Protein AF-0000000082889874 (afdb_homodimer)

pLDDT: mean 86.4, std 15.89, range [19.91, 98.88]

Secondary structure (DSSP, 8-state):
-------------------------------HHHHHHHHHHHHHT--HHHHHHHHHHHHHHHHHHHHHHHHHHTT--HHHHHHHHHHHHHHHHHHHHHHHHHS-GGGG--HHHHHHHHHHTTSEEETTGGGT--TT-EEE-HHHHHHHHHHHHHHIIIIIIHHT-EEEB--SEEEHHHHHHTTHHHHSEEEEEEBTTT--EEEHHHHHHHHHHHHHH-TT--HHHHHHHHHHHHHGGG--HHHHHHHHHHHT---TTT---BPPPEEEE-SPEEEESTTS-EEEEE-S-SHHHHHHTHHHHHHHTTT-SSEEEEEEEEEE---SS-BTTTTB-SEEEEEEEEEEEBTTB---TTHHHHTT-EEEEE-HHHHHHTPPPEEEEHHHHHHTTSSS-HHHHHHHHHHHHHHHHHT--GGGEEEEEPPTTTS-TT-S-EEEEEEEETTEEEEEEEEEE-TTHHHHHHHHHHT----EEEEEEEEEEEEEEEEEE-HHHHHHHHGGGHHHHHHHHHT--HHHHHHHHHHHHTT-EEEEPTTS-EEEE-TTTEEEEEEEEEEEEEEE--EEEEEEEEHHHHHHHHHHHHEEE-TT-TT-EEE---TTT-S-SEEEEESS--GGGHHHHHHHHHHHHHTT--EEE---SS-HHHHHHHHHHTT-SEEEEE-GGGGSTT-EEEEEETTT--EEEEEHHHHHHHHHHHHHTSS-HHHHHHHS-EE-----/-------------------------------HHHHHHHHHHHHHT--HHHHHHHHHHHHHHHHHHHHHHHHHHTT--HHHHHHHHHHHHHHHHHHHHHHHHHS-GGGG--HHHHHHHHHHTTSEEETTGGGT--TT-EEE-HHHHHHHHHHHHHHIIIIIIHHT-EEEB--SEEEHHHHHHTTHHHHSEEEEEEBTTT--EEEHHHHHHHHHHHHHH-TT--HHHHHHHHHHHHHGGG--HHHHHHHHHHHT---TTT---B---EEEE-SPEEEESTTS-EEEEE-S-SHHHHHHTHHHHHHHTTT-SSEEEEEEEEEE---SS-BTTTTB-SEEEEEEEEEEEBTTB---TTHHHHTT-EEEEE-HHHHHHTPPPEEEEHHHHHHTTSSS-HHHHHHHHHHHHHHHHHT--GGGEEEEEPPTTTS-TT-S-EEEEEEEETTEEEEEEEEEE-TTHHHHHHHHHHT----EEEEEEEEEEEEEEEEEE-HHHHHHHHGGGHHHHHHHHHT--HHHHHHHHHHHHTT-EEEEPTTS-EEEE-TTTEEEEEEEEEEEEEEE--EEEEEEEEHHHHHHHHHHHHEEE-TT-TT-EEE---TTT-S-SEEEEESS--GGGHHHHHHHHHHHHHTT--EEE---SS-HHHHHHHHHHTT-SEEEEE-GGGGSTT-EEEEEETTT--EEEEEHHHHHHHHHHHHHTSS-HHHHHHHS-EE-----

InterPro domains:
  IPR000738 WHEP-TRS domain [PF00458] (59-104)
  IPR000738 WHEP-TRS domain [PS51185] (53-109)
  IPR000738 WHEP-TRS domain [SM00991] (57-112)
  IPR002314 Aminoacyl-tRNA synthetase, class II (G/ P/ S/T) [PF00587] (284-351)
  IPR002315 Glycyl-tRNA synthetase [TIGR00389] (110-694)
  IPR004154 Anticodon-binding [PF03129] (606-696)
  IPR006195 Aminoacyl-tRNA synthetase, class II [PS50862] (113-603)
  IPR009068 uS15/NS1, RNA-binding domain superfamily [SSF47060] (58-98)
  IPR027031 Glycyl-tRNA synthetase/DNA polymerase subunit gamma-2 [PTHR10745] (82-717)
  IPR033731 Glycyl-tRNA synthetase-like core domain [cd00774] (114-460)
  IPR036621 Anticodon-binding domain superfamily [G3DSA:3.40.50.800] (603-718)
  IPR045864 Class II Aminoacyl-tRNA synthetase/Biotinyl protein ligase (BPL) and lipoyl protein ligase (LPL) [G3DSA:3.30.930.10] (113-476)
  IPR045864 Class II Aminoacyl-tRNA synthetase/Biotinyl protein ligase (BPL) and lipoyl protein ligase (LPL) [SSF55681] (111-608)

Organism: Panagrellus redivivus (NCBI:txid6233)

Structure (mmCIF, N/CA/C/O backbone):
data_AF-0000000082889874-model_v1
#
loop_
_entity.id
_entity.type
_entity.pdbx_description
1 polymer 'Glycine--tRNA ligase'
#
loop_
_atom_site.group_PDB
_atom_site.id
_atom_site.type_symbol
_atom_site.label_atom_id
_atom_site.label_alt_id
_atom_site.label_comp_id
_atom_site.label_asym_id
_atom_site.label_entity_id
_atom_site.label_seq_id
_atom_site.pdbx_PDB_ins_code
_atom_site.Cartn_x
_atom_site.Cartn_y
_atom_site.Cartn_z
_atom_site.occupancy
_atom_site.B_iso_or_equiv
_atom_site.auth_seq_id
_atom_site.auth_comp_id
_atom_site.auth_asym_id
_atom_site.auth_atom_id
_atom_site.pdbx_PDB_model_num
ATOM 1 N N . MET A 1 1 ? -5.898 -35.625 -95.938 1 19.91 1 MET A N 1
ATOM 2 C CA . MET A 1 1 ? -5.574 -36.875 -95.25 1 19.91 1 MET A CA 1
ATOM 3 C C . MET A 1 1 ? -4.219 -36.781 -94.562 1 19.91 1 MET A C 1
ATOM 5 O O . MET A 1 1 ? -4.051 -37.312 -93.5 1 19.91 1 MET A O 1
ATOM 9 N N . LEU A 1 2 ? -3.244 -36.344 -95.25 1 20.59 2 LEU A N 1
ATOM 10 C CA . LEU A 1 2 ? -1.866 -36.812 -95.375 1 20.59 2 LEU A CA 1
ATOM 11 C C . LEU A 1 2 ? -1.005 -36.25 -94.25 1 20.59 2 LEU A C 1
ATOM 13 O O . LEU A 1 2 ? 0.1 -35.75 -94.5 1 20.59 2 LEU A O 1
ATOM 17 N N . LEU A 1 3 ? -1.673 -35.562 -93.188 1 26.41 3 LEU A N 1
ATOM 18 C CA . LEU A 1 3 ? -1.154 -34.531 -92.25 1 26.41 3 LEU A CA 1
ATOM 19 C C . LEU A 1 3 ? -0.134 -35.125 -91.312 1 26.41 3 LEU A C 1
ATOM 21 O O . LEU A 1 3 ? -0.478 -35.969 -90.5 1 26.41 3 LEU A O 1
ATOM 25 N N . GLY A 1 4 ? 1.083 -35.375 -91.75 1 23.86 4 GLY A N 1
ATOM 26 C CA . GLY A 1 4 ? 2.199 -36.219 -91.375 1 23.86 4 GLY A CA 1
ATOM 27 C C . GLY A 1 4 ? 2.768 -35.844 -90 1 23.86 4 GLY A C 1
ATOM 28 O O . GLY A 1 4 ? 2.936 -34.688 -89.688 1 23.86 4 GLY A O 1
ATOM 29 N N . LEU A 1 5 ? 2.855 -36.812 -88.938 1 23.39 5 LEU A N 1
ATOM 30 C CA . LEU A 1 5 ? 2.73 -37.188 -87.5 1 23.39 5 LEU A CA 1
ATOM 31 C C . LEU A 1 5 ? 4.07 -37.031 -86.812 1 23.39 5 LEU A C 1
ATOM 33 O O . LEU A 1 5 ? 4.91 -37.938 -86.875 1 23.39 5 LEU A O 1
ATOM 37 N N . PHE A 1 6 ? 4.84 -35.938 -87 1 25.22 6 PHE A N 1
ATOM 38 C CA . PHE A 1 6 ? 6.266 -36 -86.688 1 25.22 6 PHE A CA 1
ATOM 39 C C . PHE A 1 6 ? 6.488 -36.125 -85.188 1 25.22 6 PHE A C 1
ATOM 41 O O . PHE A 1 6 ? 6.008 -35.312 -84.375 1 25.22 6 PHE A O 1
ATOM 48 N N . CYS A 1 7 ? 6.699 -37.344 -84.5 1 22.55 7 CYS A N 1
ATOM 49 C CA . CYS A 1 7 ? 6.625 -37.906 -83.125 1 22.55 7 CYS A CA 1
ATOM 50 C C . CYS A 1 7 ? 7.828 -37.5 -82.312 1 22.55 7 CYS A C 1
ATOM 52 O O . CYS A 1 7 ? 8.906 -38.062 -82.438 1 22.55 7 CYS A O 1
ATOM 54 N N . THR A 1 8 ? 8.281 -36.25 -82.188 1 24.48 8 THR A N 1
ATOM 55 C CA . THR A 1 8 ? 9.609 -35.938 -81.688 1 24.48 8 THR A CA 1
ATOM 56 C C . THR A 1 8 ? 9.75 -36.375 -80.25 1 24.48 8 THR A C 1
ATOM 58 O O . THR A 1 8 ? 8.781 -36.375 -79.5 1 24.48 8 THR A O 1
ATOM 61 N N . SER A 1 9 ? 10.789 -37.188 -79.812 1 23.8 9 SER A N 1
ATOM 62 C CA . SER A 1 9 ? 11.211 -38.062 -78.688 1 23.8 9 SER A CA 1
ATOM 63 C C . SER A 1 9 ? 11.5 -37.219 -77.438 1 23.8 9 SER A C 1
ATOM 65 O O . SER A 1 9 ? 12.32 -36.312 -77.5 1 23.8 9 SER A O 1
ATOM 67 N N . SER A 1 10 ? 10.523 -36.812 -76.562 1 22.91 10 SER A N 1
ATOM 68 C CA . SER A 1 10 ? 10.461 -35.938 -75.375 1 22.91 10 SER A CA 1
ATOM 69 C C . SER A 1 10 ? 11.289 -36.5 -74.25 1 22.91 10 SER A C 1
ATOM 71 O O . SER A 1 10 ? 10.969 -37.531 -73.688 1 22.91 10 SER A O 1
ATOM 73 N N . ARG A 1 11 ? 12.688 -36.375 -74.188 1 25.22 11 ARG A N 1
ATOM 74 C CA . ARG A 1 11 ? 13.648 -36.969 -73.25 1 25.22 11 ARG A CA 1
ATOM 75 C C . ARG A 1 11 ? 13.312 -36.594 -71.812 1 25.22 11 ARG A C 1
ATOM 77 O O . ARG A 1 11 ? 12.875 -35.469 -71.562 1 25.22 11 ARG A O 1
ATOM 84 N N . SER A 1 12 ? 13.164 -37.594 -70.812 1 23.14 12 SER A N 1
ATOM 85 C CA . SER A 1 12 ? 12.703 -37.812 -69.438 1 23.14 12 SER A CA 1
ATOM 86 C C . SER A 1 12 ? 13.586 -37.062 -68.438 1 23.14 12 SER A C 1
ATOM 88 O O . SER A 1 12 ? 14.797 -37.281 -68.438 1 23.14 12 SER A O 1
ATOM 90 N N . LEU A 1 13 ? 13.5 -35.75 -68.312 1 23.47 13 LEU A N 1
ATOM 91 C CA . LEU A 1 13 ? 14.289 -34.938 -67.375 1 23.47 13 LEU A CA 1
ATOM 92 C C . LEU A 1 13 ? 14.234 -35.562 -65.938 1 23.47 13 LEU A C 1
ATOM 94 O O . LEU A 1 13 ? 13.156 -35.875 -65.438 1 23.47 13 LEU A O 1
ATOM 98 N N . HIS A 1 14 ? 15.352 -36.188 -65.375 1 23.66 14 HIS A N 1
ATOM 99 C CA . HIS A 1 14 ? 15.648 -36.875 -64.125 1 23.66 14 HIS A CA 1
ATOM 100 C C . HIS A 1 14 ? 15.32 -36 -62.938 1 23.66 14 HIS A C 1
ATOM 102 O O . HIS A 1 14 ? 15.648 -34.812 -62.906 1 23.66 14 HIS A O 1
ATOM 108 N N . SER A 1 15 ? 14.234 -36.312 -62.156 1 23.62 15 SER A N 1
ATOM 109 C CA . SER A 1 15 ? 13.664 -35.781 -60.938 1 23.62 15 SER A CA 1
ATOM 110 C C . SER A 1 15 ? 14.711 -35.75 -59.812 1 23.62 15 SER A C 1
ATOM 112 O O . SER A 1 15 ? 15.289 -36.75 -59.469 1 23.62 15 SER A O 1
ATOM 114 N N . ALA A 1 16 ? 15.68 -34.812 -59.781 1 26.58 16 ALA A N 1
ATOM 115 C CA . ALA A 1 16 ? 16.656 -34.625 -58.688 1 26.58 16 ALA A CA 1
ATOM 116 C C . ALA A 1 16 ? 15.961 -34.594 -57.344 1 26.58 16 ALA A C 1
ATOM 118 O O . ALA A 1 16 ? 15.023 -33.844 -57.125 1 26.58 16 ALA A O 1
ATOM 119 N N . PHE A 1 17 ? 15.961 -35.812 -56.656 1 24.95 17 PHE A N 1
ATOM 120 C CA . PHE A 1 17 ? 15.523 -36.062 -55.281 1 24.95 17 PHE A CA 1
ATOM 121 C C . PHE A 1 17 ? 16.125 -35.031 -54.344 1 24.95 17 PHE A C 1
ATOM 123 O O . PHE A 1 17 ? 17.344 -34.875 -54.281 1 24.95 17 PHE A O 1
ATOM 130 N N . VAL A 1 18 ? 15.539 -33.875 -54.25 1 23.98 18 VAL A N 1
ATOM 131 C CA . VAL A 1 18 ? 15.852 -32.906 -53.188 1 23.98 18 VAL A CA 1
ATOM 132 C C . VAL A 1 18 ? 15.977 -33.625 -51.844 1 23.98 18 VAL A C 1
ATOM 134 O O . VAL A 1 18 ? 15.023 -34.281 -51.375 1 23.98 18 VAL A O 1
ATOM 137 N N . ARG A 1 19 ? 17.203 -34.062 -51.438 1 25.53 19 ARG A N 1
ATOM 138 C CA . ARG A 1 19 ? 17.547 -34.562 -50.125 1 25.53 19 ARG A CA 1
ATOM 139 C C . ARG A 1 19 ? 17.047 -33.656 -49.031 1 25.53 19 ARG A C 1
ATOM 141 O O . ARG A 1 19 ? 17.469 -32.5 -48.938 1 25.53 19 ARG A O 1
ATOM 148 N N . SER A 1 20 ? 15.773 -33.719 -48.844 1 25.09 20 SER A N 1
ATOM 149 C CA . SER A 1 20 ? 15.242 -33.094 -47.625 1 25.09 20 SER A CA 1
ATOM 150 C C . SER A 1 20 ? 16.094 -33.406 -46.406 1 25.09 20 SER A C 1
ATOM 152 O O . SER A 1 20 ? 16.281 -34.594 -46.062 1 25.09 20 SER A O 1
ATOM 154 N N . PHE A 1 21 ? 17.234 -32.75 -46.281 1 28.38 21 PHE A N 1
ATOM 155 C CA . PHE A 1 21 ? 18.047 -32.844 -45.062 1 28.38 21 PHE A CA 1
ATOM 156 C C . PHE A 1 21 ? 17.156 -32.75 -43.812 1 28.38 21 PHE A C 1
ATOM 158 O O . PHE A 1 21 ? 16.625 -31.688 -43.5 1 28.38 21 PHE A O 1
ATOM 165 N N . ALA A 1 22 ? 16.406 -33.75 -43.531 1 30.7 22 ALA A N 1
ATOM 166 C CA . ALA A 1 22 ? 15.828 -34 -42.219 1 30.7 22 ALA A CA 1
ATOM 167 C C . ALA A 1 22 ? 16.891 -33.906 -41.125 1 30.7 22 ALA A C 1
ATOM 169 O O . ALA A 1 22 ? 17.766 -34.781 -41.031 1 30.7 22 ALA A O 1
ATOM 170 N N . THR A 1 23 ? 17.438 -32.719 -41 1 31.2 23 THR A N 1
ATOM 171 C CA . THR A 1 23 ? 18.266 -32.5 -39.812 1 31.2 23 THR A CA 1
ATOM 172 C C . THR A 1 23 ? 17.641 -33.156 -38.594 1 31.2 23 THR A C 1
ATOM 174 O O . THR A 1 23 ? 16.5 -32.844 -38.219 1 31.2 23 THR A O 1
ATOM 177 N N . ASN A 1 24 ? 17.891 -34.406 -38.469 1 28.45 24 ASN A N 1
ATOM 178 C CA . ASN A 1 24 ? 17.625 -35.156 -37.25 1 28.45 24 ASN A CA 1
ATOM 179 C C . ASN A 1 24 ? 18.062 -34.375 -36 1 28.45 24 ASN A C 1
ATOM 181 O O . ASN A 1 24 ? 19.25 -34.25 -35.719 1 28.45 24 ASN A O 1
ATOM 185 N N . VAL A 1 25 ? 17.625 -33.219 -35.906 1 30.36 25 VAL A N 1
ATOM 186 C CA . VAL A 1 25 ? 17.828 -32.625 -34.594 1 30.36 25 VAL A CA 1
ATOM 187 C C . VAL A 1 25 ? 17.656 -33.656 -33.5 1 30.36 25 VAL A C 1
ATOM 189 O O . VAL A 1 25 ? 16.594 -34.281 -33.375 1 30.36 25 VAL A O 1
ATOM 192 N N . LYS A 1 26 ? 18.75 -34.219 -33.25 1 36.62 26 LYS A N 1
ATOM 193 C CA . LYS A 1 26 ? 18.734 -35.062 -32.062 1 36.62 26 LYS A CA 1
ATOM 194 C C . LYS A 1 26 ? 17.875 -34.469 -30.969 1 36.62 26 LYS A C 1
ATOM 196 O O . LYS A 1 26 ? 18.062 -33.281 -30.594 1 36.62 26 LYS A O 1
ATOM 201 N N . PRO A 1 27 ? 16.688 -34.938 -30.875 1 35.03 27 PRO A N 1
ATOM 202 C CA . PRO A 1 27 ? 15.945 -34.375 -29.734 1 35.03 27 PRO A CA 1
ATOM 203 C C . PRO A 1 27 ? 16.828 -34.219 -28.5 1 35.03 27 PRO A C 1
ATOM 205 O O . PRO A 1 27 ? 17.719 -35 -28.25 1 35.03 27 PRO A O 1
ATOM 208 N N . ALA A 1 28 ? 17.062 -33.031 -28.094 1 39.84 28 ALA A N 1
ATOM 209 C CA . ALA A 1 28 ? 17.781 -32.75 -26.859 1 39.84 28 ALA A CA 1
ATOM 210 C C . ALA A 1 28 ? 17.453 -33.781 -25.781 1 39.84 28 ALA A C 1
ATOM 212 O O . ALA A 1 28 ? 16.281 -34.062 -25.516 1 39.84 28 ALA A O 1
ATOM 213 N N . LYS A 1 29 ? 18.266 -34.75 -25.656 1 43.34 29 LYS A N 1
ATOM 214 C CA . LYS A 1 29 ? 18.172 -35.719 -24.578 1 43.34 29 LYS A CA 1
ATOM 215 C C . LYS A 1 29 ? 17.859 -35.031 -23.25 1 43.34 29 LYS A C 1
ATOM 217 O O . LYS A 1 29 ? 18.719 -34.375 -22.688 1 43.34 29 LYS A O 1
ATOM 222 N N . PHE A 1 30 ? 16.656 -34.562 -23.094 1 50.59 30 PHE A N 1
ATOM 223 C CA . PHE A 1 30 ? 16.312 -34 -21.797 1 50.59 30 PHE A CA 1
ATOM 224 C C . PHE A 1 30 ? 16.688 -34.969 -20.688 1 50.59 30 PHE A C 1
ATOM 226 O O . PHE A 1 30 ? 16.656 -36.188 -20.875 1 50.59 30 PHE A O 1
ATOM 233 N N . SER A 1 31 ? 17.484 -34.5 -19.734 1 53.44 31 SER A N 1
ATOM 234 C CA . SER A 1 31 ? 17.812 -35.312 -18.578 1 53.44 31 SER A CA 1
ATOM 235 C C . SER A 1 31 ? 16.594 -36.062 -18.047 1 53.44 31 SER A C 1
ATOM 237 O O . SER A 1 31 ? 15.453 -35.688 -18.328 1 53.44 31 SER A O 1
ATOM 239 N N . LYS A 1 32 ? 16.844 -37.25 -17.516 1 55.38 32 LYS A N 1
ATOM 240 C CA . LYS A 1 32 ? 15.789 -38.094 -16.938 1 55.38 32 LYS A CA 1
ATOM 241 C C . LYS A 1 32 ? 14.852 -37.25 -16.062 1 55.38 32 LYS A C 1
ATOM 243 O O . LYS A 1 32 ? 13.633 -37.438 -16.078 1 55.38 32 LYS A O 1
ATOM 248 N N . ARG A 1 33 ? 15.375 -36.25 -15.57 1 54.97 33 ARG A N 1
ATOM 249 C CA . ARG A 1 33 ? 14.617 -35.406 -14.656 1 54.97 33 ARG A CA 1
ATOM 250 C C . ARG A 1 33 ? 13.648 -34.5 -15.414 1 54.97 33 ARG A C 1
ATOM 252 O O . ARG A 1 33 ? 12.516 -34.312 -14.984 1 54.97 33 ARG A O 1
ATOM 259 N N . VAL A 1 34 ? 14.188 -34.062 -16.422 1 57.44 34 VAL A N 1
ATOM 260 C CA . VAL A 1 34 ? 13.367 -33.156 -17.25 1 57.44 34 VAL A CA 1
ATOM 261 C C . VAL A 1 34 ? 12.219 -33.969 -17.875 1 57.44 34 VAL A C 1
ATOM 263 O O . VAL A 1 34 ? 11.086 -33.469 -17.969 1 57.44 34 VAL A O 1
ATOM 266 N N . ARG A 1 35 ? 12.43 -35.188 -18.125 1 57.38 35 ARG A N 1
ATOM 267 C CA . ARG A 1 35 ? 11.422 -36.031 -18.75 1 57.38 35 ARG A CA 1
ATOM 268 C C . ARG A 1 35 ? 10.305 -36.375 -17.766 1 57.38 35 ARG A C 1
ATOM 270 O O . ARG A 1 35 ? 9.125 -36.375 -18.125 1 57.38 35 ARG A O 1
ATOM 277 N N . HIS A 1 36 ? 10.805 -36.625 -16.625 1 60.56 36 HIS A N 1
ATOM 278 C CA . HIS A 1 36 ? 9.82 -36.938 -15.594 1 60.56 36 HIS A CA 1
ATOM 279 C C . HIS A 1 36 ? 8.953 -35.719 -15.266 1 60.56 36 HIS A C 1
ATOM 281 O O . HIS A 1 36 ? 7.742 -35.844 -15.094 1 60.56 36 HIS A O 1
ATOM 287 N N . ARG A 1 37 ? 9.586 -34.625 -15.242 1 60.09 37 ARG A N 1
ATOM 288 C CA . ARG A 1 37 ? 8.844 -33.375 -14.977 1 60.09 37 ARG A CA 1
ATOM 289 C C . ARG A 1 37 ? 7.844 -33.094 -16.094 1 60.09 37 ARG A C 1
ATOM 291 O O . ARG A 1 37 ? 6.723 -32.656 -15.828 1 60.09 37 ARG A O 1
ATOM 298 N N . ALA A 1 38 ? 8.297 -33.312 -17.203 1 59.69 38 ALA A N 1
ATOM 299 C CA . ALA A 1 38 ? 7.434 -33.094 -18.359 1 59.69 38 ALA A CA 1
ATOM 300 C C . ALA A 1 38 ? 6.223 -34.031 -18.312 1 59.69 38 ALA A C 1
ATOM 302 O O . ALA A 1 38 ? 5.102 -33.594 -18.609 1 59.69 38 ALA A O 1
ATOM 303 N N . SER A 1 39 ? 6.562 -35.219 -17.984 1 58.59 39 SER A N 1
ATOM 304 C CA . SER A 1 39 ? 5.477 -36.219 -17.891 1 58.59 39 SER A CA 1
ATOM 305 C C . SER A 1 39 ? 4.473 -35.812 -16.812 1 58.59 39 SER A C 1
ATOM 307 O O . SER A 1 39 ? 3.26 -35.875 -17.031 1 58.59 39 SER A O 1
ATOM 309 N N . ASP A 1 40 ? 5.023 -35.344 -15.734 1 57.97 40 ASP A N 1
ATOM 310 C CA . ASP A 1 40 ? 4.172 -34.906 -14.625 1 57.97 40 ASP A CA 1
ATOM 311 C C . ASP A 1 40 ? 3.344 -33.688 -15.016 1 57.97 40 ASP A C 1
ATOM 313 O O . ASP A 1 40 ? 2.176 -33.594 -14.633 1 57.97 40 ASP A O 1
ATOM 317 N N . PHE A 1 41 ? 3.936 -32.938 -15.68 1 59.5 41 PHE A N 1
ATOM 318 C CA . PHE A 1 41 ? 3.277 -31.734 -16.141 1 59.5 41 PHE A CA 1
ATOM 319 C C . PHE A 1 41 ? 2.129 -32.062 -17.078 1 59.5 41 PHE A C 1
ATOM 321 O O . PHE A 1 41 ? 1.039 -31.5 -16.953 1 59.5 41 PHE A O 1
ATOM 328 N N . VAL A 1 42 ? 2.404 -32.969 -17.953 1 58.34 42 VAL A N 1
ATOM 329 C CA . VAL A 1 42 ? 1.389 -33.344 -18.922 1 58.34 42 VAL A CA 1
ATOM 330 C C . VAL A 1 42 ? 0.215 -34.031 -18.219 1 58.34 42 VAL A C 1
ATOM 332 O O . VAL A 1 42 ? -0.944 -33.781 -18.578 1 58.34 42 VAL A O 1
ATOM 335 N N . LYS A 1 43 ? 0.587 -34.781 -17.297 1 59.41 43 LYS A N 1
ATOM 336 C CA . LYS A 1 43 ? -0.464 -35.469 -16.531 1 59.41 43 LYS A CA 1
ATOM 337 C C . LYS A 1 43 ? -1.327 -34.469 -15.781 1 59.41 43 LYS A C 1
ATOM 339 O O . LYS A 1 43 ? -2.551 -34.594 -15.734 1 59.41 43 LYS A O 1
ATOM 344 N N . ALA A 1 44 ? -0.572 -33.5 -15.328 1 57 44 ALA A N 1
ATOM 345 C CA . ALA A 1 44 ? -1.269 -32.5 -14.5 1 57 44 ALA A CA 1
ATOM 346 C C . ALA A 1 44 ? -2.129 -31.594 -15.359 1 57 44 ALA A C 1
ATOM 348 O O . ALA A 1 44 ? -3.188 -31.125 -14.922 1 57 44 ALA A O 1
ATOM 349 N N . MET A 1 45 ? -1.644 -31.391 -16.531 1 56.69 45 MET A N 1
ATOM 350 C CA . MET A 1 45 ? -2.301 -30.406 -17.391 1 56.69 45 MET A CA 1
ATOM 351 C C . MET A 1 45 ? -3.193 -31.094 -18.422 1 56.69 45 MET A C 1
ATOM 353 O O . MET A 1 45 ? -3.604 -30.484 -19.406 1 56.69 45 MET A O 1
ATOM 357 N N . ALA A 1 46 ? -3.301 -32.375 -18.359 1 56.47 46 ALA A N 1
ATOM 358 C CA . ALA A 1 46 ? -3.916 -33.125 -19.438 1 56.47 46 ALA A CA 1
ATOM 359 C C . ALA A 1 46 ? -5.375 -32.719 -19.641 1 56.47 46 ALA A C 1
ATOM 361 O O . ALA A 1 46 ? -6.16 -32.75 -18.688 1 56.47 46 ALA A O 1
ATOM 362 N N . THR A 1 47 ? -5.496 -32 -20.766 1 59.59 47 THR A N 1
ATOM 363 C CA . THR A 1 47 ? -6.855 -31.734 -21.234 1 59.59 47 THR A CA 1
ATOM 364 C C . THR A 1 47 ? -7.527 -33.031 -21.688 1 59.59 47 THR A C 1
ATOM 366 O O . THR A 1 47 ? -6.871 -34.062 -21.812 1 59.59 47 THR A O 1
ATOM 369 N N . SER A 1 48 ? -8.844 -33.031 -21.766 1 60.94 48 SER A N 1
ATOM 370 C CA . SER A 1 48 ? -9.594 -34.188 -22.25 1 60.94 48 SER A CA 1
ATOM 371 C C . SER A 1 48 ? -9 -34.719 -23.562 1 60.94 48 SER A C 1
ATOM 373 O O . SER A 1 48 ? -8.953 -35.906 -23.781 1 60.94 48 SER A O 1
ATOM 375 N N . GLU A 1 49 ? -8.422 -33.781 -24.266 1 64.06 49 GLU A N 1
ATOM 376 C CA . GLU A 1 49 ? -7.863 -34.156 -25.562 1 64.06 49 GLU A CA 1
ATOM 377 C C . GLU A 1 49 ? -6.539 -34.906 -25.391 1 64.06 49 GLU A C 1
ATOM 379 O O . GLU A 1 49 ? -6.285 -35.875 -26.078 1 64.06 49 GLU A O 1
ATOM 384 N N . ILE A 1 50 ? -5.77 -34.344 -24.5 1 68 50 ILE A N 1
ATOM 385 C CA . ILE A 1 50 ? -4.465 -34.969 -24.266 1 68 50 ILE A CA 1
ATOM 386 C C . ILE A 1 50 ? -4.645 -36.344 -23.609 1 68 50 ILE A C 1
ATOM 388 O O . ILE A 1 50 ? -3.977 -37.312 -23.984 1 68 50 ILE A O 1
ATOM 392 N N . GLU A 1 51 ? -5.637 -36.438 -22.797 1 69.88 51 GLU A N 1
ATOM 393 C CA . GLU A 1 51 ? -5.895 -37.688 -22.125 1 69.88 51 GLU A CA 1
ATOM 394 C C . GLU A 1 51 ? -6.41 -38.75 -23.109 1 69.88 51 GLU A C 1
ATOM 396 O O . GLU A 1 51 ? -6.078 -39.938 -23 1 69.88 51 GLU A O 1
ATOM 401 N N . ALA A 1 52 ? -7.188 -38.188 -24.031 1 72.62 52 ALA A N 1
ATOM 402 C CA . ALA A 1 52 ? -7.723 -39.094 -25.031 1 72.62 52 ALA A CA 1
ATOM 403 C C . ALA A 1 52 ? -6.602 -39.719 -25.859 1 72.62 52 ALA A C 1
ATOM 405 O O . ALA A 1 52 ? -6.703 -40.875 -26.266 1 72.62 52 ALA A O 1
ATOM 406 N N . LYS A 1 53 ? -5.504 -38.969 -25.953 1 74.75 53 LYS A N 1
ATOM 407 C CA . LYS A 1 53 ? -4.379 -39.438 -26.75 1 74.75 53 LYS A CA 1
ATOM 408 C C . LYS A 1 53 ? -3.443 -40.312 -25.891 1 74.75 53 LYS A C 1
ATOM 410 O O . LYS A 1 53 ? -2.863 -41.281 -26.391 1 74.75 53 LYS A O 1
ATOM 415 N N . LEU A 1 54 ? -3.428 -40 -24.688 1 77.88 54 LEU A N 1
ATOM 416 C CA . LEU A 1 54 ? -2.434 -40.656 -23.844 1 77.88 54 LEU A CA 1
ATOM 417 C C . LEU A 1 54 ? -3.01 -41.906 -23.188 1 77.88 54 LEU A C 1
ATOM 419 O O . LEU A 1 54 ? -2.279 -42.875 -22.906 1 77.88 54 LEU A O 1
ATOM 423 N N . GLU A 1 55 ? -4.348 -41.969 -23.047 1 77.81 55 GLU A N 1
ATOM 424 C CA . GLU A 1 55 ? -4.996 -43.062 -22.344 1 77.81 55 GLU A CA 1
ATOM 425 C C . GLU A 1 55 ? -4.77 -44.375 -23.062 1 77.81 55 GLU A C 1
ATOM 427 O O . GLU A 1 55 ? -4.402 -45.375 -22.438 1 77.81 55 GLU A O 1
ATOM 432 N N . PRO A 1 56 ? -4.973 -44.406 -24.391 1 80.25 56 PRO A N 1
ATOM 433 C CA . PRO A 1 56 ? -4.73 -45.656 -25.078 1 80.25 56 PRO A CA 1
ATOM 434 C C . PRO A 1 56 ? -3.279 -46.125 -24.969 1 80.25 56 PRO A C 1
ATOM 436 O O . PRO A 1 56 ? -3.016 -47.312 -24.844 1 80.25 56 PRO A O 1
ATOM 439 N N . LEU A 1 57 ? -2.426 -45.062 -24.938 1 81.38 57 LEU A N 1
ATOM 440 C CA . LEU A 1 57 ? -1.012 -45.406 -24.859 1 81.38 57 LEU A CA 1
ATOM 441 C C . LEU A 1 57 ? -0.657 -45.906 -23.469 1 81.38 57 LEU A C 1
ATOM 443 O O . LEU A 1 57 ? 0.115 -46.844 -23.312 1 81.38 57 LEU A O 1
ATOM 447 N N . ARG A 1 58 ? -1.277 -45.344 -22.547 1 80.19 58 ARG A N 1
ATOM 448 C CA . ARG A 1 58 ? -1.065 -45.812 -21.172 1 80.19 58 ARG A CA 1
ATOM 449 C C . ARG A 1 58 ? -1.646 -47.188 -20.953 1 80.19 58 ARG A C 1
ATOM 451 O O . ARG A 1 58 ? -1.044 -48.031 -20.266 1 80.19 58 ARG A O 1
ATOM 458 N N . LEU A 1 59 ? -2.75 -47.438 -21.562 1 80.81 59 LEU A N 1
ATOM 459 C CA . LEU A 1 59 ? -3.373 -48.781 -21.5 1 80.81 59 LEU A CA 1
ATOM 460 C C . LEU A 1 59 ? -2.502 -49.812 -22.188 1 80.81 59 LEU A C 1
ATOM 462 O O . LEU A 1 59 ? -2.385 -50.938 -21.703 1 80.81 59 LEU A O 1
ATOM 466 N N . ASP A 1 60 ? -1.934 -49.406 -23.266 1 83.31 60 ASP A N 1
ATOM 467 C CA . ASP A 1 60 ? -1.045 -50.312 -23.984 1 83.31 60 ASP A CA 1
ATOM 468 C C . ASP A 1 60 ? 0.159 -50.719 -23.125 1 83.31 60 ASP A C 1
ATOM 470 O O . ASP A 1 60 ? 0.55 -51.875 -23.078 1 83.31 60 ASP A O 1
ATOM 474 N N . VAL A 1 61 ? 0.68 -49.688 -22.516 1 83.19 61 VAL A N 1
ATOM 475 C CA . VAL A 1 61 ? 1.841 -49.938 -21.672 1 83.19 61 VAL A CA 1
ATOM 476 C C . VAL A 1 61 ? 1.442 -50.812 -20.484 1 83.19 61 VAL A C 1
ATOM 478 O O . VAL A 1 61 ? 2.168 -51.75 -20.125 1 83.19 61 VAL A O 1
ATOM 481 N N . LYS A 1 62 ? 0.275 -50.594 -19.938 1 83 62 LYS A N 1
ATOM 482 C CA . LYS A 1 62 ? -0.22 -51.406 -18.828 1 83 62 LYS A CA 1
ATOM 483 C C . LYS A 1 62 ? -0.445 -52.844 -19.266 1 83 62 LYS A C 1
ATOM 485 O O . LYS A 1 62 ? -0.054 -53.781 -18.547 1 83 62 LYS A O 1
ATOM 490 N N . THR A 1 63 ? -1.046 -53.062 -20.375 1 85.94 63 THR A N 1
ATOM 491 C CA . THR A 1 63 ? -1.321 -54.406 -20.891 1 85.94 63 THR A CA 1
ATOM 492 C C . THR A 1 63 ? -0.023 -55.156 -21.156 1 85.94 63 THR A C 1
ATOM 494 O O . THR A 1 63 ? 0.094 -56.344 -20.828 1 85.94 63 THR A O 1
ATOM 497 N N . ALA A 1 64 ? 0.887 -54.375 -21.734 1 83.56 64 ALA A N 1
ATOM 498 C CA . ALA A 1 64 ? 2.182 -55 -22.016 1 83.56 64 ALA A CA 1
ATOM 499 C C . ALA A 1 64 ? 2.924 -55.312 -20.719 1 83.56 64 ALA A C 1
ATOM 501 O O . ALA A 1 64 ? 3.582 -56.344 -20.609 1 83.56 64 ALA A O 1
ATOM 502 N N . GLY A 1 65 ? 2.797 -54.438 -19.781 1 84.31 65 GLY A N 1
ATOM 503 C CA . GLY A 1 65 ? 3.381 -54.688 -18.469 1 84.31 65 GLY A CA 1
ATOM 504 C C . GLY A 1 65 ? 2.779 -55.875 -17.75 1 84.31 65 GLY A C 1
ATOM 505 O O . GLY A 1 65 ? 3.502 -56.688 -17.156 1 84.31 65 GLY A O 1
ATOM 506 N N . ASP A 1 66 ? 1.508 -56 -17.859 1 84.19 66 ASP A N 1
ATOM 507 C CA . ASP A 1 66 ? 0.803 -57.156 -17.297 1 84.19 66 ASP A CA 1
ATOM 508 C C . ASP A 1 66 ? 1.229 -58.438 -17.969 1 84.19 66 ASP A C 1
ATOM 510 O O . ASP A 1 66 ? 1.372 -59.469 -17.312 1 84.19 66 ASP A O 1
ATOM 514 N N . LYS A 1 67 ? 1.434 -58.344 -19.234 1 87.12 67 LYS A N 1
ATOM 515 C CA . LYS A 1 67 ? 1.896 -59.531 -19.984 1 87.12 67 LYS A CA 1
ATOM 516 C C . LYS A 1 67 ? 3.287 -59.938 -19.531 1 87.12 67 LYS A C 1
ATOM 518 O O . LYS A 1 67 ? 3.551 -61.156 -19.375 1 87.12 67 LYS A O 1
ATOM 523 N N . VAL A 1 68 ? 4.117 -59 -19.297 1 85.94 68 VAL A N 1
ATOM 524 C CA . VAL A 1 68 ? 5.465 -59.281 -18.828 1 85.94 68 VAL A CA 1
ATOM 525 C C . VAL A 1 68 ? 5.402 -59.906 -17.453 1 85.94 68 VAL A C 1
ATOM 527 O O . VAL A 1 68 ? 6.086 -60.906 -17.172 1 85.94 68 VAL A O 1
ATOM 530 N N . ARG A 1 69 ? 4.535 -59.438 -16.594 1 84.06 69 ARG A N 1
ATOM 531 C CA . ARG A 1 69 ? 4.363 -59.969 -15.25 1 84.06 69 ARG A CA 1
ATOM 532 C C . ARG A 1 69 ? 3.797 -61.375 -15.281 1 84.06 69 ARG A C 1
ATOM 534 O O . ARG A 1 69 ? 4.227 -62.25 -14.523 1 84.06 69 ARG A O 1
ATOM 541 N N . GLU A 1 70 ? 2.887 -61.594 -16.156 1 86.56 70 GLU A N 1
ATOM 542 C CA . GLU A 1 70 ? 2.289 -62.938 -16.328 1 86.56 70 GLU A CA 1
ATOM 543 C C . GLU A 1 70 ? 3.318 -63.938 -16.828 1 86.56 70 GLU A C 1
ATOM 545 O O . GLU A 1 70 ? 3.369 -65.062 -16.344 1 86.56 70 GLU A O 1
ATOM 550 N N . LEU A 1 71 ? 4.168 -63.469 -17.703 1 87.75 71 LEU A N 1
ATOM 551 C CA . LEU A 1 71 ? 5.184 -64.375 -18.266 1 87.75 71 LEU A CA 1
ATOM 552 C C . LEU A 1 71 ? 6.246 -64.688 -17.219 1 87.75 71 LEU A C 1
ATOM 554 O O . LEU A 1 71 ? 6.73 -65.812 -17.156 1 87.75 71 LEU A O 1
ATOM 558 N N . LYS A 1 72 ? 6.508 -63.781 -16.375 1 84 72 LYS A N 1
ATOM 559 C CA . LYS A 1 72 ? 7.453 -64 -15.289 1 84 72 LYS A CA 1
ATOM 560 C C . LYS A 1 72 ? 6.871 -64.938 -14.242 1 84 72 LYS A C 1
ATOM 562 O O . LYS A 1 72 ? 7.566 -65.812 -13.75 1 84 72 LYS A O 1
ATOM 567 N N . ALA A 1 73 ? 5.59 -64.875 -14.016 1 83.31 73 ALA A N 1
ATOM 568 C CA . ALA A 1 73 ? 4.898 -65.688 -13.008 1 83.31 73 ALA A CA 1
ATOM 569 C C . ALA A 1 73 ? 4.719 -67.125 -13.484 1 83.31 73 ALA A C 1
ATOM 571 O O . ALA A 1 73 ? 4.73 -68.062 -12.68 1 83.31 73 ALA A O 1
ATOM 572 N N . THR A 1 74 ? 4.617 -67.312 -14.805 1 86.81 74 THR A N 1
ATOM 573 C CA . THR A 1 74 ? 4.359 -68.625 -15.352 1 86.81 74 THR A CA 1
ATOM 574 C C . THR A 1 74 ? 5.664 -69.312 -15.789 1 86.81 74 THR A C 1
ATOM 576 O O . THR A 1 74 ? 5.652 -70.438 -16.312 1 86.81 74 THR A O 1
ATOM 579 N N . GLY A 1 75 ? 6.805 -68.625 -15.547 1 82.94 75 GLY A N 1
ATOM 580 C CA . GLY A 1 75 ? 8.102 -69.188 -15.898 1 82.94 75 GLY A CA 1
ATOM 581 C C . GLY A 1 75 ? 8.281 -69.375 -17.391 1 82.94 75 GLY A C 1
ATOM 582 O O . GLY A 1 75 ? 8.828 -70.375 -17.812 1 82.94 75 GLY A O 1
ATOM 583 N N . ALA A 1 76 ? 7.777 -68.562 -18.172 1 84.12 76 ALA A N 1
ATOM 584 C CA . ALA A 1 76 ? 7.848 -68.625 -19.625 1 84.12 76 ALA A CA 1
ATOM 585 C C . ALA A 1 76 ? 9.297 -68.562 -20.109 1 84.12 76 ALA A C 1
ATOM 587 O O . ALA A 1 76 ? 10.18 -68.125 -19.391 1 84.12 76 ALA A O 1
ATOM 588 N N . PRO A 1 77 ? 9.5 -69.125 -21.25 1 88.75 77 PRO A N 1
ATOM 589 C CA . PRO A 1 77 ? 10.859 -69.125 -21.797 1 88.75 77 PRO A CA 1
ATOM 590 C C . PRO A 1 77 ? 11.453 -67.75 -21.922 1 88.75 77 PRO A C 1
ATOM 592 O O . PRO A 1 77 ? 10.727 -66.75 -22.156 1 88.75 77 PRO A O 1
ATOM 595 N N . LYS A 1 78 ? 12.711 -67.562 -21.766 1 86.06 78 LYS A N 1
ATOM 596 C CA . LYS A 1 78 ? 13.469 -66.312 -21.75 1 86.06 78 LYS A CA 1
ATOM 597 C C . LYS A 1 78 ? 13.25 -65.5 -23.031 1 86.06 78 LYS A C 1
ATOM 599 O O . LYS A 1 78 ? 13.141 -64.312 -22.984 1 86.06 78 LYS A O 1
ATOM 604 N N . ASN A 1 79 ? 13.125 -66.312 -24.094 1 84.31 79 ASN A N 1
ATOM 605 C CA . ASN A 1 79 ? 12.945 -65.625 -25.375 1 84.31 79 ASN A CA 1
ATOM 606 C C . ASN A 1 79 ? 11.617 -64.875 -25.453 1 84.31 79 ASN A C 1
ATOM 608 O O . ASN A 1 79 ? 11.547 -63.781 -26 1 84.31 79 ASN A O 1
ATOM 612 N N . ASP A 1 80 ? 10.586 -65.5 -24.906 1 84.12 80 ASP A N 1
ATOM 613 C CA . ASP A 1 80 ? 9.266 -64.875 -24.891 1 84.12 80 ASP A CA 1
ATOM 614 C C . ASP A 1 80 ? 9.234 -63.656 -23.938 1 84.12 80 ASP A C 1
ATOM 616 O O . ASP A 1 80 ? 8.625 -62.625 -24.234 1 84.12 80 ASP A O 1
ATOM 620 N N . LEU A 1 81 ? 9.922 -63.781 -22.906 1 87 81 LEU A N 1
ATOM 621 C CA . LEU A 1 81 ? 10.023 -62.688 -21.922 1 87 81 LEU A CA 1
ATOM 622 C C . LEU A 1 81 ? 10.805 -61.5 -22.5 1 87 81 LEU A C 1
ATOM 624 O O . LEU A 1 81 ? 10.406 -60.344 -22.328 1 87 81 LEU A O 1
ATOM 628 N N . ASP A 1 82 ? 11.828 -61.844 -23.125 1 84.44 82 ASP A N 1
ATOM 629 C CA . ASP A 1 82 ? 12.648 -60.812 -23.734 1 84.44 82 ASP A CA 1
ATOM 630 C C . ASP A 1 82 ? 11.859 -60.031 -24.797 1 84.44 82 ASP A C 1
ATOM 632 O O . ASP A 1 82 ? 11.977 -58.812 -24.906 1 84.44 82 ASP A O 1
ATOM 636 N N . ARG A 1 83 ? 11.094 -60.719 -25.531 1 84.56 83 ARG A N 1
ATOM 637 C CA . ARG A 1 83 ? 10.266 -60.094 -26.547 1 84.56 83 ARG A CA 1
ATOM 638 C C . ARG A 1 83 ? 9.211 -59.188 -25.922 1 84.56 83 ARG A C 1
ATOM 640 O O . ARG A 1 83 ? 8.977 -58.062 -26.391 1 84.56 83 ARG A O 1
ATOM 647 N N . ALA A 1 84 ? 8.609 -59.688 -24.922 1 85.75 84 ALA A N 1
ATOM 648 C CA . ALA A 1 84 ? 7.586 -58.906 -24.234 1 85.75 84 ALA A CA 1
ATOM 649 C C . ALA A 1 84 ? 8.188 -57.656 -23.578 1 85.75 84 ALA A C 1
ATOM 651 O O . ALA A 1 84 ? 7.582 -56.594 -23.578 1 85.75 84 ALA A O 1
ATOM 652 N N . VAL A 1 85 ? 9.352 -57.812 -23.078 1 87.88 85 VAL A N 1
ATOM 653 C CA . VAL A 1 85 ? 10.055 -56.688 -22.469 1 87.88 85 VAL A CA 1
ATOM 654 C C . VAL A 1 85 ? 10.43 -55.688 -23.547 1 87.88 85 VAL A C 1
ATOM 656 O O . VAL A 1 85 ? 10.328 -54.469 -23.328 1 87.88 85 VAL A O 1
ATOM 659 N N . PHE A 1 86 ? 10.867 -56.219 -24.625 1 83.69 86 PHE A N 1
ATOM 660 C CA . PHE A 1 86 ? 11.195 -55.344 -25.734 1 83.69 86 PHE A CA 1
ATOM 661 C C . PHE A 1 86 ? 9.969 -54.562 -26.188 1 83.69 86 PHE A C 1
ATOM 663 O O . PHE A 1 86 ? 10.055 -53.344 -26.438 1 83.69 86 PHE A O 1
ATOM 670 N N . GLU A 1 87 ? 8.875 -55.219 -26.312 1 84.25 87 GLU A N 1
ATOM 671 C CA . GLU A 1 87 ? 7.625 -54.562 -26.688 1 84.25 87 GLU A CA 1
ATOM 672 C C . GLU A 1 87 ? 7.203 -53.562 -25.641 1 84.25 87 GLU A C 1
ATOM 674 O O . GLU A 1 87 ? 6.734 -52.469 -25.969 1 84.25 87 GLU A O 1
ATOM 679 N N . LEU A 1 88 ? 7.32 -53.844 -24.422 1 86.69 88 LEU A N 1
ATOM 680 C CA . LEU A 1 88 ? 7.008 -52.938 -23.344 1 86.69 88 LEU A CA 1
ATOM 681 C C . LEU A 1 88 ? 7.887 -51.688 -23.406 1 86.69 88 LEU A C 1
ATOM 683 O O . LEU A 1 88 ? 7.395 -50.562 -23.25 1 86.69 88 LEU A O 1
ATOM 687 N N . LYS A 1 89 ? 9.148 -51.938 -23.672 1 82.5 89 LYS A N 1
ATOM 688 C CA . LYS A 1 89 ? 10.078 -50.812 -23.781 1 82.5 89 LYS A CA 1
ATOM 689 C C . LYS A 1 89 ? 9.719 -49.938 -24.969 1 82.5 89 LYS A C 1
ATOM 691 O O . LYS A 1 89 ? 9.812 -48.688 -24.875 1 82.5 89 LYS A O 1
ATOM 696 N N . ALA A 1 90 ? 9.344 -50.531 -25.969 1 82 90 ALA A N 1
ATOM 697 C CA . ALA A 1 90 ? 8.945 -49.781 -27.156 1 82 90 ALA A CA 1
ATOM 698 C C . ALA A 1 90 ? 7.68 -48.969 -26.891 1 82 90 ALA A C 1
ATOM 700 O O . ALA A 1 90 ? 7.582 -47.812 -27.328 1 82 90 ALA A O 1
ATOM 701 N N . LEU A 1 91 ? 6.75 -49.531 -26.234 1 83.12 91 LEU A N 1
ATOM 702 C CA . LEU A 1 91 ? 5.508 -48.812 -25.922 1 83.12 91 LEU A CA 1
ATOM 703 C C . LEU A 1 91 ? 5.754 -47.719 -24.906 1 83.12 91 LEU A C 1
ATOM 705 O O . LEU A 1 91 ? 5.145 -46.656 -24.984 1 83.12 91 LEU A O 1
ATOM 709 N N . LYS A 1 92 ? 6.609 -47.938 -23.969 1 80.75 92 LYS A N 1
ATOM 710 C CA . LYS A 1 92 ? 6.984 -46.906 -23.016 1 80.75 92 LYS A CA 1
ATOM 711 C C . LYS A 1 92 ? 7.656 -45.75 -23.734 1 80.75 92 LYS A C 1
ATOM 713 O O . LYS A 1 92 ? 7.395 -44.562 -23.406 1 80.75 92 LYS A O 1
ATOM 718 N N . LYS A 1 93 ? 8.492 -46.094 -24.578 1 79.88 93 LYS A N 1
ATOM 719 C CA . LYS A 1 93 ? 9.156 -45.062 -25.359 1 79.88 93 LYS A CA 1
ATOM 720 C C . LYS A 1 93 ? 8.141 -44.281 -26.203 1 79.88 93 LYS A C 1
ATOM 722 O O . LYS A 1 93 ? 8.234 -43.062 -26.297 1 79.88 93 LYS A O 1
ATOM 727 N N . LYS A 1 94 ? 7.262 -45 -26.766 1 79.69 94 LYS A N 1
ATOM 728 C CA . LYS A 1 94 ? 6.211 -44.344 -27.531 1 79.69 94 LYS A CA 1
ATOM 729 C C . LYS A 1 94 ? 5.387 -43.406 -26.656 1 79.69 94 LYS A C 1
ATOM 731 O O . LYS A 1 94 ? 5.035 -42.281 -27.062 1 79.69 94 LYS A O 1
ATOM 736 N N . LEU A 1 95 ? 5.066 -43.875 -25.531 1 79.25 95 LEU A N 1
ATOM 737 C CA . LEU A 1 95 ? 4.34 -43.062 -24.578 1 79.25 95 LEU A CA 1
ATOM 738 C C . LEU A 1 95 ? 5.164 -41.844 -24.172 1 79.25 95 LEU A C 1
ATOM 740 O O . LEU A 1 95 ? 4.652 -40.719 -24.156 1 79.25 95 LEU A O 1
ATOM 744 N N . GLU A 1 96 ? 6.379 -42.094 -23.875 1 74.75 96 GLU A N 1
ATOM 745 C CA . GLU A 1 96 ? 7.277 -41 -23.5 1 74.75 96 GLU A CA 1
ATOM 746 C C . GLU A 1 96 ? 7.43 -40 -24.625 1 74.75 96 GLU A C 1
ATOM 748 O O . GLU A 1 96 ? 7.418 -38.812 -24.406 1 74.75 96 GLU A O 1
ATOM 753 N N . ASP A 1 97 ? 7.602 -40.531 -25.75 1 73.19 97 ASP A N 1
ATOM 754 C CA . ASP A 1 97 ? 7.738 -39.688 -26.922 1 73.19 97 ASP A CA 1
ATOM 755 C C . ASP A 1 97 ? 6.465 -38.875 -27.172 1 73.19 97 ASP A C 1
ATOM 757 O O . ASP A 1 97 ? 6.527 -37.688 -27.516 1 73.19 97 ASP A O 1
ATOM 761 N N . THR A 1 98 ? 5.418 -39.531 -26.984 1 73.44 98 THR A N 1
ATOM 762 C CA . THR A 1 98 ? 4.145 -38.844 -27.172 1 73.44 98 THR A CA 1
ATOM 763 C C . THR A 1 98 ? 3.934 -37.812 -26.078 1 73.44 98 THR A C 1
ATOM 765 O O . THR A 1 98 ? 3.428 -36.719 -26.344 1 73.44 98 THR A O 1
ATOM 768 N N . GLU A 1 99 ? 4.277 -38.219 -24.922 1 70.44 99 GLU A N 1
ATOM 769 C CA . GLU A 1 99 ? 4.207 -37.25 -23.828 1 70.44 99 GLU A CA 1
ATOM 770 C C . GLU A 1 99 ? 5.102 -36.062 -24.078 1 70.44 99 GLU A C 1
ATOM 772 O O . GLU A 1 99 ? 4.695 -34.906 -23.828 1 70.44 99 GLU A O 1
ATOM 777 N N . LEU A 1 100 ? 6.227 -36.375 -24.516 1 64.31 100 LEU A N 1
ATOM 778 C CA . LEU A 1 100 ? 7.172 -35.312 -24.828 1 64.31 100 LEU A CA 1
ATOM 779 C C . LEU A 1 100 ? 6.656 -34.438 -25.969 1 64.31 100 LEU A C 1
ATOM 781 O O . LEU A 1 100 ? 6.809 -33.219 -25.938 1 64.31 100 LEU A O 1
ATOM 785 N N . ALA A 1 101 ? 6.156 -35.156 -26.922 1 64.5 101 ALA A N 1
ATOM 786 C CA . ALA A 1 101 ? 5.613 -34.438 -28.078 1 64.5 101 ALA A CA 1
ATOM 787 C C . ALA A 1 101 ? 4.438 -33.562 -27.656 1 64.5 101 ALA A C 1
ATOM 789 O O . ALA A 1 101 ? 4.211 -32.5 -28.25 1 64.5 101 ALA A O 1
ATOM 790 N N . LEU A 1 102 ? 3.83 -34.031 -26.703 1 61.22 102 LEU A N 1
ATOM 791 C CA . LEU A 1 102 ? 2.658 -33.281 -26.25 1 61.22 102 LEU A CA 1
ATOM 792 C C . LEU A 1 102 ? 3.025 -32.312 -25.125 1 61.22 102 LEU A C 1
ATOM 794 O O . LEU A 1 102 ? 2.189 -31.531 -24.688 1 61.22 102 LEU A O 1
ATOM 798 N N . THR A 1 103 ? 4.23 -32.5 -24.703 1 57.75 103 THR A N 1
ATOM 799 C CA . THR A 1 103 ? 4.695 -31.625 -23.641 1 57.75 103 THR A CA 1
ATOM 800 C C . THR A 1 103 ? 4.871 -30.203 -24.156 1 57.75 103 THR A C 1
ATOM 802 O O . THR A 1 103 ? 5.613 -29.969 -25.109 1 57.75 103 THR A O 1
ATOM 805 N N . PRO A 1 104 ? 4.031 -29.391 -23.719 1 57.44 104 PRO A N 1
ATOM 806 C CA . PRO A 1 104 ? 4.211 -28 -24.125 1 57.44 104 PRO A CA 1
ATOM 807 C C . PRO A 1 104 ? 5.602 -27.469 -23.781 1 57.44 104 PRO A C 1
ATOM 809 O O . PRO A 1 104 ? 6.281 -28 -22.906 1 57.44 104 PRO A O 1
ATOM 812 N N . LYS A 1 105 ? 6.168 -26.703 -24.719 1 55.72 105 LYS A N 1
ATOM 813 C CA . LYS A 1 105 ? 7.461 -26.047 -24.578 1 55.72 105 LYS A CA 1
ATOM 814 C C . LYS A 1 105 ? 7.711 -25.641 -23.125 1 55.72 105 LYS A C 1
ATOM 816 O O . LYS A 1 105 ? 8.859 -25.609 -22.672 1 55.72 105 LYS A O 1
ATOM 821 N N . ASP A 1 106 ? 6.633 -25.469 -22.422 1 56.62 106 ASP A N 1
ATOM 822 C CA . ASP A 1 106 ? 6.715 -25 -21.047 1 56.62 106 ASP A CA 1
ATOM 823 C C . ASP A 1 106 ? 7.227 -26.109 -20.125 1 56.62 106 ASP A C 1
ATOM 825 O O . ASP A 1 106 ? 7.586 -25.844 -18.969 1 56.62 106 ASP A O 1
ATOM 829 N N . ALA A 1 107 ? 7.227 -27.328 -20.625 1 56.19 107 ALA A N 1
ATOM 830 C CA . ALA A 1 107 ? 7.676 -28.453 -19.812 1 56.19 107 ALA A CA 1
ATOM 831 C C . ALA A 1 107 ? 9.18 -28.391 -19.547 1 56.19 107 ALA A C 1
ATOM 833 O O . ALA A 1 107 ? 9.688 -29.016 -18.609 1 56.19 107 ALA A O 1
ATOM 834 N N . PHE A 1 108 ? 9.805 -27.484 -20.391 1 65.5 108 PHE A N 1
ATOM 835 C CA . PHE A 1 108 ? 11.25 -27.359 -20.219 1 65.5 108 PHE A CA 1
ATOM 836 C C . PHE A 1 108 ? 11.586 -26.156 -19.359 1 65.5 108 PHE A C 1
ATOM 838 O O . PHE A 1 108 ? 12.703 -25.641 -19.422 1 65.5 108 PHE A O 1
ATOM 845 N N . PHE A 1 109 ? 10.719 -25.812 -18.547 1 83.62 109 PHE A N 1
ATOM 846 C CA . PHE A 1 109 ? 10.898 -24.672 -17.656 1 83.62 109 PHE A CA 1
ATOM 847 C C . PHE A 1 109 ? 11.984 -24.969 -16.625 1 83.62 109 PHE A C 1
ATOM 849 O O . PHE A 1 109 ? 11.961 -26.031 -15.977 1 83.62 109 PHE A O 1
ATOM 856 N N . GLU A 1 110 ? 13.008 -24.188 -16.594 1 85.38 110 GLU A N 1
ATOM 857 C CA . GLU A 1 110 ? 14.078 -24.297 -15.609 1 85.38 110 GLU A CA 1
ATOM 858 C C . GLU A 1 110 ? 13.891 -23.281 -14.477 1 85.38 110 GLU A C 1
ATOM 860 O O . GLU A 1 110 ? 14.32 -22.141 -14.586 1 85.38 110 GLU A O 1
ATOM 865 N N . ARG A 1 111 ? 13.438 -23.766 -13.367 1 90.69 111 ARG A N 1
ATOM 866 C CA . ARG A 1 111 ? 13.109 -22.906 -12.242 1 90.69 111 ARG A CA 1
ATOM 867 C C . ARG A 1 111 ? 14.359 -22.234 -11.68 1 90.69 111 ARG A C 1
ATOM 869 O O . ARG A 1 111 ? 14.328 -21.062 -11.297 1 90.69 111 ARG A O 1
ATOM 876 N N . ALA A 1 112 ? 15.422 -22.953 -11.625 1 90.56 112 ALA A N 1
ATOM 877 C CA . ALA A 1 112 ? 16.672 -22.438 -11.07 1 90.56 112 ALA A CA 1
ATOM 878 C C . ALA A 1 112 ? 17.156 -21.219 -11.852 1 90.56 112 ALA A C 1
ATOM 880 O O . ALA A 1 112 ? 17.656 -20.266 -11.266 1 90.56 112 ALA A O 1
ATOM 881 N N . LYS A 1 113 ? 17.031 -21.328 -13.148 1 93.12 113 LYS A N 1
ATOM 882 C CA . LYS A 1 113 ? 17.438 -20.203 -13.992 1 93.12 113 LYS A CA 1
ATOM 883 C C . LYS A 1 113 ? 16.547 -18.984 -13.758 1 93.12 113 LYS A C 1
ATOM 885 O O . LYS A 1 113 ? 17.031 -17.844 -13.75 1 93.12 113 LYS A O 1
ATOM 890 N N . MET A 1 114 ? 15.312 -19.203 -13.633 1 95.81 114 MET A N 1
ATOM 891 C CA . MET A 1 114 ? 14.398 -18.094 -13.367 1 95.81 114 MET A CA 1
ATOM 892 C C . MET A 1 114 ? 14.719 -17.438 -12.031 1 95.81 114 MET A C 1
ATOM 894 O O . MET A 1 114 ? 14.773 -16.203 -11.938 1 95.81 114 MET A O 1
ATOM 898 N N . GLU A 1 115 ? 14.914 -18.266 -11.031 1 94.38 115 GLU A N 1
ATOM 899 C CA . GLU A 1 115 ? 15.195 -17.75 -9.695 1 94.38 115 GLU A CA 1
ATOM 900 C C . GLU A 1 115 ? 16.484 -16.938 -9.68 1 94.38 115 GLU A C 1
ATOM 902 O O . GLU A 1 115 ? 16.594 -15.93 -8.977 1 94.38 115 GLU A O 1
ATOM 907 N N . ASP A 1 116 ? 17.406 -17.422 -10.383 1 94.12 116 ASP A N 1
ATOM 908 C CA . ASP A 1 116 ? 18.656 -16.688 -10.508 1 94.12 116 ASP A CA 1
ATOM 909 C C . ASP A 1 116 ? 18.422 -15.32 -11.141 1 94.12 116 ASP A C 1
ATOM 911 O O . ASP A 1 116 ? 18.969 -14.312 -10.68 1 94.12 116 ASP A O 1
ATOM 915 N N . LEU A 1 117 ? 17.672 -15.352 -12.211 1 96.31 117 LEU A N 1
ATOM 916 C CA . LEU A 1 117 ? 17.375 -14.094 -12.891 1 96.31 117 LEU A CA 1
ATOM 917 C C . LEU A 1 117 ? 16.641 -13.141 -11.953 1 96.31 117 LEU A C 1
ATOM 919 O O . LEU A 1 117 ? 16.938 -11.938 -11.93 1 96.31 117 LEU A O 1
ATOM 923 N N . LEU A 1 118 ? 15.719 -13.656 -11.195 1 97.06 118 LEU A N 1
ATOM 924 C CA . LEU A 1 118 ? 14.953 -12.844 -10.258 1 97.06 118 LEU A CA 1
ATOM 925 C C . LEU A 1 118 ? 15.867 -12.172 -9.234 1 97.06 118 LEU A C 1
ATOM 927 O O . LEU A 1 118 ? 15.672 -11 -8.898 1 97.06 118 LEU A O 1
ATOM 931 N N . LYS A 1 119 ? 16.797 -12.852 -8.773 1 94.62 119 LYS A N 1
ATOM 932 C CA . LYS A 1 119 ? 17.734 -12.336 -7.777 1 94.62 119 LYS A CA 1
ATOM 933 C C . LYS A 1 119 ? 18.688 -11.312 -8.391 1 94.62 119 LYS A C 1
ATOM 935 O O . LYS A 1 119 ? 18.891 -10.234 -7.836 1 94.62 119 LYS A O 1
ATOM 940 N N . ARG A 1 120 ? 19.203 -11.625 -9.539 1 94.5 120 ARG A N 1
ATOM 941 C CA . ARG A 1 120 ? 20.188 -10.773 -10.195 1 94.5 120 ARG A CA 1
ATOM 942 C C . ARG A 1 120 ? 19.578 -9.43 -10.586 1 94.5 120 ARG A C 1
ATOM 944 O O . ARG A 1 120 ? 20.25 -8.391 -10.516 1 94.5 120 ARG A O 1
ATOM 951 N N . ARG A 1 121 ? 18.328 -9.516 -10.984 1 96.44 121 ARG A N 1
ATOM 952 C CA . ARG A 1 121 ? 17.672 -8.297 -11.43 1 96.44 121 ARG A CA 1
ATOM 953 C C . ARG A 1 121 ? 16.781 -7.715 -10.336 1 96.44 121 ARG A C 1
ATOM 955 O O . ARG A 1 121 ? 16 -6.797 -10.578 1 96.44 121 ARG A O 1
ATOM 962 N N . PHE A 1 122 ? 16.953 -8.18 -9.156 1 96.5 122 PHE A N 1
ATOM 963 C CA . PHE A 1 122 ? 16.375 -7.711 -7.902 1 96.5 122 PHE A CA 1
ATOM 964 C C . PHE A 1 122 ? 14.867 -7.508 -8.047 1 96.5 122 PHE A C 1
ATOM 966 O O . PHE A 1 122 ? 14.352 -6.426 -7.766 1 96.5 122 PHE A O 1
ATOM 973 N N . PHE A 1 123 ? 14.148 -8.555 -8.5 1 98 123 PHE A N 1
ATOM 974 C CA . PHE A 1 123 ? 12.695 -8.578 -8.391 1 98 123 PHE A CA 1
ATOM 975 C C . PHE A 1 123 ? 12.266 -8.734 -6.938 1 98 123 PHE A C 1
ATOM 977 O O . PHE A 1 123 ? 11.594 -7.863 -6.387 1 98 123 PHE A O 1
ATOM 984 N N . TYR A 1 124 ? 12.664 -9.742 -6.34 1 97.44 124 TYR A N 1
ATOM 985 C CA . TYR A 1 124 ? 12.531 -9.93 -4.898 1 97.44 124 TYR A CA 1
ATOM 986 C C . TYR A 1 124 ? 13.617 -10.859 -4.363 1 97.44 124 TYR A C 1
ATOM 988 O O . TYR A 1 124 ? 14.203 -11.633 -5.121 1 97.44 124 TYR A O 1
ATOM 996 N N . ASP A 1 125 ? 13.891 -10.719 -3.135 1 95.38 125 ASP A N 1
ATOM 997 C CA . ASP A 1 125 ? 14.852 -11.57 -2.439 1 95.38 125 ASP A CA 1
ATOM 998 C C . ASP A 1 125 ? 14.516 -11.672 -0.951 1 95.38 125 ASP A C 1
ATOM 1000 O O . ASP A 1 125 ? 13.641 -10.961 -0.458 1 95.38 125 ASP A O 1
ATOM 1004 N N . GLN A 1 126 ? 15.18 -12.609 -0.334 1 95.31 126 GLN A N 1
ATOM 1005 C CA . GLN A 1 126 ? 14.922 -12.852 1.083 1 95.31 126 GLN A CA 1
ATOM 1006 C C . GLN A 1 126 ? 15.227 -11.609 1.913 1 95.31 126 GLN A C 1
ATOM 1008 O O . GLN A 1 126 ? 16.25 -10.945 1.696 1 95.31 126 GLN A O 1
ATOM 1013 N N . SER A 1 127 ? 14.344 -11.273 2.811 1 96.88 127 SER A N 1
ATOM 1014 C CA . SER A 1 127 ? 14.531 -10.117 3.678 1 96.88 127 SER A CA 1
ATOM 1015 C C . SER A 1 127 ? 15.68 -10.344 4.656 1 96.88 127 SER A C 1
ATOM 1017 O O . SER A 1 127 ? 15.906 -11.469 5.109 1 96.88 127 SER A O 1
ATOM 1019 N N . PHE A 1 128 ? 16.406 -9.25 4.965 1 96.81 128 PHE A N 1
ATOM 1020 C CA . PHE A 1 128 ? 17.469 -9.219 5.961 1 96.81 128 PHE A CA 1
ATOM 1021 C C . PHE A 1 128 ? 18.594 -10.188 5.586 1 96.81 128 PHE A C 1
ATOM 1023 O O . PHE A 1 128 ? 19.156 -10.852 6.457 1 96.81 128 PHE A O 1
ATOM 1030 N N . ALA A 1 129 ? 18.875 -10.289 4.383 1 94.06 129 ALA A N 1
ATOM 1031 C CA . ALA A 1 129 ? 19.859 -11.219 3.834 1 94.06 129 ALA A CA 1
ATOM 1032 C C . ALA A 1 129 ? 21.219 -11.031 4.5 1 94.06 129 ALA A C 1
ATOM 1034 O O . ALA A 1 129 ? 21.906 -12.016 4.82 1 94.06 129 ALA A O 1
ATOM 1035 N N . ILE A 1 130 ? 21.641 -9.805 4.742 1 94.62 130 ILE A N 1
ATOM 1036 C CA . ILE A 1 130 ? 22.969 -9.562 5.293 1 94.62 130 ILE A CA 1
ATOM 1037 C C . ILE A 1 130 ? 23 -9.992 6.758 1 94.62 130 ILE A C 1
ATOM 1039 O O . ILE A 1 130 ? 24.078 -10.117 7.348 1 94.62 130 ILE A O 1
ATOM 1043 N N . TYR A 1 131 ? 21.938 -10.164 7.398 1 95.44 131 TYR A N 1
ATOM 1044 C CA . TYR A 1 131 ? 21.828 -10.664 8.766 1 95.44 131 TYR A CA 1
ATOM 1045 C C . TYR A 1 131 ? 21.562 -12.172 8.773 1 95.44 131 TYR A C 1
ATOM 1047 O O . TYR A 1 131 ? 21.172 -12.727 9.805 1 95.44 131 TYR A O 1
ATOM 1055 N N . GLY A 1 132 ? 21.672 -12.82 7.621 1 92.5 132 GLY A N 1
ATOM 1056 C CA . GLY A 1 132 ? 21.438 -14.25 7.508 1 92.5 132 GLY A CA 1
ATOM 1057 C C . GLY A 1 132 ? 20.094 -14.586 6.891 1 92.5 132 GLY A C 1
ATOM 1058 O O . GLY A 1 132 ? 19.828 -15.742 6.555 1 92.5 132 GLY A O 1
ATOM 1059 N N . GLY A 1 133 ? 19.266 -13.664 6.789 1 92.62 133 GLY A N 1
ATOM 1060 C CA . GLY A 1 133 ? 17.969 -13.859 6.141 1 92.62 133 GLY A CA 1
ATOM 1061 C C . GLY A 1 133 ? 16.922 -14.438 7.062 1 92.62 133 GLY A C 1
ATOM 1062 O O . GLY A 1 133 ? 17.25 -15.109 8.047 1 92.62 133 GLY A O 1
ATOM 1063 N N . VAL A 1 134 ? 15.703 -14.148 6.793 1 92.62 134 VAL A N 1
ATOM 1064 C CA . VAL A 1 134 ? 14.57 -14.727 7.504 1 92.62 134 VAL A CA 1
ATOM 1065 C C . VAL A 1 134 ? 13.656 -15.445 6.512 1 92.62 134 VAL A C 1
ATOM 1067 O O . VAL A 1 134 ? 13.07 -14.812 5.629 1 92.62 134 VAL A O 1
ATOM 1070 N N . THR A 1 135 ? 13.469 -16.719 6.73 1 90.31 135 THR A N 1
ATOM 1071 C CA . THR A 1 135 ? 12.641 -17.516 5.832 1 90.31 135 THR A CA 1
ATOM 1072 C C . THR A 1 135 ? 11.18 -17.062 5.891 1 90.31 135 THR A C 1
ATOM 1074 O O . THR A 1 135 ? 10.656 -16.797 6.973 1 90.31 135 THR A O 1
ATOM 1077 N N . GLY A 1 136 ? 10.594 -16.922 4.75 1 94 136 GLY A N 1
ATOM 1078 C CA . GLY A 1 136 ? 9.188 -16.547 4.668 1 94 136 GLY A CA 1
ATOM 1079 C C . GLY A 1 136 ? 8.961 -15.055 4.543 1 94 136 GLY A C 1
ATOM 1080 O O . GLY A 1 136 ? 7.828 -14.602 4.398 1 94 136 GLY A O 1
ATOM 1081 N N . LEU A 1 137 ? 10 -14.297 4.664 1 96.62 137 LEU A N 1
ATOM 1082 C CA . LEU A 1 137 ? 9.93 -12.859 4.445 1 96.62 137 LEU A CA 1
ATOM 1083 C C . LEU A 1 137 ? 10.742 -12.453 3.223 1 96.62 137 LEU A C 1
ATOM 1085 O O . LEU A 1 137 ? 11.859 -12.93 3.025 1 96.62 137 LEU A O 1
ATOM 1089 N N . TYR A 1 138 ? 10.164 -11.578 2.43 1 97.5 138 TYR A N 1
ATOM 1090 C CA . TYR A 1 138 ? 10.828 -11.195 1.189 1 97.5 138 TYR A CA 1
ATOM 1091 C C . TYR A 1 138 ? 10.773 -9.688 0.988 1 97.5 138 TYR A C 1
ATOM 1093 O O . TYR A 1 138 ? 9.781 -9.039 1.321 1 97.5 138 TYR A O 1
ATOM 1101 N N . ASP A 1 139 ? 11.852 -9.133 0.472 1 97.81 139 ASP A N 1
ATOM 1102 C CA . ASP A 1 139 ? 11.914 -7.75 0.005 1 97.81 139 ASP A CA 1
ATOM 1103 C C . ASP A 1 139 ? 11.742 -7.672 -1.511 1 97.81 139 ASP A C 1
ATOM 1105 O O . ASP A 1 139 ? 12.344 -8.461 -2.248 1 97.81 139 ASP A O 1
ATOM 1109 N N . PHE A 1 140 ? 10.945 -6.777 -1.921 1 98.38 140 PHE A N 1
ATOM 1110 C CA . PHE A 1 140 ? 10.789 -6.52 -3.348 1 98.38 140 PHE A CA 1
ATOM 1111 C C . PHE A 1 140 ? 11.711 -5.387 -3.793 1 98.38 140 PHE A C 1
ATOM 1113 O O . PHE A 1 140 ? 11.727 -4.316 -3.18 1 98.38 140 PHE A O 1
ATOM 1120 N N . GLY A 1 141 ? 12.516 -5.676 -4.801 1 98.06 141 GLY A N 1
ATOM 1121 C CA . GLY A 1 141 ? 13.344 -4.641 -5.402 1 98.06 141 GLY A CA 1
ATOM 1122 C C . GLY A 1 141 ? 12.578 -3.754 -6.367 1 98.06 141 GLY A C 1
ATOM 1123 O O . GLY A 1 141 ? 11.352 -3.826 -6.449 1 98.06 141 GLY A O 1
ATOM 1124 N N . PRO A 1 142 ? 13.312 -2.896 -7.062 1 97.19 142 PRO A N 1
ATOM 1125 C CA . PRO A 1 142 ? 12.656 -1.951 -7.969 1 97.19 142 PRO A CA 1
ATOM 1126 C C . PRO A 1 142 ? 11.742 -2.641 -8.984 1 97.19 142 PRO A C 1
ATOM 1128 O O . PRO A 1 142 ? 10.633 -2.176 -9.242 1 97.19 142 PRO A O 1
ATOM 1131 N N . MET A 1 143 ? 12.18 -3.754 -9.484 1 97.69 143 MET A N 1
ATOM 1132 C CA . MET A 1 143 ? 11.398 -4.453 -10.5 1 97.69 143 MET A CA 1
ATOM 1133 C C . MET A 1 143 ? 10.172 -5.117 -9.875 1 97.69 143 MET A C 1
ATOM 1135 O O . MET A 1 143 ? 9.07 -5.008 -10.406 1 97.69 143 MET A O 1
ATOM 1139 N N . GLY A 1 144 ? 10.453 -5.816 -8.805 1 97.75 144 GLY A N 1
ATOM 1140 C CA . GLY A 1 144 ? 9.352 -6.473 -8.133 1 97.75 144 GLY A CA 1
ATOM 1141 C C . GLY A 1 144 ? 8.32 -5.496 -7.59 1 97.75 144 GLY A C 1
ATOM 1142 O O . GLY A 1 144 ? 7.117 -5.746 -7.672 1 97.75 144 GLY A O 1
ATOM 1143 N N . CYS A 1 145 ? 8.797 -4.445 -7.035 1 96.81 145 CYS A N 1
ATOM 1144 C CA . CYS A 1 145 ? 7.914 -3.422 -6.48 1 96.81 145 CYS A CA 1
ATOM 1145 C C . CYS A 1 145 ? 7.039 -2.809 -7.566 1 96.81 145 CYS A C 1
ATOM 1147 O O . CYS A 1 145 ? 5.832 -2.641 -7.379 1 96.81 145 CYS A O 1
ATOM 1149 N N . ALA A 1 146 ? 7.641 -2.461 -8.641 1 97 146 ALA A N 1
ATOM 1150 C CA . ALA A 1 146 ? 6.91 -1.852 -9.75 1 97 146 ALA A CA 1
ATOM 1151 C C . ALA A 1 146 ? 5.898 -2.83 -10.344 1 97 146 ALA A C 1
ATOM 1153 O O . ALA A 1 146 ? 4.77 -2.449 -10.664 1 97 146 ALA A O 1
ATOM 1154 N N . LEU A 1 147 ? 6.312 -4.055 -10.555 1 98.06 147 LEU A N 1
ATOM 1155 C CA . LEU A 1 147 ? 5.402 -5.074 -11.07 1 98.06 147 LEU A CA 1
ATOM 1156 C C . LEU A 1 147 ? 4.191 -5.234 -10.156 1 98.06 147 LEU A C 1
ATOM 1158 O O . LEU A 1 147 ? 3.051 -5.246 -10.625 1 98.06 147 LEU A O 1
ATOM 1162 N N . LYS A 1 148 ? 4.441 -5.387 -8.914 1 97.88 148 LYS A N 1
ATOM 1163 C CA . LYS A 1 148 ? 3.379 -5.527 -7.922 1 97.88 148 LYS A CA 1
ATOM 1164 C C . LYS A 1 148 ? 2.449 -4.316 -7.938 1 97.88 148 LYS A C 1
ATOM 1166 O O . LYS A 1 148 ? 1.226 -4.469 -7.941 1 97.88 148 LYS A O 1
ATOM 1171 N N . ALA A 1 149 ? 3.037 -3.152 -7.93 1 96.19 149 ALA A N 1
ATOM 1172 C CA . ALA A 1 149 ? 2.25 -1.92 -7.934 1 96.19 149 ALA A CA 1
ATOM 1173 C C . ALA A 1 149 ? 1.371 -1.838 -9.18 1 96.19 149 ALA A C 1
ATOM 1175 O O . ALA A 1 149 ? 0.211 -1.427 -9.102 1 96.19 149 ALA A O 1
ATOM 1176 N N . ASN A 1 150 ? 1.922 -2.176 -10.312 1 96.88 150 ASN A N 1
ATOM 1177 C CA . ASN A 1 150 ? 1.162 -2.148 -11.555 1 96.88 150 ASN A CA 1
ATOM 1178 C C . ASN A 1 150 ? 0.029 -3.17 -11.547 1 96.88 150 ASN A C 1
ATOM 1180 O O . ASN A 1 150 ? -1.064 -2.896 -12.047 1 96.88 150 ASN A O 1
ATOM 1184 N N . MET A 1 151 ? 0.298 -4.348 -11.016 1 98 151 MET A N 1
ATOM 1185 C CA . MET A 1 151 ? -0.734 -5.375 -10.922 1 98 151 MET A CA 1
ATOM 1186 C C . MET A 1 151 ? -1.886 -4.906 -10.039 1 98 151 MET A C 1
ATOM 1188 O O . MET A 1 151 ? -3.055 -5.102 -10.375 1 98 151 MET A O 1
ATOM 1192 N N . ILE A 1 152 ? -1.589 -4.293 -8.961 1 97.62 152 ILE A N 1
ATOM 1193 C CA . ILE A 1 152 ? -2.604 -3.791 -8.039 1 97.62 152 ILE A CA 1
ATOM 1194 C C . ILE A 1 152 ? -3.393 -2.666 -8.703 1 97.62 152 ILE A C 1
ATOM 1196 O O . ILE A 1 152 ? -4.609 -2.561 -8.523 1 97.62 152 ILE A O 1
ATOM 1200 N N . ASP A 1 153 ? -2.703 -1.837 -9.453 1 94.88 153 ASP A N 1
ATOM 1201 C CA . ASP A 1 153 ? -3.383 -0.769 -10.18 1 94.88 153 ASP A CA 1
ATOM 1202 C C . ASP A 1 153 ? -4.398 -1.337 -11.172 1 94.88 153 ASP A C 1
ATOM 1204 O O . ASP A 1 153 ? -5.512 -0.824 -11.289 1 94.88 153 ASP A O 1
ATOM 1208 N N . VAL A 1 154 ? -4.02 -2.371 -11.875 1 96.62 154 VAL A N 1
ATOM 1209 C CA . VAL A 1 154 ? -4.93 -3.037 -12.805 1 96.62 154 VAL A CA 1
ATOM 1210 C C . VAL A 1 154 ? -6.117 -3.613 -12.031 1 96.62 154 VAL A C 1
ATOM 1212 O O . VAL A 1 154 ? -7.262 -3.514 -12.477 1 96.62 154 VAL A O 1
ATOM 1215 N N . TRP A 1 155 ? -5.824 -4.215 -10.906 1 98.25 155 TRP A N 1
ATOM 1216 C CA . TRP A 1 155 ? -6.875 -4.793 -10.078 1 98.25 155 TRP A CA 1
ATOM 1217 C C . TRP A 1 155 ? -7.871 -3.723 -9.641 1 98.25 155 TRP A C 1
ATOM 1219 O O . TRP A 1 155 ? -9.086 -3.936 -9.695 1 98.25 155 TRP A O 1
ATOM 1229 N N . ARG A 1 156 ? -7.414 -2.588 -9.203 1 95.31 156 ARG A N 1
ATOM 1230 C CA . ARG A 1 156 ? -8.258 -1.483 -8.75 1 95.31 156 ARG A CA 1
ATOM 1231 C C . ARG A 1 156 ? -9.164 -0.997 -9.867 1 95.31 156 ARG A C 1
ATOM 1233 O O . ARG A 1 156 ? -10.352 -0.75 -9.648 1 95.31 156 ARG A O 1
ATOM 1240 N N . LYS A 1 157 ? -8.633 -0.825 -11 1 92.75 157 LYS A N 1
ATOM 1241 C CA . LYS A 1 157 ? -9.422 -0.357 -12.141 1 92.75 157 LYS A CA 1
ATOM 1242 C C . LYS A 1 157 ? -10.43 -1.411 -12.578 1 92.75 157 LYS A C 1
ATOM 1244 O O . LYS A 1 157 ? -11.578 -1.086 -12.883 1 92.75 157 LYS A O 1
ATOM 1249 N N . HIS A 1 158 ? -9.961 -2.654 -12.539 1 95.69 158 HIS A N 1
ATOM 1250 C CA . HIS A 1 158 ? -10.773 -3.775 -13 1 95.69 158 HIS A CA 1
ATOM 1251 C C . HIS A 1 158 ? -11.969 -4.012 -12.078 1 95.69 158 HIS A C 1
ATOM 1253 O O . HIS A 1 158 ? -13.062 -4.336 -12.539 1 95.69 158 HIS A O 1
ATOM 1259 N N . PHE A 1 159 ? -11.781 -3.842 -10.805 1 96.81 159 PHE A N 1
ATOM 1260 C CA . PHE A 1 159 ? -12.844 -4.176 -9.859 1 96.81 159 PHE A CA 1
ATOM 1261 C C . PHE A 1 159 ? -13.414 -2.918 -9.219 1 96.81 159 PHE A C 1
ATOM 1263 O O . PHE A 1 159 ? -14.602 -2.617 -9.383 1 96.81 159 PHE A O 1
ATOM 1270 N N . ILE A 1 160 ? -12.648 -2.133 -8.586 1 94.69 160 ILE A N 1
ATOM 1271 C CA . ILE A 1 160 ? -13.133 -1.016 -7.781 1 94.69 160 ILE A CA 1
ATOM 1272 C C . ILE A 1 160 ? -13.727 0.055 -8.688 1 94.69 160 ILE A C 1
ATOM 1274 O O . ILE A 1 160 ? -14.875 0.469 -8.5 1 94.69 160 ILE A O 1
ATOM 1278 N N . LEU A 1 161 ? -12.984 0.493 -9.648 1 90.06 161 LEU A N 1
ATOM 1279 C CA . LEU A 1 161 ? -13.453 1.562 -10.523 1 90.06 161 LEU A CA 1
ATOM 1280 C C . LEU A 1 161 ? -14.625 1.085 -11.391 1 90.06 161 LEU A C 1
ATOM 1282 O O . LEU A 1 161 ? -15.656 1.752 -11.461 1 90.06 161 LEU A O 1
ATOM 1286 N N . GLU A 1 162 ? -14.438 -0.072 -11.992 1 88.88 162 GLU A N 1
ATOM 1287 C CA . GLU A 1 162 ? -15.43 -0.585 -12.93 1 88.88 162 GLU A CA 1
ATOM 1288 C C . GLU A 1 162 ? -16.75 -0.896 -12.219 1 88.88 162 GLU A C 1
ATOM 1290 O O . GLU A 1 162 ? -17.828 -0.705 -12.781 1 88.88 162 GLU A O 1
ATOM 1295 N N . GLU A 1 163 ? -16.625 -1.341 -10.977 1 90 163 GLU A N 1
ATOM 1296 C CA . GLU A 1 163 ? -17.812 -1.796 -10.273 1 90 163 GLU A CA 1
ATOM 1297 C C . GLU A 1 163 ? -18.297 -0.756 -9.258 1 90 163 GLU A C 1
ATOM 1299 O O . GLU A 1 163 ? -19.344 -0.919 -8.641 1 90 163 GLU A O 1
ATOM 1304 N N . GLY A 1 164 ? -17.594 0.302 -9.125 1 89.38 164 GLY A N 1
ATOM 1305 C CA . GLY A 1 164 ? -17.953 1.312 -8.148 1 89.38 164 GLY A CA 1
ATOM 1306 C C . GLY A 1 164 ? -17.906 0.8 -6.719 1 89.38 164 GLY A C 1
ATOM 1307 O O . GLY A 1 164 ? -18.844 1.01 -5.949 1 89.38 164 GLY A O 1
ATOM 1308 N N . MET A 1 165 ? -16.891 0.01 -6.41 1 95.69 165 MET A N 1
ATOM 1309 C CA . MET A 1 165 ? -16.781 -0.576 -5.078 1 95.69 165 MET A CA 1
ATOM 1310 C C . MET A 1 165 ? -16.312 0.464 -4.062 1 95.69 165 MET A C 1
ATOM 1312 O O . MET A 1 165 ? -15.719 1.478 -4.434 1 95.69 165 MET A O 1
ATOM 1316 N N . LEU A 1 166 ? -16.625 0.2 -2.824 1 97.31 166 LEU A N 1
ATOM 1317 C CA . LEU A 1 166 ? -16.188 1.048 -1.721 1 97.31 166 LEU A CA 1
ATOM 1318 C C . LEU A 1 166 ? -14.883 0.53 -1.123 1 97.31 166 LEU A C 1
ATOM 1320 O O . LEU A 1 166 ? -14.883 -0.454 -0.379 1 97.31 166 LEU A O 1
ATOM 1324 N N . GLU A 1 167 ? -13.828 1.187 -1.402 1 97.75 167 GLU A N 1
ATOM 1325 C CA . GLU A 1 167 ? -12.516 0.766 -0.912 1 97.75 167 GLU A CA 1
ATOM 1326 C C . GLU A 1 167 ? -12.258 1.294 0.496 1 97.75 167 GLU A C 1
ATOM 1328 O O . GLU A 1 167 ? -12.516 2.467 0.781 1 97.75 167 GLU A O 1
ATOM 1333 N N . VAL A 1 168 ? -11.75 0.415 1.373 1 98.19 168 VAL A N 1
ATOM 1334 C CA . VAL A 1 168 ? -11.398 0.808 2.732 1 98.19 168 VAL A CA 1
ATOM 1335 C C . VAL A 1 168 ? -9.969 0.354 3.047 1 98.19 168 VAL A C 1
ATOM 1337 O O . VAL A 1 168 ? -9.43 -0.526 2.373 1 98.19 168 VAL A O 1
ATOM 1340 N N . GLU A 1 169 ? -9.336 0.979 3.939 1 97.88 169 GLU A N 1
ATOM 1341 C CA . GLU A 1 169 ? -8.062 0.588 4.527 1 97.88 169 GLU A CA 1
ATOM 1342 C C . GLU A 1 169 ? -8.133 0.559 6.051 1 97.88 169 GLU A C 1
ATOM 1344 O O . GLU A 1 169 ? -8.297 1.602 6.688 1 97.88 169 GLU A O 1
ATOM 1349 N N . CYS A 1 170 ? -7.996 -0.606 6.559 1 98.06 170 CYS A N 1
ATOM 1350 C CA . CYS A 1 170 ? -8.164 -0.793 7.996 1 98.06 170 CYS A CA 1
ATOM 1351 C C . CYS A 1 170 ? -6.844 -1.178 8.648 1 98.06 170 CYS A C 1
ATOM 1353 O O . CYS A 1 170 ? -5.898 -1.58 7.969 1 98.06 170 CYS A O 1
ATOM 1355 N N . SER A 1 171 ? -6.781 -1.081 9.93 1 97.31 171 SER A N 1
ATOM 1356 C CA . SER A 1 171 ? -5.574 -1.331 10.719 1 97.31 171 SER A CA 1
ATOM 1357 C C . SER A 1 171 ? -5.145 -2.791 10.625 1 97.31 171 SER A C 1
ATOM 1359 O O . SER A 1 171 ? -5.988 -3.691 10.609 1 97.31 171 SER A O 1
ATOM 1361 N N . ALA A 1 172 ? -3.816 -2.971 10.547 1 97.56 172 ALA A N 1
ATOM 1362 C CA . ALA A 1 172 ? -3.256 -4.316 10.586 1 97.56 172 ALA A CA 1
ATOM 1363 C C . ALA A 1 172 ? -3.23 -4.855 12.016 1 97.56 172 ALA A C 1
ATOM 1365 O O . ALA A 1 172 ? -3.416 -6.055 12.234 1 97.56 172 ALA A O 1
ATOM 1366 N N . LEU A 1 173 ? -2.912 -3.994 12.945 1 97.12 173 LEU A N 1
ATOM 1367 C CA . LEU A 1 173 ? -3 -4.348 14.359 1 97.12 173 LEU A CA 1
ATOM 1368 C C . LEU A 1 173 ? -4.453 -4.547 14.781 1 97.12 173 LEU A C 1
ATOM 1370 O O . LEU A 1 173 ? -5.258 -3.613 14.711 1 97.12 173 LEU A O 1
ATOM 1374 N N . THR A 1 174 ? -4.809 -5.719 15.25 1 97.25 174 THR A N 1
ATOM 1375 C CA . THR A 1 174 ? -6.195 -6.07 15.547 1 97.25 174 THR A CA 1
ATOM 1376 C C . THR A 1 174 ? -6.332 -6.598 16.969 1 97.25 174 THR A C 1
ATOM 1378 O O . THR A 1 174 ? -5.648 -7.551 17.359 1 97.25 174 THR A O 1
ATOM 1381 N N . PRO A 1 175 ? -7.164 -6.027 17.719 1 96.12 175 PRO A N 1
ATOM 1382 C CA . PRO A 1 175 ? -7.363 -6.5 19.094 1 96.12 175 PRO A CA 1
ATOM 1383 C C . PRO A 1 175 ? -7.832 -7.953 19.156 1 96.12 175 PRO A C 1
ATOM 1385 O O . PRO A 1 175 ? -8.57 -8.406 18.266 1 96.12 175 PRO A O 1
ATOM 1388 N N . GLU A 1 176 ? -7.543 -8.594 20.219 1 95.12 176 GLU A N 1
ATOM 1389 C CA . GLU A 1 176 ? -7.836 -10.016 20.406 1 95.12 176 GLU A CA 1
ATOM 1390 C C . GLU A 1 176 ? -9.336 -10.273 20.359 1 95.12 176 GLU A C 1
ATOM 1392 O O . GLU A 1 176 ? -9.781 -11.289 19.812 1 95.12 176 GLU A O 1
ATOM 1397 N N . ASN A 1 177 ? -10.117 -9.398 20.922 1 94.56 177 ASN A N 1
ATOM 1398 C CA . ASN A 1 177 ? -11.562 -9.617 21 1 94.56 177 ASN A CA 1
ATOM 1399 C C . ASN A 1 177 ? -12.195 -9.688 19.609 1 94.56 177 ASN A C 1
ATOM 1401 O O . ASN A 1 177 ? -13.148 -10.445 19.406 1 94.56 177 ASN A O 1
ATOM 1405 N N . VAL A 1 178 ? -11.695 -8.969 18.703 1 95.44 178 VAL A N 1
ATOM 1406 C CA . VAL A 1 178 ? -12.195 -8.992 17.344 1 95.44 178 VAL A CA 1
ATOM 1407 C C . VAL A 1 178 ? -11.945 -10.359 16.719 1 95.44 178 VAL A C 1
ATOM 1409 O O . VAL A 1 178 ? -12.844 -10.945 16.109 1 95.44 178 VAL A O 1
ATOM 1412 N N . LEU A 1 179 ? -10.773 -10.883 16.906 1 94.62 179 LEU A N 1
ATOM 1413 C CA . LEU A 1 179 ? -10.375 -12.141 16.281 1 94.62 179 LEU A CA 1
ATOM 1414 C C . LEU A 1 179 ? -10.953 -13.336 17.031 1 94.62 179 LEU A C 1
ATOM 1416 O O . LEU A 1 179 ? -11.102 -14.422 16.469 1 94.62 179 LEU A O 1
ATOM 1420 N N . LYS A 1 180 ? -11.242 -13.148 18.297 1 93.25 180 LYS A N 1
ATOM 1421 C CA . LYS A 1 180 ? -12 -14.156 19.031 1 93.25 180 LYS A CA 1
ATOM 1422 C C . LYS A 1 180 ? -13.422 -14.281 18.5 1 93.25 180 LYS A C 1
ATOM 1424 O O . LYS A 1 180 ? -13.922 -15.391 18.328 1 93.25 180 LYS A O 1
ATOM 1429 N N . ALA A 1 181 ? -14.016 -13.125 18.281 1 93.25 181 ALA A N 1
ATOM 1430 C CA . ALA A 1 181 ? -15.383 -13.109 17.766 1 93.25 181 ALA A CA 1
ATOM 1431 C C . ALA A 1 181 ? -15.461 -13.789 16.391 1 93.25 181 ALA A C 1
ATOM 1433 O O . ALA A 1 181 ? -16.422 -14.508 16.109 1 93.25 181 ALA A O 1
ATOM 1434 N N . SER A 1 182 ? -14.484 -13.562 15.547 1 90.88 182 SER A N 1
ATOM 1435 C CA . SER A 1 182 ? -14.477 -14.141 14.203 1 90.88 182 SER A CA 1
ATOM 1436 C C . SER A 1 182 ? -14.016 -15.594 14.227 1 90.88 182 SER A C 1
ATOM 1438 O O . SER A 1 182 ? -14.07 -16.281 13.203 1 90.88 182 SER A O 1
ATOM 1440 N N . GLY A 1 183 ? -13.461 -16.078 15.344 1 88.19 183 GLY A N 1
ATOM 1441 C CA . GLY A 1 183 ? -13.07 -17.469 15.5 1 88.19 183 GLY A CA 1
ATOM 1442 C C . GLY A 1 183 ? -11.625 -17.734 15.141 1 88.19 183 GLY A C 1
ATOM 1443 O O . GLY A 1 183 ? -11.156 -18.875 15.203 1 88.19 183 GLY A O 1
ATOM 1444 N N . HIS A 1 184 ? -10.898 -16.672 14.898 1 88.56 184 HIS A N 1
ATOM 1445 C CA . HIS A 1 184 ? -9.523 -16.844 14.453 1 88.56 184 HIS A CA 1
ATOM 1446 C C . HIS A 1 184 ? -8.625 -17.344 15.578 1 88.56 184 HIS A C 1
ATOM 1448 O O . HIS A 1 184 ? -7.746 -18.172 15.359 1 88.56 184 HIS A O 1
ATOM 1454 N N . VAL A 1 185 ? -8.812 -16.891 16.734 1 86.31 185 VAL A N 1
ATOM 1455 C CA . VAL A 1 185 ? -7.965 -17.25 17.875 1 86.31 185 VAL A CA 1
ATOM 1456 C C . VAL A 1 185 ? -8.055 -18.75 18.109 1 86.31 185 VAL A C 1
ATOM 1458 O O . VAL A 1 185 ? -7.047 -19.406 18.406 1 86.31 185 VAL A O 1
ATOM 1461 N N . GLU A 1 186 ? -9.188 -19.266 17.828 1 79.69 186 GLU A N 1
ATOM 1462 C CA . GLU A 1 186 ? -9.414 -20.672 18.125 1 79.69 186 GLU A CA 1
ATOM 1463 C C . GLU A 1 186 ? -9.102 -21.547 16.906 1 79.69 186 GLU A C 1
ATOM 1465 O O . GLU A 1 186 ? -8.633 -22.688 17.062 1 79.69 186 GLU A O 1
ATOM 1470 N N . ARG A 1 187 ? -9.281 -20.969 15.781 1 78.12 187 ARG A N 1
ATOM 1471 C CA . ARG A 1 187 ? -9.273 -21.859 14.617 1 78.12 187 ARG A CA 1
ATOM 1472 C C . ARG A 1 187 ? -8.008 -21.656 13.781 1 78.12 187 ARG A C 1
ATOM 1474 O O . ARG A 1 187 ? -7.668 -22.5 12.953 1 78.12 187 ARG A O 1
ATOM 1481 N N . PHE A 1 188 ? -7.422 -20.609 13.891 1 82.69 188 PHE A N 1
ATOM 1482 C CA . PHE A 1 188 ? -6.234 -20.344 13.086 1 82.69 188 PHE A CA 1
ATOM 1483 C C . PHE A 1 188 ? -5.012 -21.031 13.688 1 82.69 188 PHE A C 1
ATOM 1485 O O . PHE A 1 188 ? -4.039 -20.375 14.062 1 82.69 188 PHE A O 1
ATOM 1492 N N . ILE A 1 189 ? -5.16 -22.359 13.773 1 82.25 189 ILE A N 1
ATOM 1493 C CA . ILE A 1 189 ? -4.113 -23.172 14.375 1 82.25 189 ILE A CA 1
ATOM 1494 C C . ILE A 1 189 ? -3.682 -24.266 13.398 1 82.25 189 ILE A C 1
ATOM 1496 O O . ILE A 1 189 ? -4.465 -24.688 12.547 1 82.25 189 ILE A O 1
ATOM 1500 N N . ASP A 1 190 ? -2.451 -24.531 13.414 1 84 190 ASP A N 1
ATOM 1501 C CA . ASP A 1 190 ? -1.911 -25.703 12.727 1 84 190 ASP A CA 1
ATOM 1502 C C . ASP A 1 190 ? -1.192 -26.625 13.703 1 84 190 ASP A C 1
ATOM 1504 O O . ASP A 1 190 ? -0.784 -26.203 14.781 1 84 190 ASP A O 1
ATOM 1508 N N . TRP A 1 191 ? -1.182 -27.859 13.281 1 88.19 191 TRP A N 1
ATOM 1509 C CA . TRP A 1 191 ? -0.471 -28.828 14.102 1 88.19 191 TRP A CA 1
ATOM 1510 C C . TRP A 1 191 ? 1.009 -28.875 13.734 1 88.19 191 TRP A C 1
ATOM 1512 O O . TRP A 1 191 ? 1.359 -29 12.562 1 88.19 191 TRP A O 1
ATOM 1522 N N . MET A 1 192 ? 1.783 -28.703 14.75 1 90.62 192 MET A N 1
ATOM 1523 C CA . MET A 1 192 ? 3.229 -28.641 14.547 1 90.62 192 MET A CA 1
ATOM 1524 C C . MET A 1 192 ? 3.928 -29.797 15.25 1 90.62 192 MET A C 1
ATOM 1526 O O . MET A 1 192 ? 3.512 -30.203 16.328 1 90.62 192 MET A O 1
ATOM 1530 N N . VAL A 1 193 ? 4.875 -30.375 14.578 1 92.5 193 VAL A N 1
ATOM 1531 C CA . VAL A 1 193 ? 5.75 -31.359 15.195 1 92.5 193 VAL A CA 1
ATOM 1532 C C . VAL A 1 193 ? 7.172 -30.812 15.289 1 92.5 193 VAL A C 1
ATOM 1534 O O . VAL A 1 193 ? 7.551 -29.922 14.539 1 92.5 193 VAL A O 1
ATOM 1537 N N . LYS A 1 194 ? 7.883 -31.219 16.234 1 90.94 194 LYS A N 1
ATOM 1538 C CA . LYS A 1 194 ? 9.258 -30.766 16.438 1 90.94 194 LYS A CA 1
ATOM 1539 C C . LYS A 1 194 ? 10.234 -31.938 16.344 1 90.94 194 LYS A C 1
ATOM 1541 O O . LYS A 1 194 ? 9.945 -33.031 16.812 1 90.94 194 LYS A O 1
ATOM 1546 N N . ASP A 1 195 ? 11.32 -31.641 15.602 1 90.94 195 ASP A N 1
ATOM 1547 C CA . ASP A 1 195 ? 12.422 -32.594 15.664 1 90.94 195 ASP A CA 1
ATOM 1548 C C . ASP A 1 195 ? 12.906 -32.781 17.109 1 90.94 195 ASP A C 1
ATOM 1550 O O . ASP A 1 195 ? 13.344 -31.812 17.75 1 90.94 195 ASP A O 1
ATOM 1554 N N . VAL A 1 196 ? 12.922 -33.875 17.578 1 90.5 196 VAL A N 1
ATOM 1555 C CA . VAL A 1 196 ? 13.156 -34.125 18.984 1 90.5 196 VAL A CA 1
ATOM 1556 C C . VAL A 1 196 ? 14.609 -33.812 19.328 1 90.5 196 VAL A C 1
ATOM 1558 O O . VAL A 1 196 ? 14.938 -33.562 20.5 1 90.5 196 VAL A O 1
ATOM 1561 N N . LYS A 1 197 ? 15.484 -33.75 18.375 1 89.06 197 LYS A N 1
ATOM 1562 C CA . LYS A 1 197 ? 16.906 -33.531 18.641 1 89.06 197 LYS A CA 1
ATOM 1563 C C . LYS A 1 197 ? 17.281 -32.062 18.359 1 89.06 197 LYS A C 1
ATOM 1565 O O . LYS A 1 197 ? 17.938 -31.438 19.188 1 89.06 197 LYS A O 1
ATOM 1570 N N . THR A 1 198 ? 16.891 -31.562 17.219 1 85.75 198 THR A N 1
ATOM 1571 C CA . THR A 1 198 ? 17.328 -30.234 16.797 1 85.75 198 THR A CA 1
ATOM 1572 C C . THR A 1 198 ? 16.328 -29.172 17.234 1 85.75 198 THR A C 1
ATOM 1574 O O . THR A 1 198 ? 16.672 -27.984 17.312 1 85.75 198 THR A O 1
ATOM 1577 N N . GLY A 1 199 ? 15.125 -29.578 17.406 1 83.44 199 GLY A N 1
ATOM 1578 C CA . GLY A 1 199 ? 14.109 -28.609 17.781 1 83.44 199 GLY A CA 1
ATOM 1579 C C . GLY A 1 199 ? 13.461 -27.922 16.594 1 83.44 199 GLY A C 1
ATOM 1580 O O . GLY A 1 199 ? 12.555 -27.109 16.75 1 83.44 199 GLY A O 1
ATOM 1581 N N . ASP A 1 200 ? 13.867 -28.297 15.391 1 83.88 200 ASP A N 1
ATOM 1582 C CA . ASP A 1 200 ? 13.258 -27.734 14.195 1 83.88 200 ASP A CA 1
ATOM 1583 C C . ASP A 1 200 ? 11.773 -28.094 14.109 1 83.88 200 ASP A C 1
ATOM 1585 O O . ASP A 1 200 ? 11.383 -29.203 14.453 1 83.88 200 ASP A O 1
ATOM 1589 N N . CYS A 1 201 ? 11.031 -27.156 13.703 1 86.5 201 CYS A N 1
ATOM 1590 C CA . CYS A 1 201 ? 9.586 -27.344 13.688 1 86.5 201 CYS A CA 1
ATOM 1591 C C . CYS A 1 201 ? 9.078 -27.578 12.273 1 86.5 201 CYS A C 1
ATOM 1593 O O . CYS A 1 201 ? 9.602 -27 11.32 1 86.5 201 CYS A O 1
ATOM 1595 N N . PHE A 1 202 ? 8.094 -28.469 12.141 1 88.19 202 PHE A N 1
ATOM 1596 C CA . PHE A 1 202 ? 7.449 -28.766 10.875 1 88.19 202 PHE A CA 1
ATOM 1597 C C . PHE A 1 202 ? 5.934 -28.812 11.023 1 88.19 202 PHE A C 1
ATOM 1599 O O . PHE A 1 202 ? 5.422 -29.141 12.094 1 88.19 202 PHE A O 1
ATOM 1606 N N . ARG A 1 203 ? 5.301 -28.406 9.969 1 88.62 203 ARG A N 1
ATOM 1607 C CA . ARG A 1 203 ? 3.857 -28.625 9.945 1 88.62 203 ARG A CA 1
ATOM 1608 C C . ARG A 1 203 ? 3.527 -30.109 9.789 1 88.62 203 ARG A C 1
ATOM 1610 O O . ARG A 1 203 ? 4.008 -30.75 8.859 1 88.62 203 ARG A O 1
ATOM 1617 N N . ALA A 1 204 ? 2.711 -30.562 10.594 1 90.06 204 ALA A N 1
ATOM 1618 C CA . ALA A 1 204 ? 2.434 -32 10.641 1 90.06 204 ALA A CA 1
ATOM 1619 C C . ALA A 1 204 ? 1.771 -32.469 9.344 1 90.06 204 ALA A C 1
ATOM 1621 O O . ALA A 1 204 ? 2.105 -33.531 8.82 1 90.06 204 ALA A O 1
ATOM 1622 N N . ASP A 1 205 ? 0.843 -31.688 8.883 1 87.12 205 ASP A N 1
ATOM 1623 C CA . ASP A 1 205 ? 0.129 -32.094 7.676 1 87.12 205 ASP A CA 1
ATOM 1624 C C . ASP A 1 205 ? 1.057 -32.094 6.465 1 87.12 205 ASP A C 1
ATOM 1626 O O . ASP A 1 205 ? 0.988 -32.969 5.621 1 87.12 205 ASP A O 1
ATOM 1630 N N . HIS A 1 206 ? 1.881 -31.172 6.438 1 86.12 206 HIS A N 1
ATOM 1631 C CA . HIS A 1 206 ? 2.84 -31.109 5.34 1 86.12 206 HIS A CA 1
ATOM 1632 C C . HIS A 1 206 ? 3.854 -32.25 5.438 1 86.12 206 HIS A C 1
ATOM 1634 O O . HIS A 1 206 ? 4.285 -32.781 4.418 1 86.12 206 HIS A O 1
ATOM 1640 N N . LEU A 1 207 ? 4.246 -32.531 6.625 1 89.75 207 LEU A N 1
ATOM 1641 C CA . LEU A 1 207 ? 5.156 -33.625 6.844 1 89.75 207 LEU A CA 1
ATOM 1642 C C . LEU A 1 207 ? 4.551 -34.938 6.34 1 89.75 207 LEU A C 1
ATOM 1644 O O . LEU A 1 207 ? 5.203 -35.688 5.617 1 89.75 207 LEU A O 1
ATOM 1648 N N . ILE A 1 208 ? 3.34 -35.094 6.648 1 91.12 208 ILE A N 1
ATOM 1649 C CA . ILE A 1 208 ? 2.631 -36.312 6.246 1 91.12 208 ILE A CA 1
ATOM 1650 C C . ILE A 1 208 ? 2.469 -36.344 4.727 1 91.12 208 ILE A C 1
ATOM 1652 O O . ILE A 1 208 ? 2.746 -37.344 4.082 1 91.12 208 ILE A O 1
ATOM 1656 N N . LYS A 1 209 ? 2.057 -35.188 4.215 1 88.06 209 LYS A N 1
ATOM 1657 C CA . LYS A 1 209 ? 1.812 -35.094 2.781 1 88.06 209 LYS A CA 1
ATOM 1658 C C . LYS A 1 209 ? 3.084 -35.344 1.985 1 88.06 209 LYS A C 1
ATOM 1660 O O . LYS A 1 209 ? 3.07 -36.156 1.041 1 88.06 209 LYS A O 1
ATOM 1665 N N . ASN A 1 210 ? 4.164 -34.812 2.377 1 85.69 210 ASN A N 1
ATOM 1666 C CA . ASN A 1 210 ? 5.434 -34.969 1.672 1 85.69 210 ASN A CA 1
ATOM 1667 C C . ASN A 1 210 ? 5.941 -36.406 1.727 1 85.69 210 ASN A C 1
ATOM 1669 O O . ASN A 1 210 ? 6.395 -36.938 0.717 1 85.69 210 ASN A O 1
ATOM 1673 N N . HIS A 1 211 ? 5.836 -37 2.832 1 88.69 211 HIS A N 1
ATOM 1674 C CA . HIS A 1 211 ? 6.289 -38.375 2.986 1 88.69 211 HIS A CA 1
ATOM 1675 C C . HIS A 1 211 ? 5.371 -39.344 2.244 1 88.69 211 HIS A C 1
ATOM 1677 O O . HIS A 1 211 ? 5.844 -40.312 1.619 1 88.69 211 HIS A O 1
ATOM 1683 N N . ALA A 1 212 ? 4.117 -39.031 2.365 1 88.94 212 ALA A N 1
ATOM 1684 C CA . ALA A 1 212 ? 3.156 -39.875 1.665 1 88.94 212 ALA A CA 1
ATOM 1685 C C . ALA A 1 212 ? 3.354 -39.812 0.154 1 88.94 212 ALA A C 1
ATOM 1687 O O . ALA A 1 212 ? 3.328 -40.812 -0.535 1 88.94 212 ALA A O 1
ATOM 1688 N N . GLU A 1 213 ? 3.537 -38.594 -0.318 1 85.38 213 GLU A N 1
ATOM 1689 C CA . GLU A 1 213 ? 3.758 -38.438 -1.749 1 85.38 213 GLU A CA 1
ATOM 1690 C C . GLU A 1 213 ? 5.059 -39.094 -2.195 1 85.38 213 GLU A C 1
ATOM 1692 O O . GLU A 1 213 ? 5.129 -39.656 -3.289 1 85.38 213 GLU A O 1
ATOM 1697 N N . ALA A 1 214 ? 6.078 -39.031 -1.396 1 82.31 214 ALA A N 1
ATOM 1698 C CA . ALA A 1 214 ? 7.355 -39.688 -1.698 1 82.31 214 ALA A CA 1
ATOM 1699 C C . ALA A 1 214 ? 7.191 -41.188 -1.788 1 82.31 214 ALA A C 1
ATOM 1701 O O . ALA A 1 214 ? 7.781 -41.844 -2.662 1 82.31 214 ALA A O 1
ATOM 1702 N N . LEU A 1 215 ? 6.383 -41.656 -0.96 1 86.19 215 LEU A N 1
ATOM 1703 C CA . LEU A 1 215 ? 6.125 -43.094 -0.958 1 86.19 215 LEU A CA 1
ATOM 1704 C C . LEU A 1 215 ? 5.293 -43.5 -2.17 1 86.19 215 LEU A C 1
ATOM 1706 O O . LEU A 1 215 ? 5.473 -44.594 -2.711 1 86.19 215 LEU A O 1
ATOM 1710 N N . LEU A 1 216 ? 4.43 -42.625 -2.561 1 84.81 216 LEU A N 1
ATOM 1711 C CA . LEU A 1 216 ? 3.576 -42.906 -3.713 1 84.81 216 LEU A CA 1
ATOM 1712 C C . LEU A 1 216 ? 4.391 -42.906 -5 1 84.81 216 LEU A C 1
ATOM 1714 O O . LEU A 1 216 ? 4.035 -43.625 -5.957 1 84.81 216 LEU A O 1
ATOM 1718 N N . LYS A 1 217 ? 5.473 -42.156 -5.008 1 77.94 217 LYS A N 1
ATOM 1719 C CA . LYS A 1 217 ? 6.336 -42.062 -6.184 1 77.94 217 LYS A CA 1
ATOM 1720 C C . LYS A 1 217 ? 7.336 -43.219 -6.215 1 77.94 217 LYS A C 1
ATOM 1722 O O . LYS A 1 217 ? 7.898 -43.531 -7.27 1 77.94 217 LYS A O 1
ATOM 1727 N N . ASP A 1 218 ? 7.488 -43.781 -4.996 1 79.44 218 ASP A N 1
ATOM 1728 C CA . ASP A 1 218 ? 8.406 -44.938 -4.902 1 79.44 218 ASP A CA 1
ATOM 1729 C C . ASP A 1 218 ? 7.836 -46.156 -5.594 1 79.44 218 ASP A C 1
ATOM 1731 O O . ASP A 1 218 ? 6.695 -46.562 -5.336 1 79.44 218 ASP A O 1
ATOM 1735 N N . LYS A 1 219 ? 8.523 -46.781 -6.598 1 76.38 219 LYS A N 1
ATOM 1736 C CA . LYS A 1 219 ? 8.102 -47.906 -7.438 1 76.38 219 LYS A CA 1
ATOM 1737 C C . LYS A 1 219 ? 7.906 -49.188 -6.609 1 76.38 219 LYS A C 1
ATOM 1739 O O . LYS A 1 219 ? 7.164 -50.062 -7.008 1 76.38 219 LYS A O 1
ATOM 1744 N N . THR A 1 220 ? 8.562 -49.188 -5.406 1 81.69 220 THR A N 1
ATOM 1745 C CA . THR A 1 220 ? 8.523 -50.406 -4.594 1 81.69 220 THR A CA 1
ATOM 1746 C C . THR A 1 220 ? 7.281 -50.406 -3.701 1 81.69 220 THR A C 1
ATOM 1748 O O . THR A 1 220 ? 7.008 -51.406 -3.021 1 81.69 220 THR A O 1
ATOM 1751 N N . THR A 1 221 ? 6.461 -49.312 -3.758 1 85.69 221 THR A N 1
ATOM 1752 C CA . THR A 1 221 ? 5.289 -49.219 -2.896 1 85.69 221 THR A CA 1
ATOM 1753 C C . THR A 1 221 ? 4.16 -50.094 -3.4 1 85.69 221 THR A C 1
ATOM 1755 O O . THR A 1 221 ? 3.83 -50.094 -4.586 1 85.69 221 THR A O 1
ATOM 1758 N N . THR A 1 222 ? 3.643 -51.031 -2.549 1 87.62 222 THR A N 1
ATOM 1759 C CA . THR A 1 222 ? 2.58 -51.969 -2.906 1 87.62 222 THR A CA 1
ATOM 1760 C C . THR A 1 222 ? 1.294 -51.219 -3.242 1 87.62 222 THR A C 1
ATOM 1762 O O . THR A 1 222 ? 1.064 -50.094 -2.746 1 87.62 222 THR A O 1
ATOM 1765 N N . PRO A 1 223 ? 0.498 -51.781 -4.074 1 86.12 223 PRO A N 1
ATOM 1766 C CA . PRO A 1 223 ? -0.772 -51.156 -4.434 1 86.12 223 PRO A CA 1
ATOM 1767 C C . PRO A 1 223 ? -1.664 -50.906 -3.221 1 86.12 223 PRO A C 1
ATOM 1769 O O . PRO A 1 223 ? -2.371 -49.875 -3.172 1 86.12 223 PRO A O 1
ATOM 1772 N N . ALA A 1 224 ? -1.648 -51.812 -2.318 1 86.44 224 ALA A N 1
ATOM 1773 C CA . ALA A 1 224 ? -2.451 -51.656 -1.113 1 86.44 224 ALA A CA 1
ATOM 1774 C C . ALA A 1 224 ? -1.984 -50.438 -0.32 1 86.44 224 ALA A C 1
ATOM 1776 O O . ALA A 1 224 ? -2.803 -49.656 0.183 1 86.44 224 ALA A O 1
ATOM 1777 N N . LEU A 1 225 ? -0.698 -50.281 -0.176 1 89.69 225 LEU A N 1
ATOM 1778 C CA . LEU A 1 225 ? -0.137 -49.125 0.537 1 89.69 225 LEU A CA 1
ATOM 1779 C C . LEU A 1 225 ? -0.412 -47.844 -0.215 1 89.69 225 LEU A C 1
ATOM 1781 O O . LEU A 1 225 ? -0.666 -46.812 0.401 1 89.69 225 LEU A O 1
ATOM 1785 N N . LYS A 1 226 ? -0.37 -47.875 -1.495 1 87.69 226 LYS A N 1
ATOM 1786 C CA . LYS A 1 226 ? -0.652 -46.688 -2.311 1 87.69 226 LYS A CA 1
ATOM 1787 C C . LYS A 1 226 ? -2.082 -46.188 -2.098 1 87.69 226 LYS A C 1
ATOM 1789 O O . LYS A 1 226 ? -2.32 -45 -1.962 1 87.69 226 LYS A O 1
ATOM 1794 N N . ALA A 1 227 ? -2.939 -47.156 -2.08 1 85.31 227 ALA A N 1
ATOM 1795 C CA . ALA A 1 227 ? -4.344 -46.812 -1.86 1 85.31 227 ALA A CA 1
ATOM 1796 C C . ALA A 1 227 ? -4.547 -46.188 -0.481 1 85.31 227 ALA A C 1
ATOM 1798 O O . ALA A 1 227 ? -5.324 -45.25 -0.328 1 85.31 227 ALA A O 1
ATOM 1799 N N . GLU A 1 228 ? -3.945 -46.781 0.451 1 88.31 228 GLU A N 1
ATOM 1800 C CA . GLU A 1 228 ? -4.047 -46.25 1.813 1 88.31 228 GLU A CA 1
ATOM 1801 C C . GLU A 1 228 ? -3.482 -44.844 1.913 1 88.31 228 GLU A C 1
ATOM 1803 O O . GLU A 1 228 ? -4.07 -44 2.566 1 88.31 228 GLU A O 1
ATOM 1808 N N . LEU A 1 229 ? -2.359 -44.625 1.379 1 89.81 229 LEU A N 1
ATOM 1809 C CA . LEU A 1 229 ? -1.718 -43.312 1.411 1 89.81 229 LEU A CA 1
ATOM 1810 C C . LEU A 1 229 ? -2.551 -42.281 0.659 1 89.81 229 LEU A C 1
ATOM 1812 O O . LEU A 1 229 ? -2.639 -41.125 1.077 1 89.81 229 LEU A O 1
ATOM 1816 N N . GLU A 1 230 ? -3.078 -42.719 -0.429 1 82.81 230 GLU A N 1
ATOM 1817 C CA . GLU A 1 230 ? -3.963 -41.812 -1.172 1 82.81 230 GLU A CA 1
ATOM 1818 C C . GLU A 1 230 ? -5.168 -41.406 -0.331 1 82.81 230 GLU A C 1
ATOM 1820 O O . GLU A 1 230 ? -5.605 -40.25 -0.377 1 82.81 230 GLU A O 1
ATOM 1825 N N . ASP A 1 231 ? -5.672 -42.375 0.357 1 80.69 231 ASP A N 1
ATOM 1826 C CA . ASP A 1 231 ? -6.793 -42.094 1.253 1 80.69 231 ASP A CA 1
ATOM 1827 C C . ASP A 1 231 ? -6.398 -41.125 2.346 1 80.69 231 ASP A C 1
ATOM 1829 O O . ASP A 1 231 ? -7.191 -40.25 2.73 1 80.69 231 ASP A O 1
ATOM 1833 N N . ILE A 1 232 ? -5.289 -41.25 2.898 1 85.06 232 ILE A N 1
ATOM 1834 C CA . ILE A 1 232 ? -4.777 -40.344 3.928 1 85.06 232 ILE A CA 1
ATOM 1835 C C . ILE A 1 232 ? -4.656 -38.938 3.363 1 85.06 232 ILE A C 1
ATOM 1837 O O . ILE A 1 232 ? -5.047 -37.969 4.016 1 85.06 232 ILE A O 1
ATOM 1841 N N . LEU A 1 233 ? -4.148 -38.812 2.176 1 82.56 233 LEU A N 1
ATOM 1842 C CA . LEU A 1 233 ? -3.941 -37.5 1.549 1 82.56 233 LEU A CA 1
ATOM 1843 C C . LEU A 1 233 ? -5.273 -36.781 1.318 1 82.56 233 LEU A C 1
ATOM 1845 O O . LEU A 1 233 ? -5.363 -35.562 1.454 1 82.56 233 LEU A O 1
ATOM 1849 N N . ILE A 1 234 ? -6.246 -37.594 1.077 1 70.44 234 ILE A N 1
ATOM 1850 C CA . ILE A 1 234 ? -7.574 -37.031 0.834 1 70.44 234 ILE A CA 1
ATOM 1851 C C . ILE A 1 234 ? -8.172 -36.531 2.146 1 70.44 234 ILE A C 1
ATOM 1853 O O . ILE A 1 234 ? -8.828 -35.5 2.174 1 70.44 234 ILE A O 1
ATOM 1857 N N . LYS A 1 235 ? -7.887 -37.25 3.178 1 74.69 235 LYS A N 1
ATOM 1858 C CA . LYS A 1 235 ? -8.516 -36.938 4.461 1 74.69 235 LYS A CA 1
ATOM 1859 C C . LYS A 1 235 ? -7.621 -36.031 5.316 1 74.69 235 LYS A C 1
ATOM 1861 O O . LYS A 1 235 ? -8.023 -35.594 6.395 1 74.69 235 LYS A O 1
ATOM 1866 N N . LEU A 1 236 ? -6.543 -35.75 4.887 1 81.38 236 LEU A N 1
ATOM 1867 C CA . LEU A 1 236 ? -5.5 -35.094 5.68 1 81.38 236 LEU A CA 1
ATOM 1868 C C . LEU A 1 236 ? -5.969 -33.75 6.207 1 81.38 236 LEU A C 1
ATOM 1870 O O . LEU A 1 236 ? -5.691 -33.406 7.359 1 81.38 236 LEU A O 1
ATOM 1874 N N . ASP A 1 237 ? -6.703 -33.062 5.477 1 73.25 237 ASP A N 1
ATOM 1875 C CA . ASP A 1 237 ? -7.141 -31.703 5.852 1 73.25 237 ASP A CA 1
ATOM 1876 C C . ASP A 1 237 ? -8.102 -31.766 7.035 1 73.25 237 ASP A C 1
ATOM 1878 O O . ASP A 1 237 ? -8.242 -30.781 7.77 1 73.25 237 ASP A O 1
ATOM 1882 N N . GLY A 1 238 ? -8.703 -32.875 7.262 1 71.06 238 GLY A N 1
ATOM 1883 C CA . GLY A 1 238 ? -9.664 -33.031 8.344 1 71.06 238 GLY A CA 1
ATOM 1884 C C . GLY A 1 238 ? -9.086 -33.75 9.562 1 71.06 238 GLY A C 1
ATOM 1885 O O . GLY A 1 238 ? -9.773 -33.906 10.57 1 71.06 238 GLY A O 1
ATOM 1886 N N . TYR A 1 239 ? -7.84 -34.062 9.555 1 81.69 239 TYR A N 1
ATOM 1887 C CA . TYR A 1 239 ? -7.203 -34.781 10.648 1 81.69 239 TYR A CA 1
ATOM 1888 C C . TYR A 1 239 ? -6.969 -33.875 11.852 1 81.69 239 TYR A C 1
ATOM 1890 O O . TYR A 1 239 ? -6.637 -32.719 11.695 1 81.69 239 TYR A O 1
ATOM 1898 N N . ASP A 1 240 ? -7.25 -34.438 13.047 1 84.44 240 ASP A N 1
ATOM 1899 C CA . ASP A 1 240 ? -6.875 -33.75 14.281 1 84.44 240 ASP A CA 1
ATOM 1900 C C . ASP A 1 240 ? -5.496 -34.188 14.766 1 84.44 240 ASP A C 1
ATOM 1902 O O . ASP A 1 240 ? -4.797 -34.906 14.062 1 84.44 240 ASP A O 1
ATOM 1906 N N . ASN A 1 241 ? -5.082 -33.688 15.922 1 89.69 241 ASN A N 1
ATOM 1907 C CA . ASN A 1 241 ? -3.75 -33.969 16.438 1 89.69 241 ASN A CA 1
ATOM 1908 C C . ASN A 1 241 ? -3.537 -35.469 16.656 1 89.69 241 ASN A C 1
ATOM 1910 O O . ASN A 1 241 ? -2.484 -36 16.297 1 89.69 241 ASN A O 1
ATOM 1914 N N . ASN A 1 242 ? -4.539 -36.094 17.109 1 91.5 242 ASN A N 1
ATOM 1915 C CA . ASN A 1 242 ? -4.43 -37.531 17.359 1 91.5 242 ASN A CA 1
ATOM 1916 C C . ASN A 1 242 ? -4.332 -38.344 16.062 1 91.5 242 ASN A C 1
ATOM 1918 O O . ASN A 1 242 ? -3.566 -39.312 15.977 1 91.5 242 ASN A O 1
ATOM 1922 N N . ASP A 1 243 ? -5.176 -37.906 15.109 1 91.88 243 ASP A N 1
ATOM 1923 C CA . ASP A 1 243 ? -5.141 -38.594 13.812 1 91.88 243 ASP A CA 1
ATOM 1924 C C . ASP A 1 243 ? -3.764 -38.438 13.164 1 91.88 243 ASP A C 1
ATOM 1926 O O . ASP A 1 243 ? -3.221 -39.438 12.648 1 91.88 243 ASP A O 1
ATOM 1930 N N . MET A 1 244 ? -3.232 -37.344 13.258 1 93.19 244 MET A N 1
ATOM 1931 C CA . MET A 1 244 ? -1.941 -37.062 12.625 1 93.19 244 MET A CA 1
ATOM 1932 C C . MET A 1 244 ? -0.825 -37.812 13.344 1 93.19 244 MET A C 1
ATOM 1934 O O . MET A 1 244 ? 0.076 -38.375 12.703 1 93.19 244 MET A O 1
ATOM 1938 N N . ASP A 1 245 ? -0.939 -37.844 14.641 1 93.75 245 ASP A N 1
ATOM 1939 C CA . ASP A 1 245 ? 0.056 -38.562 15.43 1 93.75 245 ASP A CA 1
ATOM 1940 C C . ASP A 1 245 ? 0.045 -40.062 15.094 1 93.75 245 ASP A C 1
ATOM 1942 O O . ASP A 1 245 ? 1.103 -40.688 14.992 1 93.75 245 ASP A O 1
ATOM 1946 N N . ALA A 1 246 ? -1.111 -40.562 14.906 1 93.81 246 ALA A N 1
ATOM 1947 C CA . ALA A 1 246 ? -1.268 -41.969 14.578 1 93.81 246 ALA A CA 1
ATOM 1948 C C . ALA A 1 246 ? -0.633 -42.312 13.227 1 93.81 246 ALA A C 1
ATOM 1950 O O . ALA A 1 246 ? 0.022 -43.344 13.07 1 93.81 246 ALA A O 1
ATOM 1951 N N . VAL A 1 247 ? -0.908 -41.438 12.289 1 94.38 247 VAL A N 1
ATOM 1952 C CA . VAL A 1 247 ? -0.36 -41.656 10.953 1 94.38 247 VAL A CA 1
ATOM 1953 C C . VAL A 1 247 ? 1.164 -41.562 11 1 94.38 247 VAL A C 1
ATOM 1955 O O . VAL A 1 247 ? 1.856 -42.406 10.414 1 94.38 247 VAL A O 1
ATOM 1958 N N . ILE A 1 248 ? 1.699 -40.625 11.703 1 94.62 248 ILE A N 1
ATOM 1959 C CA . ILE A 1 248 ? 3.139 -40.406 11.789 1 94.62 248 ILE A CA 1
ATOM 1960 C C . ILE A 1 248 ? 3.807 -41.594 12.461 1 94.62 248 ILE A C 1
ATOM 1962 O O . ILE A 1 248 ? 4.848 -42.062 12 1 94.62 248 ILE A O 1
ATOM 1966 N N . LYS A 1 249 ? 3.191 -42.125 13.445 1 93.38 249 LYS A N 1
ATOM 1967 C CA . LYS A 1 249 ? 3.736 -43.281 14.18 1 93.38 249 LYS A CA 1
ATOM 1968 C C . LYS A 1 249 ? 3.609 -44.562 13.375 1 93.38 249 LYS A C 1
ATOM 1970 O O . LYS A 1 249 ? 4.531 -45.375 13.352 1 93.38 249 LYS A O 1
ATOM 1975 N N . LYS A 1 250 ? 2.506 -44.656 12.719 1 93.62 250 LYS A N 1
ATOM 1976 C CA . LYS A 1 250 ? 2.242 -45.875 11.945 1 93.62 250 LYS A CA 1
ATOM 1977 C C . LYS A 1 250 ? 3.262 -46.031 10.82 1 93.62 250 LYS A C 1
ATOM 1979 O O . LYS A 1 250 ? 3.766 -47.125 10.594 1 93.62 250 LYS A O 1
ATOM 1984 N N . TYR A 1 251 ? 3.557 -44.969 10.148 1 93.12 251 TYR A N 1
ATOM 1985 C CA . TYR A 1 251 ? 4.414 -45.094 8.977 1 93.12 251 TYR A CA 1
ATOM 1986 C C . TYR A 1 251 ? 5.836 -44.625 9.297 1 93.12 251 TYR A C 1
ATOM 1988 O O . TYR A 1 251 ? 6.727 -44.719 8.445 1 93.12 251 TYR A O 1
ATOM 1996 N N . GLY A 1 252 ? 6.02 -44.188 10.492 1 91.69 252 GLY A N 1
ATOM 1997 C CA . GLY A 1 252 ? 7.348 -43.781 10.938 1 91.69 252 GLY A CA 1
ATOM 1998 C C . GLY A 1 252 ? 7.895 -42.594 10.203 1 91.69 252 GLY A C 1
ATOM 1999 O O . GLY A 1 252 ? 9.055 -42.562 9.789 1 91.69 252 GLY A O 1
ATOM 2000 N N . PHE A 1 253 ? 7.094 -41.656 9.977 1 92.81 253 PHE A N 1
ATOM 2001 C CA . PHE A 1 253 ? 7.543 -40.438 9.305 1 92.81 253 PHE A CA 1
ATOM 2002 C C . PHE A 1 253 ? 8.5 -39.625 10.188 1 92.81 253 PHE A C 1
ATOM 2004 O O . PHE A 1 253 ? 8.242 -39.438 11.383 1 92.81 253 PHE A O 1
ATOM 2011 N N . LYS A 1 254 ? 9.594 -39.25 9.586 1 91.88 254 LYS A N 1
ATOM 2012 C CA . LYS A 1 254 ? 10.656 -38.562 10.328 1 91.88 254 LYS A CA 1
ATOM 2013 C C . LYS A 1 254 ? 10.906 -37.156 9.766 1 91.88 254 LYS A C 1
ATOM 2015 O O . LYS A 1 254 ? 10.281 -36.75 8.789 1 91.88 254 LYS A O 1
ATOM 2020 N N . SER A 1 255 ? 11.75 -36.438 10.508 1 90.56 255 SER A N 1
ATOM 2021 C CA . SER A 1 255 ? 12.133 -35.125 10.062 1 90.56 255 SER A CA 1
ATOM 2022 C C . SER A 1 255 ? 12.703 -35.156 8.641 1 90.56 255 SER A C 1
ATOM 2024 O O . SER A 1 255 ? 13.578 -35.969 8.344 1 90.56 255 SER A O 1
ATOM 2026 N N . PRO A 1 256 ? 12.258 -34.312 7.797 1 85.31 256 PRO A N 1
ATOM 2027 C CA . PRO A 1 256 ? 12.719 -34.312 6.406 1 85.31 256 PRO A CA 1
ATOM 2028 C C . PRO A 1 256 ? 14.164 -33.844 6.266 1 85.31 256 PRO A C 1
ATOM 2030 O O . PRO A 1 256 ? 14.82 -34.156 5.266 1 85.31 256 PRO A O 1
ATOM 2033 N N . ILE A 1 257 ? 14.648 -33.188 7.285 1 80.88 257 ILE A N 1
ATOM 2034 C CA . ILE A 1 257 ? 15.977 -32.594 7.203 1 80.88 257 ILE A CA 1
ATOM 2035 C C . ILE A 1 257 ? 17 -33.531 7.887 1 80.88 257 ILE A C 1
ATOM 2037 O O . ILE A 1 257 ? 18.016 -33.875 7.293 1 80.88 257 ILE A O 1
ATOM 2041 N N . THR A 1 258 ? 16.75 -34.031 9.109 1 86.69 258 THR A N 1
ATOM 2042 C CA . THR A 1 258 ? 17.719 -34.75 9.922 1 86.69 258 THR A CA 1
ATOM 2043 C C . THR A 1 258 ? 17.375 -36.25 9.992 1 86.69 258 THR A C 1
ATOM 2045 O O . THR A 1 258 ? 18.203 -37.062 10.406 1 86.69 258 THR A O 1
ATOM 2048 N N . LYS A 1 259 ? 16.141 -36.594 9.586 1 89.5 259 LYS A N 1
ATOM 2049 C CA . LYS A 1 259 ? 15.633 -37.938 9.656 1 89.5 259 LYS A CA 1
ATOM 2050 C C . LYS A 1 259 ? 15.5 -38.406 11.102 1 89.5 259 LYS A C 1
ATOM 2052 O O . LYS A 1 259 ? 15.453 -39.625 11.375 1 89.5 259 LYS A O 1
ATOM 2057 N N . ASN A 1 260 ? 15.492 -37.469 11.961 1 92.25 260 ASN A N 1
ATOM 2058 C CA . ASN A 1 260 ? 15.211 -37.781 13.367 1 92.25 260 ASN A CA 1
ATOM 2059 C C . ASN A 1 260 ? 13.719 -37.969 13.609 1 92.25 260 ASN A C 1
ATOM 2061 O O . ASN A 1 260 ? 12.898 -37.656 12.742 1 92.25 260 ASN A O 1
ATOM 2065 N N . ASP A 1 261 ? 13.445 -38.531 14.773 1 93.56 261 ASP A N 1
ATOM 2066 C CA . ASP A 1 261 ? 12.047 -38.656 15.172 1 93.56 261 ASP A CA 1
ATOM 2067 C C . ASP A 1 261 ? 11.43 -37.281 15.422 1 93.56 261 ASP A C 1
ATOM 2069 O O . ASP A 1 261 ? 12.148 -36.312 15.703 1 93.56 261 ASP A O 1
ATOM 2073 N N . VAL A 1 262 ? 10.086 -37.219 15.297 1 94.56 262 VAL A N 1
ATOM 2074 C CA . VAL A 1 262 ? 9.383 -35.969 15.516 1 94.56 262 VAL A CA 1
ATOM 2075 C C . VAL A 1 262 ? 8.461 -36.094 16.719 1 94.56 262 VAL A C 1
ATOM 2077 O O . VAL A 1 262 ? 8.047 -37.188 17.078 1 94.56 262 VAL A O 1
ATOM 2080 N N . SER A 1 263 ? 8.25 -35.062 17.422 1 93.31 263 SER A N 1
ATOM 2081 C CA . SER A 1 263 ? 7.367 -35 18.578 1 93.31 263 SER A CA 1
ATOM 2082 C C . SER A 1 263 ? 5.914 -35.219 18.172 1 93.31 263 SER A C 1
ATOM 2084 O O . SER A 1 263 ? 5.602 -35.312 16.984 1 93.31 263 SER A O 1
ATOM 2086 N N . GLU A 1 264 ? 5.031 -35.312 19.219 1 92.81 264 GLU A N 1
ATOM 2087 C CA . GLU A 1 264 ? 3.592 -35.312 18.969 1 92.81 264 GLU A CA 1
ATOM 2088 C C . GLU A 1 264 ? 3.129 -33.938 18.438 1 92.81 264 GLU A C 1
ATOM 2090 O O . GLU A 1 264 ? 3.697 -32.906 18.797 1 92.81 264 GLU A O 1
ATOM 2095 N N . PRO A 1 265 ? 2.133 -34.031 17.562 1 93 265 PRO A N 1
ATOM 2096 C CA . PRO A 1 265 ? 1.635 -32.75 17.047 1 93 265 PRO A CA 1
ATOM 2097 C C . PRO A 1 265 ? 1.027 -31.875 18.125 1 93 265 PRO A C 1
ATOM 2099 O O . PRO A 1 265 ? 0.224 -32.344 18.938 1 93 265 PRO A O 1
ATOM 2102 N N . VAL A 1 266 ? 1.48 -30.625 18.219 1 89.19 266 VAL A N 1
ATOM 2103 C CA . VAL A 1 266 ? 0.952 -29.641 19.141 1 89.19 266 VAL A CA 1
ATOM 2104 C C . VAL A 1 266 ? 0.341 -28.469 18.375 1 89.19 266 VAL A C 1
ATOM 2106 O O . VAL A 1 266 ? 0.766 -28.172 17.25 1 89.19 266 VAL A O 1
ATOM 2109 N N . SER A 1 267 ? -0.604 -27.922 19.062 1 87.5 267 SER A N 1
ATOM 2110 C CA . SER A 1 267 ? -1.279 -26.812 18.391 1 87.5 267 SER A CA 1
ATOM 2111 C C . SER A 1 267 ? -0.43 -25.547 18.438 1 87.5 267 SER A C 1
ATOM 2113 O O . SER A 1 267 ? 0.214 -25.266 19.453 1 87.5 267 SER A O 1
ATOM 2115 N N . PHE A 1 268 ? -0.382 -24.891 17.328 1 86.38 268 PHE A N 1
ATOM 2116 C CA . PHE A 1 268 ? 0.316 -23.609 17.203 1 86.38 268 PHE A CA 1
ATOM 2117 C C . PHE A 1 268 ? -0.563 -22.578 16.516 1 86.38 268 PHE A C 1
ATOM 2119 O O . PHE A 1 268 ? -1.076 -22.828 15.414 1 86.38 268 PHE A O 1
ATOM 2126 N N . ASN A 1 269 ? -0.679 -21.453 17.203 1 87.44 269 ASN A N 1
ATOM 2127 C CA . ASN A 1 269 ? -1.464 -20.375 16.609 1 87.44 269 ASN A CA 1
ATOM 2128 C C . ASN A 1 269 ? -0.672 -19.625 15.539 1 87.44 269 ASN A C 1
ATOM 2130 O O . ASN A 1 269 ? 0.435 -19.156 15.797 1 87.44 269 ASN A O 1
ATOM 2134 N N . LEU A 1 270 ? -1.238 -19.453 14.406 1 91.25 270 LEU A N 1
ATOM 2135 C CA . LEU A 1 270 ? -0.522 -18.953 13.242 1 91.25 270 LEU A CA 1
ATOM 2136 C C . LEU A 1 270 ? -0.595 -17.422 13.18 1 91.25 270 LEU A C 1
ATOM 2138 O O . LEU A 1 270 ? -0.105 -16.812 12.227 1 91.25 270 LEU A O 1
ATOM 2142 N N . MET A 1 271 ? -1.178 -16.797 14.141 1 94.12 271 MET A N 1
ATOM 2143 C CA . MET A 1 271 ? -1.211 -15.328 14.125 1 94.12 271 MET A CA 1
ATOM 2144 C C . MET A 1 271 ? -0.044 -14.75 14.922 1 94.12 271 MET A C 1
ATOM 2146 O O . MET A 1 271 ? 0.363 -15.32 15.938 1 94.12 271 MET A O 1
ATOM 2150 N N . PHE A 1 272 ? 0.506 -13.633 14.539 1 95.31 272 PHE A N 1
ATOM 2151 C CA . PHE A 1 272 ? 1.594 -12.953 15.234 1 95.31 272 PHE A CA 1
ATOM 2152 C C . PHE A 1 272 ? 1.066 -12.172 16.422 1 95.31 272 PHE A C 1
ATOM 2154 O O . PHE A 1 272 ? 0.29 -11.227 16.266 1 95.31 272 PHE A O 1
ATOM 2161 N N . PRO A 1 273 ? 1.499 -12.484 17.562 1 92.88 273 PRO A N 1
ATOM 2162 C CA . PRO A 1 273 ? 1.009 -11.773 18.734 1 92.88 273 PRO A CA 1
ATOM 2163 C C . PRO A 1 273 ? 1.712 -10.43 18.953 1 92.88 273 PRO A C 1
ATOM 2165 O O . PRO A 1 273 ? 2.871 -10.266 18.562 1 92.88 273 PRO A O 1
ATOM 2168 N N . SER A 1 274 ? 1.035 -9.5 19.516 1 94.06 274 SER A N 1
ATOM 2169 C CA . SER A 1 274 ? 1.565 -8.211 19.938 1 94.06 274 SER A CA 1
ATOM 2170 C C . SER A 1 274 ? 0.735 -7.621 21.078 1 94.06 274 SER A C 1
ATOM 2172 O O . SER A 1 274 ? -0.11 -8.305 21.656 1 94.06 274 SER A O 1
ATOM 2174 N N . GLN A 1 275 ? 1.124 -6.371 21.5 1 91.88 275 GLN A N 1
ATOM 2175 C CA . GLN A 1 275 ? 0.43 -5.676 22.578 1 91.88 275 GLN A CA 1
ATOM 2176 C C . GLN A 1 275 ? 0.309 -4.184 22.281 1 91.88 275 GLN A C 1
ATOM 2178 O O . GLN A 1 275 ? 1.287 -3.541 21.891 1 91.88 275 GLN A O 1
ATOM 2183 N N . ILE A 1 276 ? -0.912 -3.734 22.531 1 91.5 276 ILE A N 1
ATOM 2184 C CA . ILE A 1 276 ? -1.153 -2.322 22.25 1 91.5 276 ILE A CA 1
ATOM 2185 C C . ILE A 1 276 ? -1.085 -1.524 23.547 1 91.5 276 ILE A C 1
ATOM 2187 O O . ILE A 1 276 ? -1.78 -1.841 24.516 1 91.5 276 ILE A O 1
ATOM 2191 N N . GLY A 1 277 ? -0.263 -0.524 23.562 1 85.75 277 GLY A N 1
ATOM 2192 C CA . GLY A 1 277 ? -0.192 0.377 24.703 1 85.75 277 GLY A CA 1
ATOM 2193 C C . GLY A 1 277 ? 0.763 -0.098 25.781 1 85.75 277 GLY A C 1
ATOM 2194 O O . GLY A 1 277 ? 1.239 -1.234 25.75 1 85.75 277 GLY A O 1
ATOM 2195 N N . PRO A 1 278 ? 1.013 0.704 26.75 1 81.12 278 PRO A N 1
ATOM 2196 C CA . PRO A 1 278 ? 2.035 0.437 27.75 1 81.12 278 PRO A CA 1
ATOM 2197 C C . PRO A 1 278 ? 1.526 -0.458 28.891 1 81.12 278 PRO A C 1
ATOM 2199 O O . PRO A 1 278 ? 2.324 -1.046 29.625 1 81.12 278 PRO A O 1
ATOM 2202 N N . THR A 1 279 ? 0.254 -0.516 29.094 1 76.31 279 THR A N 1
ATOM 2203 C CA . THR A 1 279 ? -0.264 -1.278 30.219 1 76.31 279 THR A CA 1
ATOM 2204 C C . THR A 1 279 ? -0.069 -2.775 30 1 76.31 279 THR A C 1
ATOM 2206 O O . THR A 1 279 ? -0.074 -3.555 30.953 1 76.31 279 THR A O 1
ATOM 2209 N N . GLY A 1 280 ? 0.146 -3.172 28.812 1 71.69 280 GLY A N 1
ATOM 2210 C CA . GLY A 1 280 ? 0.372 -4.57 28.5 1 71.69 280 GLY A CA 1
ATOM 2211 C C . GLY A 1 280 ? -0.899 -5.398 28.5 1 71.69 280 GLY A C 1
ATOM 2212 O O . GLY A 1 280 ? -0.872 -6.594 28.188 1 71.69 280 GLY A O 1
ATOM 2213 N N . ASP A 1 281 ? -1.93 -4.875 28.812 1 76.19 281 ASP A N 1
ATOM 2214 C CA . ASP A 1 281 ? -3.164 -5.637 28.969 1 76.19 281 ASP A CA 1
ATOM 2215 C C . ASP A 1 281 ? -3.943 -5.695 27.641 1 76.19 281 ASP A C 1
ATOM 2217 O O . ASP A 1 281 ? -4.848 -6.516 27.5 1 76.19 281 ASP A O 1
ATOM 2221 N N . ALA A 1 282 ? -3.545 -4.945 26.766 1 88 282 ALA A N 1
ATOM 2222 C CA . ALA A 1 282 ? -4.281 -4.926 25.5 1 88 282 ALA A CA 1
ATOM 2223 C C . ALA A 1 282 ? -3.609 -5.82 24.453 1 88 282 ALA A C 1
ATOM 2225 O O . ALA A 1 282 ? -2.855 -5.34 23.609 1 88 282 ALA A O 1
ATOM 2226 N N . LYS A 1 283 ? -4.02 -7.148 24.578 1 92.5 283 LYS A N 1
ATOM 2227 C CA . LYS A 1 283 ? -3.479 -8.117 23.625 1 92.5 283 LYS A CA 1
ATOM 2228 C C . LYS A 1 283 ? -3.998 -7.863 22.219 1 92.5 283 LYS A C 1
ATOM 2230 O O . LYS A 1 283 ? -5.16 -7.496 22.031 1 92.5 283 LYS A O 1
ATOM 2235 N N . ALA A 1 284 ? -3.139 -8.047 21.281 1 95.5 284 ALA A N 1
ATOM 2236 C CA . ALA A 1 284 ? -3.477 -7.824 19.875 1 95.5 284 ALA A CA 1
ATOM 2237 C C . ALA A 1 284 ? -2.711 -8.789 18.969 1 95.5 284 ALA A C 1
ATOM 2239 O O . ALA A 1 284 ? -1.794 -9.477 19.422 1 95.5 284 ALA A O 1
ATOM 2240 N N . PHE A 1 285 ? -3.166 -8.969 17.75 1 96.31 285 PHE A N 1
ATOM 2241 C CA . PHE A 1 285 ? -2.504 -9.75 16.719 1 96.31 285 PHE A CA 1
ATOM 2242 C C . PHE A 1 285 ? -2.375 -8.945 15.43 1 96.31 285 PHE A C 1
ATOM 2244 O O . PHE A 1 285 ? -3.111 -7.98 15.219 1 96.31 285 PHE A O 1
ATOM 2251 N N . LEU A 1 286 ? -1.352 -9.273 14.688 1 97.38 286 LEU A N 1
ATOM 2252 C CA . LEU A 1 286 ? -1.392 -8.859 13.297 1 97.38 286 LEU A CA 1
ATOM 2253 C C . LEU A 1 286 ? -2.445 -9.641 12.523 1 97.38 286 LEU A C 1
ATOM 2255 O O . LEU A 1 286 ? -2.561 -10.859 12.68 1 97.38 286 LEU A O 1
ATOM 2259 N N . ARG A 1 287 ? -3.221 -8.977 11.766 1 97.19 287 ARG A N 1
ATOM 2260 C CA . ARG A 1 287 ? -4.348 -9.602 11.086 1 97.19 287 ARG A CA 1
ATOM 2261 C C . ARG A 1 287 ? -3.871 -10.672 10.109 1 97.19 287 ARG A C 1
ATOM 2263 O O . ARG A 1 287 ? -2.895 -10.469 9.383 1 97.19 287 ARG A O 1
ATOM 2270 N N . PRO A 1 288 ? -4.547 -11.789 10.016 1 95.88 288 PRO A N 1
ATOM 2271 C CA . PRO A 1 288 ? -4.184 -12.844 9.062 1 95.88 288 PRO A CA 1
ATOM 2272 C C . PRO A 1 288 ? -4.848 -12.664 7.703 1 95.88 288 PRO A C 1
ATOM 2274 O O . PRO A 1 288 ? -4.527 -13.391 6.758 1 95.88 288 PRO A O 1
ATOM 2277 N N . GLU A 1 289 ? -5.828 -11.773 7.648 1 94.06 289 GLU A N 1
ATOM 2278 C CA . GLU A 1 289 ? -6.574 -11.453 6.438 1 94.06 289 GLU A CA 1
ATOM 2279 C C . GLU A 1 289 ? -7.066 -10.008 6.457 1 94.06 289 GLU A C 1
ATOM 2281 O O . GLU A 1 289 ? -6.863 -9.289 7.441 1 94.06 289 GLU A O 1
ATOM 2286 N N . THR A 1 290 ? -7.652 -9.555 5.367 1 95.38 290 THR A N 1
ATOM 2287 C CA . THR A 1 290 ? -8.086 -8.164 5.305 1 95.38 290 THR A CA 1
ATOM 2288 C C . THR A 1 290 ? -9.609 -8.062 5.387 1 95.38 290 THR A C 1
ATOM 2290 O O . THR A 1 290 ? -10.156 -6.961 5.438 1 95.38 290 THR A O 1
ATOM 2293 N N . ALA A 1 291 ? -10.344 -9.133 5.52 1 95.81 291 ALA A N 1
ATOM 2294 C CA . ALA A 1 291 ? -11.797 -9.164 5.402 1 95.81 291 ALA A CA 1
ATOM 2295 C C . ALA A 1 291 ? -12.461 -8.578 6.648 1 95.81 291 ALA A C 1
ATOM 2297 O O . ALA A 1 291 ? -13.484 -7.898 6.551 1 95.81 291 ALA A O 1
ATOM 2298 N N . GLN A 1 292 ? -11.914 -8.852 7.812 1 96.06 292 GLN A N 1
ATOM 2299 C CA . GLN A 1 292 ? -12.578 -8.492 9.062 1 96.06 292 GLN A CA 1
ATOM 2300 C C . GLN A 1 292 ? -12.789 -6.988 9.164 1 96.06 292 GLN A C 1
ATOM 2302 O O . GLN A 1 292 ? -13.797 -6.527 9.695 1 96.06 292 GLN A O 1
ATOM 2307 N N . GLY A 1 293 ? -11.789 -6.281 8.633 1 96.62 293 GLY A N 1
ATOM 2308 C CA . GLY A 1 293 ? -11.938 -4.832 8.641 1 96.62 293 GLY A CA 1
ATOM 2309 C C . GLY A 1 293 ? -13.164 -4.355 7.887 1 96.62 293 GLY A C 1
ATOM 2310 O O . GLY A 1 293 ? -13.797 -3.375 8.281 1 96.62 293 GLY A O 1
ATOM 2311 N N . ILE A 1 294 ? -13.516 -4.988 6.82 1 97.94 294 ILE A N 1
ATOM 2312 C CA . ILE A 1 294 ? -14.672 -4.633 6.008 1 97.94 294 ILE A CA 1
ATOM 2313 C C . ILE A 1 294 ? -15.953 -4.93 6.781 1 97.94 294 ILE A C 1
ATOM 2315 O O . ILE A 1 294 ? -16.875 -4.102 6.816 1 97.94 294 ILE A O 1
ATOM 2319 N N . PHE A 1 295 ? -16.031 -6.086 7.484 1 97.44 295 PHE A N 1
ATOM 2320 C CA . PHE A 1 295 ? -17.234 -6.48 8.211 1 97.44 295 PHE A CA 1
ATOM 2321 C C . PHE A 1 295 ? -17.5 -5.535 9.375 1 97.44 295 PHE A C 1
ATOM 2323 O O . PHE A 1 295 ? -18.656 -5.16 9.633 1 97.44 295 PHE A O 1
ATOM 2330 N N . ILE A 1 296 ? -16.453 -5.172 10.031 1 96.81 296 ILE A N 1
ATOM 2331 C CA . ILE A 1 296 ? -16.562 -4.305 11.203 1 96.81 296 ILE A CA 1
ATOM 2332 C C . ILE A 1 296 ? -17.078 -2.93 10.773 1 96.81 296 ILE A C 1
ATOM 2334 O O . ILE A 1 296 ? -17.734 -2.242 11.547 1 96.81 296 ILE A O 1
ATOM 2338 N N . ASN A 1 297 ? -16.75 -2.535 9.57 1 97.81 297 ASN A N 1
ATOM 2339 C CA . ASN A 1 297 ? -17.172 -1.23 9.062 1 97.81 297 ASN A CA 1
ATOM 2340 C C . ASN A 1 297 ? -18.438 -1.336 8.219 1 97.81 297 ASN A C 1
ATOM 2342 O O . ASN A 1 297 ? -18.766 -0.412 7.469 1 97.81 297 ASN A O 1
ATOM 2346 N N . PHE A 1 298 ? -19.219 -2.432 8.281 1 97.81 298 PHE A N 1
ATOM 2347 C CA . PHE A 1 298 ? -20.375 -2.668 7.434 1 97.81 298 PHE A CA 1
ATOM 2348 C C . PHE A 1 298 ? -21.391 -1.529 7.57 1 97.81 298 PHE A C 1
ATOM 2350 O O . PHE A 1 298 ? -21.891 -1.018 6.566 1 97.81 298 PHE A O 1
ATOM 2357 N N . LYS A 1 299 ? -21.688 -1.183 8.758 1 96.12 299 LYS A N 1
ATOM 2358 C CA . LYS A 1 299 ? -22.719 -0.167 9.008 1 96.12 299 LYS A CA 1
ATOM 2359 C C . LYS A 1 299 ? -22.359 1.146 8.312 1 96.12 299 LYS A C 1
ATOM 2361 O O . LYS A 1 299 ? -23.203 1.74 7.629 1 96.12 299 LYS A O 1
ATOM 2366 N N . ARG A 1 300 ? -21.125 1.562 8.5 1 95.81 300 ARG A N 1
ATOM 2367 C CA . ARG A 1 300 ? -20.672 2.805 7.891 1 95.81 300 ARG A CA 1
ATOM 2368 C C . ARG A 1 300 ? -20.703 2.707 6.371 1 95.81 300 ARG A C 1
ATOM 2370 O O . ARG A 1 300 ? -21.078 3.662 5.688 1 95.81 300 ARG A O 1
ATOM 2377 N N . LEU A 1 301 ? -20.281 1.599 5.867 1 97.38 301 LEU A N 1
ATOM 2378 C CA . LEU A 1 301 ? -20.266 1.386 4.426 1 97.38 301 LEU A CA 1
ATOM 2379 C C . LEU A 1 301 ? -21.672 1.346 3.855 1 97.38 301 LEU A C 1
ATOM 2381 O O . LEU A 1 301 ? -21.938 1.907 2.787 1 97.38 301 LEU A O 1
ATOM 2385 N N . TYR A 1 302 ? -22.547 0.657 4.562 1 96.38 302 TYR A N 1
ATOM 2386 C CA . TYR A 1 302 ? -23.953 0.57 4.152 1 96.38 302 TYR A CA 1
ATOM 2387 C C . TYR A 1 302 ? -24.594 1.953 4.098 1 96.38 302 TYR A C 1
ATOM 2389 O O . TYR A 1 302 ? -25.281 2.289 3.133 1 96.38 302 TYR A O 1
ATOM 2397 N N . GLU A 1 303 ? -24.312 2.73 5.129 1 93.12 303 GLU A N 1
ATOM 2398 C CA . GLU A 1 303 ? -24.828 4.094 5.168 1 93.12 303 GLU A CA 1
ATOM 2399 C C . GLU A 1 303 ? -24.219 4.949 4.062 1 93.12 303 GLU A C 1
ATOM 2401 O O . GLU A 1 303 ? -24.906 5.75 3.434 1 93.12 303 GLU A O 1
ATOM 2406 N N . PHE A 1 304 ? -22.953 4.793 3.865 1 93.12 304 PHE A N 1
ATOM 2407 C CA . PHE A 1 304 ? -22.266 5.535 2.814 1 93.12 304 PHE A CA 1
ATOM 2408 C C . PHE A 1 304 ? -22.875 5.227 1.451 1 93.12 304 PHE A C 1
ATOM 2410 O O . PHE A 1 304 ? -22.938 6.102 0.584 1 93.12 304 PHE A O 1
ATOM 2417 N N . ASN A 1 305 ? -23.281 4.004 1.311 1 92.56 305 ASN A N 1
ATOM 2418 C CA . ASN A 1 305 ? -23.891 3.572 0.058 1 92.56 305 ASN A CA 1
ATOM 2419 C C . ASN A 1 305 ? -25.391 3.865 0.033 1 92.56 305 ASN A C 1
ATOM 2421 O O . ASN A 1 305 ? -26.156 3.166 -0.636 1 92.56 305 ASN A O 1
ATOM 2425 N N . GLN A 1 306 ? -25.891 4.77 0.823 1 87.88 306 GLN A N 1
ATOM 2426 C CA . GLN A 1 306 ? -27.281 5.234 0.878 1 87.88 306 GLN A CA 1
ATOM 2427 C C . GLN A 1 306 ? -28.219 4.121 1.35 1 87.88 306 GLN A C 1
ATOM 2429 O O . GLN A 1 306 ? -29.359 4.035 0.906 1 87.88 306 GLN A O 1
ATOM 2434 N N . SER A 1 307 ? -27.719 3.135 2.055 1 90.94 307 SER A N 1
ATOM 2435 C CA . SER A 1 307 ? -28.469 2.055 2.684 1 90.94 307 SER A CA 1
ATOM 2436 C C . SER A 1 307 ? -29.188 1.199 1.644 1 90.94 307 SER A C 1
ATOM 2438 O O . SER A 1 307 ? -30.375 0.879 1.801 1 90.94 307 SER A O 1
ATOM 2440 N N . LYS A 1 308 ? -28.391 0.951 0.607 1 89.75 308 LYS A N 1
ATOM 2441 C CA . LYS A 1 308 ? -28.953 0.122 -0.457 1 89.75 308 LYS A CA 1
ATOM 2442 C C . LYS A 1 308 ? -28.094 -1.118 -0.694 1 89.75 308 LYS A C 1
ATOM 2444 O O . LYS A 1 308 ? -26.859 -1.043 -0.667 1 89.75 308 LYS A O 1
ATOM 2449 N N . LEU A 1 309 ? -28.781 -2.266 -0.871 1 93.25 309 LEU A N 1
ATOM 2450 C CA . LEU A 1 309 ? -28.156 -3.496 -1.344 1 93.25 309 LEU A CA 1
ATOM 2451 C C . LEU A 1 309 ? -28.469 -3.732 -2.816 1 93.25 309 LEU A C 1
ATOM 2453 O O . LEU A 1 309 ? -29.5 -3.27 -3.32 1 93.25 309 LEU A O 1
ATOM 2457 N N . PRO A 1 310 ? -27.625 -4.43 -3.545 1 95.81 310 PRO A N 1
ATOM 2458 C CA . PRO A 1 310 ? -26.297 -4.934 -3.148 1 95.81 310 PRO A CA 1
ATOM 2459 C C . PRO A 1 310 ? -25.203 -3.875 -3.264 1 95.81 310 PRO A C 1
ATOM 2461 O O . PRO A 1 310 ? -25.391 -2.865 -3.947 1 95.81 310 PRO A O 1
ATOM 2464 N N . PHE A 1 311 ? -24.094 -3.994 -2.561 1 95.5 311 PHE A N 1
ATOM 2465 C CA . PHE A 1 311 ? -22.891 -3.201 -2.752 1 95.5 311 PHE A CA 1
ATOM 2466 C C . PHE A 1 311 ? -21.641 -4.016 -2.406 1 95.5 311 PHE A C 1
ATOM 2468 O O . PHE A 1 311 ? -21.734 -5.086 -1.804 1 95.5 311 PHE A O 1
ATOM 2475 N N . ALA A 1 312 ? -20.531 -3.574 -2.859 1 97.88 312 ALA A N 1
ATOM 2476 C CA . ALA A 1 312 ? -19.281 -4.273 -2.609 1 97.88 312 ALA A CA 1
ATOM 2477 C C . ALA A 1 312 ? -18.25 -3.34 -1.996 1 97.88 312 ALA A C 1
ATOM 2479 O O . ALA A 1 312 ? -18.188 -2.158 -2.346 1 97.88 312 ALA A O 1
ATOM 2480 N N . ALA A 1 313 ? -17.547 -3.877 -1.07 1 98.19 313 ALA A N 1
ATOM 2481 C CA . ALA A 1 313 ? -16.391 -3.201 -0.473 1 98.19 313 ALA A CA 1
ATOM 2482 C C . ALA A 1 313 ? -15.102 -3.967 -0.752 1 98.19 313 ALA A C 1
ATOM 2484 O O . ALA A 1 313 ? -15.125 -5.188 -0.92 1 98.19 313 ALA A O 1
ATOM 2485 N N . ALA A 1 314 ? -14.062 -3.227 -0.847 1 98.5 314 ALA A N 1
ATOM 2486 C CA . ALA A 1 314 ? -12.773 -3.838 -1.146 1 98.5 314 ALA A CA 1
ATOM 2487 C C . ALA A 1 314 ? -11.68 -3.293 -0.228 1 98.5 314 ALA A C 1
ATOM 2489 O O . ALA A 1 314 ? -11.781 -2.168 0.267 1 98.5 314 ALA A O 1
ATOM 2490 N N . GLN A 1 315 ? -10.688 -4.094 0.029 1 98.44 315 GLN A N 1
ATOM 2491 C CA . GLN A 1 315 ? -9.523 -3.688 0.807 1 98.44 315 GLN A CA 1
ATOM 2492 C C . GLN A 1 315 ? -8.242 -4.273 0.225 1 98.44 315 GLN A C 1
ATOM 2494 O O . GLN A 1 315 ? -8.188 -5.465 -0.097 1 98.44 315 GLN A O 1
ATOM 2499 N N . ILE A 1 316 ? -7.289 -3.396 0.025 1 97.94 316 ILE A N 1
ATOM 2500 C CA . ILE A 1 316 ? -5.926 -3.779 -0.332 1 97.94 316 ILE A CA 1
ATOM 2501 C C . ILE A 1 316 ? -5.004 -3.592 0.871 1 97.94 316 ILE A C 1
ATOM 2503 O O . ILE A 1 316 ? -4.984 -2.521 1.484 1 97.94 316 ILE A O 1
ATOM 2507 N N . GLY A 1 317 ? -4.289 -4.578 1.27 1 97 317 GLY A N 1
ATOM 2508 C CA . GLY A 1 317 ? -3.391 -4.453 2.406 1 97 317 GLY A CA 1
ATOM 2509 C C . GLY A 1 317 ? -2.619 -5.727 2.697 1 97 317 GLY A C 1
ATOM 2510 O O . GLY A 1 317 ? -2.738 -6.711 1.966 1 97 317 GLY A O 1
ATOM 2511 N N . SER A 1 318 ? -1.85 -5.699 3.75 1 97.25 318 SER A N 1
ATOM 2512 C CA . SER A 1 318 ? -0.993 -6.828 4.098 1 97.25 318 SER A CA 1
ATOM 2513 C C . SER A 1 318 ? -1.7 -7.785 5.051 1 97.25 318 SER A C 1
ATOM 2515 O O . SER A 1 318 ? -2.449 -7.352 5.934 1 97.25 318 SER A O 1
ATOM 2517 N N . GLY A 1 319 ? -1.489 -9.047 4.852 1 97.19 319 GLY A N 1
ATOM 2518 C CA . GLY A 1 319 ? -1.798 -10.102 5.801 1 97.19 319 GLY A CA 1
ATOM 2519 C C . GLY A 1 319 ? -0.562 -10.742 6.402 1 97.19 319 GLY A C 1
ATOM 2520 O O . GLY A 1 319 ? 0.52 -10.695 5.812 1 97.19 319 GLY A O 1
ATOM 2521 N N . PHE A 1 320 ? -0.71 -11.289 7.598 1 97.44 320 PHE A N 1
ATOM 2522 C CA . PHE A 1 320 ? 0.405 -11.875 8.328 1 97.44 320 PHE A CA 1
ATOM 2523 C C . PHE A 1 320 ? 0.044 -13.266 8.844 1 97.44 320 PHE A C 1
ATOM 2525 O O . PHE A 1 320 ? -1.001 -13.453 9.469 1 97.44 320 PHE A O 1
ATOM 2532 N N . ARG A 1 321 ? 0.791 -14.188 8.523 1 95 321 ARG A N 1
ATOM 2533 C CA . ARG A 1 321 ? 0.647 -15.539 9.047 1 95 321 ARG A CA 1
ATOM 2534 C C . ARG A 1 321 ? 1.993 -16.094 9.492 1 95 321 ARG A C 1
ATOM 2536 O O . ARG A 1 321 ? 2.943 -16.156 8.711 1 95 321 ARG A O 1
ATOM 2543 N N . ASN A 1 322 ? 2.033 -16.422 10.719 1 93.25 322 ASN A N 1
ATOM 2544 C CA . ASN A 1 322 ? 3.268 -16.938 11.289 1 93.25 322 ASN A CA 1
ATOM 2545 C C . ASN A 1 322 ? 3.514 -18.391 10.867 1 93.25 322 ASN A C 1
ATOM 2547 O O . ASN A 1 322 ? 3.594 -19.281 11.711 1 93.25 322 ASN A O 1
ATOM 2551 N N . GLU A 1 323 ? 3.73 -18.5 9.602 1 88.62 323 GLU A N 1
ATOM 2552 C CA . GLU A 1 323 ? 3.914 -19.812 8.977 1 88.62 323 GLU A CA 1
ATOM 2553 C C . GLU A 1 323 ? 5.031 -20.594 9.656 1 88.62 323 GLU A C 1
ATOM 2555 O O . GLU A 1 323 ? 6.082 -20.031 9.984 1 88.62 323 GLU A O 1
ATOM 2560 N N . ILE A 1 324 ? 4.766 -21.828 9.891 1 84.62 324 ILE A N 1
ATOM 2561 C CA . ILE A 1 324 ? 5.695 -22.703 10.602 1 84.62 324 ILE A CA 1
ATOM 2562 C C . ILE A 1 324 ? 6.871 -23.047 9.695 1 84.62 324 ILE A C 1
ATOM 2564 O O . ILE A 1 324 ? 8.023 -23.016 10.133 1 84.62 324 ILE A O 1
ATOM 2568 N N . SER A 1 325 ? 6.543 -23.375 8.477 1 81.69 325 SER A N 1
ATOM 2569 C CA . SER A 1 325 ? 7.578 -23.766 7.527 1 81.69 325 SER A CA 1
ATOM 2570 C C . SER A 1 325 ? 7.371 -23.094 6.172 1 81.69 325 SER A C 1
ATOM 2572 O O . SER A 1 325 ? 6.965 -23.75 5.207 1 81.69 325 SER A O 1
ATOM 2574 N N . PRO A 1 326 ? 7.809 -21.828 6.188 1 86.44 326 PRO A N 1
ATOM 2575 C CA . PRO A 1 326 ? 7.699 -21.172 4.887 1 86.44 326 PRO A CA 1
ATOM 2576 C C . PRO A 1 326 ? 8.57 -21.812 3.816 1 86.44 326 PRO A C 1
ATOM 2578 O O . PRO A 1 326 ? 9.688 -22.25 4.105 1 86.44 326 PRO A O 1
ATOM 2581 N N . ARG A 1 327 ? 8 -21.953 2.613 1 80.81 327 ARG A N 1
ATOM 2582 C CA . ARG A 1 327 ? 8.719 -22.609 1.524 1 80.81 327 ARG A CA 1
ATOM 2583 C C . ARG A 1 327 ? 8.234 -22.109 0.169 1 80.81 327 ARG A C 1
ATOM 2585 O O . ARG A 1 327 ? 7.223 -21.406 0.087 1 80.81 327 ARG A O 1
ATOM 2592 N N . GLN A 1 328 ? 9.039 -22.344 -0.824 1 85.69 328 GLN A N 1
ATOM 2593 C CA . GLN A 1 328 ? 8.648 -22.172 -2.219 1 85.69 328 GLN A CA 1
ATOM 2594 C C . GLN A 1 328 ? 8.492 -20.703 -2.564 1 85.69 328 GLN A C 1
ATOM 2596 O O . GLN A 1 328 ? 7.488 -20.297 -3.15 1 85.69 328 GLN A O 1
ATOM 2601 N N . GLY A 1 329 ? 9.359 -19.891 -2.088 1 88.69 329 GLY A N 1
ATOM 2602 C CA . GLY A 1 329 ? 9.406 -18.5 -2.504 1 88.69 329 GLY A CA 1
ATOM 2603 C C . GLY A 1 329 ? 8.219 -17.688 -2.014 1 88.69 329 GLY A C 1
ATOM 2604 O O . GLY A 1 329 ? 7.914 -17.688 -0.819 1 88.69 329 GLY A O 1
ATOM 2605 N N . LEU A 1 330 ? 7.477 -17.078 -2.971 1 91.38 330 LEU A N 1
ATOM 2606 C CA . LEU A 1 330 ? 6.391 -16.172 -2.639 1 91.38 330 LEU A CA 1
ATOM 2607 C C . LEU A 1 330 ? 5.09 -16.938 -2.396 1 91.38 330 LEU A C 1
ATOM 2609 O O . LEU A 1 330 ? 4.039 -16.328 -2.188 1 91.38 330 LEU A O 1
ATOM 2613 N N . ILE A 1 331 ? 5.105 -18.188 -2.379 1 92.19 331 ILE A N 1
ATOM 2614 C CA . ILE A 1 331 ? 3.887 -18.984 -2.301 1 92.19 331 ILE A CA 1
ATOM 2615 C C . ILE A 1 331 ? 3.459 -19.125 -0.843 1 92.19 331 ILE A C 1
ATOM 2617 O O . ILE A 1 331 ? 2.297 -18.891 -0.504 1 92.19 331 ILE A O 1
ATOM 2621 N N . ARG A 1 332 ? 4.375 -19.531 0.028 1 91.12 332 ARG A N 1
ATOM 2622 C CA . ARG A 1 332 ? 4.102 -19.641 1.458 1 91.12 332 ARG A CA 1
ATOM 2623 C C . ARG A 1 332 ? 4.992 -18.688 2.256 1 91.12 332 ARG A C 1
ATOM 2625 O O . ARG A 1 332 ? 6.129 -19.031 2.586 1 91.12 332 ARG A O 1
ATOM 2632 N N . VAL A 1 333 ? 4.391 -17.594 2.629 1 96 333 VAL A N 1
ATOM 2633 C CA . VAL A 1 333 ? 5.18 -16.531 3.256 1 96 333 VAL A CA 1
ATOM 2634 C C . VAL A 1 333 ? 4.504 -16.078 4.543 1 96 333 VAL A C 1
ATOM 2636 O O . VAL A 1 333 ? 3.395 -16.516 4.859 1 96 333 VAL A O 1
ATOM 2639 N N . ARG A 1 334 ? 5.137 -15.297 5.297 1 96.5 334 ARG A N 1
ATOM 2640 C CA . ARG A 1 334 ? 4.641 -14.828 6.59 1 96.5 334 ARG A CA 1
ATOM 2641 C C . ARG A 1 334 ? 3.977 -13.461 6.457 1 96.5 334 ARG A C 1
ATOM 2643 O O . ARG A 1 334 ? 3.107 -13.109 7.254 1 96.5 334 ARG A O 1
ATOM 2650 N N . GLU A 1 335 ? 4.422 -12.695 5.57 1 97.44 335 GLU A N 1
ATOM 2651 C CA . GLU A 1 335 ? 3.881 -11.383 5.238 1 97.44 335 GLU A CA 1
ATOM 2652 C C . GLU A 1 335 ? 3.578 -11.273 3.748 1 97.44 335 GLU A C 1
ATOM 2654 O O . GLU A 1 335 ? 4.453 -11.508 2.912 1 97.44 335 GLU A O 1
ATOM 2659 N N . PHE A 1 336 ? 2.301 -10.945 3.424 1 97.25 336 PHE A N 1
ATOM 2660 C CA . PHE A 1 336 ? 1.921 -10.93 2.016 1 97.25 336 PHE A CA 1
ATOM 2661 C C . PHE A 1 336 ? 0.829 -9.898 1.764 1 97.25 336 PHE A C 1
ATOM 2663 O O . PHE A 1 336 ? 0.076 -9.547 2.674 1 97.25 336 PHE A O 1
ATOM 2670 N N . THR A 1 337 ? 0.755 -9.391 0.539 1 97.88 337 THR A N 1
ATOM 2671 C CA . THR A 1 337 ? -0.258 -8.422 0.133 1 97.88 337 THR A CA 1
ATOM 2672 C C . THR A 1 337 ? -1.495 -9.133 -0.411 1 97.88 337 THR A C 1
ATOM 2674 O O . THR A 1 337 ? -1.382 -10.062 -1.206 1 97.88 337 THR A O 1
ATOM 2677 N N . MET A 1 338 ? -2.629 -8.664 0.036 1 97.69 338 MET A N 1
ATOM 2678 C CA . MET A 1 338 ? -3.896 -9.234 -0.403 1 97.69 338 MET A CA 1
ATOM 2679 C C . MET A 1 338 ? -4.836 -8.156 -0.922 1 97.69 338 MET A C 1
ATOM 2681 O O . MET A 1 338 ? -4.695 -6.984 -0.568 1 97.69 338 MET A O 1
ATOM 2685 N N . CYS A 1 339 ? -5.703 -8.57 -1.808 1 98.56 339 CYS A N 1
ATOM 2686 C CA . CYS A 1 339 ? -6.848 -7.789 -2.268 1 98.56 339 CYS A CA 1
ATOM 2687 C C . CYS A 1 339 ? -8.148 -8.555 -2.055 1 98.56 339 CYS A C 1
ATOM 2689 O O . CYS A 1 339 ? -8.352 -9.617 -2.65 1 98.56 339 CYS A O 1
ATOM 2691 N N . GLU A 1 340 ? -8.992 -8.008 -1.213 1 98.38 340 GLU A N 1
ATOM 2692 C CA . GLU A 1 340 ? -10.219 -8.734 -0.907 1 98.38 340 GLU A CA 1
ATOM 2693 C C . GLU A 1 340 ? -11.453 -7.891 -1.244 1 98.38 340 GLU A C 1
ATOM 2695 O O . GLU A 1 340 ? -11.438 -6.672 -1.082 1 98.38 340 GLU A O 1
ATOM 2700 N N . ILE A 1 341 ? -12.438 -8.547 -1.763 1 98.62 341 ILE A N 1
ATOM 2701 C CA . ILE A 1 341 ? -13.734 -7.953 -2.061 1 98.62 341 ILE A CA 1
ATOM 2702 C C . ILE A 1 341 ? -14.828 -8.656 -1.255 1 98.62 341 ILE A C 1
ATOM 2704 O O . ILE A 1 341 ? -14.867 -9.891 -1.205 1 98.62 341 ILE A O 1
ATOM 2708 N N . GLU A 1 342 ? -15.617 -7.926 -0.57 1 98.38 342 GLU A N 1
ATOM 2709 C CA . GLU A 1 342 ? -16.828 -8.43 0.083 1 98.38 342 GLU A CA 1
ATOM 2710 C C . GLU A 1 342 ? -18.078 -7.809 -0.527 1 98.38 342 GLU A C 1
ATOM 2712 O O . GLU A 1 342 ? -18.328 -6.613 -0.36 1 98.38 342 GLU A O 1
ATOM 2717 N N . HIS A 1 343 ? -18.75 -8.641 -1.254 1 98.25 343 HIS A N 1
ATOM 2718 C CA . HIS A 1 343 ? -20 -8.227 -1.897 1 98.25 343 HIS A CA 1
ATOM 2719 C C . HIS A 1 343 ? -21.203 -8.586 -1.041 1 98.25 343 HIS A C 1
ATOM 2721 O O . HIS A 1 343 ? -21.516 -9.766 -0.858 1 98.25 343 HIS A O 1
ATOM 2727 N N . PHE A 1 344 ? -21.906 -7.566 -0.514 1 97.94 344 PHE A N 1
ATOM 2728 C CA . PHE A 1 344 ? -23.078 -7.754 0.336 1 97.94 344 PHE A CA 1
ATOM 2729 C C . PHE A 1 344 ? -24.344 -7.844 -0.502 1 97.94 344 PHE A C 1
ATOM 2731 O O . PHE A 1 344 ? -24.625 -6.953 -1.306 1 97.94 344 PHE A O 1
ATOM 2738 N N . VAL A 1 345 ? -25.109 -8.875 -0.268 1 96.81 345 VAL A N 1
ATOM 2739 C CA . VAL A 1 345 ? -26.297 -9.109 -1.099 1 96.81 345 VAL A CA 1
ATOM 2740 C C . VAL A 1 345 ? -27.422 -9.688 -0.247 1 96.81 345 VAL A C 1
ATOM 2742 O O . VAL A 1 345 ? -27.172 -10.203 0.846 1 96.81 345 VAL A O 1
ATOM 2745 N N . ASP A 1 346 ? -28.641 -9.477 -0.756 1 95.06 346 ASP A N 1
ATOM 2746 C CA . ASP A 1 346 ? -29.797 -10.133 -0.144 1 95.06 346 ASP A CA 1
ATOM 2747 C C . ASP A 1 346 ? -29.672 -11.648 -0.244 1 95.06 346 ASP A C 1
ATOM 2749 O O . ASP A 1 346 ? -29.516 -12.195 -1.339 1 95.06 346 ASP A O 1
ATOM 2753 N N . PRO A 1 347 ? -29.734 -12.336 0.881 1 93.38 347 PRO A N 1
ATOM 2754 C CA . PRO A 1 347 ? -29.578 -13.789 0.875 1 93.38 347 PRO A CA 1
ATOM 2755 C C . PRO A 1 347 ? -30.594 -14.492 -0.02 1 93.38 347 PRO A C 1
ATOM 2757 O O . PRO A 1 347 ? -30.344 -15.586 -0.518 1 93.38 347 PRO A O 1
ATOM 2760 N N . THR A 1 348 ? -31.688 -13.852 -0.32 1 92.19 348 THR A N 1
ATOM 2761 C CA . THR A 1 348 ? -32.75 -14.469 -1.095 1 92.19 348 THR A CA 1
ATOM 2762 C C . THR A 1 348 ? -32.625 -14.109 -2.572 1 92.19 348 THR A C 1
ATOM 2764 O O . THR A 1 348 ? -33.344 -14.664 -3.414 1 92.19 348 THR A O 1
ATOM 2767 N N . ASP A 1 349 ? -31.797 -13.219 -2.881 1 93.75 349 ASP A N 1
ATOM 2768 C CA . ASP A 1 349 ? -31.609 -12.773 -4.258 1 93.75 349 ASP A CA 1
ATOM 2769 C C . ASP A 1 349 ? -30.125 -12.508 -4.547 1 93.75 349 ASP A C 1
ATOM 2771 O O . ASP A 1 349 ? -29.641 -11.398 -4.34 1 93.75 349 ASP A O 1
ATOM 2775 N N . LYS A 1 350 ? -29.516 -13.469 -5.164 1 95.69 350 LYS A N 1
ATOM 2776 C CA . LYS A 1 350 ? -28.094 -13.336 -5.445 1 95.69 350 LYS A CA 1
ATOM 2777 C C . LYS A 1 350 ? -27.828 -13.219 -6.945 1 95.69 350 LYS A C 1
ATOM 2779 O O . LYS A 1 350 ? -26.797 -13.656 -7.438 1 95.69 350 LYS A O 1
ATOM 2784 N N . ASP A 1 351 ? -28.812 -12.633 -7.652 1 95.94 351 ASP A N 1
ATOM 2785 C CA . ASP A 1 351 ? -28.609 -12.289 -9.055 1 95.94 351 ASP A CA 1
ATOM 2786 C C . ASP A 1 351 ? -27.656 -11.109 -9.195 1 95.94 351 ASP A C 1
ATOM 2788 O O . ASP A 1 351 ? -27.469 -10.336 -8.25 1 95.94 351 ASP A O 1
ATOM 2792 N N . HIS A 1 352 ? -27.062 -11.023 -10.273 1 95.75 352 HIS A N 1
ATOM 2793 C CA . HIS A 1 352 ? -26.156 -9.922 -10.547 1 95.75 352 HIS A CA 1
ATOM 2794 C C . HIS A 1 352 ? -26.562 -9.18 -11.82 1 95.75 352 HIS A C 1
ATOM 2796 O O . HIS A 1 352 ? -26.734 -9.797 -12.875 1 95.75 352 HIS A O 1
ATOM 2802 N N . PRO A 1 353 ? -26.625 -7.863 -11.797 1 90.62 353 PRO A N 1
ATOM 2803 C CA . PRO A 1 353 ? -27.109 -7.094 -12.945 1 90.62 353 PRO A CA 1
ATOM 2804 C C . PRO A 1 353 ? -26.203 -7.203 -14.164 1 90.62 353 PRO A C 1
ATOM 2806 O O . PRO A 1 353 ? -26.672 -7.059 -15.297 1 90.62 353 PRO A O 1
ATOM 2809 N N . LYS A 1 354 ? -24.984 -7.5 -13.953 1 92.25 354 LYS A N 1
ATOM 2810 C CA . LYS A 1 354 ? -24.047 -7.551 -15.078 1 92.25 354 LYS A CA 1
ATOM 2811 C C . LYS A 1 354 ? -23.75 -8.992 -15.477 1 92.25 354 LYS A C 1
ATOM 2813 O O . LYS A 1 354 ? -22.797 -9.242 -16.219 1 92.25 354 LYS A O 1
ATOM 2818 N N . PHE A 1 355 ? -24.469 -9.922 -15 1 96.56 355 PHE A N 1
ATOM 2819 C CA . PHE A 1 355 ? -24.25 -11.336 -15.297 1 96.56 355 PHE A CA 1
ATOM 2820 C C . PHE A 1 355 ? -24.266 -11.578 -16.797 1 96.56 355 PHE A C 1
ATOM 2822 O O . PHE A 1 355 ? -23.516 -12.406 -17.312 1 96.56 355 PHE A O 1
ATOM 2829 N N . GLY A 1 356 ? -25.078 -10.867 -17.547 1 95.38 356 GLY A N 1
ATOM 2830 C CA . GLY A 1 356 ? -25.203 -11.023 -18.984 1 95.38 356 GLY A CA 1
ATOM 2831 C C . GLY A 1 356 ? -23.906 -10.781 -19.734 1 95.38 356 GLY A C 1
ATOM 2832 O O . GLY A 1 356 ? -23.672 -11.383 -20.781 1 95.38 356 GLY A O 1
ATOM 2833 N N . LYS A 1 357 ? -23.062 -9.977 -19.203 1 93.62 357 LYS A N 1
ATOM 2834 C CA . LYS A 1 357 ? -21.812 -9.602 -19.859 1 93.62 357 LYS A CA 1
ATOM 2835 C C . LYS A 1 357 ? -20.812 -10.742 -19.828 1 93.62 357 LYS A C 1
ATOM 2837 O O . LYS A 1 357 ? -19.906 -10.805 -20.672 1 93.62 357 LYS A O 1
ATOM 2842 N N . ILE A 1 358 ? -21.016 -11.695 -18.859 1 96.56 358 ILE A N 1
ATOM 2843 C CA . ILE A 1 358 ? -20.016 -12.742 -18.688 1 96.56 358 ILE A CA 1
ATOM 2844 C C . ILE A 1 358 ? -20.641 -14.109 -18.953 1 96.56 358 ILE A C 1
ATOM 2846 O O . ILE A 1 358 ? -19.969 -15.141 -18.891 1 96.56 358 ILE A O 1
ATOM 2850 N N . ALA A 1 359 ? -21.859 -14.125 -19.281 1 97.25 359 ALA A N 1
ATOM 2851 C CA . ALA A 1 359 ? -22.641 -15.352 -19.359 1 97.25 359 ALA A CA 1
ATOM 2852 C C . ALA A 1 359 ? -22.016 -16.344 -20.344 1 97.25 359 ALA A C 1
ATOM 2854 O O . ALA A 1 359 ? -22.047 -17.547 -20.109 1 97.25 359 ALA A O 1
ATOM 2855 N N . ASN A 1 360 ? -21.406 -15.859 -21.375 1 97.5 360 ASN A N 1
ATOM 2856 C CA . ASN A 1 360 ? -20.906 -16.734 -22.422 1 97.5 360 ASN A CA 1
ATOM 2857 C C . ASN A 1 360 ? -19.422 -17.047 -22.234 1 97.5 360 ASN A C 1
ATOM 2859 O O . ASN A 1 360 ? -18.844 -17.828 -23 1 97.5 360 ASN A O 1
ATOM 2863 N N . LEU A 1 361 ? -18.812 -16.531 -21.234 1 97.81 361 LEU A N 1
ATOM 2864 C CA . LEU A 1 361 ? -17.422 -16.844 -20.953 1 97.81 361 LEU A CA 1
ATOM 2865 C C . LEU A 1 361 ? -17.266 -18.281 -20.484 1 97.81 361 LEU A C 1
ATOM 2867 O O . LEU A 1 361 ? -18.094 -18.781 -19.719 1 97.81 361 LEU A O 1
ATOM 2871 N N . GLU A 1 362 ? -16.266 -18.953 -20.984 1 98 362 GLU A N 1
ATOM 2872 C CA . GLU A 1 362 ? -15.984 -20.312 -20.547 1 98 362 GLU A CA 1
ATOM 2873 C C . GLU A 1 362 ? -14.883 -20.359 -19.5 1 98 362 GLU A C 1
ATOM 2875 O O . GLU A 1 362 ? -13.852 -19.703 -19.656 1 98 362 GLU A O 1
ATOM 2880 N N . LEU A 1 363 ? -15.148 -21.062 -18.453 1 98.19 363 LEU A N 1
ATOM 2881 C CA . LEU A 1 363 ? -14.164 -21.281 -17.406 1 98.19 363 LEU A CA 1
ATOM 2882 C C . LEU A 1 363 ? -13.812 -22.766 -17.297 1 98.19 363 LEU A C 1
ATOM 2884 O O . LEU A 1 363 ? -14.648 -23.625 -17.578 1 98.19 363 LEU A O 1
ATOM 2888 N N . LEU A 1 364 ? -12.555 -23.078 -17.016 1 97.62 364 LEU A N 1
ATOM 2889 C CA . LEU A 1 364 ? -12.172 -24.438 -16.703 1 97.62 364 LEU A CA 1
ATOM 2890 C C . LEU A 1 364 ? -12.516 -24.781 -15.25 1 97.62 364 LEU A C 1
ATOM 2892 O O . LEU A 1 364 ? -11.867 -24.297 -14.328 1 97.62 364 LEU A O 1
ATOM 2896 N N . LEU A 1 365 ? -13.578 -25.625 -15.102 1 97.75 365 LEU A N 1
ATOM 2897 C CA . LEU A 1 365 ? -14.117 -25.906 -13.781 1 97.75 365 LEU A CA 1
ATOM 2898 C C . LEU A 1 365 ? -13.773 -27.328 -13.344 1 97.75 365 LEU A C 1
ATOM 2900 O O . LEU A 1 365 ? -13.977 -28.281 -14.102 1 97.75 365 LEU A O 1
ATOM 2904 N N . TYR A 1 366 ? -13.148 -27.469 -12.258 1 95.19 366 TYR A N 1
ATOM 2905 C CA . TYR A 1 366 ? -12.93 -28.75 -11.578 1 95.19 366 TYR A CA 1
ATOM 2906 C C . TYR A 1 366 ? -13.875 -28.891 -10.391 1 95.19 366 TYR A C 1
ATOM 2908 O O . TYR A 1 366 ? -13.484 -28.656 -9.242 1 95.19 366 TYR A O 1
ATOM 2916 N N . SER A 1 367 ? -15.094 -29.344 -10.695 1 93.12 367 SER A N 1
ATOM 2917 C CA . SER A 1 367 ? -16.172 -29.391 -9.719 1 93.12 367 SER A CA 1
ATOM 2918 C C . SER A 1 367 ? -15.914 -30.438 -8.648 1 93.12 367 SER A C 1
ATOM 2920 O O . SER A 1 367 ? -15.102 -31.359 -8.859 1 93.12 367 SER A O 1
ATOM 2922 N N . ALA A 1 368 ? -16.578 -30.281 -7.516 1 88.56 368 ALA A N 1
ATOM 2923 C CA . ALA A 1 368 ? -16.469 -31.266 -6.438 1 88.56 368 ALA A CA 1
ATOM 2924 C C . ALA A 1 368 ? -16.875 -32.656 -6.926 1 88.56 368 ALA A C 1
ATOM 2926 O O . ALA A 1 368 ? -16.25 -33.656 -6.57 1 88.56 368 ALA A O 1
ATOM 2927 N N . CYS A 1 369 ? -17.875 -32.75 -7.711 1 86.88 369 CYS A N 1
ATOM 2928 C CA . CYS A 1 369 ? -18.375 -34.031 -8.258 1 86.88 369 CYS A CA 1
ATOM 2929 C C . CYS A 1 369 ? -17.344 -34.656 -9.164 1 86.88 369 CYS A C 1
ATOM 2931 O O . CYS A 1 369 ? -17.109 -35.875 -9.094 1 86.88 369 CYS A O 1
ATOM 2933 N N . ASP A 1 370 ? -16.812 -33.812 -10.047 1 85.94 370 ASP A N 1
ATOM 2934 C CA . ASP A 1 370 ? -15.797 -34.344 -10.953 1 85.94 370 ASP A CA 1
ATOM 2935 C C . ASP A 1 370 ? -14.57 -34.844 -10.188 1 85.94 370 ASP A C 1
ATOM 2937 O O . ASP A 1 370 ? -13.953 -35.844 -10.562 1 85.94 370 ASP A O 1
ATOM 2941 N N . GLN A 1 371 ? -14.195 -34.156 -9.18 1 79.44 371 GLN A N 1
ATOM 2942 C CA . GLN A 1 371 ? -13.086 -34.594 -8.328 1 79.44 371 GLN A CA 1
ATOM 2943 C C . GLN A 1 371 ? -13.359 -35.938 -7.695 1 79.44 371 GLN A C 1
ATOM 2945 O O . GLN A 1 371 ? -12.5 -36.812 -7.703 1 79.44 371 GLN A O 1
ATOM 2950 N N . MET A 1 372 ? -14.562 -36.125 -7.164 1 78.12 372 MET A N 1
ATOM 2951 C CA . MET A 1 372 ? -14.969 -37.344 -6.504 1 78.12 372 MET A CA 1
ATOM 2952 C C . MET A 1 372 ? -15.031 -38.5 -7.5 1 78.12 372 MET A C 1
ATOM 2954 O O . MET A 1 372 ? -14.703 -39.656 -7.16 1 78.12 372 MET A O 1
ATOM 2958 N N . ASP A 1 373 ? -15.391 -38.188 -8.664 1 77.81 373 ASP A N 1
ATOM 2959 C CA . ASP A 1 373 ? -15.555 -39.188 -9.695 1 77.81 373 ASP A CA 1
ATOM 2960 C C . ASP A 1 373 ? -14.234 -39.469 -10.414 1 77.81 373 ASP A C 1
ATOM 2962 O O . ASP A 1 373 ? -14.156 -40.375 -11.258 1 77.81 373 ASP A O 1
ATOM 2966 N N . GLY A 1 374 ? -13.273 -38.719 -10.078 1 72.62 374 GLY A N 1
ATOM 2967 C CA . GLY A 1 374 ? -11.984 -38.875 -10.734 1 72.62 374 GLY A CA 1
ATOM 2968 C C . GLY A 1 374 ? -11.969 -38.375 -12.164 1 72.62 374 GLY A C 1
ATOM 2969 O O . GLY A 1 374 ? -11.18 -38.875 -12.984 1 72.62 374 GLY A O 1
ATOM 2970 N N . LYS A 1 375 ? -12.875 -37.562 -12.484 1 78.19 375 LYS A N 1
ATOM 2971 C CA . LYS A 1 375 ? -12.953 -36.969 -13.812 1 78.19 375 LYS A CA 1
ATOM 2972 C C . LYS A 1 375 ? -12.117 -35.688 -13.883 1 78.19 375 LYS A C 1
ATOM 2974 O O . LYS A 1 375 ? -11.852 -35.062 -12.859 1 78.19 375 LYS A O 1
ATOM 2979 N N . PRO A 1 376 ? -11.688 -35.406 -15.078 1 84.19 376 PRO A N 1
ATOM 2980 C CA . PRO A 1 376 ? -10.898 -34.188 -15.219 1 84.19 376 PRO A CA 1
ATOM 2981 C C . PRO A 1 376 ? -11.758 -32.938 -15.219 1 84.19 376 PRO A C 1
ATOM 2983 O O . PRO A 1 376 ? -12.984 -33 -15.344 1 84.19 376 PRO A O 1
ATOM 2986 N N . ALA A 1 377 ? -11.117 -31.797 -15.117 1 91.12 377 ALA A N 1
ATOM 2987 C CA . ALA A 1 377 ? -11.781 -30.5 -15.195 1 91.12 377 ALA A CA 1
ATOM 2988 C C . ALA A 1 377 ? -12.375 -30.281 -16.578 1 91.12 377 ALA A C 1
ATOM 2990 O O . ALA A 1 377 ? -11.883 -30.812 -17.578 1 91.12 377 ALA A O 1
ATOM 2991 N N . LYS A 1 378 ? -13.414 -29.469 -16.656 1 93.69 378 LYS A N 1
ATOM 2992 C CA . LYS A 1 378 ? -14.117 -29.234 -17.922 1 93.69 378 LYS A CA 1
ATOM 2993 C C . LYS A 1 378 ? -14.352 -27.734 -18.156 1 93.69 378 LYS A C 1
ATOM 2995 O O . LYS A 1 378 ? -14.531 -26.984 -17.188 1 93.69 378 LYS A O 1
ATOM 3000 N N . ARG A 1 379 ? -14.281 -27.406 -19.406 1 96.25 379 ARG A N 1
ATOM 3001 C CA . ARG A 1 379 ? -14.656 -26.031 -19.781 1 96.25 379 ARG A CA 1
ATOM 3002 C C . ARG A 1 379 ? -16.172 -25.891 -19.859 1 96.25 379 ARG A C 1
ATOM 3004 O O . ARG A 1 379 ? -16.844 -26.641 -20.562 1 96.25 379 ARG A O 1
ATOM 3011 N N . VAL A 1 380 ? -16.688 -25 -19.109 1 97.19 380 VAL A N 1
ATOM 3012 C CA . VAL A 1 380 ? -18.125 -24.812 -19.031 1 97.19 380 VAL A CA 1
ATOM 3013 C C . VAL A 1 380 ? -18.453 -23.312 -19.141 1 97.19 380 VAL A C 1
ATOM 3015 O O . VAL A 1 380 ? -17.734 -22.484 -18.594 1 97.19 380 VAL A O 1
ATOM 3018 N N . LYS A 1 381 ? -19.5 -23.062 -19.891 1 98.12 381 LYS A N 1
ATOM 3019 C CA . LYS A 1 381 ? -19.984 -21.688 -19.922 1 98.12 381 LYS A CA 1
ATOM 3020 C C . LYS A 1 381 ? -20.531 -21.25 -18.562 1 98.12 381 LYS A C 1
ATOM 3022 O O . LYS A 1 381 ? -21.188 -22.031 -17.875 1 98.12 381 LYS A O 1
ATOM 3027 N N . VAL A 1 382 ? -20.312 -20 -18.219 1 98.38 382 VAL A N 1
ATOM 3028 C CA . VAL A 1 382 ? -20.688 -19.5 -16.906 1 98.38 382 VAL A CA 1
ATOM 3029 C C . VAL A 1 382 ? -22.203 -19.609 -16.719 1 98.38 382 VAL A C 1
ATOM 3031 O O . VAL A 1 382 ? -22.672 -20.031 -15.656 1 98.38 382 VAL A O 1
ATOM 3034 N N . ALA A 1 383 ? -22.969 -19.281 -17.766 1 98.19 383 ALA A N 1
ATOM 3035 C CA . ALA A 1 383 ? -24.438 -19.359 -17.703 1 98.19 383 ALA A CA 1
ATOM 3036 C C . ALA A 1 383 ? -24.891 -20.797 -17.422 1 98.19 383 ALA A C 1
ATOM 3038 O O . ALA A 1 383 ? -25.812 -21.016 -16.625 1 98.19 383 ALA A O 1
ATOM 3039 N N . ASP A 1 384 ? -24.328 -21.75 -18.062 1 97.94 384 ASP A N 1
ATOM 3040 C CA . ASP A 1 384 ? -24.688 -23.156 -17.891 1 97.94 384 ASP A CA 1
ATOM 3041 C C . ASP A 1 384 ? -24.328 -23.656 -16.5 1 97.94 384 ASP A C 1
ATOM 3043 O O . ASP A 1 384 ? -25.047 -24.453 -15.906 1 97.94 384 ASP A O 1
ATOM 3047 N N . ALA A 1 385 ? -23.141 -23.219 -16.031 1 97.81 385 ALA A N 1
ATOM 3048 C CA . ALA A 1 385 ? -22.688 -23.625 -14.711 1 97.81 385 ALA A CA 1
ATOM 3049 C C . ALA A 1 385 ? -23.672 -23.172 -13.633 1 97.81 385 ALA A C 1
ATOM 3051 O O . ALA A 1 385 ? -23.906 -23.906 -12.664 1 97.81 385 ALA A O 1
ATOM 3052 N N . VAL A 1 386 ? -24.219 -21.969 -13.766 1 97.75 386 VAL A N 1
ATOM 3053 C CA . VAL A 1 386 ? -25.172 -21.453 -12.797 1 97.75 386 VAL A CA 1
ATOM 3054 C C . VAL A 1 386 ? -26.516 -22.188 -12.953 1 97.75 386 VAL A C 1
ATOM 3056 O O . VAL A 1 386 ? -27.141 -22.562 -11.961 1 97.75 386 VAL A O 1
ATOM 3059 N N . ALA A 1 387 ? -26.953 -22.375 -14.188 1 97.06 387 ALA A N 1
ATOM 3060 C CA . ALA A 1 387 ? -28.219 -23.031 -14.484 1 97.06 387 ALA A CA 1
ATOM 3061 C C . ALA A 1 387 ? -28.234 -24.469 -13.938 1 97.06 387 ALA A C 1
ATOM 3063 O O . ALA A 1 387 ? -29.266 -24.938 -13.453 1 97.06 387 ALA A O 1
ATOM 3064 N N . SER A 1 388 ? -27.125 -25.125 -14.07 1 95.56 388 SER A N 1
ATOM 3065 C CA . SER A 1 388 ? -27.016 -26.516 -13.617 1 95.56 388 SER A CA 1
ATOM 3066 C C . SER A 1 388 ? -26.672 -26.578 -12.141 1 95.56 388 SER A C 1
ATOM 3068 O O . SER A 1 388 ? -26.469 -27.672 -11.594 1 95.56 388 SER A O 1
ATOM 3070 N N . LYS A 1 389 ? -26.375 -25.469 -11.484 1 93.69 389 LYS A N 1
ATOM 3071 C CA . LYS A 1 389 ? -26.109 -25.344 -10.055 1 93.69 389 LYS A CA 1
ATOM 3072 C C . LYS A 1 389 ? -24.75 -25.906 -9.695 1 93.69 389 LYS A C 1
ATOM 3074 O O . LYS A 1 389 ? -24.516 -26.312 -8.555 1 93.69 389 LYS A O 1
ATOM 3079 N N . ILE A 1 390 ? -23.891 -26 -10.734 1 94.56 390 ILE A N 1
ATOM 3080 C CA . ILE A 1 390 ? -22.5 -26.25 -10.414 1 94.56 390 ILE A CA 1
ATOM 3081 C C . ILE A 1 390 ? -21.938 -25.094 -9.594 1 94.56 390 ILE A C 1
ATOM 3083 O O . ILE A 1 390 ? -21.25 -25.312 -8.594 1 94.56 390 ILE A O 1
ATOM 3087 N N . ILE A 1 391 ? -22.156 -23.906 -10.078 1 96.38 391 ILE A N 1
ATOM 3088 C CA . ILE A 1 391 ? -21.938 -22.688 -9.297 1 96.38 391 ILE A CA 1
ATOM 3089 C C . ILE A 1 391 ? -23.25 -22.234 -8.656 1 96.38 391 ILE A C 1
ATOM 3091 O O . ILE A 1 391 ? -24.281 -22.156 -9.336 1 96.38 391 ILE A O 1
ATOM 3095 N N . ASP A 1 392 ? -23.266 -21.906 -7.473 1 94.25 392 ASP A N 1
ATOM 3096 C CA . ASP A 1 392 ? -24.438 -21.781 -6.629 1 94.25 392 ASP A CA 1
ATOM 3097 C C . ASP A 1 392 ? -25.312 -20.609 -7.082 1 94.25 392 ASP A C 1
ATOM 3099 O O . ASP A 1 392 ? -26.531 -20.625 -6.926 1 94.25 392 ASP A O 1
ATOM 3103 N N . ASN A 1 393 ? -24.703 -19.5 -7.516 1 96.06 393 ASN A N 1
ATOM 3104 C CA . ASN A 1 393 ? -25.484 -18.312 -7.832 1 96.06 393 ASN A CA 1
ATOM 3105 C C . ASN A 1 393 ? -24.766 -17.422 -8.844 1 96.06 393 ASN A C 1
ATOM 3107 O O . ASN A 1 393 ? -23.594 -17.641 -9.133 1 96.06 393 ASN A O 1
ATOM 3111 N N . GLU A 1 394 ? -25.469 -16.422 -9.328 1 97.62 394 GLU A N 1
ATOM 3112 C CA . GLU A 1 394 ? -24.953 -15.562 -10.398 1 97.62 394 GLU A CA 1
ATOM 3113 C C . GLU A 1 394 ? -23.844 -14.656 -9.891 1 97.62 394 GLU A C 1
ATOM 3115 O O . GLU A 1 394 ? -22.875 -14.391 -10.609 1 97.62 394 GLU A O 1
ATOM 3120 N N . THR A 1 395 ? -23.953 -14.156 -8.664 1 97.94 395 THR A N 1
ATOM 3121 C CA . THR A 1 395 ? -22.969 -13.219 -8.148 1 97.94 395 THR A CA 1
ATOM 3122 C C . THR A 1 395 ? -21.609 -13.898 -7.957 1 97.94 395 THR A C 1
ATOM 3124 O O . THR A 1 395 ? -20.578 -13.344 -8.305 1 97.94 395 THR A O 1
ATOM 3127 N N . LEU A 1 396 ? -21.656 -15.07 -7.41 1 98.06 396 LEU A N 1
ATOM 3128 C CA . LEU A 1 396 ? -20.438 -15.844 -7.277 1 98.06 396 LEU A CA 1
ATOM 3129 C C . LEU A 1 396 ? -19.812 -16.109 -8.641 1 98.06 396 LEU A C 1
ATOM 3131 O O . LEU A 1 396 ? -18.609 -15.922 -8.828 1 98.06 396 LEU A O 1
ATOM 3135 N N . ALA A 1 397 ? -20.641 -16.531 -9.594 1 98.44 397 ALA A N 1
ATOM 3136 C CA . ALA A 1 397 ? -20.188 -16.812 -10.953 1 98.44 397 ALA A CA 1
ATOM 3137 C C . ALA A 1 397 ? -19.609 -15.562 -11.602 1 98.44 397 ALA A C 1
ATOM 3139 O O . ALA A 1 397 ? -18.609 -15.633 -12.328 1 98.44 397 ALA A O 1
ATOM 3140 N N . TYR A 1 398 ? -20.219 -14.477 -11.375 1 98.44 398 TYR A N 1
ATOM 3141 C CA . TYR A 1 398 ? -19.75 -13.203 -11.914 1 98.44 398 TYR A CA 1
ATOM 3142 C C . TYR A 1 398 ? -18.344 -12.898 -11.453 1 98.44 398 TYR A C 1
ATOM 3144 O O . TYR A 1 398 ? -17.469 -12.57 -12.258 1 98.44 398 TYR A O 1
ATOM 3152 N N . TYR A 1 399 ? -18.109 -13.031 -10.18 1 98.5 399 TYR A N 1
ATOM 3153 C CA . TYR A 1 399 ? -16.797 -12.703 -9.641 1 98.5 399 TYR A CA 1
ATOM 3154 C C . TYR A 1 399 ? -15.758 -13.719 -10.094 1 98.5 399 TYR A C 1
ATOM 3156 O O . TYR A 1 399 ? -14.594 -13.375 -10.297 1 98.5 399 TYR A O 1
ATOM 3164 N N . MET A 1 400 ? -16.109 -14.969 -10.242 1 98.69 400 MET A N 1
ATOM 3165 C CA . MET A 1 400 ? -15.188 -15.961 -10.789 1 98.69 400 MET A CA 1
ATOM 3166 C C . MET A 1 400 ? -14.781 -15.594 -12.211 1 98.69 400 MET A C 1
ATOM 3168 O O . MET A 1 400 ? -13.602 -15.633 -12.555 1 98.69 400 MET A O 1
ATOM 3172 N N . ALA A 1 401 ? -15.758 -15.258 -12.977 1 98.75 401 ALA A N 1
ATOM 3173 C CA . ALA A 1 401 ? -15.5 -14.867 -14.359 1 98.75 401 ALA A CA 1
ATOM 3174 C C . ALA A 1 401 ? -14.625 -13.625 -14.43 1 98.75 401 ALA A C 1
ATOM 3176 O O . ALA A 1 401 ? -13.68 -13.57 -15.219 1 98.75 401 ALA A O 1
ATOM 3177 N N . ARG A 1 402 ? -14.938 -12.625 -13.648 1 98.44 402 ARG A N 1
ATOM 3178 C CA . ARG A 1 402 ? -14.141 -11.398 -13.617 1 98.44 402 ARG A CA 1
ATOM 3179 C C . ARG A 1 402 ? -12.719 -11.688 -13.148 1 98.44 402 ARG A C 1
ATOM 3181 O O . ARG A 1 402 ? -11.773 -11.039 -13.594 1 98.44 402 ARG A O 1
ATOM 3188 N N . THR A 1 403 ? -12.617 -12.602 -12.195 1 98.81 403 THR A N 1
ATOM 3189 C CA . THR A 1 403 ? -11.297 -13.016 -11.742 1 98.81 403 THR A CA 1
ATOM 3190 C C . THR A 1 403 ? -10.5 -13.633 -12.883 1 98.81 403 THR A C 1
ATOM 3192 O O . THR A 1 403 ? -9.32 -13.328 -13.062 1 98.81 403 THR A O 1
ATOM 3195 N N . ASN A 1 404 ? -11.156 -14.5 -13.625 1 98.75 404 ASN A N 1
ATOM 3196 C CA . ASN A 1 404 ? -10.5 -15.102 -14.789 1 98.75 404 ASN A CA 1
ATOM 3197 C C . ASN A 1 404 ? -9.977 -14.031 -15.742 1 98.75 404 ASN A C 1
ATOM 3199 O O . ASN A 1 404 ? -8.828 -14.109 -16.188 1 98.75 404 ASN A O 1
ATOM 3203 N N . LEU A 1 4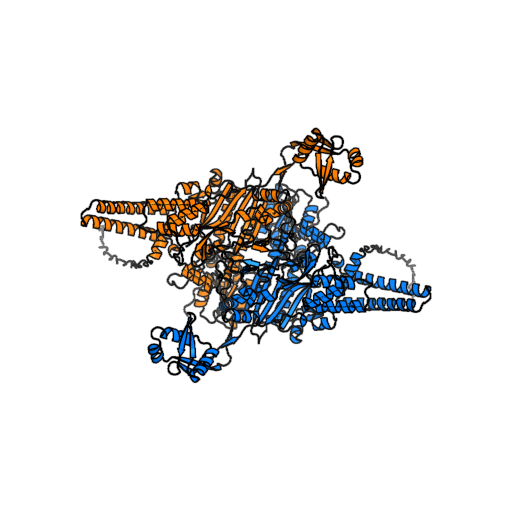05 ? -10.766 -13.062 -16.031 1 98.38 405 LEU A N 1
ATOM 3204 C CA . LEU A 1 405 ? -10.391 -11.984 -16.953 1 98.38 405 LEU A CA 1
ATOM 3205 C C . LEU A 1 405 ? -9.219 -11.188 -16.391 1 98.38 405 LEU A C 1
ATOM 3207 O O . LEU A 1 405 ? -8.297 -10.828 -17.141 1 98.38 405 LEU A O 1
ATOM 3211 N N . PHE A 1 406 ? -9.258 -10.891 -15.148 1 98.25 406 PHE A N 1
ATOM 3212 C CA . PHE A 1 406 ? -8.172 -10.156 -14.508 1 98.25 406 PHE A CA 1
ATOM 3213 C C . PHE A 1 406 ? -6.863 -10.938 -14.586 1 98.25 406 PHE A C 1
ATOM 3215 O O . PHE A 1 406 ? -5.836 -10.391 -14.992 1 98.25 406 PHE A O 1
ATOM 3222 N N . LEU A 1 407 ? -6.902 -12.203 -14.148 1 98.88 407 LEU A N 1
ATOM 3223 C CA . LEU A 1 407 ? -5.695 -13.016 -14.102 1 98.88 407 LEU A CA 1
ATOM 3224 C C . LEU A 1 407 ? -5.07 -13.133 -15.492 1 98.88 407 LEU A C 1
ATOM 3226 O O . LEU A 1 407 ? -3.85 -13.031 -15.633 1 98.88 407 LEU A O 1
ATOM 3230 N N . VAL A 1 408 ? -5.844 -13.312 -16.469 1 98.44 408 VAL A N 1
ATOM 3231 C CA . VAL A 1 408 ? -5.34 -13.406 -17.844 1 98.44 408 VAL A CA 1
ATOM 3232 C C . VAL A 1 408 ? -4.766 -12.062 -18.266 1 98.44 408 VAL A C 1
ATOM 3234 O O . VAL A 1 408 ? -3.723 -12.008 -18.922 1 98.44 408 VAL A O 1
ATOM 3237 N N . SER A 1 409 ? -5.367 -11 -17.906 1 97.44 409 SER A N 1
ATOM 3238 C CA . SER A 1 409 ? -4.93 -9.672 -18.297 1 97.44 409 SER A CA 1
ATOM 3239 C C . SER A 1 409 ? -3.559 -9.336 -17.719 1 97.44 409 SER A C 1
ATOM 3241 O O . SER A 1 409 ? -2.779 -8.609 -18.344 1 97.44 409 SER A O 1
ATOM 3243 N N . VAL A 1 410 ? -3.268 -9.883 -16.578 1 98 410 VAL A N 1
ATOM 3244 C CA . VAL A 1 410 ? -2 -9.523 -15.953 1 98 410 VAL A CA 1
ATOM 3245 C C . VAL A 1 410 ? -0.907 -10.484 -16.406 1 98 410 VAL A C 1
ATOM 3247 O O . VAL A 1 410 ? 0.265 -10.312 -16.062 1 98 410 VAL A O 1
ATOM 3250 N N . GLY A 1 411 ? -1.275 -11.57 -17.094 1 97.88 411 GLY A N 1
ATOM 3251 C CA . GLY A 1 411 ? -0.211 -12.336 -17.719 1 97.88 411 GLY A CA 1
ATOM 3252 C C . GLY A 1 411 ? -0.293 -13.82 -17.438 1 97.88 411 GLY A C 1
ATOM 3253 O O . GLY A 1 411 ? 0.568 -14.594 -17.859 1 97.88 411 GLY A O 1
ATOM 3254 N N . VAL A 1 412 ? -1.314 -14.281 -16.734 1 98.5 412 VAL A N 1
ATOM 3255 C CA . VAL A 1 412 ? -1.479 -15.711 -16.484 1 98.5 412 VAL A CA 1
ATOM 3256 C C . VAL A 1 412 ? -1.878 -16.422 -17.781 1 98.5 412 VAL A C 1
ATOM 3258 O O . VAL A 1 412 ? -2.719 -15.914 -18.531 1 98.5 412 VAL A O 1
ATOM 3261 N N . ASP A 1 413 ? -1.251 -17.484 -18.047 1 97.12 413 ASP A N 1
ATOM 3262 C CA . ASP A 1 413 ? -1.608 -18.312 -19.203 1 97.12 413 ASP A CA 1
ATOM 3263 C C . ASP A 1 413 ? -2.977 -18.969 -19 1 97.12 413 ASP A C 1
ATOM 3265 O O . ASP A 1 413 ? -3.162 -19.766 -18.078 1 97.12 413 ASP A O 1
ATOM 3269 N N . PRO A 1 414 ? -3.893 -18.688 -19.844 1 96.62 414 PRO A N 1
ATOM 3270 C CA . PRO A 1 414 ? -5.246 -19.219 -19.672 1 96.62 414 PRO A CA 1
ATOM 3271 C C . PRO A 1 414 ? -5.285 -20.75 -19.672 1 96.62 414 PRO A C 1
ATOM 3273 O O . PRO A 1 414 ? -6.16 -21.344 -19.031 1 96.62 414 PRO A O 1
ATOM 3276 N N . ALA A 1 415 ? -4.352 -21.391 -20.312 1 94.06 415 ALA A N 1
ATOM 3277 C CA . ALA A 1 415 ? -4.305 -22.859 -20.359 1 94.06 415 ALA A CA 1
ATOM 3278 C C . ALA A 1 415 ? -3.875 -23.438 -19.016 1 94.06 415 ALA A C 1
ATOM 3280 O O . ALA A 1 415 ? -4.07 -24.625 -18.766 1 94.06 415 ALA A O 1
ATOM 3281 N N . ARG A 1 416 ? -3.359 -22.625 -18.234 1 96.06 416 ARG A N 1
ATOM 3282 C CA . ARG A 1 416 ? -2.836 -23.062 -16.938 1 96.06 416 ARG A CA 1
ATOM 3283 C C . ARG A 1 416 ? -3.658 -22.484 -15.789 1 96.06 416 ARG A C 1
ATOM 3285 O O . ARG A 1 416 ? -3.146 -22.312 -14.68 1 96.06 416 ARG A O 1
ATOM 3292 N N . LEU A 1 417 ? -4.859 -22.094 -16.062 1 98.06 417 LEU A N 1
ATOM 3293 C CA . LEU A 1 417 ? -5.762 -21.516 -15.07 1 98.06 417 LEU A CA 1
ATOM 3294 C C . LEU A 1 417 ? -7.027 -22.344 -14.93 1 98.06 417 LEU A C 1
ATOM 3296 O O . LEU A 1 417 ? -7.672 -22.672 -15.93 1 98.06 417 LEU A O 1
ATOM 3300 N N . ARG A 1 418 ? -7.387 -22.75 -13.711 1 97.94 418 ARG A N 1
ATOM 3301 C CA . ARG A 1 418 ? -8.633 -23.469 -13.469 1 97.94 418 ARG A CA 1
ATOM 3302 C C . ARG A 1 418 ? -9.273 -23.031 -12.164 1 97.94 418 ARG A C 1
ATOM 3304 O O . ARG A 1 418 ? -8.633 -22.375 -11.336 1 97.94 418 ARG A O 1
ATOM 3311 N N . PHE A 1 419 ? -10.539 -23.297 -12.047 1 98.38 419 PHE A N 1
ATOM 3312 C CA . PHE A 1 419 ? -11.266 -23.094 -10.797 1 98.38 419 PHE A CA 1
ATOM 3313 C C . PHE A 1 419 ? -11.633 -24.422 -10.164 1 98.38 419 PHE A C 1
ATOM 3315 O O . PHE A 1 419 ? -12.32 -25.234 -10.773 1 98.38 419 PHE A O 1
ATOM 3322 N N . ARG A 1 420 ? -11.156 -24.656 -8.992 1 96.38 420 ARG A N 1
ATOM 3323 C CA . ARG A 1 420 ? -11.438 -25.891 -8.266 1 96.38 420 ARG A CA 1
ATOM 3324 C C . ARG A 1 420 ? -12.461 -25.656 -7.156 1 96.38 420 ARG A C 1
ATOM 3326 O O . ARG A 1 420 ? -12.297 -24.75 -6.34 1 96.38 420 ARG A O 1
ATOM 3333 N N . GLN A 1 421 ? -13.484 -26.469 -7.121 1 94.31 421 GLN A N 1
ATOM 3334 C CA . GLN A 1 421 ? -14.516 -26.375 -6.09 1 94.31 421 GLN A CA 1
ATOM 3335 C C . GLN A 1 421 ? -14.086 -27.109 -4.82 1 94.31 421 GLN A C 1
ATOM 3337 O O . GLN A 1 421 ? -13.516 -28.203 -4.883 1 94.31 421 GLN A O 1
ATOM 3342 N N . HIS A 1 422 ? -14.32 -26.469 -3.693 1 89.62 422 HIS A N 1
ATOM 3343 C CA . HIS A 1 422 ? -14.062 -27.156 -2.436 1 89.62 422 HIS A CA 1
ATOM 3344 C C . HIS A 1 422 ? -14.984 -28.344 -2.258 1 89.62 422 HIS A C 1
ATOM 3346 O O . HIS A 1 422 ? -16.172 -28.281 -2.586 1 89.62 422 HIS A O 1
ATOM 3352 N N . MET A 1 423 ? -14.414 -29.344 -1.739 1 82.44 423 MET A N 1
ATOM 3353 C CA . MET A 1 423 ? -15.227 -30.5 -1.388 1 82.44 423 MET A CA 1
ATOM 3354 C C . MET A 1 423 ? -15.938 -30.297 -0.053 1 82.44 423 MET A C 1
ATOM 3356 O O . MET A 1 423 ? -15.625 -29.344 0.671 1 82.44 423 MET A O 1
ATOM 3360 N N . GLY A 1 424 ? -16.984 -31.094 0.169 1 73.19 424 GLY A N 1
ATOM 3361 C CA . GLY A 1 424 ? -17.766 -30.953 1.38 1 73.19 424 GLY A CA 1
ATOM 3362 C C . GLY A 1 424 ? -16.938 -30.891 2.639 1 73.19 424 GLY A C 1
ATOM 3363 O O . GLY A 1 424 ? -17.203 -30.078 3.537 1 73.19 424 GLY A O 1
ATOM 3364 N N . ASN A 1 425 ? -15.883 -31.609 2.705 1 65.62 425 ASN A N 1
ATOM 3365 C CA . ASN A 1 425 ? -15.047 -31.672 3.896 1 65.62 425 ASN A CA 1
ATOM 3366 C C . ASN A 1 425 ? -14.094 -30.484 3.988 1 65.62 425 ASN A C 1
ATOM 3368 O O . ASN A 1 425 ? -13.539 -30.203 5.051 1 65.62 425 ASN A O 1
ATOM 3372 N N . GLU A 1 426 ? -13.961 -29.734 2.918 1 68.81 426 GLU A N 1
ATOM 3373 C CA . GLU A 1 426 ? -13.031 -28.609 2.859 1 68.81 426 GLU A CA 1
ATOM 3374 C C . GLU A 1 426 ? -13.742 -27.281 3.133 1 68.81 426 GLU A C 1
ATOM 3376 O O . GLU A 1 426 ? -13.094 -26.281 3.451 1 68.81 426 GLU A O 1
ATOM 3381 N N . MET A 1 427 ? -14.93 -27.422 3.072 1 69 427 MET A N 1
ATOM 3382 C CA . MET A 1 427 ? -15.672 -26.156 3.131 1 69 427 MET A CA 1
ATOM 3383 C C . MET A 1 427 ? -15.703 -25.609 4.551 1 69 427 MET A C 1
ATOM 3385 O O . MET A 1 427 ? -15.898 -26.359 5.508 1 69 427 MET A O 1
ATOM 3389 N N . ALA A 1 428 ? -15.438 -24.328 4.539 1 63.19 428 ALA A N 1
ATOM 3390 C CA . ALA A 1 428 ? -15.617 -23.672 5.836 1 63.19 428 ALA A CA 1
ATOM 3391 C C . ALA A 1 428 ? -17.047 -23.812 6.332 1 63.19 428 ALA A C 1
ATOM 3393 O O . ALA A 1 428 ? -17.969 -24 5.539 1 63.19 428 ALA A O 1
ATOM 3394 N N . HIS A 1 429 ? -17.188 -23.797 7.59 1 60.06 429 HIS A N 1
ATOM 3395 C CA . HIS A 1 429 ? -18.5 -23.969 8.219 1 60.06 429 HIS A CA 1
ATOM 3396 C C . HIS A 1 429 ? -19.484 -22.891 7.762 1 60.06 429 HIS A C 1
ATOM 3398 O O . HIS A 1 429 ? -20.688 -23.125 7.766 1 60.06 429 HIS A O 1
ATOM 3404 N N . TYR A 1 430 ? -18.938 -21.797 7.254 1 65.56 430 TYR A N 1
ATOM 3405 C CA . TYR A 1 430 ? -19.812 -20.688 6.91 1 65.56 430 TYR A CA 1
ATOM 3406 C C . TYR A 1 430 ? -20.125 -20.672 5.418 1 65.56 430 TYR A C 1
ATOM 3408 O O . TYR A 1 430 ? -21.047 -19.984 4.977 1 65.56 430 TYR A O 1
ATOM 3416 N N . ALA A 1 431 ? -19.5 -21.453 4.688 1 71.88 431 ALA A N 1
ATOM 3417 C CA . ALA A 1 431 ? -19.531 -21.281 3.238 1 71.88 431 ALA A CA 1
ATOM 3418 C C . ALA A 1 431 ? -20.562 -22.203 2.602 1 71.88 431 ALA A C 1
ATOM 3420 O O . ALA A 1 431 ? -20.688 -23.375 2.996 1 71.88 431 ALA A O 1
ATOM 3421 N N . LYS A 1 432 ? -21.375 -21.672 1.685 1 80.5 432 LYS A N 1
ATOM 3422 C CA . LYS A 1 432 ? -22.328 -22.453 0.903 1 80.5 432 LYS A CA 1
ATOM 3423 C C . LYS A 1 432 ? -21.688 -23.031 -0.347 1 80.5 432 LYS A C 1
ATOM 3425 O O . LYS A 1 432 ? -22 -24.141 -0.757 1 80.5 432 LYS A O 1
ATOM 3430 N N . ASP A 1 433 ? -20.844 -22.328 -0.909 1 91.44 433 ASP A N 1
ATOM 3431 C CA . ASP A 1 433 ? -20.062 -22.703 -2.084 1 91.44 433 ASP A CA 1
ATOM 3432 C C . ASP A 1 433 ? -18.703 -22 -2.086 1 91.44 433 ASP A C 1
ATOM 3434 O O . ASP A 1 433 ? -18.609 -20.828 -1.72 1 91.44 433 ASP A O 1
ATOM 3438 N N . CYS A 1 434 ? -17.656 -22.703 -2.328 1 94.31 434 CYS A N 1
ATOM 3439 C CA . CYS A 1 434 ? -16.312 -22.141 -2.32 1 94.31 434 CYS A CA 1
ATOM 3440 C C . CYS A 1 434 ? -15.5 -22.656 -3.508 1 94.31 434 CYS A C 1
ATOM 3442 O O . CYS A 1 434 ? -15.516 -23.844 -3.809 1 94.31 434 CYS A O 1
ATOM 3444 N N . TRP A 1 435 ? -14.914 -21.766 -4.215 1 97 435 TRP A N 1
ATOM 3445 C CA . TRP A 1 435 ? -14.078 -22.062 -5.371 1 97 435 TRP A CA 1
ATOM 3446 C C . TRP A 1 435 ? -12.711 -21.406 -5.234 1 97 435 TRP A C 1
ATOM 3448 O O . TRP A 1 435 ? -12.602 -20.266 -4.77 1 97 435 TRP A O 1
ATOM 3458 N N . ASP A 1 436 ? -11.68 -22.109 -5.699 1 97.5 436 ASP A N 1
ATOM 3459 C CA . ASP A 1 436 ? -10.32 -21.562 -5.746 1 97.5 436 ASP A CA 1
ATOM 3460 C C . ASP A 1 436 ? -9.844 -21.406 -7.188 1 97.5 436 ASP A C 1
ATOM 3462 O O . ASP A 1 436 ? -9.898 -22.359 -7.965 1 97.5 436 ASP A O 1
ATOM 3466 N N . ALA A 1 437 ? -9.453 -20.219 -7.551 1 98.75 437 ALA A N 1
ATOM 3467 C CA . ALA A 1 437 ? -8.672 -20.094 -8.781 1 98.75 437 ALA A CA 1
ATOM 3468 C C . ALA A 1 437 ? -7.254 -20.625 -8.586 1 98.75 437 ALA A C 1
ATOM 3470 O O . ALA A 1 437 ? -6.492 -20.094 -7.773 1 98.75 437 ALA A O 1
ATOM 3471 N N . GLU A 1 438 ? -6.977 -21.688 -9.25 1 98.19 438 GLU A N 1
ATOM 3472 C CA . GLU A 1 438 ? -5.656 -22.312 -9.156 1 98.19 438 GLU A CA 1
ATOM 3473 C C . GLU A 1 438 ? -4.863 -22.125 -10.445 1 98.19 438 GLU A C 1
ATOM 3475 O O . GLU A 1 438 ? -5.418 -22.203 -11.539 1 98.19 438 GLU A O 1
ATOM 3480 N N . ILE A 1 439 ? -3.631 -21.781 -10.312 1 98.25 439 ILE A N 1
ATOM 3481 C CA . ILE A 1 439 ? -2.732 -21.594 -11.445 1 98.25 439 ILE A CA 1
ATOM 3482 C C . ILE A 1 439 ? -1.638 -22.656 -11.422 1 98.25 439 ILE A C 1
ATOM 3484 O O . ILE A 1 439 ? -1.012 -22.891 -10.383 1 98.25 439 ILE A O 1
ATOM 3488 N N . MET A 1 440 ? -1.409 -23.281 -12.539 1 95.56 440 MET A N 1
ATOM 3489 C CA . MET A 1 440 ? -0.417 -24.344 -12.656 1 95.56 440 MET A CA 1
ATOM 3490 C C . MET A 1 440 ? 0.992 -23.766 -12.742 1 95.56 440 MET A C 1
ATOM 3492 O O . MET A 1 440 ? 1.272 -22.938 -13.602 1 95.56 440 MET A O 1
ATOM 3496 N N . THR A 1 441 ? 1.789 -24.094 -11.805 1 93.06 441 THR A N 1
ATOM 3497 C CA . THR A 1 441 ? 3.197 -23.703 -11.797 1 93.06 441 THR A CA 1
ATOM 3498 C C . THR A 1 441 ? 4.09 -24.938 -11.688 1 93.06 441 THR A C 1
ATOM 3500 O O . THR A 1 441 ? 3.604 -26.078 -11.695 1 93.06 441 THR A O 1
ATOM 3503 N N . SER A 1 442 ? 5.395 -24.734 -11.633 1 89.5 442 SER A N 1
ATOM 3504 C CA . SER A 1 442 ? 6.344 -25.828 -11.453 1 89.5 442 SER A CA 1
ATOM 3505 C C . SER A 1 442 ? 6.16 -26.516 -10.102 1 89.5 442 SER A C 1
ATOM 3507 O O . SER A 1 442 ? 6.582 -27.656 -9.914 1 89.5 442 SER A O 1
ATOM 3509 N N . TYR A 1 443 ? 5.445 -25.828 -9.188 1 86.81 443 TYR A N 1
ATOM 3510 C CA . TYR A 1 443 ? 5.141 -26.391 -7.883 1 86.81 443 TYR A CA 1
ATOM 3511 C C . TYR A 1 443 ? 3.779 -27.078 -7.891 1 86.81 443 TYR A C 1
ATOM 3513 O O . TYR A 1 443 ? 3.324 -27.594 -6.859 1 86.81 443 TYR A O 1
ATOM 3521 N N . GLY A 1 444 ? 3.191 -27.125 -9.07 1 88.88 444 GLY A N 1
ATOM 3522 C CA . GLY A 1 444 ? 1.851 -27.672 -9.18 1 88.88 444 GLY A CA 1
ATOM 3523 C C . GLY A 1 444 ? 0.768 -26.609 -9.188 1 88.88 444 GLY A C 1
ATOM 3524 O O . GLY A 1 444 ? 1.039 -25.438 -9.477 1 88.88 444 GLY A O 1
ATOM 3525 N N . TRP A 1 445 ? -0.491 -27.109 -9.008 1 90.88 445 TRP A N 1
ATOM 3526 C CA . TRP A 1 445 ? -1.615 -26.172 -8.93 1 90.88 445 TRP A CA 1
ATOM 3527 C C . TRP A 1 445 ? -1.594 -25.406 -7.613 1 90.88 445 TRP A C 1
ATOM 3529 O O . TRP A 1 445 ? -1.607 -26.016 -6.535 1 90.88 445 TRP A O 1
ATOM 3539 N N . ILE A 1 446 ? -1.519 -24.125 -7.723 1 94.38 446 ILE A N 1
ATOM 3540 C CA . ILE A 1 446 ? -1.45 -23.266 -6.539 1 94.38 446 ILE A CA 1
ATOM 3541 C C . ILE A 1 446 ? -2.713 -22.422 -6.445 1 94.38 446 ILE A C 1
ATOM 3543 O O . ILE A 1 446 ? -3.1 -21.766 -7.414 1 94.38 446 ILE A O 1
ATOM 3547 N N . GLU A 1 447 ? -3.338 -22.484 -5.289 1 96.06 447 GLU A N 1
ATOM 3548 C CA . GLU A 1 447 ? -4.469 -21.594 -5.043 1 96.06 447 GLU A CA 1
ATOM 3549 C C . GLU A 1 447 ? -4.016 -20.141 -4.953 1 96.06 447 GLU A C 1
ATOM 3551 O O . GLU A 1 447 ? -3.199 -19.781 -4.098 1 96.06 447 GLU A O 1
ATOM 3556 N N . CYS A 1 448 ? -4.566 -19.328 -5.797 1 98.31 448 CYS A N 1
ATOM 3557 C CA . CYS A 1 448 ? -4.121 -17.938 -5.84 1 98.31 448 CYS A CA 1
ATOM 3558 C C . CYS A 1 448 ? -5.258 -16.984 -5.477 1 98.31 448 CYS A C 1
ATOM 3560 O O . CYS A 1 448 ? -5.016 -15.867 -5.012 1 98.31 448 CYS A O 1
ATOM 3562 N N . VAL A 1 449 ? -6.477 -17.406 -5.762 1 98.69 449 VAL A N 1
ATOM 3563 C CA . VAL A 1 449 ? -7.645 -16.594 -5.43 1 98.69 449 VAL A CA 1
ATOM 3564 C C . VAL A 1 449 ? -8.742 -17.484 -4.855 1 98.69 449 VAL A C 1
ATOM 3566 O O . VAL A 1 449 ? -9.102 -18.5 -5.453 1 98.69 449 VAL A O 1
ATOM 3569 N N . GLY A 1 450 ? -9.266 -17.094 -3.707 1 97.56 450 GLY A N 1
ATOM 3570 C CA . GLY A 1 450 ? -10.398 -17.797 -3.127 1 97.56 450 GLY A CA 1
ATOM 3571 C C . GLY A 1 450 ? -11.727 -17.094 -3.367 1 97.56 450 GLY A C 1
ATOM 3572 O O . GLY A 1 450 ? -11.797 -15.859 -3.312 1 97.56 450 GLY A O 1
ATOM 3573 N N . HIS A 1 451 ? -12.75 -17.859 -3.754 1 97.75 451 HIS A N 1
ATOM 3574 C CA . HIS A 1 451 ? -14.125 -17.391 -3.908 1 97.75 451 HIS A CA 1
ATOM 3575 C C . HIS A 1 451 ? -15.07 -18.125 -2.977 1 97.75 451 HIS A C 1
ATOM 3577 O O . HIS A 1 451 ? -15.094 -19.359 -2.959 1 97.75 451 HIS A O 1
ATOM 3583 N N . ALA A 1 452 ? -15.805 -17.375 -2.193 1 95.56 452 ALA A N 1
ATOM 3584 C CA . ALA A 1 452 ? -16.703 -18.047 -1.247 1 95.56 452 ALA A CA 1
ATOM 3585 C C . ALA A 1 452 ? -18.016 -17.281 -1.106 1 95.56 452 ALA A C 1
ATOM 3587 O O . ALA A 1 452 ? -18.031 -16.047 -1.124 1 95.56 452 ALA A O 1
ATOM 3588 N N . ASP A 1 453 ? -19.062 -17.984 -1.124 1 94.5 453 ASP A N 1
ATOM 3589 C CA . ASP A 1 453 ? -20.281 -17.469 -0.52 1 94.5 453 ASP A CA 1
ATOM 3590 C C . ASP A 1 453 ? -20.297 -17.703 0.99 1 94.5 453 ASP A C 1
ATOM 3592 O O . ASP A 1 453 ? -20.641 -18.797 1.455 1 94.5 453 ASP A O 1
ATOM 3596 N N . ARG A 1 454 ? -20.016 -16.656 1.733 1 88.06 454 ARG A N 1
ATOM 3597 C CA . ARG A 1 454 ? -19.766 -16.75 3.17 1 88.06 454 ARG A CA 1
ATOM 3598 C C . ARG A 1 454 ? -21.078 -16.656 3.949 1 88.06 454 ARG A C 1
ATOM 3600 O O . ARG A 1 454 ? -21.062 -16.469 5.168 1 88.06 454 ARG A O 1
ATOM 3607 N N . SER A 1 455 ? -22.078 -16.609 3.311 1 87.62 455 SER A N 1
ATOM 3608 C CA . SER A 1 455 ? -23.375 -16.391 3.953 1 87.62 455 SER A CA 1
ATOM 3609 C C . SER A 1 455 ? -23.328 -15.164 4.867 1 87.62 455 SER A C 1
ATOM 3611 O O . SER A 1 455 ? -22.75 -14.141 4.512 1 87.62 455 SER A O 1
ATOM 3613 N N . CYS A 1 456 ? -23.938 -15.234 6.02 1 84.69 456 CYS A N 1
ATOM 3614 C CA . CYS A 1 456 ? -24 -14.078 6.91 1 84.69 456 CYS A CA 1
ATOM 3615 C C . CYS A 1 456 ? -23.156 -14.297 8.156 1 84.69 456 CYS A C 1
ATOM 3617 O O . CYS A 1 456 ? -23.328 -13.602 9.156 1 84.69 456 CYS A O 1
ATOM 3619 N N . TYR A 1 457 ? -22.234 -15.117 8.125 1 87.44 457 TYR A N 1
ATOM 3620 C CA . TYR A 1 457 ? -21.547 -15.609 9.305 1 87.44 457 TYR A CA 1
ATOM 3621 C C . TYR A 1 457 ? -20.781 -14.492 10 1 87.44 457 TYR A C 1
ATOM 3623 O O . TYR A 1 457 ? -20.953 -14.258 11.195 1 87.44 457 TYR A O 1
ATOM 3631 N N . ASP A 1 458 ? -19.969 -13.789 9.336 1 91.19 458 ASP A N 1
ATOM 3632 C CA . ASP A 1 458 ? -19.078 -12.789 9.914 1 91.19 458 ASP A CA 1
ATOM 3633 C C . ASP A 1 458 ? -19.875 -11.648 10.555 1 91.19 458 ASP A C 1
ATOM 3635 O O . ASP A 1 458 ? -19.578 -11.234 11.672 1 91.19 458 ASP A O 1
ATOM 3639 N N . LEU A 1 459 ? -20.875 -11.195 9.836 1 95.31 459 LEU A N 1
ATOM 3640 C CA . LEU A 1 459 ? -21.703 -10.117 10.367 1 95.31 459 LEU A CA 1
ATOM 3641 C C . LEU A 1 459 ? -22.422 -10.562 11.633 1 95.31 459 LEU A C 1
ATOM 3643 O O . LEU A 1 459 ? -22.5 -9.812 12.602 1 95.31 459 LEU A O 1
ATOM 3647 N N . GLN A 1 460 ? -22.906 -11.773 11.625 1 93.19 460 GLN A N 1
ATOM 3648 C CA . GLN A 1 460 ? -23.625 -12.297 12.781 1 93.19 460 GLN A CA 1
ATOM 3649 C C . GLN A 1 460 ? -22.703 -12.453 13.984 1 93.19 460 GLN A C 1
ATOM 3651 O O . GLN A 1 460 ? -23.094 -12.141 15.117 1 93.19 460 GLN A O 1
ATOM 3656 N N . GLN A 1 461 ? -21.547 -12.945 13.75 1 92.75 461 GLN A N 1
ATOM 3657 C CA . GLN A 1 461 ? -20.594 -13.133 14.836 1 92.75 461 GLN A CA 1
ATOM 3658 C C . GLN A 1 461 ? -20.219 -11.797 15.469 1 92.75 461 GLN A C 1
ATOM 3660 O O . GLN A 1 461 ? -20.172 -11.68 16.703 1 92.75 461 GLN A O 1
ATOM 3665 N N . HIS A 1 462 ? -19.922 -10.797 14.688 1 95.81 462 HIS A N 1
ATOM 3666 C CA . HIS A 1 462 ? -19.547 -9.492 15.219 1 95.81 462 HIS A CA 1
ATOM 3667 C C . HIS A 1 462 ? -20.734 -8.812 15.906 1 95.81 462 HIS A C 1
ATOM 3669 O O . HIS A 1 462 ? -20.562 -8.133 16.922 1 95.81 462 HIS A O 1
ATOM 3675 N N . ALA A 1 463 ? -21.922 -8.992 15.297 1 95.31 463 ALA A N 1
ATOM 3676 C CA . ALA A 1 463 ? -23.109 -8.43 15.922 1 95.31 463 ALA A CA 1
ATOM 3677 C C . ALA A 1 463 ? -23.344 -9.031 17.297 1 95.31 463 ALA A C 1
ATOM 3679 O O . ALA A 1 463 ? -23.672 -8.32 18.25 1 95.31 463 ALA A O 1
ATOM 3680 N N . LYS A 1 464 ? -23.172 -10.273 17.391 1 93.06 464 LYS A N 1
ATOM 3681 C CA . LYS A 1 464 ? -23.359 -10.977 18.656 1 93.06 464 LYS A CA 1
ATOM 3682 C C . LYS A 1 464 ? -22.328 -10.555 19.688 1 93.06 464 LYS A C 1
ATOM 3684 O O . LYS A 1 464 ? -22.656 -10.344 20.859 1 93.06 464 LYS A O 1
ATOM 3689 N N . ALA A 1 465 ? -21.141 -10.414 19.281 1 93.75 465 ALA A N 1
ATOM 3690 C CA . ALA A 1 465 ? -20.047 -10.102 20.188 1 93.75 465 ALA A CA 1
ATOM 3691 C C . ALA A 1 465 ? -20.125 -8.656 20.672 1 93.75 465 ALA A C 1
ATOM 3693 O O . ALA A 1 465 ? -19.719 -8.352 21.797 1 93.75 465 ALA A O 1
ATOM 3694 N N . THR A 1 466 ? -20.656 -7.742 19.922 1 94.75 466 THR A N 1
ATOM 3695 C CA . THR A 1 466 ? -20.609 -6.316 20.234 1 94.75 466 THR A CA 1
ATOM 3696 C C . THR A 1 466 ? -22 -5.812 20.625 1 94.75 466 THR A C 1
ATOM 3698 O O . THR A 1 466 ? -22.141 -4.707 21.156 1 94.75 466 THR A O 1
ATOM 3701 N N . ASN A 1 467 ? -23.062 -6.52 20.297 1 90.88 467 ASN A N 1
ATOM 3702 C CA . ASN A 1 467 ? -24.453 -6.129 20.5 1 90.88 467 ASN A CA 1
ATOM 3703 C C . ASN A 1 467 ? -24.828 -4.938 19.625 1 90.88 467 ASN A C 1
ATOM 3705 O O . ASN A 1 467 ? -25.625 -4.09 20.031 1 90.88 467 ASN A O 1
ATOM 3709 N N . VAL A 1 468 ? -24.062 -4.789 18.547 1 92.5 468 VAL A N 1
ATOM 3710 C CA . VAL A 1 468 ? -24.391 -3.795 17.531 1 92.5 468 VAL A CA 1
ATOM 3711 C C . VAL A 1 468 ? -25.047 -4.477 16.344 1 92.5 468 VAL A C 1
ATOM 3713 O O . VAL A 1 468 ? -24.547 -5.48 15.836 1 92.5 468 VAL A O 1
ATOM 3716 N N . LYS A 1 469 ? -26.141 -3.945 15.891 1 91.38 469 LYS A N 1
ATOM 3717 C CA . LYS A 1 469 ? -26.875 -4.539 14.773 1 91.38 469 LYS A CA 1
ATOM 3718 C C . LYS A 1 469 ? -26.172 -4.289 13.445 1 91.38 469 LYS A C 1
ATOM 3720 O O . LYS A 1 469 ? -25.922 -3.141 13.078 1 91.38 469 LYS A O 1
ATOM 3725 N N . LEU A 1 470 ? -25.797 -5.281 12.828 1 95.75 470 LEU A N 1
ATOM 3726 C CA . LEU A 1 470 ? -25.234 -5.223 11.492 1 95.75 470 LEU A CA 1
ATOM 3727 C C . LEU A 1 470 ? -26.188 -5.812 10.461 1 95.75 470 LEU A C 1
ATOM 3729 O O . LEU A 1 470 ? -25.969 -6.918 9.961 1 95.75 470 LEU A O 1
ATOM 3733 N N . VAL A 1 471 ? -27.281 -5.043 10.164 1 95.31 471 VAL A N 1
ATOM 3734 C CA . VAL A 1 471 ? -28.359 -5.527 9.312 1 95.31 471 VAL A CA 1
ATOM 3735 C C . VAL A 1 471 ? -28.672 -4.488 8.234 1 95.31 471 VAL A C 1
ATOM 3737 O O . VAL A 1 471 ? -28.266 -3.328 8.344 1 95.31 471 VAL A O 1
ATOM 3740 N N . ALA A 1 472 ? -29.188 -4.93 7.16 1 95.81 472 ALA A N 1
ATOM 3741 C CA . ALA A 1 472 ? -29.734 -4.082 6.102 1 95.81 472 ALA A CA 1
ATOM 3742 C C . ALA A 1 472 ? -31.266 -4.102 6.109 1 95.81 472 ALA A C 1
ATOM 3744 O O . ALA A 1 472 ? -31.875 -4.938 6.777 1 95.81 472 ALA A O 1
ATOM 3745 N N . THR A 1 473 ? -31.828 -3.072 5.48 1 92.75 473 THR A N 1
ATOM 3746 C CA . THR A 1 473 ? -33.281 -2.99 5.418 1 92.75 473 THR A CA 1
ATOM 3747 C C . THR A 1 473 ? -33.781 -3.17 3.984 1 92.75 473 THR A C 1
ATOM 3749 O O . THR A 1 473 ? -33.094 -2.77 3.035 1 92.75 473 THR A O 1
ATOM 3752 N N . LYS A 1 474 ? -34.812 -3.859 3.873 1 89.44 474 LYS A N 1
ATOM 3753 C CA . LYS A 1 474 ? -35.469 -4.082 2.59 1 89.44 474 LYS A CA 1
ATOM 3754 C C . LYS A 1 474 ? -36.938 -3.635 2.637 1 89.44 474 LYS A C 1
ATOM 3756 O O . LYS A 1 474 ? -37.656 -3.938 3.592 1 89.44 474 LYS A O 1
ATOM 3761 N N . PRO A 1 475 ? -37.344 -2.807 1.654 1 86.44 475 PRO A N 1
ATOM 3762 C CA . PRO A 1 475 ? -38.75 -2.398 1.645 1 86.44 475 PRO A CA 1
ATOM 3763 C C . PRO A 1 475 ? -39.688 -3.572 1.443 1 86.44 475 PRO A C 1
ATOM 3765 O O . PRO A 1 475 ? -39.406 -4.48 0.661 1 86.44 475 PRO A O 1
ATOM 3768 N N . LEU A 1 476 ? -40.75 -3.545 2.24 1 86.75 476 LEU A N 1
ATOM 3769 C CA . LEU A 1 476 ? -41.75 -4.57 2.102 1 86.75 476 LEU A CA 1
ATOM 3770 C C . LEU A 1 476 ? -42.75 -4.215 0.986 1 86.75 476 LEU A C 1
ATOM 3772 O O . LEU A 1 476 ? -43.094 -3.043 0.804 1 86.75 476 LEU A O 1
ATOM 3776 N N . ALA A 1 477 ? -43.062 -5.242 0.173 1 83.31 477 ALA A N 1
ATOM 3777 C CA . ALA A 1 477 ? -44.062 -5.02 -0.874 1 83.31 477 ALA A CA 1
ATOM 3778 C C . ALA A 1 477 ? -45.375 -4.531 -0.283 1 83.31 477 ALA A C 1
ATOM 3780 O O . ALA A 1 477 ? -46.031 -3.641 -0.84 1 83.31 477 ALA A O 1
ATOM 3781 N N . GLN A 1 478 ? -45.781 -5.145 0.871 1 83.06 478 GLN A N 1
ATOM 3782 C CA . GLN A 1 478 ? -46.969 -4.73 1.61 1 83.06 478 GLN A CA 1
ATOM 3783 C C . GLN A 1 478 ? -46.656 -4.516 3.086 1 83.06 478 GLN A C 1
ATOM 3785 O O . GLN A 1 478 ? -45.969 -5.336 3.709 1 83.06 478 GLN A O 1
ATOM 3790 N N . PRO A 1 479 ? -46.969 -3.27 3.482 1 85.12 479 PRO A N 1
ATOM 3791 C CA . PRO A 1 479 ? -46.719 -3.014 4.902 1 85.12 479 PRO A CA 1
ATOM 3792 C C . PRO A 1 479 ? -47.281 -4.105 5.805 1 85.12 479 PRO A C 1
ATOM 3794 O O . PRO A 1 479 ? -48.344 -4.645 5.527 1 85.12 479 PRO A O 1
ATOM 3797 N N . LYS A 1 480 ? -46.5 -4.645 6.652 1 82.19 480 LYS A N 1
ATOM 3798 C CA . LYS A 1 480 ? -46.906 -5.68 7.594 1 82.19 480 LYS A CA 1
ATOM 3799 C C . LYS A 1 480 ? -47.25 -5.078 8.953 1 82.19 480 LYS A C 1
ATOM 3801 O O . LYS A 1 480 ? -46.531 -4.242 9.477 1 82.19 480 LYS A O 1
ATOM 3806 N N . LYS A 1 481 ? -48.406 -5.312 9.359 1 77.75 481 LYS A N 1
ATOM 3807 C CA . LYS A 1 481 ? -48.844 -4.863 10.68 1 77.75 481 LYS A CA 1
ATOM 3808 C C . LYS A 1 481 ? -48.344 -5.809 11.766 1 77.75 481 LYS A C 1
ATOM 3810 O O . LYS A 1 481 ? -48.625 -7.008 11.742 1 77.75 481 LYS A O 1
ATOM 3815 N N . VAL A 1 482 ? -47.312 -5.473 12.367 1 77.25 482 VAL A N 1
ATOM 3816 C CA . VAL A 1 482 ? -46.781 -6.316 13.438 1 77.25 482 VAL A CA 1
ATOM 3817 C C . VAL A 1 482 ? -47.25 -5.797 14.789 1 77.25 482 VAL A C 1
ATOM 3819 O O . VAL A 1 482 ? -47.312 -4.586 15.023 1 77.25 482 VAL A O 1
ATOM 3822 N N . THR A 1 483 ? -47.75 -6.727 15.555 1 74.88 483 THR A N 1
ATOM 3823 C CA . THR A 1 483 ? -48.188 -6.391 16.906 1 74.88 483 THR A CA 1
ATOM 3824 C C . THR A 1 483 ? -47 -6.371 17.875 1 74.88 483 THR A C 1
ATOM 3826 O O . THR A 1 483 ? -46.281 -7.352 17.984 1 74.88 483 THR A O 1
ATOM 3829 N N . GLN A 1 484 ? -46.5 -5.305 18.141 1 71.62 484 GLN A N 1
ATOM 3830 C CA . GLN A 1 484 ? -45.438 -5.23 19.125 1 71.62 484 GLN A CA 1
ATOM 3831 C C . GLN A 1 484 ? -45.969 -4.852 20.5 1 71.62 484 GLN A C 1
ATOM 3833 O O . GLN A 1 484 ? -46.938 -4.113 20.609 1 71.62 484 GLN A O 1
ATOM 3838 N N . VAL A 1 485 ? -45.375 -5.527 21.531 1 75.12 485 VAL A N 1
ATOM 3839 C CA . VAL A 1 485 ? -45.719 -5.23 22.922 1 75.12 485 VAL A CA 1
ATOM 3840 C C . VAL A 1 485 ? -44.812 -4.133 23.469 1 75.12 485 VAL A C 1
ATOM 3842 O O . VAL A 1 485 ? -43.594 -4.246 23.406 1 75.12 485 VAL A O 1
ATOM 3845 N N . VAL A 1 486 ? -45.312 -3.033 23.672 1 80.56 486 VAL A N 1
ATOM 3846 C CA . VAL A 1 486 ? -44.5 -1.917 24.188 1 80.56 486 VAL A CA 1
ATOM 3847 C C . VAL A 1 486 ? -44.875 -1.655 25.641 1 80.56 486 VAL A C 1
ATOM 3849 O O . VAL A 1 486 ? -46.031 -1.732 26.016 1 80.56 486 VAL A O 1
ATOM 3852 N N . PRO A 1 487 ? -43.781 -1.433 26.469 1 84.56 487 PRO A N 1
ATOM 3853 C CA . PRO A 1 487 ? -44.062 -1.066 27.859 1 84.56 487 PRO A CA 1
ATOM 3854 C C . PRO A 1 487 ? -44.625 0.347 27.984 1 84.56 487 PRO A C 1
ATOM 3856 O O . PRO A 1 487 ? -44.156 1.271 27.328 1 84.56 487 PRO A O 1
ATOM 3859 N N . VAL A 1 488 ? -45.688 0.517 28.594 1 86.31 488 VAL A N 1
ATOM 3860 C CA . VAL A 1 488 ? -46.281 1.811 28.891 1 86.31 488 VAL A CA 1
ATOM 3861 C C . VAL A 1 488 ? -46.125 2.137 30.375 1 86.31 488 VAL A C 1
ATOM 3863 O O . VAL A 1 488 ? -46.844 1.632 31.219 1 86.31 488 VAL A O 1
ATOM 3866 N N . PRO A 1 489 ? -45.094 3.014 30.594 1 87.38 489 PRO A N 1
ATOM 3867 C CA . PRO A 1 489 ? -44.844 3.367 31.984 1 87.38 489 PRO A CA 1
ATOM 3868 C C . PRO A 1 489 ? -45.875 4.344 32.531 1 87.38 489 PRO A C 1
ATOM 3870 O O . PRO A 1 489 ? -46.344 5.227 31.828 1 87.38 489 PRO A O 1
ATOM 3873 N N . ASN A 1 490 ? -46.406 4.094 33.719 1 86.94 490 ASN A N 1
ATOM 3874 C CA . ASN A 1 490 ? -47.188 5.035 34.531 1 86.94 490 ASN A CA 1
ATOM 3875 C C . ASN A 1 490 ? -46.281 5.961 35.344 1 86.94 490 ASN A C 1
ATOM 3877 O O . ASN A 1 490 ? -45.875 5.625 36.469 1 86.94 490 ASN A O 1
ATOM 3881 N N . MET A 1 491 ? -46.031 7.051 34.75 1 87 491 MET A N 1
ATOM 3882 C CA . MET A 1 491 ? -45 7.934 35.312 1 87 491 MET A CA 1
ATOM 3883 C C . MET A 1 491 ? -45.438 8.508 36.656 1 87 491 MET A C 1
ATOM 3885 O O . MET A 1 491 ? -44.594 8.852 37.5 1 87 491 MET A O 1
ATOM 3889 N N . ALA A 1 492 ? -46.75 8.586 36.906 1 85.06 492 ALA A N 1
ATOM 3890 C CA . ALA A 1 492 ? -47.219 9.062 38.188 1 85.06 492 ALA A CA 1
ATOM 3891 C C . ALA A 1 492 ? -46.844 8.117 39.312 1 85.06 492 ALA A C 1
ATOM 3893 O O . ALA A 1 492 ? -46.375 8.555 40.375 1 85.06 492 ALA A O 1
ATOM 3894 N N . VAL A 1 493 ? -46.938 6.832 39.031 1 89.75 493 VAL A N 1
ATOM 3895 C CA . VAL A 1 493 ? -46.625 5.82 40.031 1 89.75 493 VAL A CA 1
ATOM 3896 C C . VAL A 1 493 ? -45.125 5.641 40.125 1 89.75 493 VAL A C 1
ATOM 3898 O O . VAL A 1 493 ? -44.562 5.543 41.25 1 89.75 493 VAL A O 1
ATOM 3901 N N . ILE A 1 494 ? -44.406 5.668 39.031 1 90.94 494 ILE A N 1
ATOM 3902 C CA . ILE A 1 494 ? -42.969 5.484 38.969 1 90.94 494 ILE A CA 1
ATOM 3903 C C . ILE A 1 494 ? -42.281 6.668 39.656 1 90.94 494 ILE A C 1
ATOM 3905 O O . ILE A 1 494 ? -41.312 6.484 40.406 1 90.94 494 ILE A O 1
ATOM 3909 N N . GLY A 1 495 ? -42.75 7.844 39.438 1 86.19 495 GLY A N 1
ATOM 3910 C CA . GLY A 1 495 ? -42.188 9.039 40.031 1 86.19 495 GLY A CA 1
ATOM 3911 C C . GLY A 1 495 ? -42.344 9.055 41.562 1 86.19 495 GLY A C 1
ATOM 3912 O O . GLY A 1 495 ? -41.438 9.5 42.25 1 86.19 495 GLY A O 1
ATOM 3913 N N . LYS A 1 496 ? -43.5 8.602 42.062 1 85.69 496 LYS A N 1
ATOM 3914 C CA . LYS A 1 496 ? -43.75 8.555 43.5 1 85.69 496 LYS A CA 1
ATOM 3915 C C . LYS A 1 496 ? -42.875 7.504 44.188 1 85.69 496 LYS A C 1
ATOM 3917 O O . LYS A 1 496 ? -42.375 7.723 45.281 1 85.69 496 LYS A O 1
ATOM 3922 N N . ALA A 1 497 ? -42.625 6.488 43.406 1 87.38 497 ALA A N 1
ATOM 3923 C CA . ALA A 1 497 ? -41.906 5.367 44 1 87.38 497 ALA A CA 1
ATOM 3924 C C . ALA A 1 497 ? -40.375 5.574 43.906 1 87.38 497 ALA A C 1
ATOM 3926 O O . ALA A 1 497 ? -39.656 5.242 44.844 1 87.38 497 ALA A O 1
ATOM 3927 N N . PHE A 1 498 ? -39.938 6.164 42.75 1 88.75 498 PHE A N 1
ATOM 3928 C CA . PHE A 1 498 ? -38.5 6.141 42.531 1 88.75 498 PHE A CA 1
ATOM 3929 C C . PHE A 1 498 ? -37.938 7.555 42.375 1 88.75 498 PHE A C 1
ATOM 3931 O O . PHE A 1 498 ? -36.75 7.742 42.156 1 88.75 498 PHE A O 1
ATOM 3938 N N . LYS A 1 499 ? -38.781 8.539 42.469 1 83.25 499 LYS A N 1
ATOM 3939 C CA . LYS A 1 499 ? -38.438 9.953 42.469 1 83.25 499 LYS A CA 1
ATOM 3940 C C . LYS A 1 499 ? -37.469 10.289 41.344 1 83.25 499 LYS A C 1
ATOM 3942 O O . LYS A 1 499 ? -37.812 10.148 40.156 1 83.25 499 LYS A O 1
ATOM 3947 N N . ALA A 1 500 ? -36.188 10.555 41.656 1 80.06 500 ALA A N 1
ATOM 3948 C CA . ALA A 1 500 ? -35.188 11.039 40.719 1 80.06 500 ALA A CA 1
ATOM 3949 C C . ALA A 1 500 ? -34.844 9.969 39.688 1 80.06 500 ALA A C 1
ATOM 3951 O O . ALA A 1 500 ? -34.469 10.281 38.531 1 80.06 500 ALA A O 1
ATOM 3952 N N . ASP A 1 501 ? -35.125 8.75 39.969 1 83.25 501 ASP A N 1
ATOM 3953 C CA . ASP A 1 501 ? -34.75 7.66 39.062 1 83.25 501 ASP A CA 1
ATOM 3954 C C . ASP A 1 501 ? -35.875 7.352 38.094 1 83.25 501 ASP A C 1
ATOM 3956 O O . ASP A 1 501 ? -35.75 6.453 37.25 1 83.25 501 ASP A O 1
ATOM 3960 N N . GLY A 1 502 ? -36.906 8.047 38.188 1 86.56 502 GLY A N 1
ATOM 3961 C CA . GLY A 1 502 ? -38.031 7.82 37.312 1 86.56 502 GLY A CA 1
ATOM 3962 C C . GLY A 1 502 ? -37.719 8.031 35.844 1 86.56 502 GLY A C 1
ATOM 3963 O O . GLY A 1 502 ? -38.125 7.23 35 1 86.56 502 GLY A O 1
ATOM 3964 N N . LYS A 1 503 ? -37.031 9.047 35.625 1 82.88 503 LYS A N 1
ATOM 3965 C CA . LYS A 1 503 ? -36.656 9.344 34.25 1 82.88 503 LYS A CA 1
ATOM 3966 C C . LYS A 1 503 ? -35.75 8.266 33.688 1 82.88 503 LYS A C 1
ATOM 3968 O O . LYS A 1 503 ? -35.844 7.898 32.5 1 82.88 503 LYS A O 1
ATOM 3973 N N . LEU A 1 504 ? -34.906 7.863 34.5 1 83 504 LEU A N 1
ATOM 3974 C CA . LEU A 1 504 ? -34 6.789 34.094 1 83 504 LEU A CA 1
ATOM 3975 C C . LEU A 1 504 ? -34.781 5.523 33.75 1 83 504 LEU A C 1
ATOM 3977 O O . LEU A 1 504 ? -34.5 4.855 32.75 1 83 504 LEU A O 1
ATOM 3981 N N . ILE A 1 505 ? -35.75 5.176 34.531 1 86 505 ILE A N 1
ATO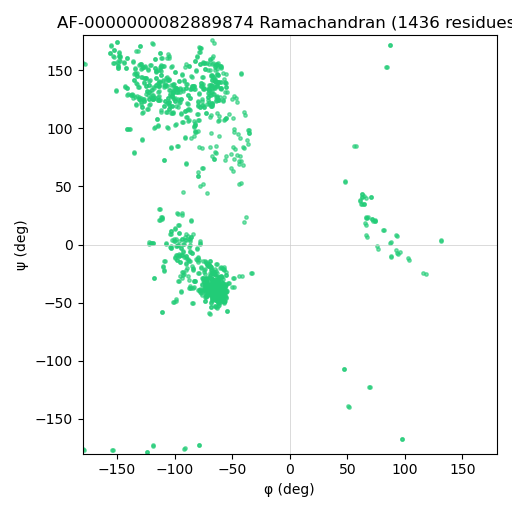M 3982 C CA . ILE A 1 505 ? -36.562 3.984 34.312 1 86 505 ILE A CA 1
ATOM 3983 C C . ILE A 1 505 ? -37.344 4.098 33 1 86 505 ILE A C 1
ATOM 3985 O O . ILE A 1 505 ? -37.406 3.133 32.25 1 86 505 ILE A O 1
ATOM 3989 N N . LYS A 1 506 ? -37.781 5.242 32.688 1 85.44 506 LYS A N 1
ATOM 3990 C CA . LYS A 1 506 ? -38.469 5.473 31.422 1 85.44 506 LYS A CA 1
ATOM 3991 C C . LYS A 1 506 ? -37.562 5.211 30.234 1 85.44 506 LYS A C 1
ATOM 3993 O O . LYS A 1 506 ? -37.938 4.52 29.297 1 85.44 506 LYS A O 1
ATOM 3998 N N . THR A 1 507 ? -36.406 5.727 30.375 1 81.12 507 THR A N 1
ATOM 3999 C CA . THR A 1 507 ? -35.438 5.574 29.297 1 81.12 507 THR A CA 1
ATOM 4000 C C . THR A 1 507 ? -35.031 4.105 29.125 1 81.12 507 THR A C 1
ATOM 4002 O O . THR A 1 507 ? -34.906 3.631 27.984 1 81.12 507 THR A O 1
ATOM 4005 N N . LEU A 1 508 ? -34.938 3.412 30.234 1 81.88 508 LEU A N 1
ATOM 4006 C CA . LEU A 1 508 ? -34.594 2.002 30.188 1 81.88 508 LEU A CA 1
ATOM 4007 C C . LEU A 1 508 ? -35.688 1.17 29.562 1 81.88 508 LEU A C 1
ATOM 4009 O O . LEU A 1 508 ? -35.438 0.248 28.781 1 81.88 508 LEU A O 1
ATOM 4013 N N . LEU A 1 509 ? -36.906 1.557 29.906 1 85 509 LEU A N 1
ATOM 4014 C CA . LEU A 1 509 ? -38.062 0.826 29.391 1 85 509 LEU A CA 1
ATOM 4015 C C . LEU A 1 509 ? -38.188 1.023 27.875 1 85 509 LEU A C 1
ATOM 4017 O O . LEU A 1 509 ? -38.531 0.091 27.156 1 85 509 LEU A O 1
ATOM 4021 N N . GLU A 1 510 ? -37.75 2.135 27.375 1 77.81 510 GLU A N 1
ATOM 4022 C CA . GLU A 1 510 ? -37.844 2.459 25.953 1 77.81 510 GLU A CA 1
ATOM 4023 C C . GLU A 1 510 ? -36.781 1.703 25.156 1 77.81 510 GLU A C 1
ATOM 4025 O O . GLU A 1 510 ? -36.969 1.44 23.969 1 77.81 510 GLU A O 1
ATOM 4030 N N . LYS A 1 511 ? -35.844 1.295 25.891 1 71.44 511 LYS A N 1
ATOM 4031 C CA . LYS A 1 511 ? -34.719 0.663 25.203 1 71.44 511 LYS A CA 1
ATOM 4032 C C . LYS A 1 511 ? -34.812 -0.858 25.25 1 71.44 511 LYS A C 1
ATOM 4034 O O . LYS A 1 511 ? -34 -1.564 24.672 1 71.44 511 LYS A O 1
ATOM 4039 N N . LEU A 1 512 ? -35.906 -1.375 25.938 1 77.06 512 LEU A N 1
ATOM 4040 C CA . LEU A 1 512 ? -36.062 -2.82 26.078 1 77.06 512 LEU A CA 1
ATOM 4041 C C . LEU A 1 512 ? -36.312 -3.482 24.734 1 77.06 512 LEU A C 1
ATOM 4043 O O . LEU A 1 512 ? -37.062 -2.955 23.906 1 77.06 512 LEU A O 1
ATOM 4047 N N . GLU A 1 513 ? -35.625 -4.633 24.438 1 72.75 513 GLU A N 1
ATOM 4048 C CA . GLU A 1 513 ? -35.844 -5.465 23.25 1 72.75 513 GLU A CA 1
ATOM 4049 C C . GLU A 1 513 ? -37.156 -6.266 23.375 1 72.75 513 GLU A C 1
ATOM 4051 O O . GLU A 1 513 ? -37.625 -6.508 24.484 1 72.75 513 GLU A O 1
ATOM 4056 N N . PRO A 1 514 ? -37.75 -6.68 22.281 1 71.25 514 PRO A N 1
ATOM 4057 C CA . PRO A 1 514 ? -39.031 -7.398 22.297 1 71.25 514 PRO A CA 1
ATOM 4058 C C . PRO A 1 514 ? -39 -8.617 23.219 1 71.25 514 PRO A C 1
ATOM 4060 O O . PRO A 1 514 ? -40 -8.883 23.922 1 71.25 514 PRO A O 1
ATOM 4063 N N . SER A 1 515 ? -37.844 -9.133 23.219 1 73.94 515 SER A N 1
ATOM 4064 C CA . SER A 1 515 ? -37.75 -10.305 24.094 1 73.94 515 SER A CA 1
ATOM 4065 C C . SER A 1 515 ? -37.781 -9.898 25.562 1 73.94 515 SER A C 1
ATOM 4067 O O . SER A 1 515 ? -38.406 -10.586 26.391 1 73.94 515 SER A O 1
ATOM 4069 N N . GLU A 1 516 ? -37.25 -8.742 25.828 1 78.38 516 GLU A N 1
ATOM 4070 C CA . GLU A 1 516 ? -37.25 -8.242 27.203 1 78.38 516 GLU A CA 1
ATOM 4071 C C . GLU A 1 516 ? -38.625 -7.73 27.625 1 78.38 516 GLU A C 1
ATOM 4073 O O . GLU A 1 516 ? -39 -7.828 28.781 1 78.38 516 GLU A O 1
ATOM 4078 N N . VAL A 1 517 ? -39.312 -7.254 26.672 1 83.56 517 VAL A N 1
ATOM 4079 C CA . VAL A 1 517 ? -40.656 -6.758 26.953 1 83.56 517 VAL A CA 1
ATOM 4080 C C . VAL A 1 517 ? -41.562 -7.93 27.281 1 83.56 517 VAL A C 1
ATOM 4082 O O . VAL A 1 517 ? -42.406 -7.832 28.188 1 83.56 517 VAL A O 1
ATOM 4085 N N . THR A 1 518 ? -41.312 -9.023 26.578 1 79.44 518 THR A N 1
ATOM 4086 C CA . THR A 1 518 ? -42.062 -10.227 26.891 1 79.44 518 THR A CA 1
ATOM 4087 C C . THR A 1 518 ? -41.75 -10.734 28.281 1 79.44 518 THR A C 1
ATOM 4089 O O . THR A 1 518 ? -42.625 -11.133 29.031 1 79.44 518 THR A O 1
ATOM 4092 N N . ALA A 1 519 ? -40.5 -10.625 28.594 1 82.94 519 ALA A N 1
ATOM 4093 C CA . ALA A 1 519 ? -40.094 -11.016 29.938 1 82.94 519 ALA A CA 1
ATOM 4094 C C . ALA A 1 519 ? -40.688 -10.07 30.984 1 82.94 519 ALA A C 1
ATOM 4096 O O . ALA A 1 519 ? -41.094 -10.5 32.062 1 82.94 519 ALA A O 1
ATOM 4097 N N . LEU A 1 520 ? -40.719 -8.836 30.656 1 87.44 520 LEU A N 1
ATOM 4098 C CA . LEU A 1 520 ? -41.312 -7.84 31.516 1 87.44 520 LEU A CA 1
ATOM 4099 C C . LEU A 1 520 ? -42.812 -8.148 31.75 1 87.44 520 LEU A C 1
ATOM 4101 O O . LEU A 1 520 ? -43.281 -8.102 32.875 1 87.44 520 LEU A O 1
ATOM 4105 N N . ALA A 1 521 ? -43.469 -8.508 30.703 1 84 521 ALA A N 1
ATOM 4106 C CA . ALA A 1 521 ? -44.875 -8.836 30.812 1 84 521 ALA A CA 1
ATOM 4107 C C . ALA A 1 521 ? -45.125 -10.047 31.703 1 84 521 ALA A C 1
ATOM 4109 O O . ALA A 1 521 ? -46 -10.047 32.562 1 84 521 ALA A O 1
ATOM 4110 N N . GLU A 1 522 ? -44.281 -10.992 31.484 1 84.62 522 GLU A N 1
ATOM 4111 C CA . GLU A 1 522 ? -44.375 -12.203 32.281 1 84.62 522 GLU A CA 1
ATOM 4112 C C . GLU A 1 522 ? -44 -11.93 33.75 1 84.62 522 GLU A C 1
ATOM 4114 O O . GLU A 1 522 ? -44.656 -12.445 34.656 1 84.62 522 GLU A O 1
ATOM 4119 N N . GLY A 1 523 ? -43.031 -11.172 33.906 1 85.88 523 GLY A N 1
ATOM 4120 C CA . GLY A 1 523 ? -42.625 -10.805 35.25 1 85.88 523 GLY A CA 1
ATOM 4121 C C . GLY A 1 523 ? -43.688 -10 36 1 85.88 523 GLY A C 1
ATOM 4122 O O . GLY A 1 523 ? -43.906 -10.211 37.188 1 85.88 523 GLY A O 1
ATOM 4123 N N . LEU A 1 524 ? -44.281 -9.172 35.344 1 87.31 524 LEU A N 1
ATOM 4124 C CA . LEU A 1 524 ? -45.344 -8.344 35.938 1 87.31 524 LEU A CA 1
ATOM 4125 C C . LEU A 1 524 ? -46.531 -9.195 36.375 1 87.31 524 LEU A C 1
ATOM 4127 O O . LEU A 1 524 ? -47.125 -8.945 37.406 1 87.31 524 LEU A O 1
ATOM 4131 N N . LYS A 1 525 ? -46.812 -10.172 35.562 1 82.38 525 LYS A N 1
ATOM 4132 C CA . LYS A 1 525 ? -47.875 -11.102 35.906 1 82.38 525 LYS A CA 1
ATOM 4133 C C . LYS A 1 525 ? -47.531 -11.898 37.156 1 82.38 525 LYS A C 1
ATOM 4135 O O . LYS A 1 525 ? -48.406 -12.25 37.938 1 82.38 525 LYS A O 1
ATOM 4140 N N . ALA A 1 526 ? -46.281 -12.141 37.281 1 83.19 526 ALA A N 1
ATOM 4141 C CA . ALA A 1 526 ? -45.812 -12.922 38.438 1 83.19 526 ALA A CA 1
ATOM 4142 C C . ALA A 1 526 ? -45.562 -12.031 39.656 1 83.19 526 ALA A C 1
ATOM 4144 O O . ALA A 1 526 ? -45.094 -12.5 40.688 1 83.19 526 ALA A O 1
ATOM 4145 N N . GLY A 1 527 ? -45.844 -10.734 39.562 1 79.5 527 GLY A N 1
ATOM 4146 C CA . GLY A 1 527 ? -45.812 -9.883 40.75 1 79.5 527 GLY A CA 1
ATOM 4147 C C . GLY A 1 527 ? -44.781 -8.773 40.625 1 79.5 527 GLY A C 1
ATOM 4148 O O . GLY A 1 527 ? -44.812 -7.82 41.438 1 79.5 527 GLY A O 1
ATOM 4149 N N . GLY A 1 528 ? -43.812 -9 39.844 1 82.44 528 GLY A N 1
ATOM 4150 C CA . GLY A 1 528 ? -42.844 -7.93 39.719 1 82.44 528 GLY A CA 1
ATOM 4151 C C . GLY A 1 528 ? -41.719 -8.25 38.719 1 82.44 528 GLY A C 1
ATOM 4152 O O . GLY A 1 528 ? -41.469 -9.414 38.406 1 82.44 528 GLY A O 1
ATOM 4153 N N . TYR A 1 529 ? -41.062 -7.207 38.125 1 84.62 529 TYR A N 1
ATOM 4154 C CA . TYR A 1 529 ? -39.938 -7.324 37.188 1 84.62 529 TYR A CA 1
ATOM 4155 C C . TYR A 1 529 ? -38.781 -6.418 37.625 1 84.62 529 TYR A C 1
ATOM 4157 O O . TYR A 1 529 ? -39 -5.25 37.938 1 84.62 529 TYR A O 1
ATOM 4165 N N . GLU A 1 530 ? -37.656 -7.004 37.75 1 85.69 530 GLU A N 1
ATOM 4166 C CA . GLU A 1 530 ? -36.469 -6.242 38.125 1 85.69 530 GLU A CA 1
ATOM 4167 C C . GLU A 1 530 ? -35.75 -5.699 36.875 1 85.69 530 GLU A C 1
ATOM 4169 O O . GLU A 1 530 ? -35.281 -6.469 36.062 1 85.69 530 GLU A O 1
ATOM 4174 N N . LEU A 1 531 ? -35.719 -4.398 36.781 1 84 531 LEU A N 1
ATOM 4175 C CA . LEU A 1 531 ? -35.062 -3.686 35.688 1 84 531 LEU A CA 1
ATOM 4176 C C . LEU A 1 531 ? -33.656 -3.244 36.094 1 84 531 LEU A C 1
ATOM 4178 O O . LEU A 1 531 ? -33.469 -2.559 37.125 1 84 531 LEU A O 1
ATOM 4182 N N . SER A 1 532 ? -32.688 -3.699 35.438 1 80.38 532 SER A N 1
ATOM 4183 C CA . SER A 1 532 ? -31.297 -3.379 35.781 1 80.38 532 SER A CA 1
ATOM 4184 C C . SER A 1 532 ? -30.734 -2.309 34.844 1 80.38 532 SER A C 1
ATOM 4186 O O . SER A 1 532 ? -30.953 -2.348 33.625 1 80.38 532 SER A O 1
ATOM 4188 N N . ALA A 1 533 ? -30.234 -1.293 35.406 1 71.75 533 ALA A N 1
ATOM 4189 C CA . ALA A 1 533 ? -29.547 -0.243 34.656 1 71.75 533 ALA A CA 1
ATOM 4190 C C . ALA A 1 533 ? -28.062 -0.544 34.531 1 71.75 533 ALA A C 1
ATOM 4192 O O . ALA A 1 533 ? -27.5 -1.292 35.344 1 71.75 533 ALA A O 1
ATOM 4193 N N . ALA A 1 534 ? -27.344 -0.043 33.531 1 60.84 534 ALA A N 1
ATOM 4194 C CA . ALA A 1 534 ? -25.922 -0.219 33.25 1 60.84 534 ALA A CA 1
ATOM 4195 C C . ALA A 1 534 ? -25.062 0.293 34.375 1 60.84 534 ALA A C 1
ATOM 4197 O O . ALA A 1 534 ? -23.922 -0.15 34.562 1 60.84 534 ALA A O 1
ATOM 4198 N N . ASN A 1 535 ? -25.484 1.177 35.312 1 59.38 535 ASN A N 1
ATOM 4199 C CA . ASN A 1 535 ? -24.75 1.761 36.438 1 59.38 535 ASN A CA 1
ATOM 4200 C C . ASN A 1 535 ? -24.891 0.916 37.688 1 59.38 535 ASN A C 1
ATOM 4202 O O . ASN A 1 535 ? -24.516 1.362 38.781 1 59.38 535 ASN A O 1
ATOM 4206 N N . GLY A 1 536 ? -25.453 -0.262 37.625 1 69.19 536 GLY A N 1
ATOM 4207 C CA . GLY A 1 536 ? -25.531 -1.179 38.75 1 69.19 536 GLY A CA 1
ATOM 4208 C C . GLY A 1 536 ? -26.812 -1.041 39.562 1 69.19 536 GLY A C 1
ATOM 4209 O O . GLY A 1 536 ? -27.078 -1.82 40.469 1 69.19 536 GLY A O 1
ATOM 4210 N N . LYS A 1 537 ? -27.703 -0.171 39.375 1 76.44 537 LYS A N 1
ATOM 4211 C CA . LYS A 1 537 ? -28.969 -0.009 40.094 1 76.44 537 LYS A CA 1
ATOM 4212 C C . LYS A 1 537 ? -30.047 -0.933 39.531 1 76.44 537 LYS A C 1
ATOM 4214 O O . LYS A 1 537 ? -30.125 -1.143 38.344 1 76.44 537 LYS A O 1
ATOM 4219 N N . SER A 1 538 ? -30.734 -1.576 40.469 1 84.75 538 SER A N 1
ATOM 4220 C CA . SER A 1 538 ? -31.859 -2.414 40.062 1 84.75 538 SER A CA 1
ATOM 4221 C C . SER A 1 538 ? -33.188 -1.853 40.594 1 84.75 538 SER A C 1
ATOM 4223 O O . SER A 1 538 ? -33.25 -1.355 41.719 1 84.75 538 SER A O 1
ATOM 4225 N N . PHE A 1 539 ? -34.219 -1.81 39.812 1 87.81 539 PHE A N 1
ATOM 4226 C CA . PHE A 1 539 ? -35.531 -1.285 40.156 1 87.81 539 PHE A CA 1
ATOM 4227 C C . PHE A 1 539 ? -36.594 -2.373 40.062 1 87.81 539 PHE A C 1
ATOM 4229 O O . PHE A 1 539 ? -36.719 -3.029 39 1 87.81 539 PHE A O 1
ATOM 4236 N N . LYS A 1 540 ? -37.281 -2.543 41.094 1 87.31 540 LYS A N 1
ATOM 4237 C CA . LYS A 1 540 ? -38.375 -3.494 41.062 1 87.31 540 LYS A CA 1
ATOM 4238 C C . LYS A 1 540 ? -39.656 -2.83 40.562 1 87.31 540 LYS A C 1
ATOM 4240 O O . LYS A 1 540 ? -40.188 -1.916 41.188 1 87.31 540 LYS A O 1
ATOM 4245 N N . LEU A 1 541 ? -40.094 -3.307 39.469 1 90.31 541 LEU A N 1
ATOM 4246 C CA . LEU A 1 541 ? -41.312 -2.746 38.875 1 90.31 541 LEU A CA 1
ATOM 4247 C C . LEU A 1 541 ? -42.5 -3.627 39.156 1 90.31 541 LEU A C 1
ATOM 4249 O O . LEU A 1 541 ? -42.406 -4.855 39.156 1 90.31 541 LEU A O 1
ATOM 4253 N N . THR A 1 542 ? -43.656 -2.951 39.5 1 88.5 542 THR A N 1
ATOM 4254 C CA . THR A 1 542 ? -44.906 -3.631 39.781 1 88.5 542 THR A CA 1
ATOM 4255 C C . THR A 1 542 ? -45.938 -3.35 38.688 1 88.5 542 THR A C 1
ATOM 4257 O O . THR A 1 542 ? -45.75 -2.42 37.906 1 88.5 542 THR A O 1
ATOM 4260 N N . PRO A 1 543 ? -46.938 -4.152 38.562 1 88.06 543 PRO A N 1
ATOM 4261 C CA . PRO A 1 543 ? -47.969 -4.008 37.5 1 88.06 543 PRO A CA 1
ATOM 4262 C C . PRO A 1 543 ? -48.625 -2.637 37.5 1 88.06 543 PRO A C 1
ATOM 4264 O O . PRO A 1 543 ? -49.156 -2.197 36.5 1 88.06 543 PRO A O 1
ATOM 4267 N N . ASP A 1 544 ? -48.594 -1.965 38.656 1 87.81 544 ASP A N 1
ATOM 4268 C CA . ASP A 1 544 ? -49.188 -0.632 38.719 1 87.81 544 ASP A CA 1
ATOM 4269 C C . ASP A 1 544 ? -48.25 0.419 38.125 1 87.81 544 ASP A C 1
ATOM 4271 O O . ASP A 1 544 ? -48.719 1.512 37.75 1 87.81 544 ASP A O 1
ATOM 4275 N N . MET A 1 545 ? -47.031 0.113 37.906 1 90.75 545 MET A N 1
ATOM 4276 C CA . MET A 1 545 ? -46.031 1.062 37.406 1 90.75 545 MET A CA 1
ATOM 4277 C C . MET A 1 545 ? -45.906 0.978 35.906 1 90.75 545 MET A C 1
ATOM 4279 O O . MET A 1 545 ? -45.625 1.984 35.219 1 90.75 545 MET A O 1
ATOM 4283 N N . VAL A 1 546 ? -45.938 -0.183 35.312 1 88.69 546 VAL A N 1
ATOM 4284 C CA . VAL A 1 546 ? -45.719 -0.392 33.906 1 88.69 546 VAL A CA 1
ATOM 4285 C C . VAL A 1 546 ? -46.781 -1.377 33.375 1 88.69 546 VAL A C 1
ATOM 4287 O O . VAL A 1 546 ? -47.062 -2.379 34 1 88.69 546 VAL A O 1
ATOM 4290 N N . SER A 1 547 ? -47.469 -1.012 32.375 1 86.25 547 SER A N 1
ATOM 4291 C CA . SER A 1 547 ? -48.344 -1.933 31.625 1 86.25 547 SER A CA 1
ATOM 4292 C C . SER A 1 547 ? -47.812 -2.195 30.219 1 86.25 547 SER A C 1
ATOM 4294 O O . SER A 1 547 ? -47 -1.417 29.703 1 86.25 547 SER A O 1
ATOM 4296 N N . VAL A 1 548 ? -48.031 -3.412 29.75 1 83.5 548 VAL A N 1
ATOM 4297 C CA . VAL A 1 548 ? -47.594 -3.773 28.406 1 83.5 548 VAL A CA 1
ATOM 4298 C C . VAL A 1 548 ? -48.781 -3.738 27.453 1 83.5 548 VAL A C 1
ATOM 4300 O O . VAL A 1 548 ? -49.844 -4.309 27.734 1 83.5 548 VAL A O 1
ATOM 4303 N N . LYS A 1 549 ? -48.719 -2.814 26.547 1 80.19 549 LYS A N 1
ATOM 4304 C CA . LYS A 1 549 ? -49.781 -2.717 25.547 1 80.19 549 LYS A CA 1
ATOM 4305 C C . LYS A 1 549 ? -49.281 -3.211 24.172 1 80.19 549 LYS A C 1
ATOM 4307 O O . LYS A 1 549 ? -48.125 -3.1 23.859 1 80.19 549 LYS A O 1
ATOM 4312 N N . GLU A 1 550 ? -50.281 -3.848 23.547 1 75.81 550 GLU A N 1
ATOM 4313 C CA . GLU A 1 550 ? -50 -4.285 22.172 1 75.81 550 GLU A CA 1
ATOM 4314 C C . GLU A 1 550 ? -50.219 -3.15 21.188 1 75.81 550 GLU A C 1
ATOM 4316 O O . GLU A 1 550 ? -51.25 -2.451 21.234 1 75.81 550 GLU A O 1
ATOM 4321 N N . GLU A 1 551 ? -49.219 -2.637 20.719 1 75.81 551 GLU A N 1
ATOM 4322 C CA . GLU A 1 551 ? -49.312 -1.634 19.656 1 75.81 551 GLU A CA 1
ATOM 4323 C C . GLU A 1 551 ? -49 -2.234 18.297 1 75.81 551 GLU A C 1
ATOM 4325 O O . GLU A 1 551 ? -48.156 -3.102 18.172 1 75.81 551 GLU A O 1
ATOM 4330 N N . GLN A 1 552 ? -49.969 -1.885 17.422 1 74.69 552 GLN A N 1
ATOM 4331 C CA . GLN A 1 552 ? -49.781 -2.326 16.047 1 74.69 552 GLN A CA 1
ATOM 4332 C C . GLN A 1 552 ? -48.844 -1.378 15.297 1 74.69 552 GLN A C 1
ATOM 4334 O O . GLN A 1 552 ? -49.062 -0.165 15.281 1 74.69 552 GLN A O 1
ATOM 4339 N N . LYS A 1 553 ? -47.688 -1.713 15.102 1 76.62 553 LYS A N 1
ATOM 4340 C CA . LYS A 1 553 ? -46.781 -0.924 14.281 1 76.62 553 LYS A CA 1
ATOM 4341 C C . LYS A 1 553 ? -46.719 -1.459 12.859 1 76.62 553 LYS A C 1
ATOM 4343 O O . LYS A 1 553 ? -46.656 -2.672 12.641 1 76.62 553 LYS A O 1
ATOM 4348 N N . THR A 1 554 ? -47 -0.501 11.945 1 81.94 554 THR A N 1
ATOM 4349 C CA . THR A 1 554 ? -46.906 -0.862 10.531 1 81.94 554 THR A CA 1
ATOM 4350 C C . THR A 1 554 ? -45.438 -0.828 10.078 1 81.94 554 THR A C 1
ATOM 4352 O O . THR A 1 554 ? -44.781 0.206 10.172 1 81.94 554 THR A O 1
ATOM 4355 N N . LEU A 1 555 ? -44.938 -2.02 9.781 1 82.25 555 LEU A N 1
ATOM 4356 C CA . LEU A 1 555 ? -43.594 -2.109 9.289 1 82.25 555 LEU A CA 1
ATOM 4357 C C . LEU A 1 555 ? -43.531 -1.964 7.77 1 82.25 555 LEU A C 1
ATOM 4359 O O . LEU A 1 555 ? -44.281 -2.633 7.059 1 82.25 555 LEU A O 1
ATOM 4363 N N . HIS A 1 556 ? -42.781 -0.945 7.371 1 86.94 556 HIS A N 1
ATOM 4364 C CA . HIS A 1 556 ? -42.625 -0.725 5.938 1 86.94 556 HIS A CA 1
ATOM 4365 C C . HIS A 1 556 ? -41.344 -1.378 5.41 1 86.94 556 HIS A C 1
ATOM 4367 O O . HIS A 1 556 ? -41.156 -1.514 4.199 1 86.94 556 HIS A O 1
ATOM 4373 N N . VAL A 1 557 ? -40.469 -1.728 6.367 1 87.38 557 VAL A N 1
ATOM 4374 C CA . VAL A 1 557 ? -39.188 -2.309 5.973 1 87.38 557 VAL A CA 1
ATOM 4375 C C . VAL A 1 557 ? -38.906 -3.551 6.812 1 87.38 557 VAL A C 1
ATOM 4377 O O . VAL A 1 557 ? -39.438 -3.695 7.918 1 87.38 557 VAL A O 1
ATOM 4380 N N . GLU A 1 558 ? -38.25 -4.465 6.188 1 88.62 558 GLU A N 1
ATOM 4381 C CA . GLU A 1 558 ? -37.781 -5.656 6.891 1 88.62 558 GLU A CA 1
ATOM 4382 C C . GLU A 1 558 ? -36.281 -5.652 7.031 1 88.62 558 GLU A C 1
ATOM 4384 O O . GLU A 1 558 ? -35.562 -5.203 6.133 1 88.62 558 GLU A O 1
ATOM 4389 N N . GLU A 1 559 ? -35.875 -6.125 8.234 1 90.69 559 GLU A N 1
ATOM 4390 C CA . GLU A 1 559 ? -34.438 -6.219 8.492 1 90.69 559 GLU A CA 1
ATOM 4391 C C . GLU A 1 559 ? -33.875 -7.574 8.047 1 90.69 559 GLU A C 1
ATOM 4393 O O . GLU A 1 559 ? -34.562 -8.594 8.18 1 90.69 559 GLU A O 1
ATOM 4398 N N . LEU A 1 560 ? -32.75 -7.535 7.453 1 94.12 560 LEU A N 1
ATOM 4399 C CA . LEU A 1 560 ? -32.094 -8.773 7.074 1 94.12 560 LEU A CA 1
ATOM 4400 C C . LEU A 1 560 ? -30.578 -8.664 7.266 1 94.12 560 LEU A C 1
ATOM 4402 O O . LEU A 1 560 ? -30.016 -7.559 7.23 1 94.12 560 LEU A O 1
ATOM 4406 N N . VAL A 1 561 ? -29.938 -9.805 7.531 1 95.5 561 VAL A N 1
ATOM 4407 C CA . VAL A 1 561 ? -28.484 -9.875 7.539 1 95.5 561 VAL A CA 1
ATOM 4408 C C . VAL A 1 561 ? -27.969 -10.25 6.148 1 95.5 561 VAL A C 1
ATOM 4410 O O . VAL A 1 561 ? -28.25 -11.344 5.656 1 95.5 561 VAL A O 1
ATOM 4413 N N . PRO A 1 562 ? -27.25 -9.344 5.508 1 96.94 562 PRO A N 1
ATOM 4414 C CA . PRO A 1 562 ? -26.797 -9.641 4.148 1 96.94 562 PRO A CA 1
ATOM 4415 C C . PRO A 1 562 ? -25.875 -10.852 4.086 1 96.94 562 PRO A C 1
ATOM 4417 O O . PRO A 1 562 ? -25.125 -11.117 5.035 1 96.94 562 PRO A O 1
ATOM 4420 N N . SER A 1 563 ? -25.969 -11.609 2.99 1 95.81 563 SER A N 1
ATOM 4421 C CA . SER A 1 563 ? -24.938 -12.578 2.648 1 95.81 563 SER A CA 1
ATOM 4422 C C . SER A 1 563 ? -23.719 -11.898 2.025 1 95.81 563 SER A C 1
ATOM 4424 O O . SER A 1 563 ? -23.828 -10.789 1.49 1 95.81 563 SER A O 1
ATOM 4426 N N . VAL A 1 564 ? -22.609 -12.562 2.162 1 97 564 VAL A N 1
ATOM 4427 C CA . VAL A 1 564 ? -21.375 -11.969 1.665 1 97 564 VAL A CA 1
ATOM 4428 C C . VAL A 1 564 ? -20.734 -12.898 0.644 1 97 564 VAL A C 1
ATOM 4430 O O . VAL A 1 564 ? -20.531 -14.078 0.917 1 97 564 VAL A O 1
ATOM 4433 N N . ILE A 1 565 ? -20.469 -12.383 -0.515 1 97.56 565 ILE A N 1
ATOM 4434 C CA . ILE A 1 565 ? -19.734 -13.117 -1.54 1 97.56 565 ILE A CA 1
ATOM 4435 C C . ILE A 1 565 ? -18.328 -12.562 -1.673 1 97.56 565 ILE A C 1
ATOM 4437 O O . ILE A 1 565 ? -18.141 -11.367 -1.904 1 97.56 565 ILE A O 1
ATOM 4441 N N . GLU A 1 566 ? -17.344 -13.367 -1.316 1 95.56 566 GLU A N 1
ATOM 4442 C CA . GLU A 1 566 ? -15.922 -13.078 -1.464 1 95.56 566 GLU A CA 1
ATOM 4443 C C . GLU A 1 566 ? -15.422 -13.453 -2.857 1 95.56 566 GLU A C 1
ATOM 4445 O O . GLU A 1 566 ? -15.766 -14.523 -3.375 1 95.56 566 GLU A O 1
ATOM 4450 N N . PRO A 1 567 ? -14.547 -12.43 -3.443 1 98 567 PRO A N 1
ATOM 4451 C CA . PRO A 1 567 ? -13.266 -13.102 -3.666 1 98 567 PRO A CA 1
ATOM 4452 C C . PRO A 1 567 ? -12.133 -12.5 -2.842 1 98 567 PRO A C 1
ATOM 4454 O O . PRO A 1 567 ? -12.188 -11.32 -2.473 1 98 567 PRO A O 1
ATOM 4457 N N . SER A 1 568 ? -10.945 -13.312 -2.613 1 98.12 568 SER A N 1
ATOM 4458 C CA . SER A 1 568 ? -9.703 -12.977 -1.917 1 98.12 568 SER A CA 1
ATOM 4459 C C . SER A 1 568 ? -8.484 -13.297 -2.775 1 98.12 568 SER A C 1
ATOM 4461 O O . SER A 1 568 ? -8.219 -14.461 -3.072 1 98.12 568 SER A O 1
ATOM 4463 N N . PHE A 1 569 ? -7.672 -12.281 -3.123 1 98.75 569 PHE A N 1
ATOM 4464 C CA . PHE A 1 569 ? -6.539 -12.414 -4.035 1 98.75 569 PHE A CA 1
ATOM 4465 C C . PHE A 1 569 ? -5.223 -12.398 -3.268 1 98.75 569 PHE A C 1
ATOM 4467 O O . PHE A 1 569 ? -4.945 -11.453 -2.521 1 98.75 569 PHE A O 1
ATOM 4474 N N . GLY A 1 570 ? -4.426 -13.414 -3.398 1 98.25 570 GLY A N 1
ATOM 4475 C CA . GLY A 1 570 ? -3.039 -13.367 -2.965 1 98.25 570 GLY A CA 1
ATOM 4476 C C . GLY A 1 570 ? -2.1 -12.828 -4.027 1 98.25 570 GLY A C 1
ATOM 4477 O O . GLY A 1 570 ? -1.669 -13.57 -4.914 1 98.25 570 GLY A O 1
ATOM 4478 N N . ILE A 1 571 ? -1.617 -11.664 -3.893 1 98.38 571 ILE A N 1
ATOM 4479 C CA . ILE A 1 571 ? -0.888 -10.977 -4.953 1 98.38 571 ILE A CA 1
ATOM 4480 C C . ILE A 1 571 ? 0.476 -11.633 -5.152 1 98.38 571 ILE A C 1
ATOM 4482 O O . ILE A 1 571 ? 0.955 -11.75 -6.281 1 98.38 571 ILE A O 1
ATOM 4486 N N . GLY A 1 572 ? 1.093 -12.031 -4.066 1 97.81 572 GLY A N 1
ATOM 4487 C CA . GLY A 1 572 ? 2.387 -12.688 -4.168 1 97.81 572 GLY A CA 1
ATOM 4488 C C . GLY A 1 572 ? 2.357 -13.945 -5.016 1 97.81 572 GLY A C 1
ATOM 4489 O O . GLY A 1 572 ? 3.24 -14.156 -5.852 1 97.81 572 GLY A O 1
ATOM 4490 N N . ARG A 1 573 ? 1.391 -14.789 -4.816 1 98.19 573 ARG A N 1
ATOM 4491 C CA . ARG A 1 573 ? 1.253 -16.031 -5.574 1 98.19 573 ARG A CA 1
ATOM 4492 C C . ARG A 1 573 ? 0.976 -15.734 -7.047 1 98.19 573 ARG A C 1
ATOM 4494 O O . ARG A 1 573 ? 1.519 -16.406 -7.93 1 98.19 573 ARG A O 1
ATOM 4501 N N . ILE A 1 574 ? 0.132 -14.797 -7.293 1 98.69 574 ILE A N 1
ATOM 4502 C CA . ILE A 1 574 ? -0.181 -14.414 -8.664 1 98.69 574 ILE A CA 1
ATOM 4503 C C . ILE A 1 574 ? 1.076 -13.891 -9.352 1 98.69 574 ILE A C 1
ATOM 4505 O O . ILE A 1 574 ? 1.362 -14.25 -10.5 1 98.69 574 ILE A O 1
ATOM 4509 N N . MET A 1 575 ? 1.758 -13.047 -8.68 1 98.38 575 MET A N 1
ATOM 4510 C CA . MET A 1 575 ? 2.99 -12.484 -9.234 1 98.38 575 MET A CA 1
ATOM 4511 C C . MET A 1 575 ? 3.982 -13.594 -9.578 1 98.38 575 MET A C 1
ATOM 4513 O O . MET A 1 575 ? 4.613 -13.562 -10.633 1 98.38 575 MET A O 1
ATOM 4517 N N . TYR A 1 576 ? 4.145 -14.523 -8.68 1 97.88 576 TYR A N 1
ATOM 4518 C CA . TYR A 1 576 ? 5.039 -15.641 -8.945 1 97.88 576 TYR A CA 1
ATOM 4519 C C . TYR A 1 576 ? 4.621 -16.375 -10.211 1 97.88 576 TYR A C 1
ATOM 4521 O O . TYR A 1 576 ? 5.461 -16.703 -11.062 1 97.88 576 TYR A O 1
ATOM 4529 N N . ALA A 1 577 ? 3.348 -16.688 -10.305 1 98.12 577 ALA A N 1
ATOM 4530 C CA . ALA A 1 577 ? 2.832 -17.406 -11.477 1 98.12 577 ALA A CA 1
ATOM 4531 C C . ALA A 1 577 ? 3.098 -16.625 -12.758 1 98.12 577 ALA A C 1
ATOM 4533 O O . ALA A 1 577 ? 3.508 -17.203 -13.766 1 98.12 577 ALA A O 1
ATOM 4534 N N . VAL A 1 578 ? 2.891 -15.352 -12.711 1 98.5 578 VAL A N 1
ATOM 4535 C CA . VAL A 1 578 ? 3.092 -14.5 -13.883 1 98.5 578 VAL A CA 1
ATOM 4536 C C . VAL A 1 578 ? 4.566 -14.508 -14.281 1 98.5 578 VAL A C 1
ATOM 4538 O O . VAL A 1 578 ? 4.891 -14.578 -15.469 1 98.5 578 VAL A O 1
ATOM 4541 N N . LEU A 1 579 ? 5.434 -14.422 -13.312 1 98.12 579 LEU A N 1
ATOM 4542 C CA . LEU A 1 579 ? 6.863 -14.453 -13.586 1 98.12 579 LEU A CA 1
ATOM 4543 C C . LEU A 1 579 ? 7.273 -15.789 -14.188 1 98.12 579 LEU A C 1
ATOM 4545 O O . LEU A 1 579 ? 8.039 -15.836 -15.156 1 98.12 579 LEU A O 1
ATOM 4549 N N . GLU A 1 580 ? 6.762 -16.859 -13.656 1 96.88 580 GLU A N 1
ATOM 4550 C CA . GLU A 1 580 ? 7.066 -18.172 -14.203 1 96.88 580 GLU A CA 1
ATOM 4551 C C . GLU A 1 580 ? 6.512 -18.328 -15.617 1 96.88 580 GLU A C 1
ATOM 4553 O O . GLU A 1 580 ? 7.203 -18.828 -16.516 1 96.88 580 GLU A O 1
ATOM 4558 N N . HIS A 1 581 ? 5.301 -17.906 -15.805 1 97.06 581 HIS A N 1
ATOM 4559 C CA . HIS A 1 581 ? 4.641 -18.047 -17.094 1 97.06 581 HIS A CA 1
ATOM 4560 C C . HIS A 1 581 ? 5.305 -17.172 -18.156 1 97.06 581 HIS A C 1
ATOM 4562 O O . HIS A 1 581 ? 5.211 -17.453 -19.344 1 97.06 581 HIS A O 1
ATOM 4568 N N . SER A 1 582 ? 5.973 -16.094 -17.734 1 97.25 582 SER A N 1
ATOM 4569 C CA . SER A 1 582 ? 6.551 -15.148 -18.672 1 97.25 582 SER A CA 1
ATOM 4570 C C . SER A 1 582 ? 8.031 -15.445 -18.922 1 97.25 582 SER A C 1
ATOM 4572 O O . SER A 1 582 ? 8.641 -14.867 -19.812 1 97.25 582 SER A O 1
ATOM 4574 N N . PHE A 1 583 ? 8.594 -16.375 -18.141 1 96.69 583 PHE A N 1
ATOM 4575 C CA . PHE A 1 583 ? 10.008 -16.688 -18.281 1 96.69 583 PHE A CA 1
ATOM 4576 C C . PHE A 1 583 ? 10.289 -17.391 -19.609 1 96.69 583 PHE A C 1
ATOM 4578 O O . PHE A 1 583 ? 9.586 -18.328 -19.969 1 96.69 583 PHE A O 1
ATOM 4585 N N . ARG A 1 584 ? 11.289 -16.828 -20.328 1 94.31 584 ARG A N 1
ATOM 4586 C CA . ARG A 1 584 ? 11.672 -17.375 -21.625 1 94.31 584 ARG A CA 1
ATOM 4587 C C . ARG A 1 584 ? 13.195 -17.453 -21.766 1 94.31 584 ARG A C 1
ATOM 4589 O O . ARG A 1 584 ? 13.914 -16.766 -21.031 1 94.31 584 ARG A O 1
ATOM 4596 N N . GLN A 1 585 ? 13.547 -18.297 -22.609 1 90.88 585 GLN A N 1
ATOM 4597 C CA . GLN A 1 585 ? 14.914 -18.375 -23.094 1 90.88 585 GLN A CA 1
ATOM 4598 C C . GLN A 1 585 ? 14.984 -18.156 -24.609 1 90.88 585 GLN A C 1
ATOM 4600 O O . GLN A 1 585 ? 14.133 -18.641 -25.344 1 90.88 585 GLN A O 1
ATOM 4605 N N . ARG A 1 586 ? 15.883 -17.328 -24.969 1 90.5 586 ARG A N 1
ATOM 4606 C CA . ARG A 1 586 ? 16 -17.078 -26.406 1 90.5 586 ARG A CA 1
ATOM 4607 C C . ARG A 1 586 ? 16.406 -18.359 -27.141 1 90.5 586 ARG A C 1
ATOM 4609 O O . ARG A 1 586 ? 17.203 -19.156 -26.641 1 90.5 586 ARG A O 1
ATOM 4616 N N . GLU A 1 587 ? 15.906 -18.5 -28.359 1 83.81 587 GLU A N 1
ATOM 4617 C CA . GLU A 1 587 ? 16.234 -19.656 -29.172 1 83.81 587 GLU A CA 1
ATOM 4618 C C . GLU A 1 587 ? 17.703 -19.688 -29.547 1 83.81 587 GLU A C 1
ATOM 4620 O O . GLU A 1 587 ? 18.266 -18.672 -29.984 1 83.81 587 GLU A O 1
ATOM 4625 N N . GLY A 1 588 ? 18.375 -20.734 -29.359 1 79 588 GLY A N 1
ATOM 4626 C CA . GLY A 1 588 ? 19.766 -20.906 -29.734 1 79 588 GLY A CA 1
ATOM 4627 C C . GLY A 1 588 ? 20.734 -20.453 -28.672 1 79 588 GLY A C 1
ATOM 4628 O O . GLY A 1 588 ? 21.953 -20.641 -28.797 1 79 588 GLY A O 1
ATOM 4629 N N . ASP A 1 589 ? 20.234 -19.828 -27.734 1 81 589 ASP A N 1
ATOM 4630 C CA . ASP A 1 589 ? 21.094 -19.375 -26.641 1 81 589 ASP A CA 1
ATOM 4631 C C . ASP A 1 589 ? 20.406 -19.562 -25.281 1 81 589 ASP A C 1
ATOM 4633 O O . ASP A 1 589 ? 19.672 -18.688 -24.828 1 81 589 ASP A O 1
ATOM 4637 N N . GLU A 1 590 ? 20.766 -20.594 -24.641 1 77.94 590 GLU A N 1
ATOM 4638 C CA . GLU A 1 590 ? 20.125 -20.984 -23.375 1 77.94 590 GLU A CA 1
ATOM 4639 C C . GLU A 1 590 ? 20.5 -20.016 -22.266 1 77.94 590 GLU A C 1
ATOM 4641 O O . GLU A 1 590 ? 19.797 -19.922 -21.25 1 77.94 590 GLU A O 1
ATOM 4646 N N . GLN A 1 591 ? 21.5 -19.266 -22.422 1 81 591 GLN A N 1
ATOM 4647 C CA . GLN A 1 591 ? 21.953 -18.375 -21.359 1 81 591 GLN A CA 1
ATOM 4648 C C . GLN A 1 591 ? 21.219 -17.031 -21.438 1 81 591 GLN A C 1
ATOM 4650 O O . GLN A 1 591 ? 21.234 -16.266 -20.469 1 81 591 GLN A O 1
ATOM 4655 N N . ARG A 1 592 ? 20.594 -16.844 -22.547 1 90.81 592 ARG A N 1
ATOM 4656 C CA . ARG A 1 592 ? 19.844 -15.594 -22.672 1 90.81 592 ARG A CA 1
ATOM 4657 C C . ARG A 1 592 ? 18.406 -15.766 -22.203 1 90.81 592 ARG A C 1
ATOM 4659 O O . ARG A 1 592 ? 17.531 -16.141 -22.984 1 90.81 592 ARG A O 1
ATOM 4666 N N . THR A 1 593 ? 18.219 -15.492 -20.984 1 94.81 593 THR A N 1
ATOM 4667 C CA . THR A 1 593 ? 16.891 -15.609 -20.359 1 94.81 593 THR A CA 1
ATOM 4668 C C . THR A 1 593 ? 16.234 -14.242 -20.266 1 94.81 593 THR A C 1
ATOM 4670 O O . THR A 1 593 ? 16.906 -13.211 -20.266 1 94.81 593 THR A O 1
ATOM 4673 N N . TYR A 1 594 ? 14.922 -14.188 -20.344 1 96.44 594 TYR A N 1
ATOM 4674 C CA . TYR A 1 594 ? 14.195 -12.93 -20.188 1 96.44 594 TYR A CA 1
ATOM 4675 C C . TYR A 1 594 ? 12.758 -13.18 -19.734 1 96.44 594 TYR A C 1
ATOM 4677 O O . TYR A 1 594 ? 12.305 -14.328 -19.688 1 96.44 594 TYR A O 1
ATOM 4685 N N . PHE A 1 595 ? 12.102 -12.141 -19.266 1 97.88 595 PHE A N 1
ATOM 4686 C CA . PHE A 1 595 ? 10.688 -12.18 -18.922 1 97.88 595 PHE A CA 1
ATOM 4687 C C . PHE A 1 595 ? 9.852 -11.477 -19.984 1 97.88 595 PHE A C 1
ATOM 4689 O O . PHE A 1 595 ? 10.055 -10.297 -20.266 1 97.88 595 PHE A O 1
ATOM 4696 N N . GLU A 1 596 ? 8.953 -12.211 -20.578 1 97.5 596 GLU A N 1
ATOM 4697 C CA . GLU A 1 596 ? 8.008 -11.625 -21.516 1 97.5 596 GLU A CA 1
ATOM 4698 C C . GLU A 1 596 ? 6.738 -11.164 -20.812 1 97.5 596 GLU A C 1
ATOM 4700 O O . GLU A 1 596 ? 5.66 -11.703 -21.047 1 97.5 596 GLU A O 1
ATOM 4705 N N . LEU A 1 597 ? 6.871 -10.109 -20.031 1 98.12 597 LEU A N 1
ATOM 4706 C CA . LEU A 1 597 ? 5.758 -9.562 -19.266 1 98.12 597 LEU A CA 1
ATOM 4707 C C . LEU A 1 597 ? 4.809 -8.773 -20.156 1 98.12 597 LEU A C 1
ATOM 4709 O O . LEU A 1 597 ? 5.242 -8.148 -21.125 1 98.12 597 LEU A O 1
ATOM 4713 N N . LYS A 1 598 ? 3.512 -8.852 -19.859 1 97.56 598 LYS A N 1
ATOM 4714 C CA . LYS A 1 598 ? 2.568 -7.98 -20.547 1 97.56 598 LYS A CA 1
ATOM 4715 C C . LYS A 1 598 ? 2.906 -6.512 -20.312 1 97.56 598 LYS A C 1
ATOM 4717 O O . LYS A 1 598 ? 3.195 -6.109 -19.188 1 97.56 598 LYS A O 1
ATOM 4722 N N . PRO A 1 599 ? 2.875 -5.707 -21.391 1 97.5 599 PRO A N 1
ATOM 4723 C CA . PRO A 1 599 ? 3.189 -4.289 -21.219 1 97.5 599 PRO A CA 1
ATOM 4724 C C . PRO A 1 599 ? 2.311 -3.613 -20.156 1 97.5 599 PRO A C 1
ATOM 4726 O O . PRO A 1 599 ? 2.756 -2.684 -19.484 1 97.5 599 PRO A O 1
ATOM 4729 N N . LEU A 1 600 ? 1.181 -4.117 -19.953 1 96.44 600 LEU A N 1
ATOM 4730 C CA . LEU A 1 600 ? 0.21 -3.566 -19.016 1 96.44 600 LEU A CA 1
ATOM 4731 C C . LEU A 1 600 ? 0.766 -3.572 -17.594 1 96.44 600 LEU A C 1
ATOM 4733 O O . LEU A 1 600 ? 0.519 -2.641 -16.828 1 96.44 600 LEU A O 1
ATOM 4737 N N . VAL A 1 601 ? 1.549 -4.582 -17.234 1 97.81 601 VAL A N 1
ATOM 4738 C CA . VAL A 1 601 ? 1.969 -4.703 -15.852 1 97.81 601 VAL A CA 1
ATOM 4739 C C . VAL A 1 601 ? 3.492 -4.652 -15.766 1 97.81 601 VAL A C 1
ATOM 4741 O O . VAL A 1 601 ? 4.062 -4.754 -14.672 1 97.81 601 VAL A O 1
ATOM 4744 N N . ALA A 1 602 ? 4.164 -4.477 -16.906 1 98.19 602 ALA A N 1
ATOM 4745 C CA . ALA A 1 602 ? 5.625 -4.438 -16.906 1 98.19 602 ALA A CA 1
ATOM 4746 C C . ALA A 1 602 ? 6.141 -3.354 -15.961 1 98.19 602 ALA A C 1
ATOM 4748 O O . ALA A 1 602 ? 5.574 -2.26 -15.898 1 98.19 602 ALA A O 1
ATOM 4749 N N . PRO A 1 603 ? 7.215 -3.654 -15.203 1 96.75 603 PRO A N 1
ATOM 4750 C CA . PRO A 1 603 ? 7.758 -2.67 -14.266 1 96.75 603 PRO A CA 1
ATOM 4751 C C . PRO A 1 603 ? 8.086 -1.337 -14.938 1 96.75 603 PRO A C 1
ATOM 4753 O O . PRO A 1 603 ? 7.648 -0.282 -14.469 1 96.75 603 PRO A O 1
ATOM 4756 N N . TYR A 1 604 ? 8.93 -1.394 -15.953 1 96.94 604 TYR A N 1
ATOM 4757 C CA . TYR A 1 604 ? 9.18 -0.285 -16.875 1 96.94 604 TYR A CA 1
ATOM 4758 C C . TYR A 1 604 ? 8.531 -0.544 -18.219 1 96.94 604 TYR A C 1
ATOM 4760 O O . TYR A 1 604 ? 8.539 -1.676 -18.719 1 96.94 604 TYR A O 1
ATOM 4768 N N . LYS A 1 605 ? 8.008 0.561 -18.766 1 97.62 605 LYS A N 1
ATOM 4769 C CA . LYS A 1 605 ? 7.367 0.399 -20.062 1 97.62 605 LYS A CA 1
ATOM 4770 C C . LYS A 1 605 ? 8.391 0.435 -21.188 1 97.62 605 LYS A C 1
ATOM 4772 O O . LYS A 1 605 ? 8.203 -0.2 -22.234 1 97.62 605 LYS A O 1
ATOM 4777 N N . ALA A 1 606 ? 9.445 1.21 -20.922 1 98.06 606 ALA A N 1
ATOM 4778 C CA . ALA A 1 606 ? 10.438 1.348 -21.984 1 98.06 606 ALA A CA 1
ATOM 4779 C C . ALA A 1 606 ? 11.836 1.568 -21.406 1 98.06 606 ALA A C 1
ATOM 4781 O O . ALA A 1 606 ? 11.969 2.049 -20.281 1 98.06 606 ALA A O 1
ATOM 4782 N N . SER A 1 607 ? 12.789 1.128 -22.172 1 97.62 607 SER A N 1
ATOM 4783 C CA . SER A 1 607 ? 14.18 1.468 -21.906 1 97.62 607 SER A CA 1
ATOM 4784 C C . SER A 1 607 ? 14.719 2.445 -22.938 1 97.62 607 SER A C 1
ATOM 4786 O O . SER A 1 607 ? 14.391 2.346 -24.125 1 97.62 607 SER A O 1
ATOM 4788 N N . VAL A 1 608 ? 15.469 3.432 -22.516 1 97.38 608 VAL A N 1
ATOM 4789 C CA . VAL A 1 608 ? 16.141 4.391 -23.391 1 97.38 608 VAL A CA 1
ATOM 4790 C C . VAL A 1 608 ? 17.609 4.043 -23.5 1 97.38 608 VAL A C 1
ATOM 4792 O O . VAL A 1 608 ? 18.359 4.094 -22.516 1 97.38 608 VAL A O 1
ATOM 4795 N N . LEU A 1 609 ? 18.031 3.76 -24.766 1 97.31 609 LEU A N 1
ATOM 4796 C CA . LEU A 1 609 ? 19.359 3.201 -25.016 1 97.31 609 LEU A CA 1
ATOM 4797 C C . LEU A 1 609 ? 20.109 4.02 -26.062 1 97.31 609 LEU A C 1
ATOM 4799 O O . LEU A 1 609 ? 20.062 3.693 -27.25 1 97.31 609 LEU A O 1
ATOM 4803 N N . PRO A 1 610 ? 20.859 5.02 -25.641 1 96.38 610 PRO A N 1
ATOM 4804 C CA . PRO A 1 610 ? 21.766 5.645 -26.609 1 96.38 610 PRO A CA 1
ATOM 4805 C C . PRO A 1 610 ? 22.859 4.699 -27.094 1 96.38 610 PRO A C 1
ATOM 4807 O O . PRO A 1 610 ? 23.406 3.926 -26.297 1 96.38 610 PRO A O 1
ATOM 4810 N N . ILE A 1 611 ? 23.219 4.742 -28.281 1 93.31 611 ILE A N 1
ATOM 4811 C CA . ILE A 1 611 ? 24.172 3.797 -28.859 1 93.31 611 ILE A CA 1
ATOM 4812 C C . ILE A 1 611 ? 25.562 4.02 -28.25 1 93.31 611 ILE A C 1
ATOM 4814 O O . ILE A 1 611 ? 26.375 3.094 -28.172 1 93.31 611 ILE A O 1
ATOM 4818 N N . SER A 1 612 ? 25.812 5.277 -27.906 1 88.69 612 SER A N 1
ATOM 4819 C CA . SER A 1 612 ? 27.062 5.621 -27.219 1 88.69 612 SER A CA 1
ATOM 4820 C C . SER A 1 612 ? 26.875 6.82 -26.297 1 88.69 612 SER A C 1
ATOM 4822 O O . SER A 1 612 ? 25.906 7.57 -26.438 1 88.69 612 SER A O 1
ATOM 4824 N N . VAL A 1 613 ? 27.828 6.816 -25.344 1 85.31 613 VAL A N 1
ATOM 4825 C CA . VAL A 1 613 ? 27.812 7.988 -24.469 1 85.31 613 VAL A CA 1
ATOM 4826 C C . VAL A 1 613 ? 28.469 9.172 -25.188 1 85.31 613 VAL A C 1
ATOM 4828 O O . VAL A 1 613 ? 29.688 9.281 -25.234 1 85.31 613 VAL A O 1
ATOM 4831 N N . ASN A 1 614 ? 27.734 9.859 -25.984 1 87.75 614 ASN A N 1
ATOM 4832 C CA . ASN A 1 614 ? 28.188 11 -26.766 1 87.75 614 ASN A CA 1
ATOM 4833 C C . ASN A 1 614 ? 27.344 12.234 -26.5 1 87.75 614 ASN A C 1
ATOM 4835 O O . ASN A 1 614 ? 26.109 12.148 -26.422 1 87.75 614 ASN A O 1
ATOM 4839 N N . GLU A 1 615 ? 27.984 13.266 -26.359 1 91.06 615 GLU A N 1
ATOM 4840 C CA . GLU A 1 615 ? 27.328 14.531 -26.062 1 91.06 615 GLU A CA 1
ATOM 4841 C C . GLU A 1 615 ? 26.297 14.898 -27.125 1 91.06 615 GLU A C 1
ATOM 4843 O O . GLU A 1 615 ? 25.281 15.531 -26.844 1 91.06 615 GLU A O 1
ATOM 4848 N N . LYS A 1 616 ? 26.547 14.461 -28.312 1 92.56 616 LYS A N 1
ATOM 4849 C CA . LYS A 1 616 ? 25.656 14.789 -29.422 1 92.56 616 LYS A CA 1
ATOM 4850 C C . LYS A 1 616 ? 24.312 14.094 -29.281 1 92.56 616 LYS A C 1
ATOM 4852 O O . LYS A 1 616 ? 23.297 14.57 -29.812 1 92.56 616 LYS A O 1
ATOM 4857 N N . LEU A 1 617 ? 24.281 13.047 -28.594 1 95.12 617 LEU A N 1
ATOM 4858 C CA . LEU A 1 617 ? 23.047 12.266 -28.453 1 95.12 617 LEU A CA 1
ATOM 4859 C C . LEU A 1 617 ? 22.234 12.719 -27.25 1 95.12 617 LEU A C 1
ATOM 4861 O O . LEU A 1 617 ? 21.047 12.414 -27.141 1 95.12 617 LEU A O 1
ATOM 4865 N N . GLU A 1 618 ? 22.859 13.453 -26.344 1 92.94 618 GLU A N 1
ATOM 4866 C CA . GLU A 1 618 ? 22.281 13.805 -25.062 1 92.94 618 GLU A CA 1
ATOM 4867 C C . GLU A 1 618 ? 20.984 14.602 -25.234 1 92.94 618 GLU A C 1
ATOM 4869 O O . GLU A 1 618 ? 20.016 14.398 -24.5 1 92.94 618 GLU A O 1
ATOM 4874 N N . PRO A 1 619 ? 20.984 15.508 -26.188 1 93.75 619 PRO A N 1
ATOM 4875 C CA . PRO A 1 619 ? 19.75 16.266 -26.375 1 93.75 619 PRO A CA 1
ATOM 4876 C C . PRO A 1 619 ? 18.578 15.367 -26.797 1 93.75 619 PRO A C 1
ATOM 4878 O O . PRO A 1 619 ? 17.438 15.609 -26.406 1 93.75 619 PRO A O 1
ATOM 4881 N N . ILE A 1 620 ? 18.844 14.383 -27.594 1 95.75 620 ILE A N 1
ATOM 4882 C CA . ILE A 1 620 ? 17.797 13.492 -28.062 1 95.75 620 ILE A CA 1
ATOM 4883 C C . ILE A 1 620 ? 17.344 12.586 -26.906 1 95.75 620 ILE A C 1
ATOM 4885 O O . ILE A 1 620 ? 16.141 12.297 -26.781 1 95.75 620 ILE A O 1
ATOM 4889 N N . VAL A 1 621 ? 18.266 12.148 -26.109 1 95.31 621 VAL A N 1
ATOM 4890 C CA . VAL A 1 621 ? 17.938 11.336 -24.938 1 95.31 621 VAL A CA 1
ATOM 4891 C C . VAL A 1 621 ? 17 12.117 -24.016 1 95.31 621 VAL A C 1
ATOM 4893 O O . VAL A 1 621 ? 15.992 11.578 -23.562 1 95.31 621 VAL A O 1
ATOM 4896 N N . THR A 1 622 ? 17.328 13.305 -23.828 1 91.38 622 THR A N 1
ATOM 4897 C CA . THR A 1 622 ? 16.516 14.164 -22.969 1 91.38 622 THR A CA 1
ATOM 4898 C C . THR A 1 622 ? 15.125 14.367 -23.547 1 91.38 622 THR A C 1
ATOM 4900 O O . THR A 1 622 ? 14.133 14.344 -22.828 1 91.38 622 THR A O 1
ATOM 4903 N N . ALA A 1 623 ? 15.086 14.57 -24.797 1 94.56 623 ALA A N 1
ATOM 4904 C CA . ALA A 1 623 ? 13.797 14.766 -25.469 1 94.56 623 ALA A CA 1
ATOM 4905 C C . ALA A 1 623 ? 12.906 13.539 -25.328 1 94.56 623 ALA A C 1
ATOM 4907 O O . ALA A 1 623 ? 11.711 13.656 -25.078 1 94.56 623 ALA A O 1
ATOM 4908 N N . VAL A 1 624 ? 13.477 12.367 -25.516 1 96.56 624 VAL A N 1
ATOM 4909 C CA . VAL A 1 624 ? 12.727 11.125 -25.391 1 96.56 624 VAL A CA 1
ATOM 4910 C C . VAL A 1 624 ? 12.227 10.961 -23.953 1 96.56 624 VAL A C 1
ATOM 4912 O O . VAL A 1 624 ? 11.062 10.609 -23.734 1 96.56 624 VAL A O 1
ATOM 4915 N N . ARG A 1 625 ? 13.109 11.227 -22.984 1 92.62 625 ARG A N 1
ATOM 4916 C CA . ARG A 1 625 ? 12.742 11.141 -21.578 1 92.62 625 ARG A CA 1
ATOM 4917 C C . ARG A 1 625 ? 11.578 12.07 -21.25 1 92.62 625 ARG A C 1
ATOM 4919 O O . ARG A 1 625 ? 10.641 11.68 -20.562 1 92.62 625 ARG A O 1
ATOM 4926 N N . ASP A 1 626 ? 11.648 13.219 -21.766 1 89.38 626 ASP A N 1
ATOM 4927 C CA . ASP A 1 626 ? 10.617 14.219 -21.516 1 89.38 626 ASP A CA 1
ATOM 4928 C C . ASP A 1 626 ? 9.273 13.797 -22.094 1 89.38 626 ASP A C 1
ATOM 4930 O O . ASP A 1 626 ? 8.234 13.984 -21.469 1 89.38 626 ASP A O 1
ATOM 4934 N N . GLU A 1 627 ? 9.32 13.258 -23.281 1 93.06 627 GLU A N 1
ATOM 4935 C CA . GLU A 1 627 ? 8.102 12.773 -23.906 1 93.06 627 GLU A CA 1
ATOM 4936 C C . GLU A 1 627 ? 7.457 11.664 -23.094 1 93.06 627 GLU A C 1
ATOM 4938 O O . GLU A 1 627 ? 6.238 11.648 -22.906 1 93.06 627 GLU A O 1
ATOM 4943 N N . LEU A 1 628 ? 8.242 10.758 -22.625 1 94.38 628 LEU A N 1
ATOM 4944 C CA . LEU A 1 628 ? 7.734 9.633 -21.844 1 94.38 628 LEU A CA 1
ATOM 4945 C C . LEU A 1 628 ? 7.188 10.117 -20.5 1 94.38 628 LEU A C 1
ATOM 4947 O O . LEU A 1 628 ? 6.109 9.695 -20.078 1 94.38 628 LEU A O 1
ATOM 4951 N N . SER A 1 629 ? 7.902 11.039 -19.875 1 87.56 629 SER A N 1
ATOM 4952 C CA . SER A 1 629 ? 7.504 11.562 -18.578 1 87.56 629 SER A CA 1
ATOM 4953 C C . SER A 1 629 ? 6.211 12.359 -18.672 1 87.56 629 SER A C 1
ATOM 4955 O O . SER A 1 629 ? 5.387 12.336 -17.766 1 87.56 629 SER A O 1
ATOM 4957 N N . ALA A 1 630 ? 6.059 13.039 -19.75 1 84.75 630 ALA A N 1
ATOM 4958 C CA . ALA A 1 630 ? 4.871 13.867 -19.953 1 84.75 630 ALA A CA 1
ATOM 4959 C C . ALA A 1 630 ? 3.604 13.016 -19.953 1 84.75 630 ALA A C 1
ATOM 4961 O O . ALA A 1 630 ? 2.541 13.484 -19.531 1 84.75 630 ALA A O 1
ATOM 4962 N N . LEU A 1 631 ? 3.736 11.797 -20.328 1 88.31 631 LEU A N 1
ATOM 4963 C CA . LEU A 1 631 ? 2.588 10.898 -20.328 1 88.31 631 LEU A CA 1
ATOM 4964 C C . LEU A 1 631 ? 2.641 9.938 -19.141 1 88.31 631 LEU A C 1
ATOM 4966 O O . LEU A 1 631 ? 1.903 8.953 -19.109 1 88.31 631 LEU A O 1
ATOM 4970 N N . HIS A 1 632 ? 3.572 10.164 -18.219 1 87.19 632 HIS A N 1
ATOM 4971 C CA . HIS A 1 632 ? 3.736 9.422 -16.969 1 87.19 632 HIS A CA 1
ATOM 4972 C C . HIS A 1 632 ? 4.062 7.953 -17.234 1 87.19 632 HIS A C 1
ATOM 4974 O O . HIS A 1 632 ? 3.561 7.062 -16.547 1 87.19 632 HIS A O 1
ATOM 4980 N N . LEU A 1 633 ? 4.824 7.75 -18.328 1 93.88 633 LEU A N 1
ATOM 4981 C CA . LEU A 1 633 ? 5.316 6.41 -18.625 1 93.88 633 LEU A CA 1
ATOM 4982 C C . LEU A 1 633 ? 6.625 6.133 -17.906 1 93.88 633 LEU A C 1
ATOM 4984 O O . LEU A 1 633 ? 7.512 6.988 -17.859 1 93.88 633 LEU A O 1
ATOM 4988 N N . SER A 1 634 ? 6.66 4.969 -17.312 1 94.56 634 SER A N 1
ATOM 4989 C CA . SER A 1 634 ? 7.891 4.59 -16.625 1 94.56 634 SER A CA 1
ATOM 4990 C C . SER A 1 634 ? 8.961 4.145 -17.609 1 94.56 634 SER A C 1
ATOM 4992 O O . SER A 1 634 ? 8.656 3.48 -18.609 1 94.56 634 SER A O 1
ATOM 4994 N N . TYR A 1 635 ? 10.195 4.582 -17.344 1 95.12 635 TYR A N 1
ATOM 4995 C CA . TYR A 1 635 ? 11.297 4.215 -18.219 1 95.12 635 TYR A CA 1
ATOM 4996 C C . TYR A 1 635 ? 12.594 4.074 -17.438 1 95.12 635 TYR A C 1
ATOM 4998 O O . TYR A 1 635 ? 12.703 4.562 -16.312 1 95.12 635 TYR A O 1
ATOM 5006 N N . ARG A 1 636 ? 13.484 3.332 -18.047 1 94 636 ARG A N 1
ATOM 5007 C CA . ARG A 1 636 ? 14.844 3.172 -17.531 1 94 636 ARG A CA 1
ATOM 5008 C C . ARG A 1 636 ? 15.875 3.615 -18.562 1 94 636 ARG A C 1
ATOM 5010 O O . ARG A 1 636 ? 15.75 3.295 -19.75 1 94 636 ARG A O 1
ATOM 5017 N N . VAL A 1 637 ? 16.828 4.438 -18.125 1 92.31 637 VAL A N 1
ATOM 5018 C CA . VAL A 1 637 ? 17.922 4.848 -19.016 1 92.31 637 VAL A CA 1
ATOM 5019 C C . VAL A 1 637 ? 19.172 4.012 -18.719 1 92.31 637 VAL A C 1
ATOM 5021 O O . VAL A 1 637 ? 19.594 3.898 -17.562 1 92.31 637 VAL A O 1
ATOM 5024 N N . ASP A 1 638 ? 19.672 3.371 -19.688 1 91.62 638 ASP A N 1
ATOM 5025 C CA . ASP A 1 638 ? 20.922 2.613 -19.578 1 91.62 638 ASP A CA 1
ATOM 5026 C C . ASP A 1 638 ? 22.016 3.227 -20.453 1 91.62 638 ASP A C 1
ATOM 5028 O O . ASP A 1 638 ? 22.047 3.018 -21.672 1 91.62 638 ASP A O 1
ATOM 5032 N N . GLU A 1 639 ? 22.906 3.916 -19.844 1 87.69 639 GLU A N 1
ATOM 5033 C CA . GLU A 1 639 ? 24 4.578 -20.547 1 87.69 639 GLU A CA 1
ATOM 5034 C C . GLU A 1 639 ? 25.344 3.926 -20.219 1 87.69 639 GLU A C 1
ATOM 5036 O O . GLU A 1 639 ? 26.391 4.574 -20.281 1 87.69 639 GLU A O 1
ATOM 5041 N N . SER A 1 640 ? 25.25 2.732 -19.828 1 85.94 640 SER A N 1
ATOM 5042 C CA . SER A 1 640 ? 26.484 2.025 -19.484 1 85.94 640 SER A CA 1
ATOM 5043 C C . SER A 1 640 ? 27.375 1.884 -20.719 1 85.94 640 SER A C 1
ATOM 5045 O O . SER A 1 640 ? 26.906 1.903 -21.844 1 85.94 640 SER A O 1
ATOM 5047 N N . GLY A 1 641 ? 28.656 1.739 -20.594 1 84.31 641 GLY A N 1
ATOM 5048 C CA . GLY A 1 641 ? 29.641 1.673 -21.656 1 84.31 641 GLY A CA 1
ATOM 5049 C C . GLY A 1 641 ? 29.688 0.317 -22.344 1 84.31 641 GLY A C 1
ATOM 5050 O O . GLY A 1 641 ? 30.422 0.131 -23.312 1 84.31 641 GLY A O 1
ATOM 5051 N N . ILE A 1 642 ? 28.859 -0.554 -21.938 1 87.75 642 ILE A N 1
ATOM 5052 C CA . ILE A 1 642 ? 28.875 -1.883 -22.531 1 87.75 642 ILE A CA 1
ATOM 5053 C C . ILE A 1 642 ? 28.188 -1.841 -23.906 1 87.75 642 ILE A C 1
ATOM 5055 O O . ILE A 1 642 ? 27.594 -0.829 -24.266 1 87.75 642 ILE A O 1
ATOM 5059 N N . SER A 1 643 ? 28.344 -2.932 -24.625 1 91.62 643 SER A N 1
ATOM 5060 C CA . SER A 1 643 ? 27.812 -2.977 -25.984 1 91.62 643 SER A CA 1
ATOM 5061 C C . SER A 1 643 ? 26.297 -2.875 -26 1 91.62 643 SER A C 1
ATOM 5063 O O . SER A 1 643 ? 25.641 -3.219 -25.016 1 91.62 643 SER A O 1
ATOM 5065 N N . ILE A 1 644 ? 25.75 -2.418 -27.078 1 92.44 644 ILE A N 1
ATOM 5066 C CA . ILE A 1 644 ? 24.312 -2.238 -27.219 1 92.44 644 ILE A CA 1
ATOM 5067 C C . ILE A 1 644 ? 23.609 -3.59 -27.109 1 92.44 644 ILE A C 1
ATOM 5069 O O . ILE A 1 644 ? 22.5 -3.68 -26.578 1 92.44 644 ILE A O 1
ATOM 5073 N N . GLY A 1 645 ? 24.203 -4.656 -27.656 1 92 645 GLY A N 1
ATOM 5074 C CA . GLY A 1 645 ? 23.641 -5.992 -27.531 1 92 645 GLY A CA 1
ATOM 5075 C C . GLY A 1 645 ? 23.469 -6.441 -26.094 1 92 645 GLY A C 1
ATOM 5076 O O . GLY A 1 645 ? 22.453 -7.035 -25.75 1 92 645 GLY A O 1
ATOM 5077 N N . LYS A 1 646 ? 24.469 -6.141 -25.344 1 93.25 646 LYS A N 1
ATOM 5078 C CA . LYS A 1 646 ? 24.406 -6.492 -23.938 1 93.25 646 LYS A CA 1
ATOM 5079 C C . LYS A 1 646 ? 23.344 -5.664 -23.203 1 93.25 646 LYS A C 1
ATOM 5081 O O . LYS A 1 646 ? 22.688 -6.156 -22.297 1 93.25 646 LYS A O 1
ATOM 5086 N N . ARG A 1 647 ? 23.188 -4.438 -23.594 1 94.94 647 ARG A N 1
ATOM 5087 C CA . ARG A 1 647 ? 22.172 -3.582 -22.984 1 94.94 647 ARG A CA 1
ATOM 5088 C C . ARG A 1 647 ? 20.781 -4.035 -23.391 1 94.94 647 ARG A C 1
ATOM 5090 O O . ARG A 1 647 ? 19.844 -3.967 -22.578 1 94.94 647 ARG A O 1
ATOM 5097 N N . TYR A 1 648 ? 20.625 -4.512 -24.641 1 95 648 TYR A N 1
ATOM 5098 C CA . TYR A 1 648 ? 19.375 -5.117 -25.062 1 95 648 TYR A CA 1
ATOM 5099 C C . TYR A 1 648 ? 19.062 -6.352 -24.219 1 95 648 TYR A C 1
ATOM 5101 O O . TYR A 1 648 ? 17.922 -6.547 -23.797 1 95 648 TYR A O 1
ATOM 5109 N N . ALA A 1 649 ? 20.062 -7.16 -24 1 94.38 649 ALA A N 1
ATOM 5110 C CA . ALA A 1 649 ? 19.875 -8.375 -23.219 1 94.38 649 ALA A CA 1
ATOM 5111 C C . ALA A 1 649 ? 19.453 -8.047 -21.797 1 94.38 649 ALA A C 1
ATOM 5113 O O . ALA A 1 649 ? 18.578 -8.703 -21.234 1 94.38 649 ALA A O 1
ATOM 5114 N N . ARG A 1 650 ? 20.094 -7.047 -21.219 1 94.75 650 ARG A N 1
ATOM 5115 C CA . ARG A 1 650 ? 19.734 -6.621 -19.859 1 94.75 650 ARG A CA 1
ATOM 5116 C C . ARG A 1 650 ? 18.297 -6.105 -19.828 1 94.75 650 ARG A C 1
ATOM 5118 O O . ARG A 1 650 ? 17.562 -6.402 -18.875 1 94.75 650 ARG A O 1
ATOM 5125 N N . THR A 1 651 ? 17.969 -5.328 -20.797 1 96.44 651 THR A N 1
ATOM 5126 C CA . THR A 1 651 ? 16.609 -4.809 -20.922 1 96.44 651 THR A CA 1
ATOM 5127 C C . THR A 1 651 ? 15.594 -5.949 -20.969 1 96.44 651 THR A C 1
ATOM 5129 O O . THR A 1 651 ? 14.562 -5.898 -20.312 1 96.44 651 THR A O 1
ATOM 5132 N N . ASP A 1 652 ? 15.914 -6.957 -21.75 1 97 652 ASP A N 1
ATOM 5133 C CA . ASP A 1 652 ? 15.039 -8.117 -21.875 1 97 652 ASP A CA 1
ATOM 5134 C C . ASP A 1 652 ? 14.906 -8.867 -20.562 1 97 652 ASP A C 1
ATOM 5136 O O . ASP A 1 652 ? 13.812 -9.297 -20.188 1 97 652 ASP A O 1
ATOM 5140 N N . GLU A 1 653 ? 16.016 -9.023 -19.891 1 96.94 653 GLU A N 1
ATOM 5141 C CA . GLU A 1 653 ? 16.016 -9.711 -18.609 1 96.94 653 GLU A CA 1
ATOM 5142 C C . GLU A 1 653 ? 15.109 -9.008 -17.594 1 96.94 653 GLU A C 1
ATOM 5144 O O . GLU A 1 653 ? 14.484 -9.656 -16.766 1 96.94 653 GLU A O 1
ATOM 5149 N N . LEU A 1 654 ? 15.016 -7.691 -17.703 1 97.31 654 LEU A N 1
ATOM 5150 C CA . LEU A 1 654 ? 14.219 -6.887 -16.781 1 97.31 654 LEU A CA 1
ATOM 5151 C C . LEU A 1 654 ? 12.742 -6.93 -17.172 1 97.31 654 LEU A C 1
ATOM 5153 O O . LEU A 1 654 ? 11.891 -6.434 -16.438 1 97.31 654 LEU A O 1
ATOM 5157 N N . GLY A 1 655 ? 12.422 -7.594 -18.266 1 97.81 655 GLY A N 1
ATOM 5158 C CA . GLY A 1 655 ? 11.047 -7.707 -18.719 1 97.81 655 GLY A CA 1
ATOM 5159 C C . GLY A 1 655 ? 10.484 -6.406 -19.266 1 97.81 655 GLY A C 1
ATOM 5160 O O . GLY A 1 655 ? 9.273 -6.18 -19.219 1 97.81 655 GLY A O 1
ATOM 5161 N N . ILE A 1 656 ? 11.359 -5.457 -19.703 1 98.25 656 ILE A N 1
ATOM 5162 C CA . ILE A 1 656 ? 10.922 -4.203 -20.312 1 98.25 656 ILE A CA 1
ATOM 5163 C C . ILE A 1 656 ? 10.445 -4.461 -21.75 1 98.25 656 ILE A C 1
ATOM 5165 O O . ILE A 1 656 ? 11.234 -4.863 -22.609 1 98.25 656 ILE A O 1
ATOM 5169 N N . PRO A 1 657 ? 9.242 -4.172 -22.031 1 98.31 657 PRO A N 1
ATOM 5170 C CA . PRO A 1 657 ? 8.664 -4.625 -23.297 1 98.31 657 PRO A CA 1
ATOM 5171 C C . PRO A 1 657 ? 9.227 -3.875 -24.5 1 98.31 657 PRO A C 1
ATOM 5173 O O . PRO A 1 657 ? 9.289 -4.43 -25.609 1 98.31 657 PRO A O 1
ATOM 5176 N N . PHE A 1 658 ? 9.641 -2.572 -24.297 1 98.5 658 PHE A N 1
ATOM 5177 C CA . PHE A 1 658 ? 10.047 -1.778 -25.438 1 98.5 658 PHE A CA 1
ATOM 5178 C C . PHE A 1 658 ? 11.375 -1.086 -25.188 1 98.5 658 PHE A C 1
ATOM 5180 O O . PHE A 1 658 ? 11.609 -0.561 -24.094 1 98.5 658 PHE A O 1
ATOM 5187 N N . ALA A 1 659 ? 12.234 -1.127 -26.172 1 98.44 659 ALA A N 1
ATOM 5188 C CA . ALA A 1 659 ? 13.531 -0.458 -26.078 1 98.44 659 ALA A CA 1
ATOM 5189 C C . ALA A 1 659 ? 13.656 0.635 -27.141 1 98.44 659 ALA A C 1
ATOM 5191 O O . ALA A 1 659 ? 13.375 0.404 -28.312 1 98.44 659 ALA A O 1
ATOM 5192 N N . ILE A 1 660 ? 13.984 1.814 -26.734 1 98.56 660 ILE A N 1
ATOM 5193 C CA . ILE A 1 660 ? 14.18 2.965 -27.609 1 98.56 660 ILE A CA 1
ATOM 5194 C C . ILE A 1 660 ? 15.672 3.225 -27.797 1 98.56 660 ILE A C 1
ATOM 5196 O O . ILE A 1 660 ? 16.375 3.598 -26.844 1 98.56 660 ILE A O 1
ATOM 5200 N N . THR A 1 661 ? 16.156 3.047 -28.953 1 98 661 THR A N 1
ATOM 5201 C CA . THR A 1 661 ? 17.578 3.246 -29.234 1 98 661 THR A CA 1
ATOM 5202 C C . THR A 1 661 ? 17.797 4.582 -29.938 1 98 661 THR A C 1
ATOM 5204 O O . THR A 1 661 ? 17.141 4.891 -30.938 1 98 661 THR A O 1
ATOM 5207 N N . ILE A 1 662 ? 18.656 5.34 -29.438 1 97.81 662 ILE A N 1
ATOM 5208 C CA . ILE A 1 662 ? 19.047 6.629 -30 1 97.81 662 ILE A CA 1
ATOM 5209 C C . ILE A 1 662 ? 20.422 6.504 -30.672 1 97.81 662 ILE A C 1
ATOM 5211 O O . ILE A 1 662 ? 21.406 6.191 -30 1 97.81 662 ILE A O 1
ATOM 5215 N N . ASP A 1 663 ? 20.5 6.711 -31.953 1 95.44 663 ASP A N 1
ATOM 5216 C CA . ASP A 1 663 ? 21.75 6.617 -32.719 1 95.44 663 ASP A CA 1
ATOM 5217 C C . ASP A 1 663 ? 22.094 7.953 -33.375 1 95.44 663 ASP A C 1
ATOM 5219 O O . ASP A 1 663 ? 21.453 8.969 -33.094 1 95.44 663 ASP A O 1
ATOM 5223 N N . PHE A 1 664 ? 23.109 7.957 -34.188 1 94.56 664 PHE A N 1
ATOM 5224 C CA . PHE A 1 664 ? 23.609 9.211 -34.719 1 94.56 664 PHE A CA 1
ATOM 5225 C C . PHE A 1 664 ? 22.656 9.773 -35.781 1 94.56 664 PHE A C 1
ATOM 5227 O O . PHE A 1 664 ? 22.656 10.977 -36.031 1 94.56 664 PHE A O 1
ATOM 5234 N N . GLU A 1 665 ? 21.891 8.914 -36.406 1 93.88 665 GLU A N 1
ATOM 5235 C CA . GLU A 1 665 ? 20.875 9.391 -37.344 1 93.88 665 GLU A CA 1
ATOM 5236 C C . GLU A 1 665 ? 19.781 10.18 -36.625 1 93.88 665 GLU A C 1
ATOM 5238 O O . GLU A 1 665 ? 19.109 11.016 -37.219 1 93.88 665 GLU A O 1
ATOM 5243 N N . SER A 1 666 ? 19.578 9.922 -35.344 1 96.12 666 SER A N 1
ATOM 5244 C CA . SER A 1 666 ? 18.562 10.562 -34.5 1 96.12 666 SER A CA 1
ATOM 5245 C C . SER A 1 666 ? 18.828 12.062 -34.375 1 96.12 666 SER A C 1
ATOM 5247 O O . SER A 1 666 ? 17.906 12.828 -34.062 1 96.12 666 SER A O 1
ATOM 5249 N N . VAL A 1 667 ? 20.094 12.445 -34.562 1 94.88 667 VAL A N 1
ATOM 5250 C CA . VAL A 1 667 ? 20.484 13.836 -34.375 1 94.88 667 VAL A CA 1
ATOM 5251 C C . VAL A 1 667 ? 19.938 14.688 -35.531 1 94.88 667 VAL A C 1
ATOM 5253 O O . VAL A 1 667 ? 19.594 15.859 -35.312 1 94.88 667 VAL A O 1
ATOM 5256 N N . ASN A 1 668 ? 19.797 14.07 -36.625 1 93.25 668 ASN A N 1
ATOM 5257 C CA . ASN A 1 668 ? 19.344 14.789 -37.812 1 93.25 668 ASN A CA 1
ATOM 5258 C C . ASN A 1 668 ? 17.812 14.852 -37.875 1 93.25 668 ASN A C 1
ATOM 5260 O O . ASN A 1 668 ? 17.141 13.906 -37.5 1 93.25 668 ASN A O 1
ATOM 5264 N N . ALA A 1 669 ? 17.328 15.961 -38.375 1 92.12 669 ALA A N 1
ATOM 5265 C CA . ALA A 1 669 ? 15.891 16.078 -38.594 1 92.12 669 ALA A CA 1
ATOM 5266 C C . ALA A 1 669 ? 15.383 15.023 -39.562 1 92.12 669 ALA A C 1
ATOM 5268 O O . ALA A 1 669 ? 16.047 14.719 -40.562 1 92.12 669 ALA A O 1
ATOM 5269 N N . PRO A 1 670 ? 14.312 14.539 -39.25 1 94.62 670 PRO A N 1
ATOM 5270 C CA . PRO A 1 670 ? 13.219 14.883 -38.344 1 94.62 670 PRO A CA 1
ATOM 5271 C C . PRO A 1 670 ? 13.367 14.211 -36.969 1 94.62 670 PRO A C 1
ATOM 5273 O O . PRO A 1 670 ? 12.367 14.008 -36.281 1 94.62 670 PRO A O 1
ATOM 5276 N N . HIS A 1 671 ? 14.555 13.859 -36.531 1 96.06 671 HIS A N 1
ATOM 5277 C CA . HIS A 1 671 ? 14.898 13.258 -35.219 1 96.06 671 HIS A CA 1
ATOM 5278 C C . HIS A 1 671 ? 14.125 11.969 -35 1 96.06 671 HIS A C 1
ATOM 5280 O O . HIS A 1 671 ? 13.039 11.984 -34.406 1 96.06 671 HIS A O 1
ATOM 5286 N N . THR A 1 672 ? 14.609 10.969 -35.469 1 97.12 672 THR A N 1
ATOM 5287 C CA . THR A 1 672 ? 13.953 9.664 -35.344 1 97.12 672 THR A CA 1
ATOM 5288 C C . THR A 1 672 ? 14.75 8.742 -34.438 1 97.12 672 THR A C 1
ATOM 5290 O O . THR A 1 672 ? 15.93 8.977 -34.188 1 97.12 672 THR A O 1
ATOM 5293 N N . VAL A 1 673 ? 14.031 7.82 -33.875 1 98.06 673 VAL A N 1
ATOM 5294 C CA . VAL A 1 673 ? 14.641 6.797 -33.031 1 98.06 673 VAL A CA 1
ATOM 5295 C C . VAL A 1 673 ? 14.102 5.422 -33.406 1 98.06 673 VAL A C 1
ATOM 5297 O O . VAL A 1 673 ? 13.148 5.32 -34.188 1 98.06 673 VAL A O 1
ATOM 5300 N N . THR A 1 674 ? 14.734 4.418 -32.938 1 97.69 674 THR A N 1
ATOM 5301 C CA . THR A 1 674 ? 14.242 3.066 -33.219 1 97.69 674 THR A CA 1
ATOM 5302 C C . THR A 1 674 ? 13.531 2.51 -31.984 1 97.69 674 THR A C 1
ATOM 5304 O O . THR A 1 674 ? 13.969 2.73 -30.844 1 97.69 674 THR A O 1
ATOM 5307 N N . LEU A 1 675 ? 12.422 1.87 -32.188 1 98.38 675 LEU A N 1
ATOM 5308 C CA . LEU A 1 675 ? 11.648 1.184 -31.156 1 98.38 675 LEU A CA 1
ATOM 5309 C C . LEU A 1 675 ? 11.664 -0.325 -31.375 1 98.38 675 LEU A C 1
ATOM 5311 O O . LEU A 1 675 ? 11.312 -0.799 -32.469 1 98.38 675 LEU A O 1
ATOM 5315 N N . ARG A 1 676 ? 12.086 -1.028 -30.375 1 98.12 676 ARG A N 1
ATOM 5316 C CA . ARG A 1 676 ? 12.234 -2.477 -30.484 1 98.12 676 ARG A CA 1
ATOM 5317 C C . ARG A 1 676 ? 11.25 -3.199 -29.578 1 98.12 676 ARG A C 1
ATOM 5319 O O . ARG A 1 676 ? 11.039 -2.785 -28.438 1 98.12 676 ARG A O 1
ATOM 5326 N N . ASP A 1 677 ? 10.703 -4.254 -30.094 1 97.75 677 ASP A N 1
ATOM 5327 C CA . ASP A 1 677 ? 9.812 -5.125 -29.328 1 97.75 677 ASP A CA 1
ATOM 5328 C C . ASP A 1 677 ? 10.586 -6.273 -28.688 1 97.75 677 ASP A C 1
ATOM 5330 O O . ASP A 1 677 ? 11.406 -6.918 -29.344 1 97.75 677 ASP A O 1
ATOM 5334 N N . LEU A 1 678 ? 10.344 -6.523 -27.469 1 97.06 678 LEU A N 1
ATOM 5335 C CA . LEU A 1 678 ? 11.062 -7.531 -26.688 1 97.06 678 LEU A CA 1
ATOM 5336 C C . LEU A 1 678 ? 10.852 -8.922 -27.281 1 97.06 678 LEU A C 1
ATOM 5338 O O . LEU A 1 678 ? 11.82 -9.648 -27.516 1 97.06 678 LEU A O 1
ATOM 5342 N N . ALA A 1 679 ? 9.648 -9.32 -27.531 1 93.44 679 ALA A N 1
ATOM 5343 C CA . ALA A 1 679 ? 9.297 -10.68 -27.922 1 93.44 679 ALA A CA 1
ATOM 5344 C C . ALA A 1 679 ? 9.828 -11.008 -29.312 1 93.44 679 ALA A C 1
ATOM 5346 O O . ALA A 1 679 ? 10.508 -12.016 -29.5 1 93.44 679 ALA A O 1
ATOM 5347 N N . SER A 1 680 ? 9.555 -10.133 -30.312 1 93.69 680 SER A N 1
ATOM 5348 C CA . SER A 1 680 ? 9.906 -10.406 -31.688 1 93.69 680 SER A CA 1
ATOM 5349 C C . SER A 1 680 ? 11.312 -9.906 -32.031 1 93.69 680 SER A C 1
ATOM 5351 O O . SER A 1 680 ? 11.906 -10.312 -33.031 1 93.69 680 SER A O 1
ATOM 5353 N N . MET A 1 681 ? 11.812 -8.961 -31.219 1 94.06 681 MET A N 1
ATOM 5354 C CA . MET A 1 681 ? 13.094 -8.289 -31.422 1 94.06 681 MET A CA 1
ATOM 5355 C C . MET A 1 681 ? 13.07 -7.418 -32.688 1 94.06 681 MET A C 1
ATOM 5357 O O . MET A 1 681 ? 14.094 -6.875 -33.094 1 94.06 681 MET A O 1
ATOM 5361 N N . GLN A 1 682 ? 11.875 -7.332 -33.219 1 96.06 682 GLN A N 1
ATOM 5362 C CA . GLN A 1 682 ? 11.719 -6.453 -34.375 1 96.06 682 GLN A CA 1
ATOM 5363 C C . GLN A 1 682 ? 11.828 -4.988 -33.969 1 96.06 682 GLN A C 1
ATOM 5365 O O . GLN A 1 682 ? 11.469 -4.617 -32.844 1 96.06 682 GLN A O 1
ATOM 5370 N N . GLN A 1 683 ? 12.312 -4.188 -34.938 1 97.31 683 GLN A N 1
ATOM 5371 C CA . GLN A 1 683 ? 12.484 -2.762 -34.688 1 97.31 683 GLN A CA 1
ATOM 5372 C C . GLN A 1 683 ? 11.828 -1.918 -35.781 1 97.31 683 GLN A C 1
ATOM 5374 O O . GLN A 1 683 ? 11.812 -2.307 -36.938 1 97.31 683 GLN A O 1
ATOM 5379 N N . VAL A 1 684 ? 11.305 -0.825 -35.344 1 97.94 684 VAL A N 1
ATOM 5380 C CA . VAL A 1 684 ? 10.75 0.159 -36.25 1 97.94 684 VAL A CA 1
ATOM 5381 C C . VAL A 1 684 ? 11.383 1.524 -36 1 97.94 684 VAL A C 1
ATOM 5383 O O . VAL A 1 684 ? 11.961 1.756 -34.938 1 97.94 684 VAL A O 1
ATOM 5386 N N . ARG A 1 685 ? 11.422 2.33 -37 1 97.5 685 ARG A N 1
ATOM 5387 C CA . ARG A 1 685 ? 11.922 3.693 -36.844 1 97.5 685 ARG A CA 1
ATOM 5388 C C . ARG A 1 685 ? 10.773 4.695 -36.812 1 97.5 685 ARG A C 1
ATOM 5390 O O . ARG A 1 685 ? 9.844 4.594 -37.625 1 97.5 685 ARG A O 1
ATOM 5397 N N . LEU A 1 686 ? 10.727 5.609 -35.906 1 97.56 686 LEU A N 1
ATOM 5398 C CA . LEU A 1 686 ? 9.664 6.598 -35.781 1 97.56 686 LEU A CA 1
ATOM 5399 C C . LEU A 1 686 ? 10.203 7.906 -35.219 1 97.56 686 LEU A C 1
ATOM 5401 O O . LEU A 1 686 ? 11.328 7.949 -34.688 1 97.56 686 LEU A O 1
ATOM 5405 N N . GLN A 1 687 ? 9.461 8.922 -35.312 1 97.5 687 GLN A N 1
ATOM 5406 C CA . GLN A 1 687 ? 9.859 10.234 -34.781 1 97.5 687 GLN A CA 1
ATOM 5407 C C . GLN A 1 687 ? 9.797 10.281 -33.281 1 97.5 687 GLN A C 1
ATOM 5409 O O . GLN A 1 687 ? 8.961 9.609 -32.656 1 97.5 687 GLN A O 1
ATOM 5414 N N . VAL A 1 688 ? 10.633 11.102 -32.688 1 97.69 688 VAL A N 1
ATOM 5415 C CA . VAL A 1 688 ? 10.703 11.25 -31.25 1 97.69 688 VAL A CA 1
ATOM 5416 C C . VAL A 1 688 ? 9.336 11.633 -30.688 1 97.69 688 VAL A C 1
ATOM 5418 O O . VAL A 1 688 ? 8.922 11.141 -29.641 1 97.69 688 VAL A O 1
ATOM 5421 N N . SER A 1 689 ? 8.547 12.406 -31.359 1 95.88 689 SER A N 1
ATOM 5422 C CA . SER A 1 689 ? 7.246 12.891 -30.906 1 95.88 689 SER A CA 1
ATOM 5423 C C . SER A 1 689 ? 6.215 11.773 -30.891 1 95.88 689 SER A C 1
ATOM 5425 O O . SER A 1 689 ? 5.172 11.883 -30.25 1 95.88 689 SER A O 1
ATOM 5427 N N . GLU A 1 690 ? 6.496 10.695 -31.562 1 97 690 GLU A N 1
ATOM 5428 C CA . GLU A 1 690 ? 5.547 9.594 -31.688 1 97 690 GLU A CA 1
ATOM 5429 C C . GLU A 1 690 ? 5.863 8.477 -30.703 1 97 690 GLU A C 1
ATOM 5431 O O . GLU A 1 690 ? 5.043 7.582 -30.484 1 97 690 GLU A O 1
ATOM 5436 N N . VAL A 1 691 ? 6.984 8.547 -30.094 1 97.62 691 VAL A N 1
ATOM 5437 C CA . VAL A 1 691 ? 7.469 7.449 -29.266 1 97.62 691 VAL A CA 1
ATOM 5438 C C . VAL A 1 691 ? 6.531 7.246 -28.078 1 97.62 691 VAL A C 1
ATOM 5440 O O . VAL A 1 691 ? 6 6.148 -27.875 1 97.62 691 VAL A O 1
ATOM 5443 N N . ALA A 1 692 ? 6.273 8.305 -27.312 1 96.88 692 ALA A N 1
ATOM 5444 C CA . ALA A 1 692 ? 5.508 8.195 -26.078 1 96.88 692 ALA A CA 1
ATOM 5445 C C . ALA A 1 692 ? 4.07 7.762 -26.359 1 96.88 692 ALA A C 1
ATOM 5447 O O . ALA A 1 692 ? 3.559 6.844 -25.703 1 96.88 692 ALA A O 1
ATOM 5448 N N . PRO A 1 693 ? 3.383 8.359 -27.344 1 95.88 693 PRO A N 1
ATOM 5449 C CA . PRO A 1 693 ? 2.025 7.902 -27.656 1 95.88 693 PRO A CA 1
ATOM 5450 C C . PRO A 1 693 ? 1.982 6.441 -28.094 1 95.88 693 PRO A C 1
ATOM 5452 O O . PRO A 1 693 ? 1.044 5.719 -27.75 1 95.88 693 PRO A O 1
ATOM 5455 N N . THR A 1 694 ? 2.959 6.07 -28.875 1 97.81 694 THR A N 1
ATOM 5456 C CA . THR A 1 694 ? 3.008 4.691 -29.359 1 97.81 694 THR A CA 1
ATOM 5457 C C . THR A 1 694 ? 3.201 3.723 -28.188 1 97.81 694 THR A C 1
ATOM 5459 O O . THR A 1 694 ? 2.494 2.717 -28.094 1 97.81 694 THR A O 1
ATOM 5462 N N . VAL A 1 695 ? 4.156 4.004 -27.297 1 97.88 695 VAL A N 1
ATOM 5463 C CA . VAL A 1 695 ? 4.434 3.152 -26.156 1 97.88 695 VAL A CA 1
ATOM 5464 C C . VAL A 1 695 ? 3.211 3.096 -25.234 1 97.88 695 VAL A C 1
ATOM 5466 O O . VAL A 1 695 ? 2.885 2.041 -24.688 1 97.88 695 VAL A O 1
ATOM 5469 N N . LEU A 1 696 ? 2.549 4.215 -25.078 1 95.44 696 LEU A N 1
ATOM 5470 C CA . LEU A 1 696 ? 1.347 4.266 -24.25 1 95.44 696 LEU A CA 1
ATOM 5471 C C . LEU A 1 696 ? 0.261 3.355 -24.828 1 95.44 696 LEU A C 1
ATOM 5473 O O . LEU A 1 696 ? -0.361 2.592 -24.078 1 95.44 696 LEU A O 1
ATOM 5477 N N . ALA A 1 697 ? 0.016 3.461 -26.109 1 94.88 697 ALA A N 1
ATOM 5478 C CA . ALA A 1 697 ? -1.012 2.652 -26.75 1 94.88 697 ALA A CA 1
ATOM 5479 C C . ALA A 1 697 ? -0.698 1.163 -26.625 1 94.88 697 ALA A C 1
ATOM 5481 O O . ALA A 1 697 ? -1.597 0.35 -26.406 1 94.88 697 ALA A O 1
ATOM 5482 N N . LEU A 1 698 ? 0.531 0.863 -26.781 1 96.62 698 LEU A N 1
ATOM 5483 C CA . LEU A 1 698 ? 0.969 -0.521 -26.656 1 96.62 698 LEU A CA 1
ATOM 5484 C C . LEU A 1 698 ? 0.802 -1.008 -25.219 1 96.62 698 LEU A C 1
ATOM 5486 O O . LEU A 1 698 ? 0.355 -2.133 -24.984 1 96.62 698 LEU A O 1
ATOM 5490 N N . SER A 1 699 ? 1.154 -0.175 -24.266 1 95.69 699 SER A N 1
ATOM 5491 C CA . SER A 1 699 ? 1.12 -0.543 -22.859 1 95.69 699 SER A CA 1
ATOM 5492 C C . SER A 1 699 ? -0.311 -0.75 -22.375 1 95.69 699 SER A C 1
ATOM 5494 O O . SER A 1 699 ? -0.562 -1.572 -21.484 1 95.69 699 SER A O 1
ATOM 5496 N N . ARG A 1 700 ? -1.276 -0.042 -23 1 90.81 700 ARG A N 1
ATOM 5497 C CA . ARG A 1 700 ? -2.672 -0.118 -22.578 1 90.81 700 ARG A CA 1
ATOM 5498 C C . ARG A 1 700 ? -3.424 -1.186 -23.375 1 90.81 700 ARG A C 1
ATOM 5500 O O . ARG A 1 700 ? -4.598 -1.448 -23.109 1 90.81 700 ARG A O 1
ATOM 5507 N N . GLY A 1 701 ? -2.809 -1.748 -24.312 1 89 701 GLY A N 1
ATOM 5508 C CA . GLY A 1 701 ? -3.434 -2.791 -25.109 1 89 701 GLY A CA 1
ATOM 5509 C C . GLY A 1 701 ? -4.344 -2.246 -26.203 1 89 701 GLY A C 1
ATOM 5510 O O . GLY A 1 701 ? -5.152 -2.984 -26.766 1 89 701 GLY A O 1
ATOM 5511 N N . VAL A 1 702 ? -4.246 -0.99 -26.438 1 88.38 702 VAL A N 1
ATOM 5512 C CA . VAL A 1 702 ? -5.059 -0.352 -27.469 1 88.38 702 VAL A CA 1
ATOM 5513 C C . VAL A 1 702 ? -4.496 -0.68 -28.859 1 88.38 702 VAL A C 1
ATOM 5515 O O . VAL A 1 702 ? -5.238 -0.745 -29.828 1 88.38 702 VAL A O 1
ATOM 5518 N N . SER A 1 703 ? -3.154 -0.788 -28.906 1 93.56 703 SER A N 1
ATOM 5519 C CA . SER A 1 703 ? -2.447 -1.173 -30.125 1 93.56 703 SER A CA 1
ATOM 5520 C C . SER A 1 703 ? -1.577 -2.404 -29.891 1 93.56 703 SER A C 1
ATOM 5522 O O . SER A 1 703 ? -1.217 -2.711 -28.75 1 93.56 703 SER A O 1
ATOM 5524 N N . THR A 1 704 ? -1.426 -3.123 -30.938 1 95.44 704 THR A N 1
ATOM 5525 C CA . THR A 1 704 ? -0.525 -4.27 -30.891 1 95.44 704 THR A CA 1
ATOM 5526 C C . THR A 1 704 ? 0.77 -3.969 -31.641 1 95.44 704 THR A C 1
ATOM 5528 O O . THR A 1 704 ? 0.849 -2.99 -32.406 1 95.44 704 THR A O 1
ATOM 5531 N N . TRP A 1 705 ? 1.741 -4.758 -31.391 1 96.25 705 TRP A N 1
ATOM 5532 C CA . TRP A 1 705 ? 2.996 -4.562 -32.094 1 96.25 705 TRP A CA 1
ATOM 5533 C C . TRP A 1 705 ? 2.795 -4.719 -33.594 1 96.25 705 TRP A C 1
ATOM 5535 O O . TRP A 1 705 ? 3.439 -4.031 -34.406 1 96.25 705 TRP A O 1
ATOM 5545 N N . ALA A 1 706 ? 1.937 -5.637 -33.969 1 96.19 706 ALA A N 1
ATOM 5546 C CA . ALA A 1 706 ? 1.625 -5.812 -35.406 1 96.19 706 ALA A CA 1
ATOM 5547 C C . ALA A 1 706 ? 1.114 -4.512 -36 1 96.19 706 ALA A C 1
ATOM 5549 O O . ALA A 1 706 ? 1.465 -4.176 -37.156 1 96.19 706 ALA A O 1
ATOM 5550 N N . ASP A 1 707 ? 0.299 -3.74 -35.25 1 97 707 ASP A N 1
ATOM 5551 C CA . ASP A 1 707 ? -0.199 -2.445 -35.719 1 97 707 ASP A CA 1
ATOM 5552 C C . ASP A 1 707 ? 0.945 -1.45 -35.906 1 97 707 ASP A C 1
ATOM 5554 O O . ASP A 1 707 ? 0.966 -0.694 -36.875 1 97 707 ASP A O 1
ATOM 5558 N N . VAL A 1 708 ? 1.847 -1.51 -34.969 1 97.31 708 VAL A N 1
ATOM 5559 C CA . VAL A 1 708 ? 2.969 -0.577 -35 1 97.31 708 VAL A CA 1
ATOM 5560 C C . VAL A 1 708 ? 3.912 -0.905 -36.125 1 97.31 708 VAL A C 1
ATOM 5562 O O . VAL A 1 708 ? 4.379 -0.007 -36.844 1 97.31 708 VAL A O 1
ATOM 5565 N N . ALA A 1 709 ? 4.184 -2.18 -36.344 1 96.06 709 ALA A N 1
ATOM 5566 C CA . ALA A 1 709 ? 5.062 -2.635 -37.438 1 96.06 709 ALA A CA 1
ATOM 5567 C C . ALA A 1 709 ? 4.465 -2.314 -38.781 1 96.06 709 ALA A C 1
ATOM 5569 O O . ALA A 1 709 ? 5.195 -2.15 -39.781 1 96.06 709 ALA A O 1
ATOM 5570 N N . ALA A 1 710 ? 3.17 -2.188 -38.875 1 96.56 710 ALA A N 1
ATOM 5571 C CA . ALA A 1 710 ? 2.492 -1.837 -40.125 1 96.56 710 ALA A CA 1
ATOM 5572 C C . ALA A 1 710 ? 2.518 -0.329 -40.375 1 96.56 710 ALA A C 1
ATOM 5574 O O . ALA A 1 710 ? 2.561 0.129 -41.5 1 96.56 710 ALA A O 1
ATOM 5575 N N . LYS A 1 711 ? 2.506 0.398 -39.312 1 96.75 711 LYS A N 1
ATOM 5576 C CA . LYS A 1 711 ? 2.4 1.853 -39.406 1 96.75 711 LYS A CA 1
ATOM 5577 C C . LYS A 1 711 ? 3.762 2.49 -39.656 1 96.75 711 LYS A C 1
ATOM 5579 O O . LYS A 1 711 ? 3.863 3.486 -40.375 1 96.75 711 LYS A O 1
ATOM 5584 N N . PHE A 1 712 ? 4.766 1.948 -39.062 1 97 712 PHE A N 1
ATOM 5585 C CA . PHE A 1 712 ? 6.094 2.549 -39.125 1 97 712 PHE A CA 1
ATOM 5586 C C . PHE A 1 712 ? 7.043 1.658 -39.938 1 97 712 PHE A C 1
ATOM 5588 O O . PHE A 1 712 ? 6.875 0.438 -39.969 1 97 712 PHE A O 1
ATOM 5595 N N . PRO A 1 713 ? 8.102 2.266 -40.562 1 95.56 713 PRO A N 1
ATOM 5596 C CA . PRO A 1 713 ? 9.055 1.462 -41.344 1 95.56 713 PRO A CA 1
ATOM 5597 C C . PRO A 1 713 ? 9.906 0.546 -40.469 1 95.56 713 PRO A C 1
ATOM 5599 O O . PRO A 1 713 ? 10.414 0.977 -39.438 1 95.56 713 PRO A O 1
ATOM 5602 N N . LEU A 1 714 ? 10.023 -0.684 -40.906 1 94.5 714 LEU A N 1
ATOM 5603 C CA . LEU A 1 714 ? 10.875 -1.641 -40.188 1 94.5 714 LEU A CA 1
ATOM 5604 C C . LEU A 1 714 ? 12.344 -1.236 -40.312 1 94.5 714 LEU A C 1
ATOM 5606 O O . LEU A 1 714 ? 12.781 -0.745 -41.344 1 94.5 714 LEU A O 1
ATOM 5610 N N . PHE A 1 715 ? 12.992 -1.354 -39.188 1 91.19 715 PHE A N 1
ATOM 5611 C CA . PHE A 1 715 ? 14.406 -1.018 -39.156 1 91.19 715 PHE A CA 1
ATOM 5612 C C . PHE A 1 715 ? 15.258 -2.277 -39.062 1 91.19 715 PHE A C 1
ATOM 5614 O O . PHE A 1 715 ? 14.984 -3.172 -38.281 1 91.19 715 PHE A O 1
ATOM 5621 N N . THR A 1 716 ? 16.188 -2.52 -40.031 1 81.69 716 THR A N 1
ATOM 5622 C CA . THR A 1 716 ? 17.172 -3.596 -40 1 81.69 716 THR A CA 1
ATOM 5623 C C . THR A 1 716 ? 18.594 -3.033 -39.844 1 81.69 716 THR A C 1
ATOM 5625 O O . THR A 1 716 ? 18.984 -2.139 -40.594 1 81.69 716 THR A O 1
ATOM 5628 N N . ALA A 1 717 ? 19.328 -3.277 -38.719 1 64.62 717 ALA A N 1
ATOM 5629 C CA . ALA A 1 717 ? 20.672 -2.762 -38.469 1 64.62 717 ALA A CA 1
ATOM 5630 C C . ALA A 1 717 ? 21.625 -3.133 -39.594 1 64.62 717 ALA A C 1
ATOM 5632 O O . ALA A 1 717 ? 21.641 -4.277 -40.062 1 64.62 717 ALA A O 1
ATOM 5633 N N . SER A 1 718 ? 22.062 -2.164 -40.438 1 52.53 718 SER A N 1
ATOM 5634 C CA . SER A 1 718 ? 23.078 -2.457 -41.469 1 52.53 718 SER A CA 1
ATOM 5635 C C . SER A 1 718 ? 24.391 -2.865 -40.812 1 52.53 718 SER A C 1
ATOM 5637 O O . SER A 1 718 ? 24.766 -2.338 -39.781 1 52.53 718 SER A O 1
ATOM 5639 N N . SER A 1 719 ? 24.797 -4.109 -40.969 1 39.06 719 SER A N 1
ATOM 5640 C CA . SER A 1 719 ? 26.141 -4.578 -40.688 1 39.06 719 SER A CA 1
ATOM 5641 C C . SER A 1 719 ? 27.188 -3.562 -41.125 1 39.06 719 SER A C 1
ATOM 5643 O O . SER A 1 719 ? 28.391 -3.844 -41.094 1 39.06 719 SER A O 1
ATOM 5645 N N . ASP A 1 720 ? 27 -2.301 -41.344 1 33.19 720 ASP A N 1
ATOM 5646 C CA . ASP A 1 720 ? 28.25 -1.644 -41.719 1 33.19 720 ASP A CA 1
ATOM 5647 C C . ASP A 1 720 ? 29.141 -1.423 -40.5 1 33.19 720 ASP A C 1
ATOM 5649 O O . ASP A 1 720 ? 28.641 -1.1 -39.406 1 33.19 720 ASP A O 1
ATOM 5653 N N . MET B 1 1 ? -20.859 95.188 -32.938 1 22.92 1 MET B N 1
ATOM 5654 C CA . MET B 1 1 ? -20.109 95.375 -31.703 1 22.92 1 MET B CA 1
ATOM 5655 C C . MET B 1 1 ? -20.844 94.688 -30.547 1 22.92 1 MET B C 1
ATOM 5657 O O . MET B 1 1 ? -20.344 94.625 -29.438 1 22.92 1 MET B O 1
ATOM 5661 N N . LEU B 1 2 ? -22.125 94.438 -30.672 1 22.2 2 LEU B N 1
ATOM 5662 C CA . LEU B 1 2 ? -23.453 94.312 -30.125 1 22.2 2 LEU B CA 1
ATOM 5663 C C . LEU B 1 2 ? -23.594 93 -29.391 1 22.2 2 LEU B C 1
ATOM 5665 O O . LEU B 1 2 ? -24.719 92.5 -29.156 1 22.2 2 LEU B O 1
ATOM 5669 N N . LEU B 1 3 ? -22.469 92.125 -29.328 1 26.16 3 LEU B N 1
ATOM 5670 C CA . LEU B 1 3 ? -22.453 90.688 -29.312 1 26.16 3 LEU B CA 1
ATOM 5671 C C . LEU B 1 3 ? -22.875 90.188 -27.938 1 26.16 3 LEU B C 1
ATOM 5673 O O . LEU B 1 3 ? -22.078 90.188 -27 1 26.16 3 LEU B O 1
ATOM 5677 N N . GLY B 1 4 ? -24.016 90.625 -27.375 1 24.44 4 GLY B N 1
ATOM 5678 C CA . GLY B 1 4 ? -24.406 90.688 -25.969 1 24.44 4 GLY B CA 1
ATOM 5679 C C . GLY B 1 4 ? -24.5 89.312 -25.359 1 24.44 4 GLY B C 1
ATOM 5680 O O . GLY B 1 4 ? -24.938 88.375 -26 1 24.44 4 GLY B O 1
ATOM 5681 N N . LEU B 1 5 ? -23.766 88.938 -24.188 1 25.09 5 LEU B N 1
ATOM 5682 C CA . LEU B 1 5 ? -23.125 87.938 -23.344 1 25.09 5 LEU B CA 1
ATOM 5683 C C . LEU B 1 5 ? -24.156 87.188 -22.5 1 25.09 5 LEU B C 1
ATOM 5685 O O . LEU B 1 5 ? -24.734 87.75 -21.578 1 25.09 5 LEU B O 1
ATOM 5689 N N . PHE B 1 6 ? -25.125 86.438 -23.125 1 25.05 6 PHE B N 1
ATOM 5690 C CA . PHE B 1 6 ? -26.391 85.938 -22.609 1 25.05 6 PHE B CA 1
ATOM 5691 C C . PHE B 1 6 ? -26.172 85 -21.453 1 25.05 6 PHE B C 1
ATOM 5693 O O . PHE B 1 6 ? -25.469 84 -21.625 1 25.05 6 PHE B O 1
ATOM 5700 N N . CYS B 1 7 ? -26.156 85.312 -20.094 1 23.45 7 CYS B N 1
ATOM 5701 C CA . CYS B 1 7 ? -25.797 84.812 -18.766 1 23.45 7 CYS B CA 1
ATOM 5702 C C . CYS B 1 7 ? -26.734 83.75 -18.328 1 23.45 7 CYS B C 1
ATOM 5704 O O . CYS B 1 7 ? -27.828 84 -17.828 1 23.45 7 CYS B O 1
ATOM 5706 N N . THR B 1 8 ? -27.141 82.75 -19.156 1 24.34 8 THR B N 1
ATOM 5707 C CA . THR B 1 8 ? -28.312 81.938 -18.812 1 24.34 8 THR B CA 1
ATOM 5708 C C . THR B 1 8 ? -28.078 81.188 -17.5 1 24.34 8 THR B C 1
ATOM 5710 O O . THR B 1 8 ? -26.953 80.812 -17.203 1 24.34 8 THR B O 1
ATOM 5713 N N . SER B 1 9 ? -28.938 81.312 -16.438 1 24.05 9 SER B N 1
ATOM 5714 C CA . SER B 1 9 ? -29.062 81 -15.008 1 24.05 9 SER B CA 1
ATOM 5715 C C . SER B 1 9 ? -29.094 79.5 -14.75 1 24.05 9 SER B C 1
ATOM 5717 O O . SER B 1 9 ? -29.969 78.812 -15.266 1 24.05 9 SER B O 1
ATOM 5719 N N . SER B 1 10 ? -27.953 78.688 -14.734 1 23.25 10 SER B N 1
ATOM 5720 C CA . SER B 1 10 ? -27.656 77.25 -14.664 1 23.25 10 SER B CA 1
ATOM 5721 C C . SER B 1 10 ? -28.125 76.688 -13.344 1 23.25 10 SER B C 1
ATOM 5723 O O . SER B 1 10 ? -27.625 77 -12.281 1 23.25 10 SER B O 1
ATOM 5725 N N . ARG B 1 11 ? -29.453 76.25 -13.109 1 25.14 11 ARG B N 1
ATOM 5726 C CA . ARG B 1 11 ? -30.156 75.812 -11.914 1 25.14 11 ARG B CA 1
ATOM 5727 C C . ARG B 1 11 ? -29.469 74.562 -11.305 1 25.14 11 ARG B C 1
ATOM 5729 O O . ARG B 1 11 ? -28.969 73.75 -12.023 1 25.14 11 ARG B O 1
ATOM 5736 N N . SER B 1 12 ? -29.094 74.562 -9.93 1 23.53 12 SER B N 1
ATOM 5737 C CA . SER B 1 12 ? -28.312 73.812 -8.961 1 23.53 12 SER B CA 1
ATOM 5738 C C . SER B 1 12 ? -28.906 72.438 -8.727 1 23.53 12 SER B C 1
ATOM 5740 O O . SER B 1 12 ? -30.062 72.312 -8.305 1 23.53 12 SER B O 1
ATOM 5742 N N . LEU B 1 13 ? -28.828 71.438 -9.617 1 23.55 13 LEU B N 1
ATOM 5743 C CA . LEU B 1 13 ? -29.375 70.125 -9.469 1 23.55 13 LEU B CA 1
ATOM 5744 C C . LEU B 1 13 ? -28.922 69.5 -8.156 1 23.55 13 LEU B C 1
ATOM 5746 O O . LEU B 1 13 ? -27.734 69.562 -7.801 1 23.55 13 LEU B O 1
ATOM 5750 N N . HIS B 1 14 ? -29.844 69.25 -7.117 1 24.31 14 HIS B N 1
ATOM 5751 C CA . HIS B 1 14 ? -29.766 68.75 -5.758 1 24.31 14 HIS B CA 1
ATOM 5752 C C . HIS B 1 14 ? -29.125 67.375 -5.73 1 24.31 14 HIS B C 1
ATOM 5754 O O . HIS B 1 14 ? -29.5 66.5 -6.52 1 24.31 14 HIS B O 1
ATOM 5760 N N . SER B 1 15 ? -27.844 67.188 -5.262 1 23.8 15 SER B N 1
ATOM 5761 C CA . SER B 1 15 ? -26.984 66.062 -5.031 1 23.8 15 SER B CA 1
ATOM 5762 C C . SER B 1 15 ? -27.641 65.062 -4.109 1 23.8 15 SER B C 1
ATOM 5764 O O . SER B 1 15 ? -27.953 65.375 -2.959 1 23.8 15 SER B O 1
ATOM 5766 N N . ALA B 1 16 ? -28.656 64.25 -4.453 1 26.84 16 ALA B N 1
ATOM 5767 C CA . ALA B 1 16 ? -29.25 63.188 -3.652 1 26.84 16 ALA B CA 1
ATOM 5768 C C . ALA B 1 16 ? -28.188 62.281 -3.062 1 26.84 16 ALA B C 1
ATOM 5770 O O . ALA B 1 16 ? -27.328 61.75 -3.791 1 26.84 16 ALA B O 1
ATOM 5771 N N . PHE B 1 17 ? -27.828 62.5 -1.763 1 24.8 17 PHE B N 1
ATOM 5772 C CA . PHE B 1 17 ? -26.953 61.719 -0.885 1 24.8 17 PHE B CA 1
ATOM 5773 C C . PHE B 1 17 ? -27.328 60.25 -0.92 1 24.8 17 PHE B C 1
ATOM 5775 O O . PHE B 1 17 ? -28.469 59.875 -0.682 1 24.8 17 PHE B O 1
ATOM 5782 N N . VAL B 1 18 ? -26.844 59.5 -1.883 1 23.44 18 VAL B N 1
ATOM 5783 C CA . VAL B 1 18 ? -26.906 58.062 -1.878 1 23.44 18 VAL B CA 1
ATOM 5784 C C . VAL B 1 18 ? -26.516 57.531 -0.5 1 23.44 18 VAL B C 1
ATOM 5786 O O . VAL B 1 18 ? -25.422 57.781 -0.019 1 23.44 18 VAL B O 1
ATOM 5789 N N . ARG B 1 19 ? -27.516 57.25 0.418 1 25.84 19 ARG B N 1
ATOM 5790 C CA . ARG B 1 19 ? -27.344 56.562 1.691 1 25.84 19 ARG B CA 1
ATOM 5791 C C . ARG B 1 19 ? -26.594 55.25 1.509 1 25.84 19 ARG B C 1
ATOM 5793 O O . ARG B 1 19 ? -27.062 54.344 0.805 1 25.84 19 ARG B O 1
ATOM 5800 N N . SER B 1 20 ? -25.312 55.406 1.366 1 24.53 20 SER B N 1
ATOM 5801 C CA . SER B 1 20 ? -24.469 54.219 1.474 1 24.53 20 SER B CA 1
ATOM 5802 C C . SER B 1 20 ? -24.859 53.375 2.678 1 24.53 20 SER B C 1
ATOM 5804 O O . SER B 1 20 ? -24.812 53.844 3.816 1 24.53 20 SER B O 1
ATOM 5806 N N . PHE B 1 21 ? -25.953 52.625 2.582 1 27.81 21 PHE B N 1
ATOM 5807 C CA . PHE B 1 21 ? -26.297 51.625 3.602 1 27.81 21 PHE B CA 1
ATOM 5808 C C . PHE B 1 21 ? -25.062 50.812 3.996 1 27.81 21 PHE B C 1
ATOM 5810 O O . PHE B 1 21 ? -24.609 49.969 3.227 1 27.81 21 PHE B O 1
ATOM 5817 N N . ALA B 1 22 ? -24.141 51.438 4.66 1 29.72 22 ALA B N 1
ATOM 5818 C CA . ALA B 1 22 ? -23.125 50.688 5.422 1 29.72 22 ALA B CA 1
ATOM 5819 C C . ALA B 1 22 ? -23.766 49.656 6.328 1 29.72 22 ALA B C 1
ATOM 5821 O O . ALA B 1 22 ? -24.422 50 7.309 1 29.72 22 ALA B O 1
ATOM 5822 N N . THR B 1 23 ? -24.391 48.656 5.699 1 30.69 23 THR B N 1
ATOM 5823 C CA . THR B 1 23 ? -24.812 47.531 6.492 1 30.69 23 THR B CA 1
ATOM 5824 C C . THR B 1 23 ? -23.75 47.156 7.516 1 30.69 23 THR B C 1
ATOM 5826 O O . THR B 1 23 ? -22.594 46.875 7.152 1 30.69 23 THR B O 1
ATOM 5829 N N . ASN B 1 24 ? -23.781 47.844 8.609 1 28.47 24 ASN B N 1
ATOM 5830 C CA . ASN B 1 24 ? -23.047 47.469 9.812 1 28.47 24 ASN B CA 1
ATOM 5831 C C . ASN B 1 24 ? -23.141 45.969 10.07 1 28.47 24 ASN B C 1
ATOM 5833 O O . ASN B 1 24 ? -24.172 45.469 10.508 1 28.47 24 ASN B O 1
ATOM 5837 N N . VAL B 1 25 ? -22.828 45.25 9.125 1 29.81 25 VAL B N 1
ATOM 5838 C CA . VAL B 1 25 ? -22.641 43.844 9.492 1 29.81 25 VAL B CA 1
ATOM 5839 C C . VAL B 1 25 ? -22 43.75 10.883 1 29.81 25 VAL B C 1
ATOM 5841 O O . VAL B 1 25 ? -20.891 44.25 11.102 1 29.81 25 VAL B O 1
ATOM 5844 N N . LYS B 1 26 ? -22.875 43.781 11.758 1 36.75 26 LYS B N 1
ATOM 5845 C CA . LYS B 1 26 ? -22.375 43.469 13.094 1 36.75 26 LYS B CA 1
ATOM 5846 C C . LYS B 1 26 ? -21.281 42.406 13.039 1 36.75 26 LYS B C 1
ATOM 5848 O O . LYS B 1 26 ? -21.5 41.344 12.469 1 36.75 26 LYS B O 1
ATOM 5853 N N . PRO B 1 27 ? -20.062 42.875 13.094 1 35.31 27 PRO B N 1
ATOM 5854 C CA . PRO B 1 27 ? -19.062 41.812 13.133 1 35.31 27 PRO B CA 1
ATOM 5855 C C . PRO B 1 27 ? -19.484 40.625 14 1 35.31 27 PRO B C 1
ATOM 5857 O O . PRO B 1 27 ? -20.141 40.812 15.039 1 35.31 27 PRO B O 1
ATOM 5860 N N . ALA B 1 28 ? -19.766 39.469 13.469 1 38.88 28 ALA B N 1
ATOM 5861 C CA . ALA B 1 28 ? -20.062 38.25 14.227 1 38.88 28 ALA B CA 1
ATOM 5862 C C . ALA B 1 28 ? -19.219 38.188 15.5 1 38.88 28 ALA B C 1
ATOM 5864 O O . ALA B 1 28 ? -18 38.375 15.461 1 38.88 28 ALA B O 1
ATOM 5865 N N . LYS B 1 29 ? -19.812 38.625 16.516 1 44.75 29 LYS B N 1
ATOM 5866 C CA . LYS B 1 29 ? -19.234 38.469 17.859 1 44.75 29 LYS B CA 1
ATOM 5867 C C . LYS B 1 29 ? -18.609 37.094 18.016 1 44.75 29 LYS B C 1
ATOM 5869 O O . LYS B 1 29 ? -19.312 36.094 18.141 1 44.75 29 LYS B O 1
ATOM 5874 N N . PHE B 1 30 ? -17.547 36.844 17.328 1 49.81 30 PHE B N 1
ATOM 5875 C CA . PHE B 1 30 ? -16.859 35.562 17.578 1 49.81 30 PHE B CA 1
ATOM 5876 C C . PHE B 1 30 ? -16.719 35.312 19.078 1 49.81 30 PHE B C 1
ATOM 5878 O O . PHE B 1 30 ? -16.594 36.25 19.859 1 49.81 30 PHE B O 1
ATOM 5885 N N . SER B 1 31 ? -17.234 34.219 19.5 1 53.12 31 SER B N 1
ATOM 5886 C CA . SER B 1 31 ? -17.078 33.844 20.906 1 53.12 31 SER B CA 1
ATOM 5887 C C . SER B 1 31 ? -15.656 34.125 21.391 1 53.12 31 SER B C 1
ATOM 5889 O O . SER B 1 31 ? -14.734 34.25 20.578 1 53.12 31 SER B O 1
ATOM 5891 N N . LYS B 1 32 ? -15.531 34.5 22.672 1 54.59 32 LYS B N 1
ATOM 5892 C CA . LYS B 1 32 ? -14.242 34.75 23.297 1 54.59 32 LYS B CA 1
ATOM 5893 C C . LYS B 1 32 ? -13.211 33.719 22.891 1 54.59 32 LYS B C 1
ATOM 5895 O O . LYS B 1 32 ? -12.047 34.031 22.672 1 54.59 32 LYS B O 1
ATOM 5900 N N . ARG B 1 33 ? -13.703 32.594 22.578 1 54.56 33 ARG B N 1
ATOM 5901 C CA . ARG B 1 33 ? -12.828 31.469 22.234 1 54.56 33 ARG B CA 1
ATOM 5902 C C . ARG B 1 33 ? -12.289 31.609 20.812 1 54.56 33 ARG B C 1
ATOM 5904 O O . ARG B 1 33 ? -11.125 31.328 20.547 1 54.56 33 ARG B O 1
ATOM 5911 N N . VAL B 1 34 ? -13.164 32.031 20.047 1 57.31 34 VAL B N 1
ATOM 5912 C CA . VAL B 1 34 ? -12.789 32.219 18.641 1 57.31 34 VAL B CA 1
ATOM 5913 C C . VAL B 1 34 ? -11.781 33.344 18.531 1 57.31 34 VAL B C 1
ATOM 5915 O O . VAL B 1 34 ? -10.828 33.281 17.75 1 57.31 34 VAL B O 1
ATOM 5918 N N . ARG B 1 35 ? -11.883 34.281 19.344 1 56.97 35 ARG B N 1
ATOM 5919 C CA . ARG B 1 35 ? -11.008 35.469 19.297 1 56.97 35 ARG B CA 1
ATOM 5920 C C . ARG B 1 35 ? -9.602 35.125 19.781 1 56.97 35 ARG B C 1
ATOM 5922 O O . ARG B 1 35 ? -8.609 35.562 19.188 1 56.97 35 ARG B O 1
ATOM 5929 N N . HIS B 1 36 ? -9.68 34.312 20.781 1 59.75 36 HIS B N 1
ATOM 5930 C CA . HIS B 1 36 ? -8.391 33.906 21.312 1 59.75 36 HIS B CA 1
ATOM 5931 C C . HIS B 1 36 ? -7.648 33 20.328 1 59.75 36 HIS B C 1
ATOM 5933 O O . HIS B 1 36 ? -6.438 33.156 20.141 1 59.75 36 HIS B O 1
ATOM 5939 N N . ARG B 1 37 ? -8.383 32.188 19.719 1 59.91 37 ARG B N 1
ATOM 5940 C CA . ARG B 1 37 ? -7.777 31.312 18.719 1 59.91 37 ARG B CA 1
ATOM 5941 C C . ARG B 1 37 ? -7.238 32.125 17.531 1 59.91 37 ARG B C 1
ATOM 5943 O O . ARG B 1 37 ? -6.168 31.812 17.016 1 59.91 37 ARG B O 1
ATOM 5950 N N . ALA B 1 38 ? -7.988 33.031 17.188 1 59.44 38 ALA B N 1
ATOM 5951 C CA . ALA B 1 38 ? -7.582 33.875 16.078 1 59.44 38 ALA B CA 1
ATOM 5952 C C . ALA B 1 38 ? -6.297 34.625 16.422 1 59.44 38 ALA B C 1
ATOM 5954 O O . ALA B 1 38 ? -5.398 34.75 15.586 1 59.44 38 ALA B O 1
ATOM 5955 N N . SER B 1 39 ? -6.324 35.094 17.625 1 58.22 39 SER B N 1
ATOM 5956 C CA . SER B 1 39 ? -5.137 35.844 18.078 1 58.22 39 SER B CA 1
ATOM 5957 C C . SER B 1 39 ? -3.912 34.906 18.094 1 58.22 39 SER B C 1
ATOM 5959 O O . SER B 1 39 ? -2.836 35.312 17.625 1 58.22 39 SER B O 1
ATOM 5961 N N . ASP B 1 40 ? -4.156 33.75 18.547 1 57.75 40 ASP B N 1
ATOM 5962 C CA . ASP B 1 40 ? -3.068 32.781 18.594 1 57.75 40 ASP B CA 1
ATOM 5963 C C . ASP B 1 40 ? -2.59 32.406 17.203 1 57.75 40 ASP B C 1
ATOM 5965 O O . ASP B 1 40 ? -1.391 32.219 16.969 1 57.75 40 ASP B O 1
ATOM 5969 N N . PHE B 1 41 ? -3.463 32.312 16.438 1 58.91 41 PHE B N 1
ATOM 5970 C CA . PHE B 1 41 ? -3.164 31.969 15.047 1 58.91 41 PHE B CA 1
ATOM 5971 C C . PHE B 1 41 ? -2.34 33.062 14.383 1 58.91 41 PHE B C 1
ATOM 5973 O O . PHE B 1 41 ? -1.361 32.781 13.688 1 58.91 41 PHE B O 1
ATOM 5980 N N . VAL B 1 42 ? -2.734 34.25 14.641 1 58.19 42 VAL B N 1
ATOM 5981 C CA . VAL B 1 42 ? -2.039 35.375 14.031 1 58.19 42 VAL B CA 1
ATOM 5982 C C . VAL B 1 42 ? -0.616 35.469 14.578 1 58.19 42 VAL B C 1
ATOM 5984 O O . VAL B 1 42 ? 0.325 35.781 13.836 1 58.19 42 VAL B O 1
ATOM 5987 N N . LYS B 1 43 ? -0.561 35.219 15.828 1 59.19 43 LYS B N 1
ATOM 5988 C CA . LYS B 1 43 ? 0.764 35.25 16.438 1 59.19 43 LYS B CA 1
ATOM 5989 C C . LYS B 1 43 ? 1.663 34.156 15.852 1 59.19 43 LYS B C 1
ATOM 5991 O O . LYS B 1 43 ? 2.844 34.406 15.594 1 59.19 43 LYS B O 1
ATOM 5996 N N . ALA B 1 44 ? 0.953 33.094 15.648 1 56.53 44 ALA B N 1
ATOM 5997 C CA . ALA B 1 44 ? 1.723 31.953 15.172 1 56.53 44 ALA B CA 1
ATOM 5998 C C . ALA B 1 44 ? 2.117 32.125 13.711 1 56.53 44 ALA B C 1
ATOM 6000 O O . ALA B 1 44 ? 3.18 31.656 13.289 1 56.53 44 ALA B O 1
ATOM 6001 N N . MET B 1 45 ? 1.255 32.781 13.039 1 56.81 45 MET B N 1
ATOM 6002 C CA . MET B 1 45 ? 1.454 32.906 11.594 1 56.81 45 MET B CA 1
ATOM 6003 C C . MET B 1 45 ? 2.057 34.25 11.219 1 56.81 45 MET B C 1
ATOM 6005 O O . MET B 1 45 ? 2.027 34.656 10.055 1 56.81 45 MET B O 1
ATOM 6009 N N . ALA B 1 46 ? 2.369 35.062 12.172 1 56.06 46 ALA B N 1
ATOM 6010 C CA . ALA B 1 46 ? 2.711 36.438 11.906 1 56.06 46 ALA B CA 1
ATOM 6011 C C . ALA B 1 46 ? 3.955 36.562 11.031 1 56.06 46 ALA B C 1
ATOM 6013 O O . ALA B 1 46 ? 4.996 35.969 11.344 1 56.06 46 ALA B O 1
ATOM 6014 N N . THR B 1 47 ? 3.611 36.938 9.789 1 59.34 47 THR B N 1
ATOM 6015 C CA . THR B 1 47 ? 4.695 37.312 8.891 1 59.34 47 THR B CA 1
ATOM 6016 C C . THR B 1 47 ? 5.367 38.594 9.383 1 59.34 47 THR B C 1
ATOM 6018 O O . THR B 1 47 ? 4.871 39.281 10.297 1 59.34 47 THR B O 1
ATOM 6021 N N . SER B 1 48 ? 6.566 38.875 8.914 1 60.91 48 SER B N 1
ATOM 6022 C CA . SER B 1 48 ? 7.277 40.094 9.258 1 60.91 48 SER B CA 1
ATOM 6023 C C . SER B 1 48 ? 6.391 41.312 9.086 1 60.91 48 SER B C 1
ATOM 6025 O O . SER B 1 48 ? 6.453 42.25 9.883 1 60.91 48 SER B O 1
ATOM 6027 N N . GLU B 1 49 ? 5.48 41.156 8.164 1 63.81 49 GLU B N 1
ATOM 6028 C CA . GLU B 1 49 ? 4.605 42.281 7.879 1 63.81 49 GLU B CA 1
ATOM 6029 C C . GLU B 1 49 ? 3.527 42.438 8.945 1 63.81 49 GLU B C 1
ATOM 6031 O O . GLU B 1 49 ? 3.221 43.562 9.375 1 63.81 49 GLU B O 1
ATOM 6036 N N . ILE B 1 50 ? 3.02 41.312 9.32 1 67.75 50 ILE B N 1
ATOM 6037 C CA . ILE B 1 50 ? 1.964 41.312 10.328 1 67.75 50 ILE B CA 1
ATOM 6038 C C . ILE B 1 50 ? 2.545 41.75 11.672 1 67.75 50 ILE B C 1
ATOM 6040 O O . ILE B 1 50 ? 1.942 42.562 12.383 1 67.75 50 ILE B O 1
ATOM 6044 N N . GLU B 1 51 ? 3.75 41.344 11.898 1 69.94 51 GLU B N 1
ATOM 6045 C CA . GLU B 1 51 ? 4.391 41.719 13.156 1 69.94 51 GLU B CA 1
ATOM 6046 C C . GLU B 1 51 ? 4.711 43.219 13.203 1 69.94 51 GLU B C 1
ATOM 6048 O O . GLU B 1 51 ? 4.605 43.844 14.258 1 69.94 51 GLU B O 1
ATOM 6053 N N . ALA B 1 52 ? 5.059 43.656 12 1 72.62 52 ALA B N 1
ATOM 6054 C CA . ALA B 1 52 ? 5.371 45.062 11.938 1 72.62 52 ALA B CA 1
ATOM 6055 C C . ALA B 1 52 ? 4.148 45.906 12.289 1 72.62 52 ALA B C 1
ATOM 6057 O O . ALA B 1 52 ? 4.277 47 12.883 1 72.62 52 ALA B O 1
ATOM 6058 N N . LYS B 1 53 ? 2.975 45.312 12 1 74.88 53 LYS B N 1
ATOM 6059 C CA . LYS B 1 53 ? 1.737 46.062 12.266 1 74.88 53 LYS B CA 1
ATOM 6060 C C . LYS B 1 53 ? 1.262 45.812 13.695 1 74.88 53 LYS B C 1
ATOM 6062 O O . LYS B 1 53 ? 0.704 46.719 14.32 1 74.88 53 LYS B O 1
ATOM 6067 N N . LEU B 1 54 ? 1.598 44.719 14.18 1 78 54 LEU B N 1
ATOM 6068 C CA . LEU B 1 54 ? 1.034 44.375 15.477 1 78 54 LEU B CA 1
ATOM 6069 C C . LEU B 1 54 ? 1.967 44.781 16.609 1 78 54 LEU B C 1
ATOM 6071 O O . LEU B 1 54 ? 1.513 45.062 17.719 1 78 54 LEU B O 1
ATOM 6075 N N . GLU B 1 55 ? 3.264 44.906 16.312 1 77.94 55 GLU B N 1
ATOM 6076 C CA . GLU B 1 55 ? 4.262 45.188 17.344 1 77.94 55 GLU B CA 1
ATOM 6077 C C . GLU B 1 55 ? 4.008 46.562 17.984 1 77.94 55 GLU B C 1
ATOM 6079 O O . GLU B 1 55 ? 4.012 46.688 19.219 1 77.94 55 GLU B O 1
ATOM 6084 N N . PRO B 1 56 ? 3.777 47.562 17.156 1 80.06 56 PRO B N 1
ATOM 6085 C CA . PRO B 1 56 ? 3.518 48.875 17.797 1 80.06 56 PRO B CA 1
ATOM 6086 C C . PRO B 1 56 ? 2.26 48.844 18.656 1 80.06 56 PRO B C 1
ATOM 6088 O O . PRO B 1 56 ? 2.223 49.5 19.703 1 80.06 56 PRO B O 1
ATOM 6091 N N . LEU B 1 57 ? 1.313 48 18.141 1 81.5 57 LEU B N 1
ATOM 6092 C CA . LEU B 1 57 ? 0.067 47.969 18.891 1 81.5 57 LEU B CA 1
ATOM 6093 C C . LEU B 1 57 ? 0.256 47.188 20.203 1 81.5 57 LEU B C 1
ATOM 6095 O O . LEU B 1 57 ? -0.282 47.562 21.234 1 81.5 57 LEU B O 1
ATOM 6099 N N . ARG B 1 58 ? 1.046 46.219 20.125 1 80.12 58 ARG B N 1
ATOM 6100 C CA . ARG B 1 58 ? 1.351 45.469 21.328 1 80.12 58 ARG B CA 1
ATOM 6101 C C . ARG B 1 58 ? 2.168 46.281 22.312 1 80.12 58 ARG B C 1
ATOM 6103 O O . ARG B 1 58 ? 1.943 46.219 23.531 1 80.12 58 ARG B O 1
ATOM 6110 N N . LEU B 1 59 ? 3.041 47.094 21.797 1 80.81 59 LEU B N 1
ATOM 6111 C CA . LEU B 1 59 ? 3.836 48 22.625 1 80.81 59 LEU B CA 1
ATOM 6112 C C . LEU B 1 59 ? 2.951 49.031 23.281 1 80.81 59 LEU B C 1
ATOM 6114 O O . LEU B 1 59 ? 3.158 49.375 24.453 1 80.81 59 LEU B O 1
ATOM 6118 N N . ASP B 1 60 ? 2.016 49.5 22.531 1 83.44 60 ASP B N 1
ATOM 6119 C CA . ASP B 1 60 ? 1.085 50.469 23.078 1 83.44 60 ASP B CA 1
ATOM 6120 C C . ASP B 1 60 ? 0.29 49.906 24.25 1 83.44 60 ASP B C 1
ATOM 6122 O O . ASP B 1 60 ? 0.111 50.562 25.266 1 83.44 60 ASP B O 1
ATOM 6126 N N . VAL B 1 61 ? -0.154 48.719 24.016 1 83.19 61 VAL B N 1
ATOM 6127 C CA . VAL B 1 61 ? -0.934 48.062 25.047 1 83.19 61 VAL B CA 1
ATOM 6128 C C . VAL B 1 61 ? -0.055 47.781 26.281 1 83.19 61 VAL B C 1
ATOM 6130 O O . VAL B 1 61 ? -0.483 48 27.406 1 83.19 61 VAL B O 1
ATOM 6133 N N . LYS B 1 62 ? 1.187 47.438 26.062 1 83 62 LYS B N 1
ATOM 6134 C CA . LYS B 1 62 ? 2.121 47.219 27.156 1 83 62 LYS B CA 1
ATOM 6135 C C . LYS B 1 62 ? 2.404 48.5 27.922 1 83 62 LYS B C 1
ATOM 6137 O O . LYS B 1 62 ? 2.402 48.5 29.156 1 83 62 LYS B O 1
ATOM 6142 N N . THR B 1 63 ? 2.641 49.562 27.25 1 85.69 63 THR B N 1
ATOM 6143 C CA . THR B 1 63 ? 2.924 50.844 27.875 1 85.69 63 THR B CA 1
ATOM 6144 C C . THR B 1 63 ? 1.733 51.344 28.688 1 85.69 63 THR B C 1
ATOM 6146 O O . THR B 1 63 ? 1.902 51.812 29.812 1 85.69 63 THR B O 1
ATOM 6149 N N . ALA B 1 64 ? 0.591 51.125 28.047 1 83.5 64 ALA B N 1
ATOM 6150 C CA . ALA B 1 64 ? -0.618 51.531 28.766 1 83.5 64 ALA B CA 1
ATOM 6151 C C . ALA B 1 64 ? -0.855 50.625 29.984 1 83.5 64 ALA B C 1
ATOM 6153 O O . ALA B 1 64 ? -1.287 51.125 31.031 1 83.5 64 ALA B O 1
ATOM 6154 N N . GLY B 1 65 ? -0.565 49.406 29.844 1 84.5 65 GLY B N 1
ATOM 6155 C CA . GLY B 1 65 ? -0.659 48.5 30.969 1 84.5 65 GLY B CA 1
ATOM 6156 C C . GLY B 1 65 ? 0.305 48.812 32.094 1 84.5 65 GLY B C 1
ATOM 6157 O O . GLY B 1 65 ? -0.066 48.781 33.281 1 84.5 65 GLY B O 1
ATOM 6158 N N . ASP B 1 66 ? 1.463 49.188 31.719 1 84.25 66 ASP B N 1
ATOM 6159 C CA . ASP B 1 66 ? 2.469 49.594 32.688 1 84.25 66 ASP B CA 1
ATOM 6160 C C . ASP B 1 66 ? 2.041 50.875 33.406 1 84.25 66 ASP B C 1
ATOM 6162 O O . ASP B 1 66 ? 2.268 51.031 34.594 1 84.25 66 ASP B O 1
ATOM 6166 N N . LYS B 1 67 ? 1.438 51.75 32.688 1 87 67 LYS B N 1
ATOM 6167 C CA . LYS B 1 67 ? 0.932 52.969 33.25 1 87 67 LYS B CA 1
ATOM 6168 C C . LYS B 1 67 ? -0.163 52.688 34.281 1 87 67 LYS B C 1
ATOM 6170 O O . LYS B 1 67 ? -0.184 53.312 35.344 1 87 67 LYS B O 1
ATOM 6175 N N . VAL B 1 68 ? -1.008 51.781 33.938 1 85.75 68 VAL B N 1
ATOM 6176 C CA . VAL B 1 68 ? -2.078 51.406 34.875 1 85.75 68 VAL B CA 1
ATOM 6177 C C . VAL B 1 68 ? -1.482 50.781 36.125 1 85.75 68 VAL B C 1
ATOM 6179 O O . VAL B 1 68 ? -1.892 51.125 37.25 1 85.75 68 VAL B O 1
ATOM 6182 N N . ARG B 1 69 ? -0.468 49.969 35.969 1 84 69 ARG B N 1
ATOM 6183 C CA . ARG B 1 69 ? 0.203 49.312 37.094 1 84 69 ARG B CA 1
ATOM 6184 C C . ARG B 1 69 ? 0.926 50.344 37.969 1 84 69 ARG B C 1
ATOM 6186 O O . ARG B 1 69 ? 0.891 50.281 39.188 1 84 69 ARG B O 1
ATOM 6193 N N . GLU B 1 70 ? 1.526 51.281 37.344 1 86.44 70 GLU B N 1
ATOM 6194 C CA . GLU B 1 70 ? 2.221 52.375 38.062 1 86.44 70 GLU B CA 1
ATOM 6195 C C . GLU B 1 70 ? 1.244 53.219 38.844 1 86.44 70 GLU B C 1
ATOM 6197 O O . GLU B 1 70 ? 1.514 53.594 40 1 86.44 70 GLU B O 1
ATOM 6202 N N . LEU B 1 71 ? 0.097 53.438 38.25 1 87.56 71 LEU B N 1
ATOM 6203 C CA . LEU B 1 71 ? -0.905 54.281 38.938 1 87.56 71 LEU B CA 1
ATOM 6204 C C . LEU B 1 71 ? -1.518 53.531 40.125 1 87.56 71 LEU B C 1
ATOM 6206 O O . LEU B 1 71 ? -1.785 54.156 41.156 1 87.56 71 LEU B O 1
ATOM 6210 N N . LYS B 1 72 ? -1.615 52.281 40 1 83.88 72 LYS B N 1
ATOM 6211 C CA . LYS B 1 72 ? -2.117 51.469 41.094 1 83.88 72 LYS B CA 1
ATOM 6212 C C . LYS B 1 72 ? -1.099 51.375 42.25 1 83.88 72 LYS B C 1
ATOM 6214 O O . LYS B 1 72 ? -1.46 51.469 43.406 1 83.88 72 LYS B O 1
ATOM 6219 N N . ALA B 1 73 ? 0.159 51.344 41.906 1 83 73 ALA B N 1
ATOM 6220 C CA . ALA B 1 73 ? 1.244 51.219 42.875 1 83 73 ALA B CA 1
ATOM 6221 C C . ALA B 1 73 ? 1.472 52.531 43.625 1 83 73 ALA B C 1
ATOM 6223 O O . ALA B 1 73 ? 1.851 52.531 44.781 1 83 73 ALA B O 1
ATOM 6224 N N . THR B 1 74 ? 1.167 53.688 42.969 1 86.62 74 THR B N 1
ATOM 6225 C CA . THR B 1 74 ? 1.428 54.969 43.594 1 86.62 74 THR B CA 1
ATOM 6226 C C . THR B 1 74 ? 0.164 55.531 44.219 1 86.62 74 THR B C 1
ATOM 6228 O O . THR B 1 74 ? 0.173 56.656 44.75 1 86.62 74 THR B O 1
ATOM 6231 N N . GLY B 1 75 ? -0.937 54.719 44.188 1 82.75 75 GLY B N 1
ATOM 6232 C CA . GLY B 1 75 ? -2.174 55.156 44.812 1 82.75 75 GLY B CA 1
ATOM 6233 C C . GLY B 1 75 ? -2.787 56.375 44.156 1 82.75 75 GLY B C 1
ATOM 6234 O O . GLY B 1 75 ? -3.281 57.281 44.844 1 82.75 75 GLY B O 1
ATOM 6235 N N . ALA B 1 76 ? -2.67 56.5 42.938 1 83.94 76 ALA B N 1
ATOM 6236 C CA . ALA B 1 76 ? -3.186 57.656 42.188 1 83.94 76 ALA B CA 1
ATOM 6237 C C . ALA B 1 76 ? -4.703 57.75 42.312 1 83.94 76 ALA B C 1
ATOM 6239 O O . ALA B 1 76 ? -5.371 56.781 42.656 1 83.94 76 ALA B O 1
ATOM 6240 N N . PRO B 1 77 ? -5.188 58.938 42.125 1 88.5 77 PRO B N 1
ATOM 6241 C CA . PRO B 1 77 ? -6.633 59.125 42.25 1 88.5 77 PRO B CA 1
ATOM 6242 C C . PRO B 1 77 ? -7.434 58.25 41.312 1 88.5 77 PRO B C 1
ATOM 6244 O O . PRO B 1 77 ? -6.973 57.906 40.219 1 88.5 77 PRO B O 1
ATOM 6247 N N . LYS B 1 78 ? -8.594 57.812 41.656 1 85.75 78 LYS B N 1
ATOM 6248 C CA . LYS B 1 78 ? -9.477 56.875 40.969 1 85.75 78 LYS B CA 1
ATOM 6249 C C . LYS B 1 78 ? -9.789 57.344 39.562 1 85.75 78 LYS B C 1
ATOM 6251 O O . LYS B 1 78 ? -9.859 56.562 38.625 1 85.75 78 LYS B O 1
ATOM 6256 N N . ASN B 1 79 ? -9.898 58.688 39.5 1 83.81 79 ASN B N 1
ATOM 6257 C CA . ASN B 1 79 ? -10.242 59.25 38.188 1 83.81 79 ASN B CA 1
ATOM 6258 C C . ASN B 1 79 ? -9.125 59 37.156 1 83.81 79 ASN B C 1
ATOM 6260 O O . ASN B 1 79 ? -9.391 58.719 36 1 83.81 79 ASN B O 1
ATOM 6264 N N . ASP B 1 80 ? -7.887 59.156 37.594 1 84.06 80 ASP B N 1
ATOM 6265 C CA . ASP B 1 80 ? -6.738 58.938 36.719 1 84.06 80 ASP B CA 1
ATOM 6266 C C . ASP B 1 80 ? -6.578 57.469 36.375 1 84.06 80 ASP B C 1
ATOM 6268 O O . ASP B 1 80 ? -6.254 57.125 35.25 1 84.06 80 ASP B O 1
ATOM 6272 N N . LEU B 1 81 ? -6.887 56.656 37.281 1 86.81 81 LEU B N 1
ATOM 6273 C CA . LEU B 1 81 ? -6.824 55.219 37.062 1 86.81 81 LEU B CA 1
ATOM 6274 C C . LEU B 1 81 ? -7.914 54.75 36.094 1 86.81 81 LEU B C 1
ATOM 6276 O O . LEU B 1 81 ? -7.656 53.938 35.219 1 86.81 81 LEU B O 1
ATOM 6280 N N . ASP B 1 82 ? -9.023 55.281 36.312 1 84.06 82 ASP B N 1
ATOM 6281 C CA . ASP B 1 82 ? -10.133 54.938 35.406 1 84.06 82 ASP B CA 1
ATOM 6282 C C . ASP B 1 82 ? -9.852 55.375 33.969 1 84.06 82 ASP B C 1
ATOM 6284 O O . ASP B 1 82 ? -10.18 54.656 33.031 1 84.06 82 ASP B O 1
ATOM 6288 N N . ARG B 1 83 ? -9.266 56.469 33.812 1 84.12 83 ARG B N 1
ATOM 6289 C CA . ARG B 1 83 ? -8.906 56.969 32.5 1 84.12 83 ARG B CA 1
ATOM 6290 C C . ARG B 1 83 ? -7.852 56.062 31.859 1 84.12 83 ARG B C 1
ATOM 6292 O O . ARG B 1 83 ? -7.941 55.75 30.672 1 84.12 83 ARG B O 1
ATOM 6299 N N . ALA B 1 84 ? -6.898 55.719 32.625 1 85.56 84 ALA B N 1
ATOM 6300 C CA . ALA B 1 84 ? -5.836 54.875 32.125 1 85.56 84 ALA B CA 1
ATOM 6301 C C . ALA B 1 84 ? -6.371 53.5 31.766 1 85.56 84 ALA B C 1
ATOM 6303 O O . ALA B 1 84 ? -5.961 52.906 30.766 1 85.56 84 ALA B O 1
ATOM 6304 N N . VAL B 1 85 ? -7.285 53.062 32.531 1 87.62 85 VAL B N 1
ATOM 6305 C CA . VAL B 1 85 ? -7.91 51.75 32.25 1 87.62 85 VAL B CA 1
ATOM 6306 C C . VAL B 1 85 ? -8.75 51.844 30.984 1 87.62 85 VAL B C 1
ATOM 6308 O O . VAL B 1 85 ? -8.766 50.938 30.172 1 87.62 85 VAL B O 1
ATOM 6311 N N . PHE B 1 86 ? -9.422 52.906 30.906 1 83.38 86 PHE B N 1
ATOM 6312 C CA . PHE B 1 86 ? -10.211 53.156 29.688 1 83.38 86 PHE B CA 1
ATOM 6313 C C . PHE B 1 86 ? -9.312 53.156 28.453 1 83.38 86 PHE B C 1
ATOM 6315 O O . PHE B 1 86 ? -9.648 52.562 27.438 1 83.38 86 PHE B O 1
ATOM 6322 N N . GLU B 1 87 ? -8.234 53.875 28.547 1 84.06 87 GLU B N 1
ATOM 6323 C CA . GLU B 1 87 ? -7.273 53.906 27.453 1 84.06 87 GLU B CA 1
ATOM 6324 C C . GLU B 1 87 ? -6.691 52.531 27.156 1 84.06 87 GLU B C 1
ATOM 6326 O O . GLU B 1 87 ? -6.516 52.156 26 1 84.06 87 GLU B O 1
ATOM 6331 N N . LEU B 1 88 ? -6.379 51.812 28.125 1 86.56 88 LEU B N 1
ATOM 6332 C CA . LEU B 1 88 ? -5.871 50.438 27.969 1 86.56 88 LEU B CA 1
ATOM 6333 C C . LEU B 1 88 ? -6.895 49.562 27.266 1 86.56 88 LEU B C 1
ATOM 6335 O O . LEU B 1 88 ? -6.551 48.812 26.359 1 86.56 88 LEU B O 1
ATOM 6339 N N . LYS B 1 89 ? -8.125 49.719 27.703 1 82.38 89 LYS B N 1
ATOM 6340 C CA . LYS B 1 89 ? -9.195 48.938 27.078 1 82.38 89 LYS B CA 1
ATOM 6341 C C . LYS B 1 89 ? -9.367 49.312 25.609 1 82.38 89 LYS B C 1
ATOM 6343 O O . LYS B 1 89 ? -9.602 48.438 24.766 1 82.38 89 LYS B O 1
ATOM 6348 N N . ALA B 1 90 ? -9.242 50.531 25.359 1 81.69 90 ALA B N 1
ATOM 6349 C CA . ALA B 1 90 ? -9.352 51 23.984 1 81.69 90 ALA B CA 1
ATOM 6350 C C . ALA B 1 90 ? -8.211 50.469 23.125 1 81.69 90 ALA B C 1
ATOM 6352 O O . ALA B 1 90 ? -8.414 50.062 21.984 1 81.69 90 ALA B O 1
ATOM 6353 N N . LEU B 1 91 ? -7.043 50.469 23.625 1 82.88 91 LEU B N 1
ATOM 6354 C CA . LEU B 1 91 ? -5.879 49.969 22.906 1 82.88 91 LEU B CA 1
ATOM 6355 C C . LEU B 1 91 ? -5.945 48.438 22.734 1 82.88 91 LEU B C 1
ATOM 6357 O O . LEU B 1 91 ? -5.555 47.906 21.703 1 82.88 91 LEU B O 1
ATOM 6361 N N . LYS B 1 92 ? -6.418 47.781 23.734 1 80.62 92 LYS B N 1
ATOM 6362 C CA . LYS B 1 92 ? -6.617 46.344 23.625 1 80.62 92 LYS B CA 1
ATOM 6363 C C . LYS B 1 92 ? -7.645 46 22.547 1 80.62 92 LYS B C 1
ATOM 6365 O O . LYS B 1 92 ? -7.461 45.062 21.781 1 80.62 92 LYS B O 1
ATOM 6370 N N . LYS B 1 93 ? -8.656 46.75 22.594 1 79.88 93 LYS B N 1
ATOM 6371 C CA . LYS B 1 93 ? -9.672 46.562 21.562 1 79.88 93 LYS B CA 1
ATOM 6372 C C . LYS B 1 93 ? -9.102 46.844 20.172 1 79.88 93 LYS B C 1
ATOM 6374 O O . LYS B 1 93 ? -9.398 46.125 19.234 1 79.88 93 LYS B O 1
ATOM 6379 N N . LYS B 1 94 ? -8.359 47.844 20.078 1 79.5 94 LYS B N 1
ATOM 6380 C CA . LYS B 1 94 ? -7.711 48.156 18.812 1 79.5 94 LYS B CA 1
ATOM 6381 C C . LYS B 1 94 ? -6.789 47.031 18.375 1 79.5 94 LYS B C 1
ATOM 6383 O O . LYS B 1 94 ? -6.75 46.688 17.203 1 79.5 94 LYS B O 1
ATOM 6388 N N . LEU B 1 95 ? -6.062 46.531 19.281 1 78.88 95 LEU B N 1
ATOM 6389 C CA . LEU B 1 95 ? -5.195 45.406 18.984 1 78.88 95 LEU B CA 1
ATOM 6390 C C . LEU B 1 95 ? -6.02 44.188 18.562 1 78.88 95 LEU B C 1
ATOM 6392 O O . LEU B 1 95 ? -5.699 43.531 17.562 1 78.88 95 LEU B O 1
ATOM 6396 N N . GLU B 1 96 ? -7.02 43.969 19.328 1 74.44 96 GLU B N 1
ATOM 6397 C CA . GLU B 1 96 ? -7.898 42.844 19.016 1 74.44 96 GLU B CA 1
ATOM 6398 C C . GLU B 1 96 ? -8.547 43 17.656 1 74.44 96 GLU B C 1
ATOM 6400 O O . GLU B 1 96 ? -8.641 42.062 16.875 1 74.44 96 GLU B O 1
ATOM 6405 N N . ASP B 1 97 ? -8.992 44.188 17.453 1 72.94 97 ASP B N 1
ATOM 6406 C CA . ASP B 1 97 ? -9.625 44.469 16.172 1 72.94 97 ASP B CA 1
ATOM 6407 C C . ASP B 1 97 ? -8.625 44.344 15.023 1 72.94 97 ASP B C 1
ATOM 6409 O O . ASP B 1 97 ? -8.969 43.812 13.953 1 72.94 97 ASP B O 1
ATOM 6413 N N . THR B 1 98 ? -7.48 44.781 15.289 1 73.06 98 THR B N 1
ATOM 6414 C CA . THR B 1 98 ? -6.453 44.688 14.266 1 73.06 98 THR B CA 1
ATOM 6415 C C . THR B 1 98 ? -6.055 43.219 14.055 1 73.06 98 THR B C 1
ATOM 6417 O O . THR B 1 98 ? -5.824 42.781 12.922 1 73.06 98 THR B O 1
ATOM 6420 N N . GLU B 1 99 ? -5.945 42.562 15.148 1 70.06 99 GLU B N 1
ATOM 6421 C CA . GLU B 1 99 ? -5.668 41.125 15.055 1 70.06 99 GLU B CA 1
ATOM 6422 C C . GLU B 1 99 ? -6.762 40.406 14.281 1 70.06 99 GLU B C 1
ATOM 6424 O O . GLU B 1 99 ? -6.469 39.562 13.438 1 70.06 99 GLU B O 1
ATOM 6429 N N . LEU B 1 100 ? -7.914 40.781 14.609 1 64.06 100 LEU B N 1
ATOM 6430 C CA . LEU B 1 100 ? -9.055 40.156 13.922 1 64.06 100 LEU B CA 1
ATOM 6431 C C . LEU B 1 100 ? -9.062 40.531 12.445 1 64.06 100 LEU B C 1
ATOM 6433 O O . LEU B 1 100 ? -9.367 39.719 11.594 1 64.06 100 LEU B O 1
ATOM 6437 N N . ALA B 1 101 ? -8.797 41.812 12.281 1 64.44 101 ALA B N 1
ATOM 6438 C CA . ALA B 1 101 ? -8.766 42.281 10.898 1 64.44 101 ALA B CA 1
ATOM 6439 C C . ALA B 1 101 ? -7.66 41.594 10.102 1 64.44 101 ALA B C 1
ATOM 6441 O O . ALA B 1 101 ? -7.793 41.375 8.891 1 64.44 101 ALA B O 1
ATOM 6442 N N . LEU B 1 102 ? -6.707 41.281 10.828 1 61.19 102 LEU B N 1
ATOM 6443 C CA . LEU B 1 102 ? -5.574 40.656 10.164 1 61.19 102 LEU B CA 1
ATOM 6444 C C . LEU B 1 102 ? -5.703 39.125 10.203 1 61.19 102 LEU B C 1
ATOM 6446 O O . LEU B 1 102 ? -4.895 38.406 9.602 1 61.19 102 LEU B O 1
ATOM 6450 N N . THR B 1 103 ? -6.668 38.75 10.969 1 57.62 103 THR B N 1
ATOM 6451 C CA . THR B 1 103 ? -6.895 37.312 11.078 1 57.62 103 THR B CA 1
ATOM 6452 C C . THR B 1 103 ? -7.426 36.75 9.758 1 57.62 103 THR B C 1
ATOM 6454 O O . THR B 1 103 ? -8.453 37.219 9.25 1 57.62 103 THR B O 1
ATOM 6457 N N . PRO B 1 104 ? -6.621 36 9.156 1 56.97 104 PRO B N 1
ATOM 6458 C CA . PRO B 1 104 ? -7.125 35.406 7.93 1 56.97 104 PRO B CA 1
ATOM 6459 C C . PRO B 1 104 ? -8.398 34.594 8.156 1 56.97 104 PRO B C 1
ATOM 6461 O O . PRO B 1 104 ? -8.695 34.188 9.289 1 56.97 104 PRO B O 1
ATOM 6464 N N . LYS B 1 105 ? -9.312 34.688 7.18 1 55.25 105 LYS B N 1
ATOM 6465 C CA . LYS B 1 105 ? -10.57 33.938 7.172 1 55.25 105 LYS B CA 1
ATOM 6466 C C . LYS B 1 105 ? -10.398 32.562 7.805 1 55.25 105 LYS B C 1
ATOM 6468 O O . LYS B 1 105 ? -11.336 32.031 8.406 1 55.25 105 LYS B O 1
ATOM 6473 N N . ASP B 1 106 ? -9.227 32.125 7.77 1 56.47 106 ASP B N 1
ATOM 6474 C CA . ASP B 1 106 ? -8.945 30.766 8.258 1 56.47 106 ASP B CA 1
ATOM 6475 C C . ASP B 1 106 ? -8.969 30.719 9.781 1 56.47 106 ASP B C 1
ATOM 6477 O O . ASP B 1 106 ? -8.992 29.641 10.367 1 56.47 106 ASP B O 1
ATOM 6481 N N . ALA B 1 107 ? -8.938 31.891 10.391 1 56.28 107 ALA B N 1
ATOM 6482 C CA . ALA B 1 107 ? -8.93 31.938 11.844 1 56.28 107 ALA B CA 1
ATOM 6483 C C . ALA B 1 107 ? -10.266 31.484 12.422 1 56.28 107 ALA B C 1
ATOM 6485 O O . ALA B 1 107 ? -10.352 31.109 13.594 1 56.28 107 ALA B O 1
ATOM 6486 N N . PHE B 1 108 ? -11.266 31.438 11.461 1 65.31 108 PHE B N 1
ATOM 6487 C CA . PHE B 1 108 ? -12.586 31.016 11.914 1 65.31 108 PHE B CA 1
ATOM 6488 C C . PHE B 1 108 ? -12.805 29.531 11.625 1 65.31 108 PHE B C 1
ATOM 6490 O O . PHE B 1 108 ? -13.945 29.078 11.562 1 65.31 108 PHE B O 1
ATOM 6497 N N . PHE B 1 109 ? -11.789 28.844 11.562 1 83.25 109 PHE B N 1
ATOM 6498 C CA . PHE B 1 109 ? -11.852 27.422 11.305 1 83.25 109 PHE B CA 1
ATOM 6499 C C . PHE B 1 109 ? -12.492 26.688 12.477 1 83.25 109 PHE B C 1
ATOM 6501 O O . PHE B 1 109 ? -12.109 26.891 13.633 1 83.25 109 PHE B O 1
ATOM 6508 N N . GLU B 1 110 ? -13.562 26 12.227 1 85.12 110 GLU B N 1
ATOM 6509 C CA . GLU B 1 110 ? -14.234 25.172 13.227 1 85.12 110 GLU B CA 1
ATOM 6510 C C . GLU B 1 110 ? -13.859 23.703 13.078 1 85.12 110 GLU B C 1
ATOM 6512 O O . GLU B 1 110 ? -14.469 22.969 12.297 1 85.12 110 GLU B O 1
ATOM 6517 N N . ARG B 1 111 ? -13 23.25 13.945 1 90.5 111 ARG B N 1
ATOM 6518 C CA . ARG B 1 111 ? -12.469 21.906 13.859 1 90.5 111 ARG B CA 1
ATOM 6519 C C . ARG B 1 111 ? -13.57 20.859 14.078 1 90.5 111 ARG B C 1
ATOM 6521 O O . ARG B 1 111 ? -13.594 19.828 13.422 1 90.5 111 ARG B O 1
ATOM 6528 N N . ALA B 1 112 ? -14.445 21.141 15 1 90.5 112 ALA B N 1
ATOM 6529 C CA . ALA B 1 112 ? -15.516 20.203 15.328 1 90.5 112 ALA B CA 1
ATOM 6530 C C . ALA B 1 112 ? -16.406 19.938 14.117 1 90.5 112 ALA B C 1
ATOM 6532 O O . ALA B 1 112 ? -16.828 18.797 13.898 1 90.5 112 ALA B O 1
ATOM 6533 N N . LYS B 1 113 ? -16.672 20.984 13.383 1 93.06 113 LYS B N 1
ATOM 6534 C CA . LYS B 1 113 ? -17.484 20.828 12.188 1 93.06 113 LYS B CA 1
ATOM 6535 C C . LYS B 1 113 ? -16.766 19.984 11.133 1 93.06 113 LYS B C 1
ATOM 6537 O O . LYS B 1 113 ? -17.391 19.172 10.445 1 93.06 113 LYS B O 1
ATOM 6542 N N . MET B 1 114 ? -15.531 20.219 10.984 1 95.75 114 MET B N 1
ATOM 6543 C CA . MET B 1 114 ? -14.758 19.438 10.023 1 95.75 114 MET B CA 1
ATOM 6544 C C . MET B 1 114 ? -14.734 17.969 10.414 1 95.75 114 MET B C 1
ATOM 6546 O O . MET B 1 114 ? -14.938 17.094 9.57 1 95.75 114 MET B O 1
ATOM 6550 N N . GLU B 1 115 ? -14.477 17.719 11.688 1 94.31 115 GLU B N 1
ATOM 6551 C CA . GLU B 1 115 ? -14.391 16.359 12.172 1 94.31 115 GLU B CA 1
ATOM 6552 C C . GLU B 1 115 ? -15.727 15.625 11.992 1 94.31 115 GLU B C 1
ATOM 6554 O O . GLU B 1 115 ? -15.75 14.43 11.688 1 94.31 115 GLU B O 1
ATOM 6559 N N . ASP B 1 116 ? -16.734 16.344 12.227 1 94.06 116 ASP B N 1
ATOM 6560 C CA . ASP B 1 116 ? -18.047 15.766 12.008 1 94.06 116 ASP B CA 1
ATOM 6561 C C . ASP B 1 116 ? -18.234 15.383 10.539 1 94.06 116 ASP B C 1
ATOM 6563 O O . ASP B 1 116 ? -18.766 14.305 10.234 1 94.06 116 ASP B O 1
ATOM 6567 N N . LEU B 1 117 ? -17.875 16.297 9.695 1 96.31 117 LEU B N 1
ATOM 6568 C CA . LEU B 1 117 ? -17.984 16.031 8.266 1 96.31 117 LEU B CA 1
ATOM 6569 C C . LEU B 1 117 ? -17.156 14.828 7.867 1 96.31 117 LEU B C 1
ATOM 6571 O O . LEU B 1 117 ? -17.594 13.984 7.082 1 96.31 117 LEU B O 1
ATOM 6575 N N . LEU B 1 118 ? -15.977 14.727 8.406 1 97.06 118 LEU B N 1
ATOM 6576 C CA . LEU B 1 118 ? -15.078 13.617 8.117 1 97.06 118 LEU B CA 1
ATOM 6577 C C . LEU B 1 118 ? -15.711 12.289 8.5 1 97.06 118 LEU B C 1
ATOM 6579 O O . LEU B 1 118 ? -15.594 11.305 7.766 1 97.06 118 LEU B O 1
ATOM 6583 N N . LYS B 1 119 ? -16.344 12.25 9.586 1 94.62 119 LYS B N 1
ATOM 6584 C CA . LYS B 1 119 ? -16.969 11.031 10.078 1 94.62 119 LYS B CA 1
ATOM 6585 C C . LYS B 1 119 ? -18.219 10.688 9.266 1 94.62 119 LYS B C 1
ATOM 6587 O O . LYS B 1 119 ? -18.391 9.539 8.852 1 94.62 119 LYS B O 1
ATOM 6592 N N . ARG B 1 120 ? -19 11.664 8.977 1 94.44 120 ARG B N 1
ATOM 6593 C CA . ARG B 1 120 ? -20.266 11.453 8.266 1 94.44 120 ARG B CA 1
ATOM 6594 C C . ARG B 1 120 ? -20.016 10.961 6.848 1 94.44 120 ARG B C 1
ATOM 6596 O O . ARG B 1 120 ? -20.766 10.133 6.328 1 94.44 120 ARG B O 1
ATOM 6603 N N . ARG B 1 121 ? -18.953 11.5 6.281 1 96.44 121 ARG B N 1
ATOM 6604 C CA . ARG B 1 121 ? -18.656 11.133 4.898 1 96.44 121 ARG B CA 1
ATOM 6605 C C . ARG B 1 121 ? -17.578 10.062 4.836 1 96.44 121 ARG B C 1
ATOM 6607 O O . ARG B 1 121 ? -17.062 9.766 3.758 1 96.44 121 ARG B O 1
ATOM 6614 N N . PHE B 1 122 ? -17.297 9.469 5.934 1 96.5 122 PHE B N 1
ATOM 6615 C CA . PHE B 1 122 ? -16.422 8.32 6.137 1 96.5 122 PHE B CA 1
ATOM 6616 C C . PHE B 1 122 ? -15.086 8.516 5.426 1 96.5 122 PHE B C 1
ATOM 6618 O O . PHE B 1 122 ? -14.68 7.676 4.621 1 96.5 122 PHE B O 1
ATOM 6625 N N . PHE B 1 123 ? -14.406 9.633 5.711 1 98 123 PHE B N 1
ATOM 6626 C CA . PHE B 1 123 ? -13.008 9.781 5.336 1 98 123 PHE B CA 1
ATOM 6627 C C . PHE B 1 123 ? -12.125 8.859 6.168 1 98 123 PHE B C 1
ATOM 6629 O O . PHE B 1 123 ? -11.453 7.98 5.629 1 98 123 PHE B O 1
ATOM 6636 N N . TYR B 1 124 ? -12.156 9.023 7.387 1 97.44 124 TYR B N 1
ATOM 6637 C CA . TYR B 1 124 ? -11.547 8.086 8.328 1 97.44 124 TYR B CA 1
ATOM 6638 C C . TYR B 1 124 ? -12.258 8.133 9.68 1 97.44 124 TYR B C 1
ATOM 6640 O O . TYR B 1 124 ? -12.938 9.109 10 1 97.44 124 TYR B O 1
ATOM 6648 N N . ASP B 1 125 ? -12.148 7.078 10.391 1 95.44 125 ASP B N 1
ATOM 6649 C CA . ASP B 1 125 ? -12.703 6.977 11.734 1 95.44 125 ASP B CA 1
ATOM 6650 C C . ASP B 1 125 ? -11.906 5.984 12.578 1 95.44 125 ASP B C 1
ATOM 6652 O O . ASP B 1 125 ? -11.023 5.289 12.07 1 95.44 125 ASP B O 1
ATOM 6656 N N . GLN B 1 126 ? -12.195 6.043 13.859 1 95.31 126 GLN B N 1
ATOM 6657 C CA . GLN B 1 126 ? -11.477 5.18 14.789 1 95.31 126 GLN B CA 1
ATOM 6658 C C . GLN B 1 126 ? -11.688 3.707 14.445 1 95.31 126 GLN B C 1
ATOM 6660 O O . GLN B 1 126 ? -12.805 3.285 14.148 1 95.31 126 GLN B O 1
ATOM 6665 N N . SER B 1 127 ? -10.617 2.951 14.438 1 96.94 127 SER B N 1
ATOM 6666 C CA . SER B 1 127 ? -10.695 1.523 14.148 1 96.94 127 SER B CA 1
ATOM 6667 C C . SER B 1 127 ? -11.422 0.772 15.258 1 96.94 127 SER B C 1
ATOM 6669 O O . SER B 1 127 ? -11.32 1.131 16.422 1 96.94 127 SER B O 1
ATOM 6671 N N . PHE B 1 128 ? -12.188 -0.282 14.844 1 96.81 128 PHE B N 1
ATOM 6672 C CA . PHE B 1 128 ? -12.875 -1.199 15.742 1 96.81 128 PHE B CA 1
ATOM 6673 C C . PHE B 1 128 ? -13.891 -0.456 16.594 1 96.81 128 PHE B C 1
ATOM 6675 O O . PHE B 1 128 ? -14.055 -0.756 17.781 1 96.81 128 PHE B O 1
ATOM 6682 N N . ALA B 1 129 ? -14.531 0.46 16.062 1 94.12 129 ALA B N 1
ATOM 6683 C CA . ALA B 1 129 ? -15.484 1.328 16.734 1 94.12 129 ALA B CA 1
ATOM 6684 C C . ALA B 1 129 ? -16.578 0.51 17.422 1 94.12 129 ALA B C 1
ATOM 6686 O O . ALA B 1 129 ? -16.969 0.811 18.547 1 94.12 129 ALA B O 1
ATOM 6687 N N . ILE B 1 130 ? -17.062 -0.522 16.781 1 94.62 130 ILE B N 1
ATOM 6688 C CA . ILE B 1 130 ? -18.172 -1.291 17.344 1 94.62 130 ILE B CA 1
ATOM 6689 C C . ILE B 1 130 ? -17.672 -2.109 18.531 1 94.62 130 ILE B C 1
ATOM 6691 O O . ILE B 1 130 ? -18.484 -2.623 19.312 1 94.62 130 ILE B O 1
ATOM 6695 N N . TYR B 1 131 ? -16.453 -2.312 18.703 1 95.44 131 TYR B N 1
ATOM 6696 C CA . TYR B 1 131 ? -15.852 -2.99 19.844 1 95.44 131 TYR B CA 1
ATOM 6697 C C . TYR B 1 131 ? -15.383 -1.984 20.891 1 95.44 131 TYR B C 1
ATOM 6699 O O . TYR B 1 131 ? -14.609 -2.328 21.797 1 95.44 131 TYR B O 1
ATOM 6707 N N . GLY B 1 132 ? -15.75 -0.727 20.734 1 92.56 132 GLY B N 1
ATOM 6708 C CA . GLY B 1 132 ? -15.359 0.324 21.656 1 92.56 132 GLY B CA 1
ATOM 6709 C C . GLY B 1 132 ? -14.234 1.197 21.125 1 92.56 132 GLY B C 1
ATOM 6710 O O . GLY B 1 132 ? -13.914 2.232 21.719 1 92.56 132 GLY B O 1
ATOM 6711 N N . GLY B 1 133 ? -13.625 0.809 20.109 1 92.69 133 GLY B N 1
ATOM 6712 C CA . GLY B 1 133 ? -12.602 1.609 19.469 1 92.69 133 GLY B CA 1
ATOM 6713 C C . GLY B 1 133 ? -11.234 1.452 20.109 1 92.69 133 GLY B C 1
ATOM 6714 O O . GLY B 1 133 ? -11.133 1.105 21.297 1 92.69 133 GLY B O 1
ATOM 6715 N N . VAL B 1 134 ? -10.219 1.646 19.359 1 92.69 134 VAL B N 1
ATOM 6716 C CA . VAL B 1 134 ? -8.844 1.661 19.844 1 92.69 134 VAL B CA 1
ATOM 6717 C C . VAL B 1 134 ? -8.188 2.998 19.5 1 92.69 134 VAL B C 1
ATOM 6719 O O . VAL B 1 134 ? -8.008 3.33 18.328 1 92.69 134 VAL B O 1
ATOM 6722 N N . THR B 1 135 ? -7.762 3.699 20.531 1 90.31 135 THR B N 1
ATOM 6723 C CA . THR B 1 135 ? -7.148 5.008 20.328 1 90.31 135 THR B CA 1
ATOM 6724 C C . THR B 1 135 ? -5.832 4.875 19.562 1 90.31 135 THR B C 1
ATOM 6726 O O . THR B 1 135 ? -5.043 3.967 19.828 1 90.31 135 THR B O 1
ATOM 6729 N N . GLY B 1 136 ? -5.645 5.723 18.594 1 94 136 GLY B N 1
ATOM 6730 C CA . GLY B 1 136 ? -4.406 5.746 17.844 1 94 136 GLY B CA 1
ATOM 6731 C C . GLY B 1 136 ? -4.461 4.902 16.578 1 94 136 GLY B C 1
ATOM 6732 O O . GLY B 1 136 ? -3.51 4.879 15.797 1 94 136 GLY B O 1
ATOM 6733 N N . LEU B 1 137 ? -5.516 4.164 16.422 1 96.56 137 LEU B N 1
ATOM 6734 C CA . LEU B 1 137 ? -5.727 3.402 15.195 1 96.56 137 LEU B CA 1
ATOM 6735 C C . LEU B 1 137 ? -6.934 3.932 14.43 1 96.56 137 LEU B C 1
ATOM 6737 O O . LEU B 1 137 ? -7.973 4.227 15.023 1 96.56 137 LEU B O 1
ATOM 6741 N N . TYR B 1 138 ? -6.766 4.047 13.125 1 97.5 138 TYR B N 1
ATOM 6742 C CA . TYR B 1 138 ? -7.84 4.625 12.32 1 97.5 138 TYR B CA 1
ATOM 6743 C C . TYR B 1 138 ? -8.078 3.803 11.062 1 97.5 138 TYR B C 1
ATOM 6745 O O . TYR B 1 138 ? -7.129 3.285 10.461 1 97.5 138 TYR B O 1
ATOM 6753 N N . ASP B 1 139 ? -9.328 3.662 10.68 1 97.81 139 ASP B N 1
ATOM 6754 C CA . ASP B 1 139 ? -9.742 3.104 9.398 1 97.81 139 ASP B CA 1
ATOM 6755 C C . ASP B 1 139 ? -10.07 4.211 8.398 1 97.81 139 ASP B C 1
ATOM 6757 O O . ASP B 1 139 ? -10.75 5.18 8.742 1 97.81 139 ASP B O 1
ATOM 6761 N N . PHE B 1 140 ? -9.586 4.051 7.234 1 98.38 140 PHE B N 1
ATOM 6762 C CA . PHE B 1 140 ? -9.93 4.969 6.156 1 98.38 140 PHE B CA 1
ATOM 6763 C C . PHE B 1 140 ? -11.094 4.43 5.336 1 98.38 140 PHE B C 1
ATOM 6765 O O . PHE B 1 140 ? -11.07 3.277 4.895 1 98.38 140 PHE B O 1
ATOM 6772 N N . GLY B 1 141 ? -12.125 5.25 5.215 1 98.06 141 GLY B N 1
ATOM 6773 C CA . GLY B 1 141 ? -13.25 4.902 4.355 1 98.06 141 GLY B CA 1
ATOM 6774 C C . GLY B 1 141 ? -12.969 5.156 2.885 1 98.06 141 GLY B C 1
ATOM 6775 O O . GLY B 1 141 ? -11.836 5.453 2.504 1 98.06 141 GLY B O 1
ATOM 6776 N N . PRO B 1 142 ? -14.008 5.008 2.059 1 97.25 142 PRO B N 1
ATOM 6777 C CA . PRO B 1 142 ? -13.812 5.164 0.616 1 97.25 142 PRO B CA 1
ATOM 6778 C C . PRO B 1 142 ? -13.18 6.508 0.247 1 97.25 142 PRO B C 1
ATOM 6780 O O . PRO B 1 142 ? -12.289 6.559 -0.602 1 97.25 142 PRO B O 1
ATOM 6783 N N . MET B 1 143 ? -13.586 7.539 0.92 1 97.75 143 MET B N 1
ATOM 6784 C CA . MET B 1 143 ? -13.062 8.867 0.599 1 97.75 143 MET B CA 1
ATOM 6785 C C . MET B 1 143 ? -11.625 9.016 1.075 1 97.75 143 MET B C 1
ATOM 6787 O O . MET B 1 143 ? -10.766 9.5 0.334 1 97.75 143 MET B O 1
ATOM 6791 N N . GLY B 1 144 ? -11.445 8.625 2.316 1 97.75 144 GLY B N 1
ATOM 6792 C CA . GLY B 1 144 ? -10.102 8.711 2.852 1 97.75 144 GLY B CA 1
ATOM 6793 C C . GLY B 1 144 ? -9.109 7.824 2.121 1 97.75 144 GLY B C 1
ATOM 6794 O O . GLY B 1 144 ? -7.969 8.227 1.877 1 97.75 144 GLY B O 1
ATOM 6795 N N . CYS B 1 145 ? -9.531 6.66 1.817 1 96.81 145 CYS B N 1
ATOM 6796 C CA . CYS B 1 145 ? -8.688 5.711 1.103 1 96.81 145 CYS B CA 1
ATOM 6797 C C . CYS B 1 145 ? -8.305 6.25 -0.27 1 96.81 145 CYS B C 1
ATOM 6799 O O . CYS B 1 145 ? -7.137 6.18 -0.666 1 96.81 145 CYS B O 1
ATOM 6801 N N . ALA B 1 146 ? -9.25 6.742 -0.973 1 97.06 146 ALA B N 1
ATOM 6802 C CA . ALA B 1 146 ? -9.008 7.281 -2.309 1 97.06 146 ALA B CA 1
ATOM 6803 C C . ALA B 1 146 ? -8.102 8.508 -2.246 1 97.06 146 ALA B C 1
ATOM 6805 O O . ALA B 1 146 ? -7.199 8.664 -3.072 1 97.06 146 ALA B O 1
ATOM 6806 N N . LEU B 1 147 ? -8.375 9.406 -1.328 1 98.12 147 LEU B N 1
ATOM 6807 C CA . LEU B 1 147 ? -7.535 10.586 -1.157 1 98.12 147 LEU B CA 1
ATOM 6808 C C . LEU B 1 147 ? -6.086 10.188 -0.883 1 98.12 147 LEU B C 1
ATOM 6810 O O . LEU B 1 147 ? -5.164 10.719 -1.508 1 98.12 147 LEU B O 1
ATOM 6814 N N . LYS B 1 148 ? -5.906 9.312 0.041 1 97.88 148 LYS B N 1
ATOM 6815 C CA . LYS B 1 148 ? -4.578 8.828 0.392 1 97.88 148 LYS B CA 1
ATOM 6816 C C . LYS B 1 148 ? -3.889 8.188 -0.813 1 97.88 148 LYS B C 1
ATOM 6818 O O . LYS B 1 148 ? -2.721 8.469 -1.087 1 97.88 148 LYS B O 1
ATOM 6823 N N . ALA B 1 149 ? -4.605 7.34 -1.491 1 96.19 149 ALA B N 1
ATOM 6824 C CA . ALA B 1 149 ? -4.055 6.664 -2.66 1 96.19 149 ALA B CA 1
ATOM 6825 C C . ALA B 1 149 ? -3.635 7.668 -3.73 1 96.19 149 ALA B C 1
ATOM 6827 O O . ALA B 1 149 ? -2.582 7.512 -4.355 1 96.19 149 ALA B O 1
ATOM 6828 N N . ASN B 1 150 ? -4.457 8.648 -3.975 1 96.88 150 ASN B N 1
ATOM 6829 C CA . ASN B 1 150 ? -4.145 9.672 -4.965 1 96.88 150 ASN B CA 1
ATOM 6830 C C . ASN B 1 150 ? -2.928 10.492 -4.555 1 96.88 150 ASN B C 1
ATOM 6832 O O . ASN B 1 150 ? -2.104 10.852 -5.395 1 96.88 150 ASN B O 1
ATOM 6836 N N . MET B 1 151 ? -2.84 10.836 -3.281 1 98.06 151 MET B N 1
ATOM 6837 C CA . MET B 1 151 ? -1.689 11.578 -2.779 1 98.06 151 MET B CA 1
ATOM 6838 C C . MET B 1 151 ? -0.401 10.789 -2.975 1 98.06 151 MET B C 1
ATOM 6840 O O . MET B 1 151 ? 0.616 11.344 -3.396 1 98.06 151 MET B O 1
ATOM 6844 N N . ILE B 1 152 ? -0.436 9.539 -2.699 1 97.62 152 ILE B N 1
ATOM 6845 C CA . ILE B 1 152 ? 0.73 8.672 -2.854 1 97.62 152 ILE B CA 1
ATOM 6846 C C . ILE B 1 152 ? 1.094 8.555 -4.332 1 97.62 152 ILE B C 1
ATOM 6848 O O . ILE B 1 152 ? 2.273 8.531 -4.688 1 97.62 152 ILE B O 1
ATOM 6852 N N . ASP B 1 153 ? 0.098 8.477 -5.18 1 94.94 153 ASP B N 1
ATOM 6853 C CA . ASP B 1 153 ? 0.347 8.422 -6.617 1 94.94 153 ASP B CA 1
ATOM 6854 C C . ASP B 1 153 ? 1.072 9.68 -7.094 1 94.94 153 ASP B C 1
ATOM 6856 O O . ASP B 1 153 ? 2.006 9.594 -7.895 1 94.94 153 ASP B O 1
ATOM 6860 N N . VAL B 1 154 ? 0.652 10.82 -6.621 1 96.62 154 VAL B N 1
ATOM 6861 C CA . VAL B 1 154 ? 1.315 12.078 -6.957 1 96.62 154 VAL B CA 1
ATOM 6862 C C . VAL B 1 154 ? 2.754 12.055 -6.445 1 96.62 154 VAL B C 1
ATOM 6864 O O . VAL B 1 154 ? 3.674 12.492 -7.141 1 96.62 154 VAL B O 1
ATOM 6867 N N . TRP B 1 155 ? 2.924 11.562 -5.242 1 98.25 155 TRP B N 1
ATOM 6868 C CA . TRP B 1 155 ? 4.254 11.469 -4.652 1 98.25 155 TRP B CA 1
ATOM 6869 C C . TRP B 1 155 ? 5.168 10.602 -5.504 1 98.25 155 TRP B C 1
ATOM 6871 O O . TRP B 1 155 ? 6.32 10.961 -5.766 1 98.25 155 TRP B O 1
ATOM 6881 N N . ARG B 1 156 ? 4.707 9.469 -5.953 1 95.38 156 ARG B N 1
ATOM 6882 C CA . ARG B 1 156 ? 5.477 8.539 -6.773 1 95.38 156 ARG B CA 1
ATOM 6883 C C . ARG B 1 156 ? 5.906 9.195 -8.086 1 95.38 156 ARG B C 1
ATOM 6885 O O . ARG B 1 156 ? 7.051 9.039 -8.508 1 95.38 156 ARG B O 1
ATOM 6892 N N . LYS B 1 157 ? 5.031 9.844 -8.703 1 92.75 157 LYS B N 1
ATOM 6893 C CA . LYS B 1 157 ? 5.34 10.508 -9.969 1 92.75 157 LYS B CA 1
ATOM 6894 C C . LYS B 1 157 ? 6.305 11.672 -9.758 1 92.75 157 LYS B C 1
ATOM 6896 O O . LYS B 1 157 ? 7.242 11.852 -10.539 1 92.75 157 LYS B O 1
ATOM 6901 N N . HIS B 1 158 ? 6.062 12.383 -8.664 1 95.69 158 HIS B N 1
ATOM 6902 C CA . HIS B 1 158 ? 6.844 13.578 -8.352 1 95.69 158 HIS B CA 1
ATOM 6903 C C . HIS B 1 158 ? 8.281 13.219 -8.008 1 95.69 158 HIS B C 1
ATOM 6905 O O . HIS B 1 158 ? 9.211 13.938 -8.383 1 95.69 158 HIS B O 1
ATOM 6911 N N . PHE B 1 159 ? 8.492 12.125 -7.332 1 96.88 159 PHE B N 1
ATOM 6912 C CA . PHE B 1 159 ? 9.828 11.789 -6.859 1 96.88 159 PHE B CA 1
ATOM 6913 C C . PHE B 1 159 ? 10.375 10.578 -7.602 1 96.88 159 PHE B C 1
ATOM 6915 O O . PHE B 1 159 ? 11.391 10.68 -8.305 1 96.88 159 PHE B O 1
ATOM 6922 N N . ILE B 1 160 ? 9.742 9.484 -7.578 1 94.69 160 ILE B N 1
ATOM 6923 C CA . ILE B 1 160 ? 10.281 8.234 -8.094 1 94.69 160 ILE B CA 1
ATOM 6924 C C . ILE B 1 160 ? 10.398 8.297 -9.609 1 94.69 160 ILE B C 1
ATOM 6926 O O . ILE B 1 160 ? 11.469 8.055 -10.172 1 94.69 160 ILE B O 1
ATOM 6930 N N . LEU B 1 161 ? 9.336 8.617 -10.266 1 90.06 161 LEU B N 1
ATOM 6931 C CA . LEU B 1 161 ? 9.344 8.641 -11.727 1 90.06 161 LEU B CA 1
ATOM 6932 C C . LEU B 1 161 ? 10.234 9.766 -12.242 1 90.06 161 LEU B C 1
ATOM 6934 O O . LEU B 1 161 ? 11.078 9.539 -13.109 1 90.06 161 LEU B O 1
ATOM 6938 N N . GLU B 1 162 ? 10.047 10.938 -11.672 1 88.88 162 GLU B N 1
ATOM 6939 C CA . GLU B 1 162 ? 10.758 12.117 -12.156 1 88.88 162 GLU B CA 1
ATOM 6940 C C . GLU B 1 162 ? 12.266 11.984 -11.922 1 88.88 162 GLU B C 1
ATOM 6942 O O . GLU B 1 162 ? 13.07 12.438 -12.734 1 88.88 162 GLU B O 1
ATOM 6947 N N . GLU B 1 163 ? 12.602 11.328 -10.828 1 89.94 163 GLU B N 1
ATOM 6948 C CA . GLU B 1 163 ? 14.016 11.281 -10.445 1 89.94 163 GLU B CA 1
ATOM 6949 C C . GLU B 1 163 ? 14.625 9.922 -10.781 1 89.94 163 GLU B C 1
ATOM 6951 O O . GLU B 1 163 ? 15.828 9.719 -10.625 1 89.94 163 GLU B O 1
ATOM 6956 N N . GLY B 1 164 ? 13.844 9.023 -11.266 1 89.38 164 GLY B N 1
ATOM 6957 C CA . GLY B 1 164 ? 14.336 7.688 -11.555 1 89.38 164 GLY B CA 1
ATOM 6958 C C . GLY B 1 164 ? 14.82 6.953 -10.312 1 89.38 164 GLY B C 1
ATOM 6959 O O . GLY B 1 164 ? 15.914 6.383 -10.312 1 89.38 164 GLY B O 1
ATOM 6960 N N . MET B 1 165 ? 14.086 7.082 -9.219 1 95.69 165 MET B N 1
ATOM 6961 C CA . MET B 1 165 ? 14.484 6.453 -7.965 1 95.69 165 MET B CA 1
ATOM 6962 C C . MET B 1 165 ? 14.219 4.953 -7.996 1 95.69 165 MET B C 1
ATOM 6964 O O . MET B 1 165 ? 13.391 4.484 -8.781 1 95.69 165 MET B O 1
ATOM 6968 N N . LEU B 1 166 ? 14.945 4.254 -7.176 1 97.31 166 LEU B N 1
ATOM 6969 C CA . LEU B 1 166 ? 14.758 2.816 -7.02 1 97.31 166 LEU B CA 1
ATOM 6970 C C . LEU B 1 166 ? 13.797 2.514 -5.871 1 97.31 166 LEU B C 1
ATOM 6972 O O . LEU B 1 166 ? 14.18 2.604 -4.699 1 97.31 166 LEU B O 1
ATOM 6976 N N . GLU B 1 167 ? 12.625 2.139 -6.195 1 97.75 167 GLU B N 1
ATOM 6977 C CA . GLU B 1 167 ? 11.609 1.855 -5.18 1 97.75 167 GLU B CA 1
ATOM 6978 C C . GLU B 1 167 ? 11.734 0.424 -4.668 1 97.75 167 GLU B C 1
ATOM 6980 O O . GLU B 1 167 ? 11.883 -0.514 -5.453 1 97.75 167 GLU B O 1
ATOM 6985 N N . VAL B 1 168 ? 11.664 0.269 -3.34 1 98.19 168 VAL B N 1
ATOM 6986 C CA . VAL B 1 168 ? 11.703 -1.054 -2.723 1 98.19 168 VAL B CA 1
ATOM 6987 C C . VAL B 1 168 ? 10.531 -1.201 -1.752 1 98.19 168 VAL B C 1
ATOM 6989 O O . VAL B 1 168 ? 9.945 -0.207 -1.325 1 98.19 168 VAL B O 1
ATOM 6992 N N . GLU B 1 169 ? 10.125 -2.375 -1.491 1 97.88 169 GLU B N 1
ATOM 6993 C CA . GLU B 1 169 ? 9.164 -2.744 -0.454 1 97.88 169 GLU B CA 1
ATOM 6994 C C . GLU B 1 169 ? 9.719 -3.852 0.439 1 97.88 169 GLU B C 1
ATOM 6996 O O . GLU B 1 169 ? 9.914 -4.98 -0.011 1 97.88 169 GLU B O 1
ATOM 7001 N N . CYS B 1 170 ? 9.938 -3.484 1.66 1 98.06 170 CYS B N 1
ATOM 7002 C CA . CYS B 1 170 ? 10.57 -4.41 2.592 1 98.06 170 CYS B CA 1
ATOM 7003 C C . CYS B 1 170 ? 9.602 -4.844 3.682 1 98.06 170 CYS B C 1
ATOM 7005 O O . CYS B 1 170 ? 8.562 -4.211 3.879 1 98.06 170 CYS B O 1
ATOM 7007 N N . SER B 1 171 ? 9.922 -5.867 4.383 1 97.38 171 SER B N 1
ATOM 7008 C CA . SER B 1 171 ? 9.078 -6.469 5.406 1 97.38 171 SER B CA 1
ATOM 7009 C C . SER B 1 171 ? 8.859 -5.512 6.578 1 97.38 171 SER B C 1
ATOM 7011 O O . SER B 1 171 ? 9.781 -4.801 6.98 1 97.38 171 SER B O 1
ATOM 7013 N N . ALA B 1 172 ? 7.613 -5.539 7.082 1 97.56 172 ALA B N 1
ATOM 7014 C CA . ALA B 1 172 ? 7.301 -4.777 8.289 1 97.56 172 ALA B CA 1
ATOM 7015 C C . ALA B 1 172 ? 7.805 -5.496 9.539 1 97.56 172 ALA B C 1
ATOM 7017 O O . ALA B 1 172 ? 8.211 -4.855 10.508 1 97.56 172 ALA B O 1
ATOM 7018 N N . LEU B 1 173 ? 7.684 -6.801 9.539 1 97.19 173 LEU B N 1
ATOM 7019 C CA . LEU B 1 173 ? 8.258 -7.613 10.602 1 97.19 173 LEU B CA 1
ATOM 7020 C C . LEU B 1 173 ? 9.781 -7.582 10.547 1 97.19 173 LEU B C 1
ATOM 7022 O O . LEU B 1 173 ? 10.383 -8.031 9.562 1 97.19 173 LEU B O 1
ATOM 7026 N N . THR B 1 174 ? 10.438 -7.109 11.578 1 97.25 174 THR B N 1
ATOM 7027 C CA . THR B 1 174 ? 11.875 -6.891 11.57 1 97.25 174 THR B CA 1
ATOM 7028 C C . THR B 1 174 ? 12.531 -7.59 12.758 1 97.25 174 THR B C 1
ATOM 7030 O O . THR B 1 174 ? 12.156 -7.352 13.914 1 97.25 174 THR B O 1
ATOM 7033 N N . PRO B 1 175 ? 13.469 -8.398 12.516 1 96.19 175 PRO B N 1
ATOM 7034 C CA . PRO B 1 175 ? 14.156 -9.078 13.609 1 96.19 175 PRO B CA 1
ATOM 7035 C C . PRO B 1 175 ? 14.836 -8.109 14.578 1 96.19 175 PRO B C 1
ATOM 7037 O O . PRO B 1 175 ? 15.305 -7.051 14.164 1 96.19 175 PRO B O 1
ATOM 7040 N N . GLU B 1 176 ? 15 -8.531 15.773 1 95.12 176 GLU B N 1
ATOM 7041 C CA . GLU B 1 176 ? 15.539 -7.703 16.844 1 95.12 176 GLU B CA 1
ATOM 7042 C C . GLU B 1 176 ? 16.969 -7.273 16.547 1 95.12 176 GLU B C 1
ATOM 7044 O O . GLU B 1 176 ? 17.359 -6.145 16.844 1 95.12 176 GLU B O 1
ATOM 7049 N N . ASN B 1 177 ? 17.75 -8.141 15.977 1 94.56 177 ASN B N 1
ATOM 7050 C CA . ASN B 1 177 ? 19.156 -7.848 15.727 1 94.56 177 ASN B CA 1
ATOM 7051 C C . ASN B 1 177 ? 19.328 -6.672 14.766 1 94.56 177 ASN B C 1
ATOM 7053 O O . ASN B 1 177 ? 20.266 -5.887 14.898 1 94.56 177 ASN B O 1
ATOM 7057 N N . VAL B 1 178 ? 18.453 -6.535 13.852 1 95.44 178 VAL B N 1
ATOM 7058 C CA . VAL B 1 178 ? 18.5 -5.43 12.906 1 95.44 178 VAL B CA 1
ATOM 7059 C C . VAL B 1 178 ? 18.266 -4.109 13.633 1 95.44 178 VAL B C 1
ATOM 7061 O O . VAL B 1 178 ? 19 -3.141 13.43 1 95.44 178 VAL B O 1
ATOM 7064 N N . LEU B 1 179 ? 17.312 -4.086 14.508 1 94.62 179 LEU B N 1
ATOM 7065 C CA . LEU B 1 179 ? 16.922 -2.865 15.211 1 94.62 179 LEU B CA 1
ATOM 7066 C C . LEU B 1 179 ? 17.875 -2.564 16.359 1 94.62 179 LEU B C 1
ATOM 7068 O O . LEU B 1 179 ? 18 -1.417 16.781 1 94.62 179 LEU B O 1
ATOM 7072 N N . LYS B 1 180 ? 18.531 -3.574 16.859 1 93.31 180 LYS B N 1
ATOM 7073 C CA . LYS B 1 180 ? 19.609 -3.357 17.812 1 93.31 180 LYS B CA 1
ATOM 7074 C C . LYS B 1 180 ? 20.797 -2.662 17.141 1 93.31 180 LYS B C 1
ATOM 7076 O O . LYS B 1 180 ? 21.375 -1.733 17.703 1 93.31 180 LYS B O 1
ATOM 7081 N N . ALA B 1 181 ? 21.109 -3.174 15.969 1 93.31 181 ALA B N 1
ATOM 7082 C CA . ALA B 1 181 ? 22.219 -2.594 15.219 1 93.31 181 ALA B CA 1
ATOM 7083 C C . ALA B 1 181 ? 21.969 -1.125 14.906 1 93.31 181 ALA B C 1
ATOM 7085 O O . ALA B 1 181 ? 22.875 -0.298 14.961 1 93.31 181 ALA B O 1
ATOM 7086 N N . SER B 1 182 ? 20.75 -0.78 14.547 1 90.94 182 SER B N 1
ATOM 7087 C CA . SER B 1 182 ? 20.406 0.59 14.188 1 90.94 182 SER B CA 1
ATOM 7088 C C . SER B 1 182 ? 20.188 1.452 15.422 1 90.94 182 SER B C 1
ATOM 7090 O O . SER B 1 182 ? 20 2.666 15.32 1 90.94 182 SER B O 1
ATOM 7092 N N . GLY B 1 183 ? 20.109 0.852 16.625 1 88.06 183 GLY B N 1
ATOM 7093 C CA . GLY B 1 183 ? 20 1.587 17.875 1 88.06 183 GLY B CA 1
ATOM 7094 C C . GLY B 1 183 ? 18.562 1.807 18.312 1 88.06 183 GLY B C 1
ATOM 7095 O O . GLY B 1 183 ? 18.312 2.436 19.344 1 88.06 183 GLY B O 1
ATOM 7096 N N . HIS B 1 184 ? 17.656 1.184 17.625 1 88.5 184 HIS B N 1
ATOM 7097 C CA . HIS B 1 184 ? 16.25 1.42 17.922 1 88.5 184 HIS B CA 1
ATOM 7098 C C . HIS B 1 184 ? 15.836 0.768 19.234 1 88.5 184 HIS B C 1
ATOM 7100 O O . HIS B 1 184 ? 15.062 1.341 20.016 1 88.5 184 HIS B O 1
ATOM 7106 N N . VAL B 1 185 ? 16.312 -0.357 19.516 1 86.38 185 VAL B N 1
ATOM 7107 C CA . VAL B 1 185 ? 15.93 -1.087 20.719 1 86.38 185 VAL B CA 1
ATOM 7108 C C . VAL B 1 185 ? 16.312 -0.283 21.969 1 86.38 185 VAL B C 1
ATOM 7110 O O . VAL B 1 185 ? 15.562 -0.231 22.938 1 86.38 185 VAL B O 1
ATOM 7113 N N . GLU B 1 186 ? 17.359 0.434 21.812 1 79.62 186 GLU B N 1
ATOM 7114 C CA . GLU B 1 186 ? 17.875 1.161 22.984 1 79.62 186 GLU B CA 1
ATOM 7115 C C . GLU B 1 186 ? 17.344 2.588 23.016 1 79.62 186 GLU B C 1
ATOM 7117 O O . GLU B 1 186 ? 17.125 3.146 24.094 1 79.62 186 GLU B O 1
ATOM 7122 N N . ARG B 1 187 ? 17.047 3.084 21.859 1 77.81 187 ARG B N 1
ATOM 7123 C CA . ARG B 1 187 ? 16.812 4.523 21.828 1 77.81 187 ARG B CA 1
ATOM 7124 C C . ARG B 1 187 ? 15.328 4.824 21.594 1 77.81 187 ARG B C 1
ATOM 7126 O O . ARG B 1 187 ? 14.875 5.941 21.844 1 77.81 187 ARG B O 1
ATOM 7133 N N . PHE B 1 188 ? 14.664 3.98 21.062 1 82.25 188 PHE B N 1
ATOM 7134 C CA . PHE B 1 188 ? 13.258 4.23 20.766 1 82.25 188 PHE B CA 1
ATOM 7135 C C . PHE B 1 188 ? 12.398 4.051 22.016 1 82.25 188 PHE B C 1
ATOM 7137 O O . PHE B 1 188 ? 11.508 3.203 22.047 1 82.25 188 PHE B O 1
ATOM 7144 N N . ILE B 1 189 ? 12.766 4.871 23.016 1 82 189 ILE B N 1
ATOM 7145 C CA . ILE B 1 189 ? 12.094 4.797 24.297 1 82 189 ILE B CA 1
ATOM 7146 C C . ILE B 1 189 ? 11.539 6.172 24.672 1 82 189 ILE B C 1
ATOM 7148 O O . ILE B 1 189 ? 12.062 7.199 24.234 1 82 189 ILE B O 1
ATOM 7152 N N . ASP B 1 190 ? 10.43 6.145 25.266 1 83.88 190 ASP B N 1
ATOM 7153 C CA . ASP B 1 190 ? 9.883 7.34 25.906 1 83.88 190 ASP B CA 1
ATOM 7154 C C . ASP B 1 190 ? 9.656 7.113 27.391 1 83.88 190 ASP B C 1
ATOM 7156 O O . ASP B 1 190 ? 9.555 5.969 27.844 1 83.88 190 ASP B O 1
ATOM 7160 N N . TRP B 1 191 ? 9.695 8.227 28.062 1 88 191 TRP B N 1
ATOM 7161 C CA . TRP B 1 191 ? 9.43 8.148 29.5 1 88 191 TRP B CA 1
ATOM 7162 C C . TRP B 1 191 ? 7.938 8.234 29.781 1 88 191 TRP B C 1
ATOM 7164 O O . TRP B 1 191 ? 7.258 9.141 29.312 1 88 191 TRP B O 1
ATOM 7174 N N . MET B 1 192 ? 7.5 7.242 30.5 1 90.5 192 MET B N 1
ATOM 7175 C CA . MET B 1 192 ? 6.074 7.137 30.781 1 90.5 192 MET B CA 1
ATOM 7176 C C . MET B 1 192 ? 5.809 7.266 32.281 1 90.5 192 MET B C 1
ATOM 7178 O O . MET B 1 192 ? 6.602 6.793 33.094 1 90.5 192 MET B O 1
ATOM 7182 N N . VAL B 1 193 ? 4.801 8.008 32.625 1 92.44 193 VAL B N 1
ATOM 7183 C CA . VAL B 1 193 ? 4.316 8.07 34 1 92.44 193 VAL B CA 1
ATOM 7184 C C . VAL B 1 193 ? 2.934 7.43 34.094 1 92.44 193 VAL B C 1
ATOM 7186 O O . VAL B 1 193 ? 2.211 7.348 33.094 1 92.44 193 VAL B O 1
ATOM 7189 N N . LYS B 1 194 ? 2.615 6.883 35.156 1 90.88 194 LYS B N 1
ATOM 7190 C CA . LYS B 1 194 ? 1.324 6.234 35.375 1 90.88 194 LYS B CA 1
ATOM 7191 C C . LYS B 1 194 ? 0.55 6.926 36.5 1 90.88 194 LYS B C 1
ATOM 7193 O O . LYS B 1 194 ? 1.135 7.332 37.5 1 90.88 194 LYS B O 1
ATOM 7198 N N . ASP B 1 195 ? -0.737 7.129 36.188 1 90.88 195 ASP B N 1
ATOM 7199 C CA . ASP B 1 195 ? -1.61 7.543 37.281 1 90.88 195 ASP B CA 1
ATOM 7200 C C . ASP B 1 195 ? -1.587 6.52 38.406 1 90.88 195 ASP B C 1
ATOM 7202 O O . ASP B 1 195 ? -1.928 5.352 38.219 1 90.88 195 ASP B O 1
ATOM 7206 N N . VAL B 1 196 ? -1.294 6.887 39.531 1 90.62 196 VAL B N 1
ATOM 7207 C CA . VAL B 1 196 ? -1.032 5.965 40.625 1 90.62 196 VAL B CA 1
ATOM 7208 C C . VAL B 1 196 ? -2.332 5.293 41.062 1 90.62 196 VAL B C 1
ATOM 7210 O O . VAL B 1 196 ? -2.312 4.211 41.656 1 90.62 196 VAL B O 1
ATOM 7213 N N . LYS B 1 197 ? -3.453 5.832 40.719 1 89.06 197 LYS B N 1
ATOM 7214 C CA . LYS B 1 197 ? -4.734 5.281 41.125 1 89.06 197 LYS B CA 1
ATOM 7215 C C . LYS B 1 197 ? -5.387 4.48 40.031 1 89.06 197 LYS B C 1
ATOM 7217 O O . LYS B 1 197 ? -5.844 3.354 40.219 1 89.06 197 LYS B O 1
ATOM 7222 N N . THR B 1 198 ? -5.461 5.047 38.844 1 85.75 198 THR B N 1
ATOM 7223 C CA . THR B 1 198 ? -6.207 4.43 37.75 1 85.75 198 THR B CA 1
ATOM 7224 C C . THR B 1 198 ? -5.289 3.562 36.906 1 85.75 198 THR B C 1
ATOM 7226 O O . THR B 1 198 ? -5.758 2.684 36.156 1 85.75 198 THR B O 1
ATOM 7229 N N . GLY B 1 199 ? -4.047 3.879 36.906 1 83.38 199 GLY B N 1
ATOM 7230 C CA . GLY B 1 199 ? -3.111 3.121 36.094 1 83.38 199 GLY B CA 1
ATOM 7231 C C . GLY B 1 199 ? -2.986 3.652 34.688 1 83.38 199 GLY B C 1
ATOM 7232 O O . GLY B 1 199 ? -2.209 3.129 33.875 1 83.38 199 GLY B O 1
ATOM 7233 N N . ASP B 1 200 ? -3.689 4.734 34.375 1 83.69 200 ASP B N 1
ATOM 7234 C CA . ASP B 1 200 ? -3.58 5.348 33.062 1 83.69 200 ASP B CA 1
ATOM 7235 C C . ASP B 1 200 ? -2.164 5.859 32.812 1 83.69 200 ASP B C 1
ATOM 7237 O O . ASP B 1 200 ? -1.518 6.391 33.719 1 83.69 200 ASP B O 1
ATOM 7241 N N . CYS B 1 201 ? -1.729 5.668 31.641 1 86.5 201 CYS B N 1
ATOM 7242 C CA . CYS B 1 201 ? -0.35 6.012 31.312 1 86.5 201 CYS B CA 1
ATOM 7243 C C . CYS B 1 201 ? -0.286 7.293 30.5 1 86.5 201 CYS B C 1
ATOM 7245 O O . CYS B 1 201 ? -1.161 7.551 29.672 1 86.5 201 CYS B O 1
ATOM 7247 N N . PHE B 1 202 ? 0.731 8.109 30.766 1 88.06 202 PHE B N 1
ATOM 7248 C CA . PHE B 1 202 ? 0.978 9.352 30.047 1 88.06 202 PHE B CA 1
ATOM 7249 C C . PHE B 1 202 ? 2.453 9.484 29.688 1 88.06 202 PHE B C 1
ATOM 7251 O O . PHE B 1 202 ? 3.32 8.977 30.406 1 88.06 202 PHE B O 1
ATOM 7258 N N . ARG B 1 203 ? 2.658 10.109 28.562 1 88.56 203 ARG B N 1
ATOM 7259 C CA . ARG B 1 203 ? 4.035 10.484 28.266 1 88.56 203 ARG B CA 1
ATOM 7260 C C . ARG B 1 203 ? 4.516 11.609 29.172 1 88.56 203 ARG B C 1
ATOM 7262 O O . ARG B 1 203 ? 3.873 12.656 29.266 1 88.56 203 ARG B O 1
ATOM 7269 N N . ALA B 1 204 ? 5.605 11.43 29.734 1 90 204 ALA B N 1
ATOM 7270 C CA . ALA B 1 204 ? 6.09 12.375 30.75 1 90 204 ALA B CA 1
ATOM 7271 C C . ALA B 1 204 ? 6.375 13.742 30.125 1 90 204 ALA B C 1
ATOM 7273 O O . ALA B 1 204 ? 6.059 14.773 30.719 1 90 204 ALA B O 1
ATOM 7274 N N . ASP B 1 205 ? 6.984 13.711 28.969 1 87.06 205 ASP B N 1
ATOM 7275 C CA . ASP B 1 205 ? 7.332 14.977 28.328 1 87.06 205 ASP B CA 1
ATOM 7276 C C . ASP B 1 205 ? 6.078 15.742 27.906 1 87.06 205 ASP B C 1
ATOM 7278 O O . ASP B 1 205 ? 6.012 16.969 28.062 1 87.06 205 ASP B O 1
ATOM 7282 N N . HIS B 1 206 ? 5.164 15.039 27.484 1 86.12 206 HIS B N 1
ATOM 7283 C CA . HIS B 1 206 ? 3.912 15.68 27.094 1 86.12 206 HIS B CA 1
ATOM 7284 C C . HIS B 1 206 ? 3.162 16.188 28.328 1 86.12 206 HIS B C 1
ATOM 7286 O O . HIS B 1 206 ? 2.518 17.25 28.266 1 86.12 206 HIS B O 1
ATOM 7292 N N . LEU B 1 207 ? 3.207 15.438 29.344 1 89.75 207 LEU B N 1
ATOM 7293 C CA . LEU B 1 207 ? 2.588 15.859 30.594 1 89.75 207 LEU B CA 1
ATOM 7294 C C . LEU B 1 207 ? 3.193 17.172 31.078 1 89.75 207 LEU B C 1
ATOM 7296 O O . LEU B 1 207 ? 2.465 18.109 31.422 1 89.75 207 LEU B O 1
ATOM 7300 N N . ILE B 1 208 ? 4.449 17.234 31 1 91.12 208 ILE B N 1
ATOM 7301 C CA . ILE B 1 208 ? 5.164 18.422 31.438 1 91.12 208 ILE B CA 1
ATOM 7302 C C . ILE B 1 208 ? 4.84 19.594 30.516 1 91.12 208 ILE B C 1
ATOM 7304 O O . ILE B 1 208 ? 4.531 20.703 30.984 1 91.12 208 ILE B O 1
ATOM 7308 N N . LYS B 1 209 ? 4.895 19.281 29.219 1 88 209 LYS B N 1
ATOM 7309 C CA . LYS B 1 209 ? 4.66 20.328 28.234 1 88 209 LYS B CA 1
ATOM 7310 C C . LYS B 1 209 ? 3.258 20.906 28.375 1 88 209 LYS B C 1
ATOM 7312 O O . LYS B 1 209 ? 3.09 22.141 28.406 1 88 209 LYS B O 1
ATOM 7317 N N . ASN B 1 210 ? 2.285 20.094 28.531 1 85.81 210 ASN B N 1
ATOM 7318 C CA . ASN B 1 210 ? 0.896 20.531 28.625 1 85.81 210 ASN B CA 1
ATOM 7319 C C . ASN B 1 210 ? 0.652 21.359 29.891 1 85.81 210 ASN B C 1
ATOM 7321 O O . ASN B 1 210 ? -0.012 22.391 29.844 1 85.81 210 ASN B O 1
ATOM 7325 N N . HIS B 1 211 ? 1.194 20.938 30.969 1 88.69 211 HIS B N 1
ATOM 7326 C CA . HIS B 1 211 ? 1.023 21.656 32.219 1 88.69 211 HIS B CA 1
ATOM 7327 C C . HIS B 1 211 ? 1.792 22.969 32.219 1 88.69 211 HIS B C 1
ATOM 7329 O O . HIS B 1 211 ? 1.296 23.984 32.719 1 88.69 211 HIS B O 1
ATOM 7335 N N . ALA B 1 212 ? 2.959 22.859 31.656 1 88.81 212 ALA B N 1
ATOM 7336 C CA . ALA B 1 212 ? 3.766 24.078 31.578 1 88.81 212 ALA B CA 1
ATOM 7337 C C . ALA B 1 212 ? 3.092 25.125 30.688 1 88.81 212 ALA B C 1
ATOM 7339 O O . ALA B 1 212 ? 3.053 26.312 31.047 1 88.81 212 ALA B O 1
ATOM 7340 N N . GLU B 1 213 ? 2.59 24.672 29.578 1 85.38 213 GLU B N 1
ATOM 7341 C CA . GLU B 1 213 ? 1.904 25.594 28.672 1 85.38 213 GLU B CA 1
ATOM 7342 C C . GLU B 1 213 ? 0.644 26.156 29.312 1 85.38 213 GLU B C 1
ATOM 7344 O O . GLU B 1 213 ? 0.316 27.328 29.125 1 85.38 213 GLU B O 1
ATOM 7349 N N . ALA B 1 214 ? -0.066 25.375 30.062 1 82.38 214 ALA B N 1
ATOM 7350 C CA . ALA B 1 214 ? -1.26 25.828 30.781 1 82.38 214 ALA B CA 1
ATOM 7351 C C . ALA B 1 214 ? -0.912 26.906 31.797 1 82.38 214 ALA B C 1
ATOM 7353 O O . ALA B 1 214 ? -1.644 27.891 31.953 1 82.38 214 ALA B O 1
ATOM 7354 N N . LEU B 1 215 ? 0.179 26.719 32.375 1 86.19 215 LEU B N 1
ATOM 7355 C CA . LEU B 1 215 ? 0.632 27.688 33.375 1 86.19 215 LEU B CA 1
ATOM 7356 C C . LEU B 1 215 ? 1.092 28.984 32.719 1 86.19 215 LEU B C 1
ATOM 7358 O O . LEU B 1 215 ? 0.917 30.078 33.25 1 86.19 215 LEU B O 1
ATOM 7362 N N . LEU B 1 216 ? 1.651 28.812 31.547 1 84.81 216 LEU B N 1
ATOM 7363 C CA . LEU B 1 216 ? 2.133 29.984 30.797 1 84.81 216 LEU B CA 1
ATOM 7364 C C . LEU B 1 216 ? 0.966 30.828 30.312 1 84.81 216 LEU B C 1
ATOM 7366 O O . LEU B 1 216 ? 1.104 32.062 30.156 1 84.81 216 LEU B O 1
ATOM 7370 N N . LYS B 1 217 ? -0.159 30.188 30.094 1 77.75 217 LYS B N 1
ATOM 7371 C CA . LYS B 1 217 ? -1.349 30.891 29.609 1 77.75 217 LYS B CA 1
ATOM 7372 C C . LYS B 1 217 ? -2.121 31.516 30.766 1 77.75 217 LYS B C 1
ATOM 7374 O O . LYS B 1 217 ? -2.934 32.406 30.562 1 77.75 217 LYS B O 1
ATOM 7379 N N . ASP B 1 218 ? -1.792 30.969 31.953 1 79.31 218 ASP B N 1
ATOM 7380 C CA . ASP B 1 218 ? -2.457 31.484 33.156 1 79.31 218 ASP B CA 1
ATOM 7381 C C . ASP B 1 218 ? -1.955 32.875 33.469 1 79.31 218 ASP B C 1
ATOM 7383 O O . ASP B 1 218 ? -0.747 33.125 33.562 1 79.31 218 ASP B O 1
ATOM 7387 N N . LYS B 1 219 ? -2.812 33.938 33.594 1 76.31 219 LYS B N 1
ATOM 7388 C CA . LYS B 1 219 ? -2.518 35.344 33.781 1 76.31 219 LYS B CA 1
ATOM 7389 C C . LYS B 1 219 ? -1.882 35.594 35.156 1 76.31 219 LYS B C 1
ATOM 7391 O O . LYS B 1 219 ? -1.177 36.562 35.375 1 76.31 219 LYS B O 1
ATOM 7396 N N . THR B 1 220 ? -2.127 34.625 36.094 1 81.5 220 THR B N 1
ATOM 7397 C CA . THR B 1 220 ? -1.653 34.812 37.438 1 81.5 220 THR B CA 1
ATOM 7398 C C . THR B 1 220 ? -0.211 34.312 37.594 1 81.5 220 THR B C 1
ATOM 7400 O O . THR B 1 220 ? 0.406 34.5 38.656 1 81.5 220 THR B O 1
ATOM 7403 N N . THR B 1 221 ? 0.373 33.781 36.469 1 85.81 221 THR B N 1
ATOM 7404 C CA . THR B 1 221 ? 1.726 33.219 36.531 1 85.81 221 THR B CA 1
ATOM 7405 C C . THR B 1 221 ? 2.758 34.344 36.562 1 85.81 221 THR B C 1
ATOM 7407 O O . THR B 1 221 ? 2.695 35.281 35.719 1 85.81 221 THR B O 1
ATOM 7410 N N . THR B 1 222 ? 3.654 34.375 37.562 1 87.44 222 THR B N 1
ATOM 7411 C CA . THR B 1 222 ? 4.676 35.406 37.719 1 87.44 222 THR B CA 1
ATOM 7412 C C . THR B 1 222 ? 5.664 35.344 36.562 1 87.44 222 THR B C 1
ATOM 7414 O O . THR B 1 222 ? 5.871 34.312 35.938 1 87.44 222 THR B O 1
ATOM 7417 N N . PRO B 1 223 ? 6.23 36.469 36.219 1 86.06 223 PRO B N 1
ATOM 7418 C CA . PRO B 1 223 ? 7.215 36.5 35.156 1 86.06 223 PRO B CA 1
ATOM 7419 C C . PRO B 1 223 ? 8.398 35.562 35.375 1 86.06 223 PRO B C 1
ATOM 7421 O O . PRO B 1 223 ? 8.922 34.969 34.438 1 86.06 223 PRO B O 1
ATOM 7424 N N . ALA B 1 224 ? 8.797 35.5 36.625 1 86.25 224 ALA B N 1
ATOM 7425 C CA . ALA B 1 224 ? 9.898 34.625 36.938 1 86.25 224 ALA B CA 1
ATOM 7426 C C . ALA B 1 224 ? 9.531 33.156 36.656 1 86.25 224 ALA B C 1
ATOM 7428 O O . ALA B 1 224 ? 10.344 32.406 36.125 1 86.25 224 ALA B O 1
ATOM 7429 N N . LEU B 1 225 ? 8.336 32.75 37.031 1 89.62 225 LEU B N 1
ATOM 7430 C CA . LEU B 1 225 ? 7.867 31.406 36.781 1 89.62 225 LEU B CA 1
ATOM 7431 C C . LEU B 1 225 ? 7.699 31.172 35.281 1 89.62 225 LEU B C 1
ATOM 7433 O O . LEU B 1 225 ? 7.977 30.062 34.781 1 89.62 225 LEU B O 1
ATOM 7437 N N . LYS B 1 226 ? 7.266 32.125 34.562 1 87.69 226 LYS B N 1
ATOM 7438 C CA . LYS B 1 226 ? 7.102 32 33.125 1 87.69 226 LYS B CA 1
ATOM 7439 C C . LYS B 1 226 ? 8.438 31.75 32.438 1 87.69 226 LYS B C 1
ATOM 7441 O O . LYS B 1 226 ? 8.523 30.906 31.531 1 87.69 226 LYS B O 1
ATOM 7446 N N . ALA B 1 227 ? 9.391 32.5 32.875 1 85.06 227 ALA B N 1
ATOM 7447 C CA . ALA B 1 227 ? 10.719 32.312 32.312 1 85.06 227 ALA B CA 1
ATOM 7448 C C . ALA B 1 227 ? 11.25 30.906 32.594 1 85.06 227 ALA B C 1
ATOM 7450 O O . ALA B 1 227 ? 11.891 30.297 31.75 1 85.06 227 ALA B O 1
ATOM 7451 N N . GLU B 1 228 ? 11.07 30.5 33.781 1 88.12 228 GLU B N 1
ATOM 7452 C CA . GLU B 1 228 ? 11.516 29.172 34.156 1 88.12 228 GLU B CA 1
ATOM 7453 C C . GLU B 1 228 ? 10.805 28.094 33.344 1 88.12 228 GLU B C 1
ATOM 7455 O O . GLU B 1 228 ? 11.43 27.125 32.875 1 88.12 228 GLU B O 1
ATOM 7460 N N . LEU B 1 229 ? 9.555 28.188 33.219 1 89.69 229 LEU B N 1
ATOM 7461 C CA . LEU B 1 229 ? 8.766 27.219 32.469 1 89.69 229 LEU B CA 1
ATOM 7462 C C . LEU B 1 229 ? 9.156 27.219 30.984 1 89.69 229 LEU B C 1
ATOM 7464 O O . LEU B 1 229 ? 9.203 26.172 30.344 1 89.69 229 LEU B O 1
ATOM 7468 N N . GLU B 1 230 ? 9.375 28.391 30.5 1 82.56 230 GLU B N 1
ATOM 7469 C CA . GLU B 1 230 ? 9.836 28.5 29.109 1 82.56 230 GLU B CA 1
ATOM 7470 C C . GLU B 1 230 ? 11.172 27.781 28.922 1 82.56 230 GLU B C 1
ATOM 7472 O O . GLU B 1 230 ? 11.398 27.141 27.906 1 82.56 230 GLU B O 1
ATOM 7477 N N . ASP B 1 231 ? 12 27.969 29.891 1 80.62 231 ASP B N 1
ATOM 7478 C CA . ASP B 1 231 ? 13.297 27.281 29.859 1 80.62 231 ASP B CA 1
ATOM 7479 C C . ASP B 1 231 ? 13.117 25.766 29.891 1 80.62 231 ASP B C 1
ATOM 7481 O O . ASP B 1 231 ? 13.852 25.047 29.219 1 80.62 231 ASP B O 1
ATOM 7485 N N . ILE B 1 232 ? 12.273 25.281 30.656 1 84.81 232 ILE B N 1
ATOM 7486 C CA . ILE B 1 232 ? 11.992 23.859 30.75 1 84.81 232 ILE B CA 1
ATOM 7487 C C . ILE B 1 232 ? 11.484 23.344 29.391 1 84.81 232 ILE B C 1
ATOM 7489 O O . ILE B 1 232 ? 11.914 22.281 28.938 1 84.81 232 ILE B O 1
ATOM 7493 N N . LEU B 1 233 ? 10.609 24.062 28.766 1 82.44 233 LEU B N 1
ATOM 7494 C CA . LEU B 1 233 ? 10.031 23.656 27.5 1 82.44 233 LEU B CA 1
ATOM 7495 C C . LEU B 1 233 ? 11.102 23.562 26.406 1 82.44 233 LEU B C 1
ATOM 7497 O O . LEU B 1 233 ? 11.047 22.688 25.547 1 82.44 233 LEU B O 1
ATOM 7501 N N . ILE B 1 234 ? 12.055 24.422 26.562 1 70.06 234 ILE B N 1
ATOM 7502 C CA . ILE B 1 234 ? 13.141 24.438 25.594 1 70.06 234 ILE B CA 1
ATOM 7503 C C . ILE B 1 234 ? 14.031 23.203 25.797 1 70.06 234 ILE B C 1
ATOM 7505 O O . ILE B 1 234 ? 14.508 22.609 24.828 1 70.06 234 ILE B O 1
ATOM 7509 N N . LYS B 1 235 ? 14.195 22.859 27.016 1 74.38 235 LYS B N 1
ATOM 7510 C CA . LYS B 1 235 ? 15.141 21.797 27.359 1 74.38 235 LYS B CA 1
ATOM 7511 C C . LYS B 1 235 ? 14.438 20.438 27.469 1 74.38 235 LYS B C 1
ATOM 7513 O O . LYS B 1 235 ? 15.094 19.406 27.641 1 74.38 235 LYS B O 1
ATOM 7518 N N . LEU B 1 236 ? 13.25 20.406 27.328 1 81.06 236 LEU B N 1
ATOM 7519 C CA . LEU B 1 236 ? 12.422 19.25 27.641 1 81.06 236 LEU B CA 1
ATOM 7520 C C . LEU B 1 236 ? 12.836 18.047 26.797 1 81.06 236 LEU B C 1
ATOM 7522 O O . LEU B 1 236 ? 12.883 16.922 27.312 1 81.06 236 LEU B O 1
ATOM 7526 N N . ASP B 1 237 ? 13.188 18.25 25.625 1 73.19 237 ASP B N 1
ATOM 7527 C CA . ASP B 1 237 ? 13.516 17.156 24.703 1 73.19 237 ASP B CA 1
ATOM 7528 C C . ASP B 1 237 ? 14.797 16.453 25.141 1 73.19 237 ASP B C 1
ATOM 7530 O O . ASP B 1 237 ? 15.016 15.281 24.797 1 73.19 237 ASP B O 1
ATOM 7534 N N . GLY B 1 238 ? 15.609 17.109 25.906 1 70.81 238 GLY B N 1
ATOM 7535 C CA . GLY B 1 238 ? 16.875 16.531 26.359 1 70.81 238 GLY B CA 1
ATOM 7536 C C . GLY B 1 238 ? 16.812 16 27.781 1 70.81 238 GLY B C 1
ATOM 7537 O O . GLY B 1 238 ? 17.797 15.469 28.281 1 70.81 238 GLY B O 1
ATOM 7538 N N . TYR B 1 239 ? 15.688 16.016 28.406 1 81.56 239 TYR B N 1
ATOM 7539 C CA . TYR B 1 239 ? 15.539 15.594 29.797 1 81.56 239 TYR B CA 1
ATOM 7540 C C . TYR B 1 239 ? 15.57 14.07 29.906 1 81.56 239 TYR B C 1
ATOM 7542 O O . TYR B 1 239 ? 15.039 13.375 29.031 1 81.56 239 TYR B O 1
ATOM 7550 N N . ASP B 1 240 ? 16.297 13.57 30.922 1 84.25 240 ASP B N 1
ATOM 7551 C CA . ASP B 1 240 ? 16.234 12.156 31.25 1 84.25 240 ASP B CA 1
ATOM 7552 C C . ASP B 1 240 ? 15.148 11.875 32.281 1 84.25 240 ASP B C 1
ATOM 7554 O O . ASP B 1 240 ? 14.383 12.773 32.656 1 84.25 240 ASP B O 1
ATOM 7558 N N . ASN B 1 241 ? 15.055 10.625 32.75 1 89.75 241 ASN B N 1
ATOM 7559 C CA . ASN B 1 241 ? 14.008 10.234 33.688 1 89.75 241 ASN B CA 1
ATOM 7560 C C . ASN B 1 241 ? 14.094 11.016 34.969 1 89.75 241 ASN B C 1
ATOM 7562 O O . ASN B 1 241 ? 13.078 11.469 35.5 1 89.75 241 ASN B O 1
ATOM 7566 N N . ASN B 1 242 ? 15.273 11.234 35.406 1 91.38 242 ASN B N 1
ATOM 7567 C CA . ASN B 1 242 ? 15.461 11.953 36.656 1 91.38 242 ASN B CA 1
ATOM 7568 C C . ASN B 1 242 ? 15.086 13.422 36.531 1 91.38 242 ASN B C 1
ATOM 7570 O O . ASN B 1 242 ? 14.484 14 37.438 1 91.38 242 ASN B O 1
ATOM 7574 N N . ASP B 1 243 ? 15.508 13.992 35.375 1 91.88 243 ASP B N 1
ATOM 7575 C CA . ASP B 1 243 ? 15.164 15.391 35.125 1 91.88 243 ASP B CA 1
ATOM 7576 C C . ASP B 1 243 ? 13.648 15.578 35.094 1 91.88 243 ASP B C 1
ATOM 7578 O O . ASP B 1 243 ? 13.117 16.531 35.688 1 91.88 243 ASP B O 1
ATOM 7582 N N . MET B 1 244 ? 13.008 14.711 34.469 1 93.12 244 MET B N 1
ATOM 7583 C CA . MET B 1 244 ? 11.562 14.82 34.312 1 93.12 244 MET B CA 1
ATOM 7584 C C . MET B 1 244 ? 10.852 14.609 35.656 1 93.12 244 MET B C 1
ATOM 7586 O O . MET B 1 244 ? 9.891 15.305 35.969 1 93.12 244 MET B O 1
ATOM 7590 N N . ASP B 1 245 ? 11.383 13.68 36.375 1 93.81 245 ASP B N 1
ATOM 7591 C CA . ASP B 1 245 ? 10.805 13.414 37.688 1 93.81 245 ASP B CA 1
ATOM 7592 C C . ASP B 1 245 ? 10.93 14.625 38.625 1 93.81 245 ASP B C 1
ATOM 7594 O O . ASP B 1 245 ? 10 14.953 39.344 1 93.81 245 ASP B O 1
ATOM 7598 N N . ALA B 1 246 ? 12.023 15.266 38.531 1 93.75 246 ALA B N 1
ATOM 7599 C CA . ALA B 1 246 ? 12.281 16.453 39.344 1 93.75 246 ALA B CA 1
ATOM 7600 C C . ALA B 1 246 ? 11.312 17.578 38.969 1 93.75 246 ALA B C 1
ATOM 7602 O O . ALA B 1 246 ? 10.797 18.266 39.875 1 93.75 246 ALA B O 1
ATOM 7603 N N . VAL B 1 247 ? 11.148 17.75 37.719 1 94.31 247 VAL B N 1
ATOM 7604 C CA . VAL B 1 247 ? 10.25 18.812 37.25 1 94.31 247 VAL B CA 1
ATOM 7605 C C . VAL B 1 247 ? 8.82 18.5 37.688 1 94.31 247 VAL B C 1
ATOM 7607 O O . VAL B 1 247 ? 8.109 19.375 38.188 1 94.31 247 VAL B O 1
ATOM 7610 N N . ILE B 1 248 ? 8.398 17.266 37.562 1 94.62 248 ILE B N 1
ATOM 7611 C CA . ILE B 1 248 ? 7.043 16.844 37.906 1 94.62 248 ILE B CA 1
ATOM 7612 C C . ILE B 1 248 ? 6.805 17.031 39.406 1 94.62 248 ILE B C 1
ATOM 7614 O O . ILE B 1 248 ? 5.75 17.531 39.812 1 94.62 248 ILE B O 1
ATOM 7618 N N . LYS B 1 249 ? 7.77 16.75 40.188 1 93.31 249 LYS B N 1
ATOM 7619 C CA . LYS B 1 249 ? 7.656 16.859 41.625 1 93.31 249 LYS B CA 1
ATOM 7620 C C . LYS B 1 249 ? 7.711 18.312 42.062 1 93.31 249 LYS B C 1
ATOM 7622 O O . LYS B 1 249 ? 6.961 18.734 42.969 1 93.31 249 LYS B O 1
ATOM 7627 N N . LYS B 1 250 ? 8.555 19.031 41.438 1 93.56 250 LYS B N 1
ATOM 7628 C CA . LYS B 1 250 ? 8.742 20.438 41.781 1 93.56 250 LYS B CA 1
ATOM 7629 C C . LYS B 1 250 ? 7.453 21.234 41.562 1 93.56 250 LYS B C 1
ATOM 7631 O O . LYS B 1 250 ? 7.074 22.047 42.438 1 93.56 250 LYS B O 1
ATOM 7636 N N . TYR B 1 251 ? 6.812 21 40.5 1 93.06 251 TYR B N 1
ATOM 7637 C CA . TYR B 1 251 ? 5.652 21.828 40.156 1 93.06 251 TYR B CA 1
ATOM 7638 C C . TYR B 1 251 ? 4.355 21.078 40.438 1 93.06 251 TYR B C 1
ATOM 7640 O O . TYR B 1 251 ? 3.266 21.641 40.281 1 93.06 251 TYR B O 1
ATOM 7648 N N . GLY B 1 252 ? 4.492 19.859 40.875 1 91.69 252 GLY B N 1
ATOM 7649 C CA . GLY B 1 252 ? 3.328 19.094 41.25 1 91.69 252 GLY B CA 1
ATOM 7650 C C . GLY B 1 252 ? 2.404 18.766 40.094 1 91.69 252 GLY B C 1
ATOM 7651 O O . GLY B 1 252 ? 1.185 18.906 40.219 1 91.69 252 GLY B O 1
ATOM 7652 N N . PHE B 1 253 ? 2.943 18.438 39 1 92.81 253 PHE B N 1
ATOM 7653 C CA . PHE B 1 253 ? 2.133 18.078 37.844 1 92.81 253 PHE B CA 1
ATOM 7654 C C . PHE B 1 253 ? 1.396 16.766 38.094 1 92.81 253 PHE B C 1
ATOM 7656 O O . PHE B 1 253 ? 1.985 15.805 38.562 1 92.81 253 PHE B O 1
ATOM 7663 N N . LYS B 1 254 ? 0.124 16.812 37.781 1 91.75 254 LYS B N 1
ATOM 7664 C CA . LYS B 1 254 ? -0.736 15.656 38.031 1 91.75 254 LYS B CA 1
ATOM 7665 C C . LYS B 1 254 ? -1.355 15.125 36.75 1 91.75 254 LYS B C 1
ATOM 7667 O O . LYS B 1 254 ? -1.135 15.688 35.656 1 91.75 254 LYS B O 1
ATOM 7672 N N . SER B 1 255 ? -2.035 13.984 36.938 1 90.5 255 SER B N 1
ATOM 7673 C CA . SER B 1 255 ? -2.734 13.398 35.781 1 90.5 255 SER B CA 1
ATOM 7674 C C . SER B 1 255 ? -3.703 14.391 35.156 1 90.5 255 SER B C 1
ATOM 7676 O O . SER B 1 255 ? -4.496 15.023 35.875 1 90.5 255 SER B O 1
ATOM 7678 N N . PRO B 1 256 ? -3.656 14.547 33.906 1 85.25 256 PRO B N 1
ATOM 7679 C CA . PRO B 1 256 ? -4.523 15.516 33.219 1 85.25 256 PRO B CA 1
ATOM 7680 C C . PRO B 1 256 ? -5.992 15.109 33.25 1 85.25 256 PRO B C 1
ATOM 7682 O O . PRO B 1 256 ? -6.875 15.953 33.094 1 85.25 256 PRO B O 1
ATOM 7685 N N . ILE B 1 257 ? -6.238 13.859 33.5 1 80.94 257 ILE B N 1
ATOM 7686 C CA . ILE B 1 257 ? -7.602 13.344 33.438 1 80.94 257 ILE B CA 1
ATOM 7687 C C . ILE B 1 257 ? -8.203 13.273 34.844 1 80.94 257 ILE B C 1
ATOM 7689 O O . ILE B 1 257 ? -9.289 13.805 35.094 1 80.94 257 ILE B O 1
ATOM 7693 N N . THR B 1 258 ? -7.496 12.727 35.875 1 86.69 258 THR B N 1
ATOM 7694 C CA . THR B 1 258 ? -8.047 12.445 37.188 1 86.69 258 THR B CA 1
ATOM 7695 C C . THR B 1 258 ? -7.48 13.414 38.25 1 86.69 258 THR B C 1
ATOM 7697 O O . THR B 1 258 ? -8.008 13.516 39.344 1 86.69 258 THR B O 1
ATOM 7700 N N . LYS B 1 259 ? -6.398 14.109 37.844 1 89.44 259 LYS B N 1
ATOM 7701 C CA . LYS B 1 259 ? -5.707 15.023 38.75 1 89.44 259 LYS B CA 1
ATOM 7702 C C . LYS B 1 259 ? -5.055 14.266 39.906 1 89.44 259 LYS B C 1
ATOM 7704 O O . LYS B 1 259 ? -4.758 14.852 40.938 1 89.44 259 LYS B O 1
ATOM 7709 N N . ASN B 1 260 ? -4.93 13.023 39.719 1 92.25 260 ASN B N 1
ATOM 7710 C CA . ASN B 1 260 ? -4.184 12.211 40.688 1 92.25 260 ASN B CA 1
ATOM 7711 C C . ASN B 1 260 ? -2.678 12.375 40.5 1 92.25 260 ASN B C 1
ATOM 7713 O O . ASN B 1 260 ? -2.227 12.938 39.5 1 92.25 260 ASN B O 1
ATOM 7717 N N . ASP B 1 261 ? -1.967 11.906 41.531 1 93.56 261 ASP B N 1
ATOM 7718 C CA . ASP B 1 261 ? -0.512 11.891 41.406 1 93.56 261 ASP B CA 1
ATOM 7719 C C . ASP B 1 261 ? -0.062 10.898 40.344 1 93.56 261 ASP B C 1
ATOM 7721 O O . ASP B 1 261 ? -0.79 9.961 40 1 93.56 261 ASP B O 1
ATOM 7725 N N . VAL B 1 262 ? 1.153 11.164 39.781 1 94.56 262 VAL B N 1
ATOM 7726 C CA . VAL B 1 262 ? 1.688 10.273 38.75 1 94.56 262 VAL B CA 1
ATOM 7727 C C . VAL B 1 262 ? 2.955 9.594 39.281 1 94.56 262 VAL B C 1
ATOM 7729 O O . VAL B 1 262 ? 3.621 10.109 40.188 1 94.56 262 VAL B O 1
ATOM 7732 N N . SER B 1 263 ? 3.219 8.445 38.844 1 93.38 263 SER B N 1
ATOM 7733 C CA . SER B 1 263 ? 4.406 7.68 39.219 1 93.38 263 SER B CA 1
ATOM 7734 C C . SER B 1 263 ? 5.676 8.336 38.688 1 93.38 263 SER B C 1
ATOM 7736 O O . SER B 1 263 ? 5.605 9.328 37.969 1 93.38 263 SER B O 1
ATOM 7738 N N . GLU B 1 264 ? 6.844 7.746 39.062 1 92.81 264 GLU B N 1
ATOM 7739 C CA . GLU B 1 264 ? 8.117 8.141 38.469 1 92.81 264 GLU B CA 1
ATOM 7740 C C . GLU B 1 264 ? 8.18 7.723 37 1 92.81 264 GLU B C 1
ATOM 7742 O O . GLU B 1 264 ? 7.605 6.703 36.594 1 92.81 264 GLU B O 1
ATOM 7747 N N . PRO B 1 265 ? 8.844 8.57 36.219 1 93 265 PRO B N 1
ATOM 7748 C CA . PRO B 1 265 ? 8.961 8.203 34.812 1 93 265 PRO B CA 1
ATOM 7749 C C . PRO B 1 265 ? 9.742 6.91 34.594 1 93 265 PRO B C 1
ATOM 7751 O O . PRO B 1 265 ? 10.82 6.73 35.188 1 93 265 PRO B O 1
ATOM 7754 N N . VAL B 1 266 ? 9.172 5.973 33.875 1 89.06 266 VAL B N 1
ATOM 7755 C CA . VAL B 1 266 ? 9.805 4.711 33.531 1 89.06 266 VAL B CA 1
ATOM 7756 C C . VAL B 1 266 ? 9.961 4.621 32 1 89.06 266 VAL B C 1
ATOM 7758 O O . VAL B 1 266 ? 9.164 5.195 31.25 1 89.06 266 VAL B O 1
ATOM 7761 N N . SER B 1 267 ? 10.977 3.889 31.703 1 87.38 267 SER B N 1
ATOM 7762 C CA . SER B 1 267 ? 11.234 3.756 30.266 1 87.38 267 SER B CA 1
ATOM 7763 C C . SER B 1 267 ? 10.266 2.773 29.625 1 87.38 267 SER B C 1
ATOM 7765 O O . SER B 1 267 ? 9.938 1.74 30.203 1 87.38 267 SER B O 1
ATOM 7767 N N . PHE B 1 268 ? 9.781 3.168 28.484 1 86.25 268 PHE B N 1
ATOM 7768 C CA . PHE B 1 268 ? 8.898 2.326 27.688 1 86.25 268 PHE B CA 1
ATOM 7769 C C . PHE B 1 268 ? 9.352 2.299 26.234 1 86.25 268 PHE B C 1
ATOM 7771 O O . PHE B 1 268 ? 9.523 3.35 25.609 1 86.25 268 PHE B O 1
ATOM 7778 N N . ASN B 1 269 ? 9.5 1.065 25.766 1 87.38 269 ASN B N 1
ATOM 7779 C CA . ASN B 1 269 ? 9.891 0.921 24.375 1 87.38 269 ASN B CA 1
ATOM 7780 C C . ASN B 1 269 ? 8.703 1.119 23.438 1 87.38 269 ASN B C 1
ATOM 7782 O O . ASN B 1 269 ? 7.672 0.459 23.594 1 87.38 269 ASN B O 1
ATOM 7786 N N . LEU B 1 270 ? 8.852 1.932 22.453 1 91.31 270 LEU B N 1
ATOM 7787 C CA . LEU B 1 270 ? 7.734 2.365 21.625 1 91.31 270 LEU B CA 1
ATOM 7788 C C . LEU B 1 270 ? 7.559 1.433 20.422 1 91.31 270 LEU B C 1
ATOM 7790 O O . LEU B 1 270 ? 6.711 1.675 19.562 1 91.31 270 LEU B O 1
ATOM 7794 N N . MET B 1 271 ? 8.312 0.386 20.328 1 94.12 271 MET B N 1
ATOM 7795 C CA . MET B 1 271 ? 8.125 -0.549 19.219 1 94.12 271 MET B CA 1
ATOM 7796 C C . MET B 1 271 ? 7.195 -1.688 19.625 1 94.12 271 MET B C 1
ATOM 7798 O O . MET B 1 271 ? 7.207 -2.129 20.781 1 94.12 271 MET B O 1
ATOM 7802 N N . PHE B 1 272 ? 6.398 -2.217 18.734 1 95.31 272 PHE B N 1
ATOM 7803 C CA . PHE B 1 272 ? 5.5 -3.338 18.984 1 95.31 272 PHE B CA 1
ATOM 7804 C C . PHE B 1 272 ? 6.258 -4.66 18.938 1 95.31 272 PHE B C 1
ATOM 7806 O O . PHE B 1 272 ? 6.793 -5.039 17.891 1 95.31 272 PHE B O 1
ATOM 7813 N N . PRO B 1 273 ? 6.254 -5.359 19.969 1 92.94 273 PRO B N 1
ATOM 7814 C CA . PRO B 1 273 ? 6.98 -6.629 19.969 1 92.94 273 PRO B CA 1
ATOM 7815 C C . PRO B 1 273 ? 6.195 -7.766 19.328 1 92.94 273 PRO B C 1
ATOM 7817 O O . PRO B 1 273 ? 4.961 -7.758 19.344 1 92.94 273 PRO B O 1
ATOM 7820 N N . SER B 1 274 ? 6.871 -8.688 18.734 1 94.12 274 SER B N 1
ATOM 7821 C CA . SER B 1 274 ? 6.316 -9.922 18.188 1 94.12 274 SER B CA 1
ATOM 7822 C C . SER B 1 274 ? 7.363 -11.031 18.156 1 94.12 274 SER B C 1
ATOM 7824 O O . SER B 1 274 ? 8.438 -10.898 18.75 1 94.12 274 SER B O 1
ATOM 7826 N N . GLN B 1 275 ? 6.941 -12.203 17.594 1 91.94 275 GLN B N 1
ATOM 7827 C CA . GLN B 1 275 ? 7.828 -13.359 17.484 1 91.94 275 GLN B CA 1
ATOM 7828 C C . GLN B 1 275 ? 7.629 -14.094 16.172 1 91.94 275 GLN B C 1
ATOM 7830 O O . GLN B 1 275 ? 6.496 -14.359 15.766 1 91.94 275 GLN B O 1
ATOM 7835 N N . ILE B 1 276 ? 8.789 -14.391 15.602 1 91.56 276 ILE B N 1
ATOM 7836 C CA . ILE B 1 276 ? 8.719 -15.07 14.312 1 91.56 276 ILE B CA 1
ATOM 7837 C C . ILE B 1 276 ? 8.945 -16.562 14.5 1 91.56 276 ILE B C 1
ATOM 7839 O O . ILE B 1 276 ? 9.953 -16.984 15.078 1 91.56 276 ILE B O 1
ATOM 7843 N N . GLY B 1 277 ? 8.039 -17.344 14.016 1 85.75 277 GLY B N 1
ATOM 7844 C CA . GLY B 1 277 ? 8.195 -18.797 14.039 1 85.75 277 GLY B CA 1
ATOM 7845 C C . GLY B 1 277 ? 7.703 -19.422 15.328 1 85.75 277 GLY B C 1
ATOM 7846 O O . GLY B 1 277 ? 7.402 -18.734 16.297 1 85.75 277 GLY B O 1
ATOM 7847 N N . PRO B 1 278 ? 7.656 -20.703 15.367 1 81.38 278 PRO B N 1
ATOM 7848 C CA . PRO B 1 278 ? 7.051 -21.438 16.484 1 81.38 278 PRO B CA 1
ATOM 7849 C C . PRO B 1 278 ? 8.008 -21.625 17.656 1 81.38 278 PRO B C 1
ATOM 7851 O O . PRO B 1 278 ? 7.574 -21.906 18.781 1 81.38 278 PRO B O 1
ATOM 7854 N N . THR B 1 279 ? 9.281 -21.531 17.438 1 76.44 279 THR B N 1
ATOM 7855 C CA . THR B 1 279 ? 10.227 -21.812 18.5 1 76.44 279 THR B CA 1
ATOM 7856 C C . THR B 1 279 ? 10.195 -20.703 19.547 1 76.44 279 THR B C 1
ATOM 7858 O O . THR B 1 279 ? 10.617 -20.906 20.688 1 76.44 279 THR B O 1
ATOM 7861 N N . GLY B 1 280 ? 9.688 -19.594 19.219 1 71.69 280 GLY B N 1
ATOM 7862 C CA . GLY B 1 280 ? 9.578 -18.484 20.141 1 71.69 280 GLY B CA 1
ATOM 7863 C C . GLY B 1 280 ? 10.898 -17.766 20.375 1 71.69 280 GLY B C 1
ATOM 7864 O O . GLY B 1 280 ? 10.953 -16.781 21.094 1 71.69 280 GLY B O 1
ATOM 7865 N N . ASP B 1 281 ? 11.883 -18.172 19.828 1 76.12 281 ASP B N 1
ATOM 7866 C CA . ASP B 1 281 ? 13.203 -17.609 20.094 1 76.12 281 ASP B CA 1
ATOM 7867 C C . ASP B 1 281 ? 13.523 -16.484 19.109 1 76.12 281 ASP B C 1
ATOM 7869 O O . ASP B 1 281 ? 14.453 -15.711 19.344 1 76.12 281 ASP B O 1
ATOM 7873 N N . ALA B 1 282 ? 12.758 -16.375 18.172 1 88.12 282 ALA B N 1
ATOM 7874 C CA . ALA B 1 282 ? 13.047 -15.336 17.172 1 88.12 282 ALA B CA 1
ATOM 7875 C C . ALA B 1 282 ? 12.227 -14.078 17.438 1 88.12 282 ALA B C 1
ATOM 7877 O O . ALA B 1 282 ? 11.18 -13.867 16.828 1 88.12 282 ALA B O 1
ATOM 7878 N N . LYS B 1 283 ? 12.844 -13.242 18.375 1 92.56 283 LYS B N 1
ATOM 7879 C CA . LYS B 1 283 ? 12.18 -11.984 18.703 1 92.56 283 LYS B CA 1
ATOM 7880 C C . LYS B 1 283 ? 12.188 -11.023 17.531 1 92.56 283 LYS B C 1
ATOM 7882 O O . LYS B 1 283 ? 13.164 -10.953 16.781 1 92.56 283 LYS B O 1
ATOM 7887 N N . ALA B 1 284 ? 11.117 -10.336 17.391 1 95.56 284 ALA B N 1
ATOM 7888 C CA . ALA B 1 284 ? 10.961 -9.383 16.297 1 95.56 284 ALA B CA 1
ATOM 7889 C C . ALA B 1 284 ? 10.102 -8.195 16.719 1 95.56 284 ALA B C 1
ATOM 7891 O O . ALA B 1 284 ? 9.484 -8.219 17.781 1 95.56 284 ALA B O 1
ATOM 7892 N N . PHE B 1 285 ? 10.164 -7.105 15.984 1 96.38 285 PHE B N 1
ATOM 7893 C CA . PHE B 1 285 ? 9.336 -5.922 16.172 1 96.38 285 PHE B CA 1
ATOM 7894 C C . PHE B 1 285 ? 8.688 -5.504 14.852 1 96.38 285 PHE B C 1
ATOM 7896 O O . PHE B 1 285 ? 9.172 -5.863 13.781 1 96.38 285 PHE B O 1
ATOM 7903 N N . LEU B 1 286 ? 7.547 -4.891 14.992 1 97.38 286 LEU B N 1
ATOM 7904 C CA . LEU B 1 286 ? 7.078 -4.117 13.844 1 97.38 286 LEU B CA 1
ATOM 7905 C C . LEU B 1 286 ? 7.938 -2.875 13.641 1 97.38 286 LEU B C 1
ATOM 7907 O O . LEU B 1 286 ? 8.266 -2.18 14.602 1 97.38 286 LEU B O 1
ATOM 7911 N N . ARG B 1 287 ? 8.336 -2.635 12.453 1 97.25 287 ARG B N 1
ATOM 7912 C CA . ARG B 1 287 ? 9.266 -1.553 12.164 1 97.25 287 ARG B CA 1
ATOM 7913 C C . ARG B 1 287 ? 8.672 -0.2 12.539 1 97.25 287 ARG B C 1
ATOM 7915 O O . ARG B 1 287 ? 7.5 0.064 12.266 1 97.25 287 ARG B O 1
ATOM 7922 N N . PRO B 1 288 ? 9.445 0.699 13.102 1 95.88 288 PRO B N 1
ATOM 7923 C CA . PRO B 1 288 ? 8.961 2.039 13.445 1 95.88 288 PRO B CA 1
ATOM 7924 C C . PRO B 1 288 ? 9.125 3.037 12.297 1 95.88 288 PRO B C 1
ATOM 7926 O O . PRO B 1 288 ? 8.625 4.164 12.383 1 95.88 288 PRO B O 1
ATOM 7929 N N . GLU B 1 289 ? 9.898 2.641 11.297 1 94.12 289 GLU B N 1
ATOM 7930 C CA . GLU B 1 289 ? 10.164 3.443 10.102 1 94.12 289 GLU B CA 1
ATOM 7931 C C . GLU B 1 289 ? 10.422 2.561 8.891 1 94.12 289 GLU B C 1
ATOM 7933 O O . GLU B 1 289 ? 10.438 1.333 9 1 94.12 289 GLU B O 1
ATOM 7938 N N . THR B 1 290 ? 10.555 3.16 7.723 1 95.44 290 THR B N 1
ATOM 7939 C CA . THR B 1 290 ? 10.734 2.365 6.516 1 95.44 290 THR B CA 1
ATOM 7940 C C . THR B 1 290 ? 12.172 2.465 6.012 1 95.44 290 THR B C 1
ATOM 7942 O O . THR B 1 290 ? 12.547 1.789 5.051 1 95.44 290 THR B O 1
ATOM 7945 N N . ALA B 1 291 ? 13.062 3.189 6.648 1 95.88 291 ALA B N 1
ATOM 7946 C CA . ALA B 1 291 ? 14.398 3.512 6.148 1 95.88 291 ALA B CA 1
ATOM 7947 C C . ALA B 1 291 ? 15.32 2.305 6.238 1 95.88 291 ALA B C 1
ATOM 7949 O O . ALA B 1 291 ? 16.156 2.086 5.355 1 95.88 291 ALA B O 1
ATOM 7950 N N . GLN B 1 292 ? 15.219 1.525 7.297 1 96.12 292 GLN B N 1
ATOM 7951 C CA . GLN B 1 292 ? 16.188 0.46 7.559 1 96.12 292 GLN B CA 1
ATOM 7952 C C . GLN B 1 292 ? 16.188 -0.565 6.43 1 96.12 292 GLN B C 1
ATOM 7954 O O . GLN B 1 292 ? 17.234 -1.107 6.082 1 96.12 292 GLN B O 1
ATOM 7959 N N . GLY B 1 293 ? 14.977 -0.78 5.898 1 96.69 293 GLY B N 1
ATOM 7960 C CA . GLY B 1 293 ? 14.914 -1.707 4.777 1 96.69 293 GLY B CA 1
ATOM 7961 C C . GLY B 1 293 ? 15.75 -1.27 3.594 1 96.69 293 GLY B C 1
ATOM 7962 O O . GLY B 1 293 ? 16.328 -2.105 2.895 1 96.69 293 GLY B O 1
ATOM 7963 N N . ILE B 1 294 ? 15.836 -0.012 3.324 1 98 294 ILE B N 1
ATOM 7964 C CA . ILE B 1 294 ? 16.609 0.536 2.217 1 98 294 ILE B CA 1
ATOM 7965 C C . ILE B 1 294 ? 18.094 0.346 2.488 1 98 294 ILE B C 1
ATOM 7967 O O . ILE B 1 294 ? 18.844 -0.083 1.607 1 98 294 ILE B O 1
ATOM 7971 N N . PHE B 1 295 ? 18.578 0.585 3.742 1 97.44 2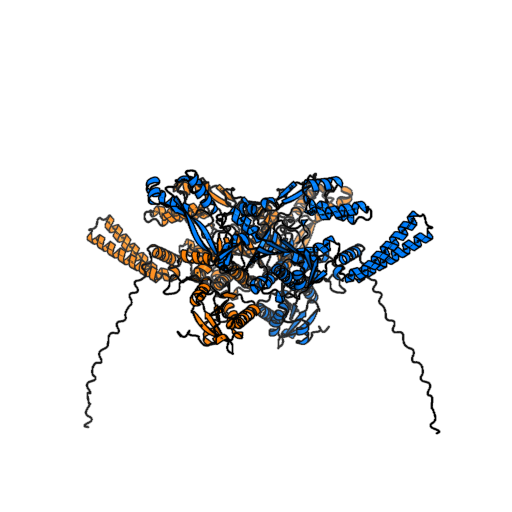95 PHE B N 1
ATOM 7972 C CA . PHE B 1 295 ? 19.984 0.483 4.086 1 97.44 295 PHE B CA 1
ATOM 7973 C C . PHE B 1 295 ? 20.469 -0.96 3.988 1 97.44 295 PHE B C 1
ATOM 7975 O O . PHE B 1 295 ? 21.562 -1.223 3.496 1 97.44 295 PHE B O 1
ATOM 7982 N N . ILE B 1 296 ? 19.625 -1.844 4.434 1 96.81 296 ILE B N 1
ATOM 7983 C CA . ILE B 1 296 ? 19.969 -3.26 4.441 1 96.81 296 ILE B CA 1
ATOM 7984 C C . ILE B 1 296 ? 20.125 -3.766 3.008 1 96.81 296 ILE B C 1
ATOM 7986 O O . ILE B 1 296 ? 20.891 -4.688 2.74 1 96.81 296 ILE B O 1
ATOM 7990 N N . ASN B 1 297 ? 19.375 -3.168 2.104 1 97.81 297 ASN B N 1
ATOM 7991 C CA . ASN B 1 297 ? 19.422 -3.582 0.704 1 97.81 297 ASN B CA 1
ATOM 7992 C C . ASN B 1 297 ? 20.359 -2.693 -0.115 1 97.81 297 ASN B C 1
ATOM 7994 O O . ASN B 1 297 ? 20.297 -2.688 -1.346 1 97.81 297 ASN B O 1
ATOM 7998 N N . PHE B 1 298 ? 21.266 -1.911 0.49 1 97.81 298 PHE B N 1
ATOM 7999 C CA . PHE B 1 298 ? 22.125 -0.957 -0.199 1 97.81 298 PHE B CA 1
ATOM 8000 C C . PHE B 1 298 ? 22.938 -1.647 -1.287 1 97.81 298 PHE B C 1
ATOM 8002 O O . PHE B 1 298 ? 23.016 -1.158 -2.416 1 97.81 298 PHE B O 1
ATOM 8009 N N . LYS B 1 299 ? 23.547 -2.717 -0.938 1 96.19 299 LYS B N 1
ATOM 8010 C CA . LYS B 1 299 ? 24.438 -3.408 -1.874 1 96.19 299 LYS B CA 1
ATOM 8011 C C . LYS B 1 299 ? 23.688 -3.799 -3.146 1 96.19 299 LYS B C 1
ATOM 8013 O O . LYS B 1 299 ? 24.172 -3.553 -4.254 1 96.19 299 LYS B O 1
ATOM 8018 N N . ARG B 1 300 ? 22.531 -4.395 -2.963 1 95.81 300 ARG B N 1
ATOM 8019 C CA . ARG B 1 300 ? 21.734 -4.812 -4.105 1 95.81 300 ARG B CA 1
ATOM 8020 C C . ARG B 1 300 ? 21.281 -3.611 -4.934 1 95.81 300 ARG B C 1
ATOM 8022 O O . ARG B 1 300 ? 21.297 -3.668 -6.164 1 95.81 300 ARG B O 1
ATOM 8029 N N . LEU B 1 301 ? 20.906 -2.572 -4.266 1 97.44 301 LEU B N 1
ATOM 8030 C CA . LEU B 1 301 ? 20.453 -1.362 -4.945 1 97.44 301 LEU B CA 1
ATOM 8031 C C . LEU B 1 301 ? 21.609 -0.703 -5.699 1 97.44 301 LEU B C 1
ATOM 8033 O O . LEU B 1 301 ? 21.438 -0.234 -6.824 1 97.44 301 LEU B O 1
ATOM 8037 N N . TYR B 1 302 ? 22.766 -0.654 -5.043 1 96.44 302 TYR B N 1
ATOM 8038 C CA . TYR B 1 302 ? 23.953 -0.085 -5.66 1 96.44 302 TYR B CA 1
ATOM 8039 C C . TYR B 1 302 ? 24.328 -0.851 -6.922 1 96.44 302 TYR B C 1
ATOM 8041 O O . TYR B 1 302 ? 24.625 -0.248 -7.957 1 96.44 302 TYR B O 1
ATOM 8049 N N . GLU B 1 303 ? 24.266 -2.168 -6.805 1 93.19 303 GLU B N 1
ATOM 8050 C CA . GLU B 1 303 ? 24.562 -3.008 -7.961 1 93.19 303 GLU B CA 1
ATOM 8051 C C . GLU B 1 303 ? 23.516 -2.832 -9.055 1 93.19 303 GLU B C 1
ATOM 8053 O O . GLU B 1 303 ? 23.844 -2.779 -10.242 1 93.19 303 GLU B O 1
ATOM 8058 N N . PHE B 1 304 ? 22.297 -2.771 -8.664 1 93.12 304 PHE B N 1
ATOM 8059 C CA . PHE B 1 304 ? 21.203 -2.572 -9.617 1 93.12 304 PHE B CA 1
ATOM 8060 C C . PHE B 1 304 ? 21.391 -1.268 -10.383 1 93.12 304 PHE B C 1
ATOM 8062 O O . PHE B 1 304 ? 21.047 -1.182 -11.562 1 93.12 304 PHE B O 1
ATOM 8069 N N . ASN B 1 305 ? 21.922 -0.302 -9.688 1 92.56 305 ASN B N 1
ATOM 8070 C CA . ASN B 1 305 ? 22.172 1.002 -10.289 1 92.56 305 ASN B CA 1
ATOM 8071 C C . ASN B 1 305 ? 23.516 1.049 -11 1 92.56 305 ASN B C 1
ATOM 8073 O O . ASN B 1 305 ? 24.125 2.115 -11.117 1 92.56 305 ASN B O 1
ATOM 8077 N N . GLN B 1 306 ? 24.109 -0.052 -11.367 1 87.88 306 GLN B N 1
ATOM 8078 C CA . GLN B 1 306 ? 25.344 -0.191 -12.109 1 87.88 306 GLN B CA 1
ATOM 8079 C C . GLN B 1 306 ? 26.531 0.321 -11.305 1 87.88 306 GLN B C 1
ATOM 8081 O O . GLN B 1 306 ? 27.484 0.878 -11.867 1 87.88 306 GLN B O 1
ATOM 8086 N N . SER B 1 307 ? 26.453 0.367 -10 1 91.06 307 SER B N 1
ATOM 8087 C CA . SER B 1 307 ? 27.516 0.712 -9.062 1 91.06 307 SER B CA 1
ATOM 8088 C C . SER B 1 307 ? 27.984 2.15 -9.266 1 91.06 307 SER B C 1
ATOM 8090 O O . SER B 1 307 ? 29.188 2.418 -9.305 1 91.06 307 SER B O 1
ATOM 8092 N N . LYS B 1 308 ? 26.938 2.969 -9.438 1 89.75 308 LYS B N 1
ATOM 8093 C CA . LYS B 1 308 ? 27.234 4.383 -9.625 1 89.75 308 LYS B CA 1
ATOM 8094 C C . LYS B 1 308 ? 26.547 5.238 -8.562 1 89.75 308 LYS B C 1
ATOM 8096 O O . LYS B 1 308 ? 25.391 4.984 -8.211 1 89.75 308 LYS B O 1
ATOM 8101 N N . LEU B 1 309 ? 27.297 6.215 -8.031 1 93.25 309 LEU B N 1
ATOM 8102 C CA . LEU B 1 309 ? 26.75 7.273 -7.195 1 93.25 309 LEU B CA 1
ATOM 8103 C C . LEU B 1 309 ? 26.625 8.57 -7.98 1 93.25 309 LEU B C 1
ATOM 8105 O O . LEU B 1 309 ? 27.359 8.805 -8.938 1 93.25 309 LEU B O 1
ATOM 8109 N N . PRO B 1 310 ? 25.703 9.438 -7.617 1 95.81 310 PRO B N 1
ATOM 8110 C CA . PRO B 1 310 ? 24.672 9.273 -6.598 1 95.81 310 PRO B CA 1
ATOM 8111 C C . PRO B 1 310 ? 23.453 8.508 -7.109 1 95.81 310 PRO B C 1
ATOM 8113 O O . PRO B 1 310 ? 23.266 8.391 -8.32 1 95.81 310 PRO B O 1
ATOM 8116 N N . PHE B 1 311 ? 22.656 7.898 -6.246 1 95.5 311 PHE B N 1
ATOM 8117 C CA . PHE B 1 311 ? 21.344 7.344 -6.57 1 95.5 311 PHE B CA 1
ATOM 8118 C C . PHE B 1 311 ? 20.406 7.434 -5.371 1 95.5 311 PHE B C 1
ATOM 8120 O O . PHE B 1 311 ? 20.844 7.703 -4.25 1 95.5 311 PHE B O 1
ATOM 8127 N N . ALA B 1 312 ? 19.172 7.324 -5.621 1 97.88 312 ALA B N 1
ATOM 8128 C CA . ALA B 1 312 ? 18.172 7.406 -4.559 1 97.88 312 ALA B CA 1
ATOM 8129 C C . ALA B 1 312 ? 17.25 6.188 -4.566 1 97.88 312 ALA B C 1
ATOM 8131 O O . ALA B 1 312 ? 16.906 5.672 -5.633 1 97.88 312 ALA B O 1
ATOM 8132 N N . ALA B 1 313 ? 16.969 5.746 -3.398 1 98.19 313 ALA B N 1
ATOM 8133 C CA . ALA B 1 313 ? 15.977 4.691 -3.186 1 98.19 313 ALA B CA 1
ATOM 8134 C C . ALA B 1 313 ? 14.789 5.207 -2.377 1 98.19 313 ALA B C 1
ATOM 8136 O O . ALA B 1 313 ? 14.938 6.137 -1.576 1 98.19 313 ALA B O 1
ATOM 8137 N N . ALA B 1 314 ? 13.672 4.637 -2.654 1 98.56 314 ALA B N 1
ATOM 8138 C CA . ALA B 1 314 ? 12.453 5.066 -1.967 1 98.56 314 ALA B CA 1
ATOM 8139 C C . ALA B 1 314 ? 11.641 3.867 -1.489 1 98.56 314 ALA B C 1
ATOM 8141 O O . ALA B 1 314 ? 11.734 2.779 -2.066 1 98.56 314 ALA B O 1
ATOM 8142 N N . GLN B 1 315 ? 10.906 4.055 -0.434 1 98.44 315 GLN B N 1
ATOM 8143 C CA . GLN B 1 315 ? 10 3.035 0.088 1 98.44 315 GLN B CA 1
ATOM 8144 C C . GLN B 1 315 ? 8.703 3.66 0.59 1 98.44 315 GLN B C 1
ATOM 8146 O O . GLN B 1 315 ? 8.727 4.66 1.313 1 98.44 315 GLN B O 1
ATOM 8151 N N . ILE B 1 316 ? 7.613 3.102 0.112 1 98 316 ILE B N 1
ATOM 8152 C CA . ILE B 1 316 ? 6.281 3.416 0.618 1 98 316 ILE B CA 1
ATOM 8153 C C . ILE B 1 316 ? 5.77 2.26 1.475 1 98 316 ILE B C 1
ATOM 8155 O O . ILE B 1 316 ? 5.785 1.105 1.043 1 98 316 ILE B O 1
ATOM 8159 N N . GLY B 1 317 ? 5.367 2.496 2.674 1 97.06 317 GLY B N 1
ATOM 8160 C CA . GLY B 1 317 ? 4.863 1.436 3.533 1 97.06 317 GLY B CA 1
ATOM 8161 C C . GLY B 1 317 ? 4.422 1.932 4.898 1 97.06 317 GLY B C 1
ATOM 8162 O O . GLY B 1 317 ? 4.449 3.135 5.168 1 97.06 317 GLY B O 1
ATOM 8163 N N . SER B 1 318 ? 4.031 1.012 5.734 1 97.25 318 SER B N 1
ATOM 8164 C CA . SER B 1 318 ? 3.504 1.357 7.051 1 97.25 318 SER B CA 1
ATOM 8165 C C . SER B 1 318 ? 4.609 1.374 8.102 1 97.25 318 SER B C 1
ATOM 8167 O O . SER B 1 318 ? 5.523 0.551 8.062 1 97.25 318 SER B O 1
ATOM 8169 N N . GLY B 1 319 ? 4.539 2.318 8.992 1 97.25 319 GLY B N 1
ATOM 8170 C CA . GLY B 1 319 ? 5.285 2.34 10.242 1 97.25 319 GLY B CA 1
ATOM 8171 C C . GLY B 1 319 ? 4.41 2.123 11.461 1 97.25 319 GLY B C 1
ATOM 8172 O O . GLY B 1 319 ? 3.203 2.373 11.422 1 97.25 319 GLY B O 1
ATOM 8173 N N . PHE B 1 320 ? 5.004 1.604 12.523 1 97.44 320 PHE B N 1
ATOM 8174 C CA . PHE B 1 320 ? 4.277 1.275 13.742 1 97.44 320 PHE B CA 1
ATOM 8175 C C . PHE B 1 320 ? 4.98 1.853 14.961 1 97.44 320 PHE B C 1
ATOM 8177 O O . PHE B 1 320 ? 6.188 1.661 15.141 1 97.44 320 PHE B O 1
ATOM 8184 N N . ARG B 1 321 ? 4.324 2.578 15.695 1 94.94 321 ARG B N 1
ATOM 8185 C CA . ARG B 1 321 ? 4.824 3.096 16.969 1 94.94 321 ARG B CA 1
ATOM 8186 C C . ARG B 1 321 ? 3.787 2.93 18.078 1 94.94 321 ARG B C 1
ATOM 8188 O O . ARG B 1 321 ? 2.658 3.408 17.953 1 94.94 321 ARG B O 1
ATOM 8195 N N . ASN B 1 322 ? 4.18 2.217 19.047 1 93.25 322 ASN B N 1
ATOM 8196 C CA . ASN B 1 322 ? 3.281 1.946 20.156 1 93.25 322 ASN B CA 1
ATOM 8197 C C . ASN B 1 322 ? 3.131 3.166 21.062 1 93.25 322 ASN B C 1
ATOM 8199 O O . ASN B 1 322 ? 3.447 3.104 22.25 1 93.25 322 ASN B O 1
ATOM 8203 N N . GLU B 1 323 ? 2.547 4.148 20.469 1 88.44 323 GLU B N 1
ATOM 8204 C CA . GLU B 1 323 ? 2.373 5.438 21.141 1 88.44 323 GLU B CA 1
ATOM 8205 C C . GLU B 1 323 ? 1.652 5.277 22.469 1 88.44 323 GLU B C 1
ATOM 8207 O O . GLU B 1 323 ? 0.694 4.508 22.578 1 88.44 323 GLU B O 1
ATOM 8212 N N . ILE B 1 324 ? 2.154 5.941 23.453 1 84.56 324 ILE B N 1
ATOM 8213 C CA . ILE B 1 324 ? 1.635 5.84 24.812 1 84.56 324 ILE B CA 1
ATOM 8214 C C . ILE B 1 324 ? 0.295 6.57 24.906 1 84.56 324 ILE B C 1
ATOM 8216 O O . ILE B 1 324 ? -0.653 6.059 25.5 1 84.56 324 ILE B O 1
ATOM 8220 N N . SER B 1 325 ? 0.272 7.742 24.328 1 81.62 325 SER B N 1
ATOM 8221 C CA . SER B 1 325 ? -0.938 8.555 24.391 1 81.62 325 SER B CA 1
ATOM 8222 C C . SER B 1 325 ? -1.271 9.156 23.031 1 81.62 325 SER B C 1
ATOM 8224 O O . SER B 1 325 ? -1.108 10.367 22.812 1 81.62 325 SER B O 1
ATOM 8226 N N . PRO B 1 326 ? -1.854 8.258 22.234 1 86.25 326 PRO B N 1
ATOM 8227 C CA . PRO B 1 326 ? -2.26 8.805 20.938 1 86.25 326 PRO B CA 1
ATOM 8228 C C . PRO B 1 326 ? -3.326 9.891 21.062 1 86.25 326 PRO B C 1
ATOM 8230 O O . PRO B 1 326 ? -4.215 9.797 21.906 1 86.25 326 PRO B O 1
ATOM 8233 N N . ARG B 1 327 ? -3.141 10.969 20.281 1 80.75 327 ARG B N 1
ATOM 8234 C CA . ARG B 1 327 ? -4.059 12.102 20.359 1 80.75 327 ARG B CA 1
ATOM 8235 C C . ARG B 1 327 ? -4.109 12.859 19.047 1 80.75 327 ARG B C 1
ATOM 8237 O O . ARG B 1 327 ? -3.297 12.609 18.141 1 80.75 327 ARG B O 1
ATOM 8244 N N . GLN B 1 328 ? -5.141 13.633 18.891 1 85.62 328 GLN B N 1
ATOM 8245 C CA . GLN B 1 328 ? -5.238 14.617 17.812 1 85.62 328 GLN B CA 1
ATOM 8246 C C . GLN B 1 328 ? -5.426 13.938 16.469 1 85.62 328 GLN B C 1
ATOM 8248 O O . GLN B 1 328 ? -4.727 14.258 15.5 1 85.62 328 GLN B O 1
ATOM 8253 N N . GLY B 1 329 ? -6.211 12.938 16.422 1 88.69 329 GLY B N 1
ATOM 8254 C CA . GLY B 1 329 ? -6.59 12.336 15.156 1 88.69 329 GLY B CA 1
ATOM 8255 C C . GLY B 1 329 ? -5.445 11.617 14.461 1 88.69 329 GLY B C 1
ATOM 8256 O O . GLY B 1 329 ? -4.777 10.773 15.062 1 88.69 329 GLY B O 1
ATOM 8257 N N . LEU B 1 330 ? -5.145 12.039 13.203 1 91.38 330 LEU B N 1
ATOM 8258 C CA . LEU B 1 330 ? -4.156 11.359 12.375 1 91.38 330 LEU B CA 1
ATOM 8259 C C . LEU B 1 330 ? -2.75 11.867 12.672 1 91.38 330 LEU B C 1
ATOM 8261 O O . LEU B 1 330 ? -1.789 11.469 12.008 1 91.38 330 LEU B O 1
ATOM 8265 N N . ILE B 1 331 ? -2.57 12.672 13.633 1 92.12 331 ILE B N 1
ATOM 8266 C CA . ILE B 1 331 ? -1.285 13.312 13.891 1 92.12 331 ILE B CA 1
ATOM 8267 C C . ILE B 1 331 ? -0.4 12.383 14.719 1 92.12 331 ILE B C 1
ATOM 8269 O O . ILE B 1 331 ? 0.754 12.133 14.359 1 92.12 331 ILE B O 1
ATOM 8273 N N . ARG B 1 332 ? -0.919 11.859 15.82 1 91.06 332 ARG B N 1
ATOM 8274 C CA . ARG B 1 332 ? -0.196 10.906 16.656 1 91.06 332 ARG B CA 1
ATOM 8275 C C . ARG B 1 332 ? -0.918 9.562 16.703 1 91.06 332 ARG B C 1
ATOM 8277 O O . ARG B 1 332 ? -1.829 9.367 17.5 1 91.06 332 ARG B O 1
ATOM 8284 N N . VAL B 1 333 ? -0.402 8.656 15.906 1 96 333 VAL B N 1
ATOM 8285 C CA . VAL B 1 333 ? -1.102 7.387 15.734 1 96 333 VAL B CA 1
ATOM 8286 C C . VAL B 1 333 ? -0.127 6.227 15.938 1 96 333 VAL B C 1
ATOM 8288 O O . VAL B 1 333 ? 1.075 6.441 16.109 1 96 333 VAL B O 1
ATOM 8291 N N . ARG B 1 334 ? -0.608 5.059 15.992 1 96.44 334 ARG B N 1
ATOM 8292 C CA . ARG B 1 334 ? 0.193 3.867 16.25 1 96.44 334 ARG B CA 1
ATOM 8293 C C . ARG B 1 334 ? 0.569 3.172 14.945 1 96.44 334 ARG B C 1
ATOM 8295 O O . ARG B 1 334 ? 1.582 2.471 14.875 1 96.44 334 ARG B O 1
ATOM 8302 N N . GLU B 1 335 ? -0.245 3.268 13.992 1 97.44 335 GLU B N 1
ATOM 8303 C CA . GLU B 1 335 ? -0.036 2.74 12.648 1 97.44 335 GLU B CA 1
ATOM 8304 C C . GLU B 1 335 ? -0.24 3.824 11.594 1 97.44 335 GLU B C 1
ATOM 8306 O O . GLU B 1 335 ? -1.286 4.473 11.555 1 97.44 335 GLU B O 1
ATOM 8311 N N . PHE B 1 336 ? 0.812 4.047 10.758 1 97.31 336 PHE B N 1
ATOM 8312 C CA . PHE B 1 336 ? 0.723 5.141 9.797 1 97.31 336 PHE B CA 1
ATOM 8313 C C . PHE B 1 336 ? 1.519 4.82 8.539 1 97.31 336 PHE B C 1
ATOM 8315 O O . PHE B 1 336 ? 2.463 4.031 8.578 1 97.31 336 PHE B O 1
ATOM 8322 N N . THR B 1 337 ? 1.125 5.41 7.414 1 97.88 337 THR B N 1
ATOM 8323 C CA . THR B 1 337 ? 1.807 5.234 6.137 1 97.88 337 THR B CA 1
ATOM 8324 C C . THR B 1 337 ? 2.9 6.281 5.957 1 97.88 337 THR B C 1
ATOM 8326 O O . THR B 1 337 ? 2.682 7.465 6.219 1 97.88 337 THR B O 1
ATOM 8329 N N . MET B 1 338 ? 4.035 5.816 5.52 1 97.75 338 MET B N 1
ATOM 8330 C CA . MET B 1 338 ? 5.172 6.707 5.289 1 97.75 338 MET B CA 1
ATOM 8331 C C . MET B 1 338 ? 5.73 6.527 3.883 1 97.75 338 MET B C 1
ATOM 8333 O O . MET B 1 338 ? 5.539 5.477 3.264 1 97.75 338 MET B O 1
ATOM 8337 N N . CYS B 1 339 ? 6.316 7.586 3.389 1 98.56 339 CYS B N 1
ATOM 8338 C CA . CYS B 1 339 ? 7.129 7.59 2.18 1 98.56 339 CYS B CA 1
ATOM 8339 C C . CYS B 1 339 ? 8.531 8.125 2.467 1 98.56 339 CYS B C 1
ATOM 8341 O O . CYS B 1 339 ? 8.688 9.289 2.836 1 98.56 339 CYS B O 1
ATOM 8343 N N . GLU B 1 340 ? 9.5 7.266 2.289 1 98.44 340 GLU B N 1
ATOM 8344 C CA . GLU B 1 340 ? 10.859 7.691 2.619 1 98.44 340 GLU B CA 1
ATOM 8345 C C . GLU B 1 340 ? 11.781 7.582 1.409 1 98.44 340 GLU B C 1
ATOM 8347 O O . GLU B 1 340 ? 11.641 6.668 0.595 1 98.44 340 GLU B O 1
ATOM 8352 N N . ILE B 1 341 ? 12.648 8.539 1.283 1 98.62 341 ILE B N 1
ATOM 8353 C CA . ILE B 1 341 ? 13.68 8.57 0.254 1 98.62 341 ILE B CA 1
ATOM 8354 C C . ILE B 1 341 ? 15.062 8.586 0.908 1 98.62 341 ILE B C 1
ATOM 8356 O O . ILE B 1 341 ? 15.297 9.352 1.842 1 98.62 341 ILE B O 1
ATOM 8360 N N . GLU B 1 342 ? 15.906 7.723 0.514 1 98.38 342 GLU B N 1
ATOM 8361 C CA . GLU B 1 342 ? 17.312 7.738 0.891 1 98.38 342 GLU B CA 1
ATOM 8362 C C . GLU B 1 342 ? 18.203 7.977 -0.323 1 98.38 342 GLU B C 1
ATOM 8364 O O . GLU B 1 342 ? 18.328 7.117 -1.198 1 98.38 342 GLU B O 1
ATOM 8369 N N . HIS B 1 343 ? 18.734 9.156 -0.344 1 98.25 343 HIS B N 1
ATOM 8370 C CA . HIS B 1 343 ? 19.641 9.555 -1.421 1 98.25 343 HIS B CA 1
ATOM 8371 C C . HIS B 1 343 ? 21.094 9.328 -1.031 1 98.25 343 HIS B C 1
ATOM 8373 O O . HIS B 1 343 ? 21.609 10.008 -0.145 1 98.25 343 HIS B O 1
ATOM 8379 N N . PHE B 1 344 ? 21.766 8.375 -1.706 1 97.94 344 PHE B N 1
ATOM 8380 C CA . PHE B 1 344 ? 23.156 8.039 -1.436 1 97.94 344 PHE B CA 1
ATOM 8381 C C . PHE B 1 344 ? 24.094 8.906 -2.262 1 97.94 344 PHE B C 1
ATOM 8383 O O . PHE B 1 344 ? 23.984 8.969 -3.486 1 97.94 344 PHE B O 1
ATOM 8390 N N . VAL B 1 345 ? 25.047 9.523 -1.599 1 96.81 345 VAL B N 1
ATOM 8391 C CA . VAL B 1 345 ? 25.922 10.469 -2.281 1 96.81 345 VAL B CA 1
ATOM 8392 C C . VAL B 1 345 ? 27.328 10.375 -1.708 1 96.81 345 VAL B C 1
ATOM 8394 O O . VAL B 1 345 ? 27.531 9.859 -0.605 1 96.81 345 VAL B O 1
ATOM 8397 N N . ASP B 1 346 ? 28.281 10.797 -2.537 1 95.06 346 ASP B N 1
ATOM 8398 C CA . ASP B 1 346 ? 29.656 10.938 -2.047 1 95.06 346 ASP B CA 1
ATOM 8399 C C . ASP B 1 346 ? 29.734 11.984 -0.933 1 95.06 346 ASP B C 1
ATOM 8401 O O . ASP B 1 346 ? 29.312 13.125 -1.119 1 95.06 346 ASP B O 1
ATOM 8405 N N . PRO B 1 347 ? 30.25 11.594 0.205 1 93.44 347 PRO B N 1
ATOM 8406 C CA . PRO B 1 347 ? 30.312 12.516 1.338 1 93.44 347 PRO B CA 1
ATOM 8407 C C . PRO B 1 347 ? 31.094 13.797 1.013 1 93.44 347 PRO B C 1
ATOM 8409 O O . PRO B 1 347 ? 30.844 14.844 1.621 1 93.44 347 PRO B O 1
ATOM 8412 N N . THR B 1 348 ? 31.922 13.766 0.022 1 92.12 348 THR B N 1
ATOM 8413 C CA . THR B 1 348 ? 32.781 14.906 -0.301 1 92.12 348 THR B CA 1
ATOM 8414 C C . THR B 1 348 ? 32.125 15.75 -1.406 1 92.12 348 THR B C 1
ATOM 8416 O O . THR B 1 348 ? 32.625 16.844 -1.707 1 92.12 348 THR B O 1
ATOM 8419 N N . ASP B 1 349 ? 31.125 15.281 -1.984 1 93.69 349 ASP B N 1
ATOM 8420 C CA . ASP B 1 349 ? 30.453 15.984 -3.068 1 93.69 349 ASP B CA 1
ATOM 8421 C C . ASP B 1 349 ? 28.938 15.812 -2.975 1 93.69 349 ASP B C 1
ATOM 8423 O O . ASP B 1 349 ? 28.375 14.859 -3.523 1 93.69 349 ASP B O 1
ATOM 8427 N N . LYS B 1 350 ? 28.312 16.812 -2.436 1 95.75 350 LYS B N 1
ATOM 8428 C CA . LYS B 1 350 ? 26.859 16.703 -2.254 1 95.75 350 LYS B CA 1
ATOM 8429 C C . LYS B 1 350 ? 26.125 17.719 -3.141 1 95.75 350 LYS B C 1
ATOM 8431 O O . LYS B 1 350 ? 25.062 18.203 -2.773 1 95.75 350 LYS B O 1
ATOM 8436 N N . ASP B 1 351 ? 26.75 18.016 -4.293 1 95.94 351 ASP B N 1
ATOM 8437 C CA . ASP B 1 351 ? 26.062 18.797 -5.312 1 95.94 351 ASP B CA 1
ATOM 8438 C C . ASP B 1 351 ? 24.938 18 -5.973 1 95.94 351 ASP B C 1
ATOM 8440 O O . ASP B 1 351 ? 24.953 16.766 -5.941 1 95.94 351 ASP B O 1
ATOM 8444 N N . HIS B 1 352 ? 24.031 18.656 -6.469 1 95.75 352 HIS B N 1
ATOM 8445 C CA . HIS B 1 352 ? 22.922 18 -7.168 1 95.75 352 HIS B CA 1
ATOM 8446 C C . HIS B 1 352 ? 22.797 18.531 -8.594 1 95.75 352 HIS B C 1
ATOM 8448 O O . HIS B 1 352 ? 22.719 19.734 -8.812 1 95.75 352 HIS B O 1
ATOM 8454 N N . PRO B 1 353 ? 22.672 17.672 -9.578 1 90.69 353 PRO B N 1
ATOM 8455 C CA . PRO B 1 353 ? 22.656 18.094 -10.984 1 90.69 353 PRO B CA 1
ATOM 8456 C C . PRO B 1 353 ? 21.438 18.938 -11.336 1 90.69 353 PRO B C 1
ATOM 8458 O O . PRO B 1 353 ? 21.5 19.766 -12.25 1 90.69 353 PRO B O 1
ATOM 8461 N N . LYS B 1 354 ? 20.406 18.797 -10.602 1 92.31 354 LYS B N 1
ATOM 8462 C CA . LYS B 1 354 ? 19.172 19.531 -10.93 1 92.31 354 LYS B CA 1
ATOM 8463 C C . LYS B 1 354 ? 18.984 20.719 -10 1 92.31 354 LYS B C 1
ATOM 8465 O O . LYS B 1 354 ? 17.891 21.297 -9.938 1 92.31 354 LYS B O 1
ATOM 8470 N N . PHE B 1 355 ? 19.953 21.078 -9.25 1 96.62 355 PHE B N 1
ATOM 8471 C CA . PHE B 1 355 ? 19.859 22.188 -8.305 1 96.62 355 PHE B CA 1
ATOM 8472 C C . PHE B 1 355 ? 19.438 23.469 -9.008 1 96.62 355 PHE B C 1
ATOM 8474 O O . PHE B 1 355 ? 18.688 24.281 -8.453 1 96.62 355 PHE B O 1
ATOM 8481 N N . GLY B 1 356 ? 19.859 23.672 -10.242 1 95.31 356 GLY B N 1
ATOM 8482 C CA . GLY B 1 356 ? 19.562 24.875 -11.016 1 95.31 356 GLY B CA 1
ATOM 8483 C C . GLY B 1 356 ? 18.062 25.078 -11.227 1 95.31 356 GLY B C 1
ATOM 8484 O O . GLY B 1 356 ? 17.594 26.219 -11.312 1 95.31 356 GLY B O 1
ATOM 8485 N N . LYS B 1 357 ? 17.312 24.031 -11.234 1 93.62 357 LYS B N 1
ATOM 8486 C CA . LYS B 1 357 ? 15.883 24.094 -11.508 1 93.62 357 LYS B CA 1
ATOM 8487 C C . LYS B 1 357 ? 15.125 24.672 -10.32 1 93.62 357 LYS B C 1
ATOM 8489 O O . LYS B 1 357 ? 14.023 25.203 -10.477 1 93.62 357 LYS B O 1
ATOM 8494 N N . ILE B 1 358 ? 15.766 24.594 -9.109 1 96.56 358 ILE B N 1
ATOM 8495 C CA . ILE B 1 358 ? 15.039 25 -7.91 1 96.56 358 ILE B CA 1
ATOM 8496 C C . ILE B 1 358 ? 15.758 26.188 -7.246 1 96.56 358 ILE B C 1
ATOM 8498 O O . ILE B 1 358 ? 15.289 26.703 -6.227 1 96.56 358 ILE B O 1
ATOM 8502 N N . ALA B 1 359 ? 16.781 26.609 -7.82 1 97.19 359 ALA B N 1
ATOM 8503 C CA . ALA B 1 359 ? 17.688 27.594 -7.203 1 97.19 359 ALA B CA 1
ATOM 8504 C C . ALA B 1 359 ? 16.938 28.875 -6.84 1 97.19 359 ALA B C 1
ATOM 8506 O O . ALA B 1 359 ? 17.203 29.484 -5.812 1 97.19 359 ALA B O 1
ATOM 8507 N N . ASN B 1 360 ? 15.953 29.234 -7.609 1 97.44 360 ASN B N 1
ATOM 8508 C CA . ASN B 1 360 ? 15.273 30.516 -7.422 1 97.44 360 ASN B CA 1
ATOM 8509 C C . ASN B 1 360 ? 13.992 30.359 -6.613 1 97.44 360 ASN B C 1
ATOM 8511 O O . ASN B 1 360 ? 13.32 31.344 -6.305 1 97.44 360 ASN B O 1
ATOM 8515 N N . LEU B 1 361 ? 13.672 29.188 -6.219 1 97.81 361 LEU B N 1
ATOM 8516 C CA . LEU B 1 361 ? 12.5 28.969 -5.379 1 97.81 361 LEU B CA 1
ATOM 8517 C C . LEU B 1 361 ? 12.719 29.531 -3.979 1 97.81 361 LEU B C 1
ATOM 8519 O O . LEU B 1 361 ? 13.812 29.406 -3.42 1 97.81 361 LEU B O 1
ATOM 8523 N N . GLU B 1 362 ? 11.719 30.188 -3.461 1 98 362 GLU B N 1
ATOM 8524 C CA . GLU B 1 362 ? 11.797 30.719 -2.105 1 98 362 GLU B CA 1
ATOM 8525 C C . GLU B 1 362 ? 11.102 29.797 -1.106 1 98 362 GLU B C 1
ATOM 8527 O O . GLU B 1 362 ? 9.992 29.328 -1.354 1 98 362 GLU B O 1
ATOM 8532 N N . LEU B 1 363 ? 11.781 29.516 -0.054 1 98.19 363 LEU B N 1
ATOM 8533 C CA . LEU B 1 363 ? 11.227 28.734 1.045 1 98.19 363 LEU B CA 1
ATOM 8534 C C . LEU B 1 363 ? 11.148 29.562 2.322 1 98.19 363 LEU B C 1
ATOM 8536 O O . LEU B 1 363 ? 11.969 30.453 2.535 1 98.19 363 LEU B O 1
ATOM 8540 N N . LEU B 1 364 ? 10.109 29.375 3.107 1 97.62 364 LEU B N 1
ATOM 8541 C CA . LEU B 1 364 ? 10.047 29.969 4.438 1 97.62 364 LEU B CA 1
ATOM 8542 C C . LEU B 1 364 ? 10.883 29.156 5.434 1 97.62 364 LEU B C 1
ATOM 8544 O O . LEU B 1 364 ? 10.484 28.062 5.824 1 97.62 364 LEU B O 1
ATOM 8548 N N . LEU B 1 365 ? 12.047 29.75 5.816 1 97.69 365 LEU B N 1
ATOM 8549 C CA . LEU B 1 365 ? 13.008 29.031 6.641 1 97.69 365 LEU B CA 1
ATOM 8550 C C . LEU B 1 365 ? 13.031 29.578 8.062 1 97.69 365 LEU B C 1
ATOM 8552 O O . LEU B 1 365 ? 13.117 30.797 8.266 1 97.69 365 LEU B O 1
ATOM 8556 N N . TYR B 1 366 ? 12.812 28.766 9 1 95.19 366 TYR B N 1
ATOM 8557 C CA . TYR B 1 366 ? 13.008 29.047 10.414 1 95.19 366 TYR B CA 1
ATOM 8558 C C . TYR B 1 366 ? 14.289 28.406 10.93 1 95.19 366 TYR B C 1
ATOM 8560 O O . TYR B 1 366 ? 14.25 27.344 11.547 1 95.19 366 TYR B O 1
ATOM 8568 N N . SER B 1 367 ? 15.398 29.109 10.703 1 93.06 367 SER B N 1
ATOM 8569 C CA . SER B 1 367 ? 16.719 28.578 10.969 1 93.06 367 SER B CA 1
ATOM 8570 C C . SER B 1 367 ? 16.969 28.422 12.469 1 93.06 367 SER B C 1
ATOM 8572 O O . SER B 1 367 ? 16.281 29.047 13.281 1 93.06 367 SER B O 1
ATOM 8574 N N . ALA B 1 368 ? 17.922 27.562 12.812 1 88.5 368 ALA B N 1
ATOM 8575 C CA . ALA B 1 368 ? 18.312 27.391 14.211 1 88.5 368 ALA B CA 1
ATOM 8576 C C . ALA B 1 368 ? 18.75 28.719 14.828 1 88.5 368 ALA B C 1
ATOM 8578 O O . ALA B 1 368 ? 18.422 29.016 15.977 1 88.5 368 ALA B O 1
ATOM 8579 N N . CYS B 1 369 ? 19.469 29.516 14.133 1 86.62 369 CYS B N 1
ATOM 8580 C CA . CYS B 1 369 ? 19.938 30.812 14.594 1 86.62 369 CYS B CA 1
ATOM 8581 C C . CYS B 1 369 ? 18.781 31.766 14.867 1 86.62 369 CYS B C 1
ATOM 8583 O O . CYS B 1 369 ? 18.766 32.469 15.883 1 86.62 369 CYS B O 1
ATOM 8585 N N . ASP B 1 370 ? 17.875 31.797 13.883 1 85.69 370 ASP B N 1
ATOM 8586 C CA . ASP B 1 370 ? 16.719 32.656 14.062 1 85.69 370 ASP B CA 1
ATOM 8587 C C . ASP B 1 370 ? 15.883 32.219 15.266 1 85.69 370 ASP B C 1
ATOM 8589 O O . ASP B 1 370 ? 15.336 33.062 15.977 1 85.69 370 ASP B O 1
ATOM 8593 N N . GLN B 1 371 ? 15.75 30.969 15.477 1 79.38 371 GLN B N 1
ATOM 8594 C CA . GLN B 1 371 ? 15.039 30.453 16.641 1 79.38 371 GLN B CA 1
ATOM 8595 C C . GLN B 1 371 ? 15.703 30.906 17.938 1 79.38 371 GLN B C 1
ATOM 8597 O O . GLN B 1 371 ? 15.023 31.344 18.859 1 79.38 371 GLN B O 1
ATOM 8602 N N . MET B 1 372 ? 17.016 30.797 17.984 1 77.62 372 MET B N 1
ATOM 8603 C CA . MET B 1 372 ? 17.781 31.172 19.172 1 77.62 372 MET B CA 1
ATOM 8604 C C . MET B 1 372 ? 17.703 32.688 19.422 1 77.62 372 MET B C 1
ATOM 8606 O O . MET B 1 372 ? 17.672 33.125 20.578 1 77.62 372 MET B O 1
ATOM 8610 N N . ASP B 1 373 ? 17.625 33.375 18.391 1 77.5 373 ASP B N 1
ATOM 8611 C CA . ASP B 1 373 ? 17.594 34.844 18.484 1 77.5 373 ASP B CA 1
ATOM 8612 C C . ASP B 1 373 ? 16.172 35.344 18.688 1 77.5 373 ASP B C 1
ATOM 8614 O O . ASP B 1 373 ? 15.969 36.562 18.875 1 77.5 373 ASP B O 1
ATOM 8618 N N . GLY B 1 374 ? 15.273 34.469 18.609 1 72.69 374 GLY B N 1
ATOM 8619 C CA . GLY B 1 374 ? 13.883 34.875 18.766 1 72.69 374 GLY B CA 1
ATOM 8620 C C . GLY B 1 374 ? 13.336 35.625 17.562 1 72.69 374 GLY B C 1
ATOM 8621 O O . GLY B 1 374 ? 12.406 36.406 17.688 1 72.69 374 GLY B O 1
ATOM 8622 N N . LYS B 1 375 ? 13.961 35.469 16.484 1 77.88 375 LYS B N 1
ATOM 8623 C CA . LYS B 1 375 ? 13.523 36.062 15.227 1 77.88 375 LYS B CA 1
ATOM 8624 C C . LYS B 1 375 ? 12.531 35.156 14.5 1 77.88 375 LYS B C 1
ATOM 8626 O O . LYS B 1 375 ? 12.516 33.938 14.711 1 77.88 375 LYS B O 1
ATOM 8631 N N . PRO B 1 376 ? 11.719 35.812 13.719 1 84.12 376 PRO B N 1
ATOM 8632 C CA . PRO B 1 376 ? 10.75 35 12.969 1 84.12 376 PRO B CA 1
ATOM 8633 C C . PRO B 1 376 ? 11.375 34.312 11.758 1 84.12 376 PRO B C 1
ATOM 8635 O O . PRO B 1 376 ? 12.5 34.625 11.375 1 84.12 376 PRO B O 1
ATOM 8638 N N . ALA B 1 377 ? 10.633 33.406 11.188 1 91.12 377 ALA B N 1
ATOM 8639 C CA . ALA B 1 377 ? 11.039 32.719 9.961 1 91.12 377 ALA B CA 1
ATOM 8640 C C . ALA B 1 377 ? 11.125 33.688 8.789 1 91.12 377 ALA B C 1
ATOM 8642 O O . ALA B 1 377 ? 10.422 34.719 8.766 1 91.12 377 ALA B O 1
ATOM 8643 N N . LYS B 1 378 ? 11.961 33.375 7.816 1 93.62 378 LYS B N 1
ATOM 8644 C CA . LYS B 1 378 ? 12.195 34.281 6.68 1 93.62 378 LYS B CA 1
ATOM 8645 C C . LYS B 1 378 ? 12.117 33.5 5.363 1 93.62 378 LYS B C 1
ATOM 8647 O O . LYS B 1 378 ? 12.484 32.344 5.297 1 93.62 378 LYS B O 1
ATOM 8652 N N . ARG B 1 379 ? 11.602 34.219 4.391 1 96.25 379 ARG B N 1
ATOM 8653 C CA . ARG B 1 379 ? 11.633 33.656 3.041 1 96.25 379 ARG B CA 1
ATOM 8654 C C . ARG B 1 379 ? 13.008 33.844 2.408 1 96.25 379 ARG B C 1
ATOM 8656 O O . ARG B 1 379 ? 13.523 34.969 2.342 1 96.25 379 ARG B O 1
ATOM 8663 N N . VAL B 1 380 ? 13.594 32.812 2.016 1 97.19 380 VAL B N 1
ATOM 8664 C CA . VAL B 1 380 ? 14.945 32.812 1.459 1 97.19 380 VAL B CA 1
ATOM 8665 C C . VAL B 1 380 ? 14.992 32 0.179 1 97.19 380 VAL B C 1
ATOM 8667 O O . VAL B 1 380 ? 14.367 30.938 0.098 1 97.19 380 VAL B O 1
ATOM 8670 N N . LYS B 1 381 ? 15.703 32.531 -0.774 1 98.12 381 LYS B N 1
ATOM 8671 C CA . LYS B 1 381 ? 15.938 31.734 -1.978 1 98.12 381 LYS B CA 1
ATOM 8672 C C . LYS B 1 381 ? 16.812 30.516 -1.671 1 98.12 381 LYS B C 1
ATOM 8674 O O . LYS B 1 381 ? 17.75 30.609 -0.893 1 98.12 381 LYS B O 1
ATOM 8679 N N . VAL B 1 382 ? 16.547 29.422 -2.33 1 98.38 382 VAL B N 1
ATOM 8680 C CA . VAL B 1 382 ? 17.234 28.172 -2.059 1 98.38 382 VAL B CA 1
ATOM 8681 C C . VAL B 1 382 ? 18.719 28.328 -2.334 1 98.38 382 VAL B C 1
ATOM 8683 O O . VAL B 1 382 ? 19.562 27.875 -1.543 1 98.38 382 VAL B O 1
ATOM 8686 N N . ALA B 1 383 ? 19.078 29 -3.43 1 98.19 383 ALA B N 1
ATOM 8687 C CA . ALA B 1 383 ? 20.469 29.219 -3.793 1 98.19 383 ALA B CA 1
ATOM 8688 C C . ALA B 1 383 ? 21.203 30.016 -2.715 1 98.19 383 ALA B C 1
ATOM 8690 O O . ALA B 1 383 ? 22.344 29.703 -2.365 1 98.19 383 ALA B O 1
ATOM 8691 N N . ASP B 1 384 ? 20.609 31.031 -2.199 1 97.94 384 ASP B N 1
ATOM 8692 C CA . ASP B 1 384 ? 21.203 31.875 -1.169 1 97.94 384 ASP B CA 1
ATOM 8693 C C . ASP B 1 384 ? 21.375 31.094 0.139 1 97.94 384 ASP B C 1
ATOM 8695 O O . ASP B 1 384 ? 22.375 31.297 0.853 1 97.94 384 ASP B O 1
ATOM 8699 N N . ALA B 1 385 ? 20.359 30.297 0.458 1 97.81 385 ALA B N 1
ATOM 8700 C CA . ALA B 1 385 ? 20.406 29.516 1.687 1 97.81 385 ALA B CA 1
ATOM 8701 C C . ALA B 1 385 ? 21.594 28.562 1.676 1 97.81 385 ALA B C 1
ATOM 8703 O O . ALA B 1 385 ? 22.234 28.344 2.709 1 97.81 385 ALA B O 1
ATOM 8704 N N . VAL B 1 386 ? 21.875 27.969 0.523 1 97.75 386 VAL B N 1
ATOM 8705 C CA . VAL B 1 386 ? 23.016 27.047 0.407 1 97.75 386 VAL B CA 1
ATOM 8706 C C . VAL B 1 386 ? 24.328 27.844 0.433 1 97.75 386 VAL B C 1
ATOM 8708 O O . VAL B 1 386 ? 25.281 27.438 1.093 1 97.75 386 VAL B O 1
ATOM 8711 N N . ALA B 1 387 ? 24.391 28.938 -0.288 1 97 387 ALA B N 1
ATOM 8712 C CA . ALA B 1 387 ? 25.578 29.781 -0.368 1 97 387 ALA B CA 1
ATOM 8713 C C . ALA B 1 387 ? 25.969 30.297 1.009 1 97 387 ALA B C 1
ATOM 8715 O O . ALA B 1 387 ? 27.156 30.406 1.326 1 97 387 ALA B O 1
ATOM 8716 N N . SER B 1 388 ? 24.984 30.672 1.782 1 95.56 388 SER B N 1
ATOM 8717 C CA . SER B 1 388 ? 25.234 31.219 3.111 1 95.56 388 SER B CA 1
ATOM 8718 C C . SER B 1 388 ? 25.391 30.109 4.148 1 95.56 388 SER B C 1
ATOM 8720 O O . SER B 1 388 ? 25.531 30.391 5.34 1 95.56 388 SER B O 1
ATOM 8722 N N . LYS B 1 389 ? 25.141 28.859 3.791 1 93.69 389 LYS B N 1
ATOM 8723 C CA . LYS B 1 389 ? 25.328 27.656 4.613 1 93.69 389 LYS B CA 1
ATOM 8724 C C . LYS B 1 389 ? 24.25 27.562 5.68 1 93.69 389 LYS B C 1
ATOM 8726 O O . LYS B 1 389 ? 24.453 26.938 6.727 1 93.69 389 LYS B O 1
ATOM 8731 N N . ILE B 1 390 ? 23.141 28.266 5.406 1 94.56 390 ILE B N 1
ATOM 8732 C CA . ILE B 1 390 ? 21.969 27.984 6.227 1 94.56 390 ILE B CA 1
ATOM 8733 C C . ILE B 1 390 ? 21.531 26.531 6.023 1 94.56 390 ILE B C 1
ATOM 8735 O O . ILE B 1 390 ? 21.234 25.828 6.988 1 94.56 390 ILE B O 1
ATOM 8739 N N . ILE B 1 391 ? 21.406 26.156 4.781 1 96.38 391 ILE B N 1
ATOM 8740 C CA . ILE B 1 391 ? 21.266 24.75 4.402 1 96.38 391 ILE B CA 1
ATOM 8741 C C . ILE B 1 391 ? 22.641 24.172 4.031 1 96.38 391 ILE B C 1
ATOM 8743 O O . ILE B 1 391 ? 23.375 24.781 3.244 1 96.38 391 ILE B O 1
ATOM 8747 N N . ASP B 1 392 ? 22.969 23.078 4.469 1 94.12 392 ASP B N 1
ATOM 8748 C CA . ASP B 1 392 ? 24.328 22.531 4.492 1 94.12 392 ASP B CA 1
ATOM 8749 C C . ASP B 1 392 ? 24.828 22.234 3.08 1 94.12 392 ASP B C 1
ATOM 8751 O O . ASP B 1 392 ? 26.016 22.328 2.809 1 94.12 392 ASP B O 1
ATOM 8755 N N . ASN B 1 393 ? 23.953 21.75 2.209 1 96.06 393 ASN B N 1
ATOM 8756 C CA . ASN B 1 393 ? 24.406 21.344 0.888 1 96.06 393 ASN B CA 1
ATOM 8757 C C . ASN B 1 393 ? 23.281 21.406 -0.142 1 96.06 393 ASN B C 1
ATOM 8759 O O . ASN B 1 393 ? 22.109 21.578 0.217 1 96.06 393 ASN B O 1
ATOM 8763 N N . GLU B 1 394 ? 23.641 21.219 -1.397 1 97.56 394 GLU B N 1
ATOM 8764 C CA . GLU B 1 394 ? 22.703 21.375 -2.506 1 97.56 394 GLU B CA 1
ATOM 8765 C C . GLU B 1 394 ? 21.672 20.25 -2.527 1 97.56 394 GLU B C 1
ATOM 8767 O O . GLU B 1 394 ? 20.5 20.469 -2.854 1 97.56 394 GLU B O 1
ATOM 8772 N N . THR B 1 395 ? 22.094 19.031 -2.217 1 98 395 THR B N 1
ATOM 8773 C CA . THR B 1 395 ? 21.188 17.891 -2.305 1 98 395 THR B CA 1
ATOM 8774 C C . THR B 1 395 ? 20.078 18 -1.256 1 98 395 THR B C 1
ATOM 8776 O O . THR B 1 395 ? 18.906 17.734 -1.549 1 98 395 THR B O 1
ATOM 8779 N N . LEU B 1 396 ? 20.469 18.344 -0.077 1 98.06 396 LEU B N 1
ATOM 8780 C CA . LEU B 1 396 ? 19.484 18.578 0.967 1 98.06 396 LEU B CA 1
ATOM 8781 C C . LEU B 1 396 ? 18.5 19.672 0.558 1 98.06 396 LEU B C 1
ATOM 8783 O O . LEU B 1 396 ? 17.281 19.516 0.694 1 98.06 396 LEU B O 1
ATOM 8787 N N . ALA B 1 397 ? 19.047 20.781 0.058 1 98.44 397 ALA B N 1
ATOM 8788 C CA . ALA B 1 397 ? 18.234 21.906 -0.388 1 98.44 397 ALA B CA 1
ATOM 8789 C C . ALA B 1 397 ? 17.297 21.484 -1.521 1 98.44 397 ALA B C 1
ATOM 8791 O O . ALA B 1 397 ? 16.141 21.938 -1.583 1 98.44 397 ALA B O 1
ATOM 8792 N N . TYR B 1 398 ? 17.797 20.703 -2.398 1 98.44 398 TYR B N 1
ATOM 8793 C CA . TYR B 1 398 ? 17 20.219 -3.516 1 98.44 398 TYR B CA 1
ATOM 8794 C C . TYR B 1 398 ? 15.766 19.453 -3.02 1 98.44 398 TYR B C 1
ATOM 8796 O O . TYR B 1 398 ? 14.648 19.719 -3.469 1 98.44 398 TYR B O 1
ATOM 8804 N N . TYR B 1 399 ? 15.969 18.562 -2.107 1 98.56 399 TYR B N 1
ATOM 8805 C CA . TYR B 1 399 ? 14.859 17.766 -1.615 1 98.56 399 TYR B CA 1
ATOM 8806 C C . TYR B 1 399 ? 13.891 18.609 -0.795 1 98.56 399 TYR B C 1
ATOM 8808 O O . TYR B 1 399 ? 12.688 18.359 -0.806 1 98.56 399 TYR B O 1
ATOM 8816 N N . MET B 1 400 ? 14.367 19.578 -0.061 1 98.69 400 MET B N 1
ATOM 8817 C CA . MET B 1 400 ? 13.477 20.5 0.645 1 98.69 400 MET B CA 1
ATOM 8818 C C . MET B 1 400 ? 12.594 21.25 -0.337 1 98.69 400 MET B C 1
ATOM 8820 O O . MET B 1 400 ? 11.383 21.359 -0.133 1 98.69 400 MET B O 1
ATOM 8824 N N . ALA B 1 401 ? 13.219 21.75 -1.354 1 98.75 401 ALA B N 1
ATOM 8825 C CA . ALA B 1 401 ? 12.484 22.5 -2.373 1 98.75 401 ALA B CA 1
ATOM 8826 C C . ALA B 1 401 ? 11.453 21.609 -3.064 1 98.75 401 ALA B C 1
ATOM 8828 O O . ALA B 1 401 ? 10.312 22.016 -3.273 1 98.75 401 ALA B O 1
ATOM 8829 N N . ARG B 1 402 ? 11.844 20.422 -3.443 1 98.44 402 ARG B N 1
ATOM 8830 C CA . ARG B 1 402 ? 10.93 19.484 -4.086 1 98.44 402 ARG B CA 1
ATOM 8831 C C . ARG B 1 402 ? 9.781 19.109 -3.15 1 98.44 402 ARG B C 1
ATOM 8833 O O . ARG B 1 402 ? 8.656 18.875 -3.598 1 98.44 402 ARG B O 1
ATOM 8840 N N . THR B 1 403 ? 10.117 18.984 -1.878 1 98.81 403 THR B N 1
ATOM 8841 C CA . THR B 1 403 ? 9.086 18.719 -0.885 1 98.81 403 THR B CA 1
ATOM 8842 C C . THR B 1 403 ? 8.07 19.844 -0.846 1 98.81 403 THR B C 1
ATOM 8844 O O . THR B 1 403 ? 6.859 19.609 -0.814 1 98.81 403 THR B O 1
ATOM 8847 N N . ASN B 1 404 ? 8.586 21.062 -0.839 1 98.75 404 ASN B N 1
ATOM 8848 C CA . ASN B 1 404 ? 7.691 22.219 -0.873 1 98.75 404 ASN B CA 1
ATOM 8849 C C . ASN B 1 404 ? 6.742 22.172 -2.064 1 98.75 404 ASN B C 1
ATOM 8851 O O . ASN B 1 404 ? 5.535 22.375 -1.912 1 98.75 404 ASN B O 1
ATOM 8855 N N . LEU B 1 405 ? 7.246 21.859 -3.209 1 98.38 405 LEU B N 1
ATOM 8856 C CA . LEU B 1 405 ? 6.449 21.797 -4.43 1 98.38 405 LEU B CA 1
ATOM 8857 C C . LEU B 1 405 ? 5.406 20.688 -4.336 1 98.38 405 LEU B C 1
ATOM 8859 O O . LEU B 1 405 ? 4.258 20.875 -4.75 1 98.38 405 LEU B O 1
ATOM 8863 N N . PHE B 1 406 ? 5.789 19.578 -3.828 1 98.25 406 PHE B N 1
ATOM 8864 C CA . PHE B 1 406 ? 4.863 18.453 -3.662 1 98.25 406 PHE B CA 1
ATOM 8865 C C . PHE B 1 406 ? 3.73 18.828 -2.717 1 98.25 406 PHE B C 1
ATOM 8867 O O . PHE B 1 406 ? 2.557 18.625 -3.035 1 98.25 406 PHE B O 1
ATOM 8874 N N . LEU B 1 407 ? 4.094 19.328 -1.525 1 98.88 407 LEU B N 1
ATOM 8875 C CA . LEU B 1 407 ? 3.096 19.656 -0.512 1 98.88 407 LEU B CA 1
ATOM 8876 C C . LEU B 1 407 ? 2.09 20.672 -1.045 1 98.88 407 LEU B C 1
ATOM 8878 O O . LEU B 1 407 ? 0.884 20.531 -0.825 1 98.88 407 LEU B O 1
ATOM 8882 N N . VAL B 1 408 ? 2.537 21.625 -1.735 1 98.44 408 VAL B N 1
ATOM 8883 C CA . VAL B 1 408 ? 1.648 22.641 -2.311 1 98.44 408 VAL B CA 1
ATOM 8884 C C . VAL B 1 408 ? 0.773 22 -3.387 1 98.44 408 VAL B C 1
ATOM 8886 O O . VAL B 1 408 ? -0.419 22.297 -3.484 1 98.44 408 VAL B O 1
ATOM 8889 N N . SER B 1 409 ? 1.293 21.125 -4.145 1 97.44 409 SER B N 1
ATOM 8890 C CA . SER B 1 409 ? 0.561 20.484 -5.238 1 97.44 409 SER B CA 1
ATOM 8891 C C . SER B 1 409 ? -0.593 19.641 -4.715 1 97.44 409 SER B C 1
ATOM 8893 O O . SER B 1 409 ? -1.625 19.5 -5.375 1 97.44 409 SER B O 1
ATOM 8895 N N . VAL B 1 410 ? -0.427 19.094 -3.549 1 98 410 VAL B N 1
ATOM 8896 C CA . VAL B 1 410 ? -1.472 18.203 -3.051 1 98 410 VAL B CA 1
ATOM 8897 C C . VAL B 1 410 ? -2.494 19 -2.25 1 98 410 VAL B C 1
ATOM 8899 O O . VAL B 1 410 ? -3.514 18.469 -1.814 1 98 410 VAL B O 1
ATOM 8902 N N . GLY B 1 411 ? -2.201 20.281 -1.954 1 97.88 411 GLY B N 1
ATOM 8903 C CA . GLY B 1 411 ? -3.285 21.094 -1.421 1 97.88 411 GLY B CA 1
ATOM 8904 C C . GLY B 1 411 ? -2.898 21.859 -0.169 1 97.88 411 GLY B C 1
ATOM 8905 O O . GLY B 1 411 ? -3.729 22.547 0.423 1 97.88 411 GLY B O 1
ATOM 8906 N N . VAL B 1 412 ? -1.65 21.781 0.263 1 98.5 412 VAL B N 1
ATOM 8907 C CA . VAL B 1 412 ? -1.208 22.562 1.42 1 98.5 412 VAL B CA 1
ATOM 8908 C C . VAL B 1 412 ? -1.134 24.031 1.057 1 98.5 412 VAL B C 1
ATOM 8910 O O . VAL B 1 412 ? -0.653 24.391 -0.021 1 98.5 412 VAL B O 1
ATOM 8913 N N . ASP B 1 413 ? -1.657 24.844 1.886 1 97.12 413 ASP B N 1
ATOM 8914 C CA . ASP B 1 413 ? -1.558 26.281 1.719 1 97.12 413 ASP B CA 1
ATOM 8915 C C . ASP B 1 413 ? -0.116 26.766 1.892 1 97.12 413 ASP B C 1
ATOM 8917 O O . ASP B 1 413 ? 0.464 26.625 2.971 1 97.12 413 ASP B O 1
ATOM 8921 N N . PRO B 1 414 ? 0.442 27.344 0.905 1 96.62 414 PRO B N 1
ATOM 8922 C CA . PRO B 1 414 ? 1.846 27.766 0.982 1 96.62 414 PRO B CA 1
ATOM 8923 C C . PRO B 1 414 ? 2.105 28.766 2.105 1 96.62 414 PRO B C 1
ATOM 8925 O O . PRO B 1 414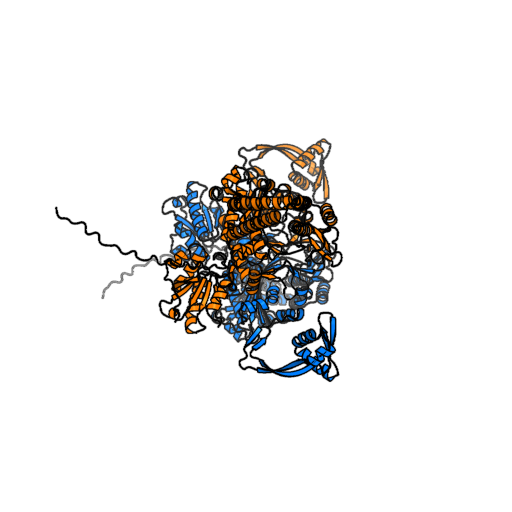 ? 3.209 28.812 2.652 1 96.62 414 PRO B O 1
ATOM 8928 N N . ALA B 1 415 ? 1.129 29.531 2.504 1 94.06 415 ALA B N 1
ATOM 8929 C CA . ALA B 1 415 ? 1.282 30.516 3.572 1 94.06 415 ALA B CA 1
ATOM 8930 C C . ALA B 1 415 ? 1.386 29.828 4.934 1 94.06 415 ALA B C 1
ATOM 8932 O O . ALA B 1 415 ? 1.823 30.438 5.91 1 94.06 415 ALA B O 1
ATOM 8933 N N . ARG B 1 416 ? 1.03 28.625 4.957 1 96 416 ARG B N 1
ATOM 8934 C CA . ARG B 1 416 ? 1.012 27.875 6.207 1 96 416 ARG B CA 1
ATOM 8935 C C . ARG B 1 416 ? 2.057 26.766 6.195 1 96 416 ARG B C 1
ATOM 8937 O O . ARG B 1 416 ? 1.895 25.75 6.867 1 96 416 ARG B O 1
ATOM 8944 N N . LEU B 1 417 ? 3.041 26.875 5.363 1 98.06 417 LEU B N 1
ATOM 8945 C CA . LEU B 1 417 ? 4.109 25.891 5.223 1 98.06 417 LEU B CA 1
ATOM 8946 C C . LEU B 1 417 ? 5.465 26.516 5.531 1 98.06 417 LEU B C 1
ATOM 8948 O O . LEU B 1 417 ? 5.805 27.578 4.988 1 98.06 417 LEU B O 1
ATOM 8952 N N . ARG B 1 418 ? 6.246 25.938 6.438 1 97.88 418 ARG B N 1
ATOM 8953 C CA . ARG B 1 418 ? 7.598 26.406 6.719 1 97.88 418 ARG B CA 1
ATOM 8954 C C . ARG B 1 418 ? 8.547 25.234 6.957 1 97.88 418 ARG B C 1
ATOM 8956 O O . ARG B 1 418 ? 8.102 24.094 7.168 1 97.88 418 ARG B O 1
ATOM 8963 N N . PHE B 1 419 ? 9.805 25.5 6.832 1 98.38 419 PHE B N 1
ATOM 8964 C CA . PHE B 1 419 ? 10.852 24.547 7.184 1 98.38 419 PHE B CA 1
ATOM 8965 C C . PHE B 1 419 ? 11.594 25 8.438 1 98.38 419 PHE B C 1
ATOM 8967 O O . PHE B 1 419 ? 12.172 26.078 8.461 1 98.38 419 PHE B O 1
ATOM 8974 N N . ARG B 1 420 ? 11.555 24.219 9.445 1 96.38 420 ARG B N 1
ATOM 8975 C CA . ARG B 1 420 ? 12.227 24.516 10.703 1 96.38 420 ARG B CA 1
ATOM 8976 C C . ARG B 1 420 ? 13.5 23.688 10.859 1 96.38 420 ARG B C 1
ATOM 8978 O O . ARG B 1 420 ? 13.469 22.469 10.711 1 96.38 420 ARG B O 1
ATOM 8985 N N . GLN B 1 421 ? 14.594 24.344 11.164 1 94.31 421 GLN B N 1
ATOM 8986 C CA . GLN B 1 421 ? 15.867 23.656 11.375 1 94.31 421 GLN B CA 1
ATOM 8987 C C . GLN B 1 421 ? 15.969 23.125 12.797 1 94.31 421 GLN B C 1
ATOM 8989 O O . GLN B 1 421 ? 15.578 23.797 13.75 1 94.31 421 GLN B O 1
ATOM 8994 N N . HIS B 1 422 ? 16.453 21.906 12.906 1 89.62 422 HIS B N 1
ATOM 8995 C CA . HIS B 1 422 ? 16.703 21.375 14.242 1 89.62 422 HIS B CA 1
ATOM 8996 C C . HIS B 1 422 ? 17.797 22.156 14.953 1 89.62 422 HIS B C 1
ATOM 8998 O O . HIS B 1 422 ? 18.797 22.516 14.336 1 89.62 422 HIS B O 1
ATOM 9004 N N . MET B 1 423 ? 17.578 22.344 16.188 1 82.25 423 MET B N 1
ATOM 9005 C CA . MET B 1 423 ? 18.625 22.953 17 1 82.25 423 MET B CA 1
ATOM 9006 C C . MET B 1 423 ? 19.672 21.922 17.391 1 82.25 423 MET B C 1
ATOM 9008 O O . MET B 1 423 ? 19.484 20.719 17.203 1 82.25 423 MET B O 1
ATOM 9012 N N . GLY B 1 424 ? 20.828 22.438 17.797 1 73.06 424 GLY B N 1
ATOM 9013 C CA . GLY B 1 424 ? 21.938 21.562 18.141 1 73.06 424 GLY B CA 1
ATOM 9014 C C . GLY B 1 424 ? 21.547 20.453 19.094 1 73.06 424 GLY B C 1
ATOM 9015 O O . GLY B 1 424 ? 21.969 19.312 18.938 1 73.06 424 GLY B O 1
ATOM 9016 N N . ASN B 1 425 ? 20.688 20.719 20.016 1 65.62 425 ASN B N 1
ATOM 9017 C CA . ASN B 1 425 ? 20.297 19.75 21.031 1 65.62 425 ASN B CA 1
ATOM 9018 C C . ASN B 1 425 ? 19.266 18.766 20.5 1 65.62 425 ASN B C 1
ATOM 9020 O O . ASN B 1 425 ? 19.031 17.703 21.094 1 65.62 425 ASN B O 1
ATOM 9024 N N . GLU B 1 426 ? 18.672 19.047 19.344 1 68.81 426 GLU B N 1
ATOM 9025 C CA . GLU B 1 426 ? 17.609 18.219 18.766 1 68.81 426 GLU B CA 1
ATOM 9026 C C . GLU B 1 426 ? 18.172 17.266 17.719 1 68.81 426 GLU B C 1
ATOM 9028 O O . GLU B 1 426 ? 17.516 16.281 17.359 1 68.81 426 GLU B O 1
ATOM 9033 N N . MET B 1 427 ? 19.297 17.578 17.406 1 68.81 427 MET B N 1
ATOM 9034 C CA . MET B 1 427 ? 19.828 16.828 16.266 1 68.81 427 MET B CA 1
ATOM 9035 C C . MET B 1 427 ? 20.203 15.406 16.672 1 68.81 427 MET B C 1
ATOM 9037 O O . MET B 1 427 ? 20.797 15.195 17.734 1 68.81 427 MET B O 1
ATOM 9041 N N . ALA B 1 428 ? 19.75 14.555 15.789 1 63.12 428 ALA B N 1
ATOM 9042 C CA . ALA B 1 428 ? 20.203 13.18 16 1 63.12 428 ALA B CA 1
ATOM 9043 C C . ALA B 1 428 ? 21.719 13.094 15.953 1 63.12 428 ALA B C 1
ATOM 9045 O O . ALA B 1 428 ? 22.375 13.93 15.328 1 63.12 428 ALA B O 1
ATOM 9046 N N . HIS B 1 429 ? 22.234 12.156 16.625 1 60.41 429 HIS B N 1
ATOM 9047 C CA . HIS B 1 429 ? 23.672 11.977 16.719 1 60.41 429 HIS B CA 1
ATOM 9048 C C . HIS B 1 429 ? 24.297 11.758 15.344 1 60.41 429 HIS B C 1
ATOM 9050 O O . HIS B 1 429 ? 25.469 12.07 15.141 1 60.41 429 HIS B O 1
ATOM 9056 N N . TYR B 1 430 ? 23.438 11.359 14.391 1 66.06 430 TYR B N 1
ATOM 9057 C CA . TYR B 1 430 ? 23.984 11.016 13.078 1 66.06 430 TYR B CA 1
ATOM 9058 C C . TYR B 1 430 ? 23.844 12.188 12.109 1 66.06 430 TYR B C 1
ATOM 9060 O O . TYR B 1 430 ? 24.469 12.195 11.047 1 66.06 430 TYR B O 1
ATOM 9068 N N . ALA B 1 431 ? 23.172 13.148 12.461 1 71.88 431 ALA B N 1
ATOM 9069 C CA . ALA B 1 431 ? 22.734 14.133 11.469 1 71.88 431 ALA B CA 1
ATOM 9070 C C . ALA B 1 431 ? 23.641 15.352 11.477 1 71.88 431 ALA B C 1
ATOM 9072 O O . ALA B 1 431 ? 24.062 15.82 12.531 1 71.88 431 ALA B O 1
ATOM 9073 N N . LYS B 1 432 ? 24.031 15.82 10.289 1 80.44 432 LYS B N 1
ATOM 9074 C CA . LYS B 1 432 ? 24.797 17.047 10.102 1 80.44 432 LYS B CA 1
ATOM 9075 C C . LYS B 1 432 ? 23.891 18.266 10.008 1 80.44 432 LYS B C 1
ATOM 9077 O O . LYS B 1 432 ? 24.234 19.328 10.508 1 80.44 432 LYS B O 1
ATOM 9082 N N . ASP B 1 433 ? 22.828 18.094 9.414 1 91.31 433 ASP B N 1
ATOM 9083 C CA . ASP B 1 433 ? 21.781 19.109 9.242 1 91.31 433 ASP B CA 1
ATOM 9084 C C . ASP B 1 433 ? 20.406 18.453 9.141 1 91.31 433 ASP B C 1
ATOM 9086 O O . ASP B 1 433 ? 20.25 17.391 8.516 1 91.31 433 ASP B O 1
ATOM 9090 N N . CYS B 1 434 ? 19.453 18.938 9.859 1 94.31 434 CYS B N 1
ATOM 9091 C CA . CYS B 1 434 ? 18.109 18.359 9.867 1 94.31 434 CYS B CA 1
ATOM 9092 C C . CYS B 1 434 ? 17.047 19.453 9.805 1 94.31 434 CYS B C 1
ATOM 9094 O O . CYS B 1 434 ? 17.141 20.453 10.516 1 94.31 434 CYS B O 1
ATOM 9096 N N . TRP B 1 435 ? 16.141 19.328 8.906 1 97 435 TRP B N 1
ATOM 9097 C CA . TRP B 1 435 ? 15.039 20.25 8.719 1 97 435 TRP B CA 1
ATOM 9098 C C . TRP B 1 435 ? 13.703 19.531 8.742 1 97 435 TRP B C 1
ATOM 9100 O O . TRP B 1 435 ? 13.578 18.422 8.203 1 97 435 TRP B O 1
ATOM 9110 N N . ASP B 1 436 ? 12.695 20.172 9.32 1 97.5 436 ASP B N 1
ATOM 9111 C CA . ASP B 1 436 ? 11.336 19.656 9.305 1 97.5 436 ASP B CA 1
ATOM 9112 C C . ASP B 1 436 ? 10.406 20.562 8.5 1 97.5 436 ASP B C 1
ATOM 9114 O O . ASP B 1 436 ? 10.359 21.781 8.734 1 97.5 436 ASP B O 1
ATOM 9118 N N . ALA B 1 437 ? 9.75 20 7.516 1 98.75 437 ALA B N 1
ATOM 9119 C CA . ALA B 1 437 ? 8.617 20.719 6.949 1 98.75 437 ALA B CA 1
ATOM 9120 C C . ALA B 1 437 ? 7.43 20.703 7.906 1 98.75 437 ALA B C 1
ATOM 9122 O O . ALA B 1 437 ? 6.895 19.641 8.234 1 98.75 437 ALA B O 1
ATOM 9123 N N . GLU B 1 438 ? 7.113 21.859 8.398 1 98.19 438 GLU B N 1
ATOM 9124 C CA . GLU B 1 438 ? 5.996 22 9.328 1 98.19 438 GLU B CA 1
ATOM 9125 C C . GLU B 1 438 ? 4.816 22.703 8.672 1 98.19 438 GLU B C 1
ATOM 9127 O O . GLU B 1 438 ? 5.004 23.656 7.918 1 98.19 438 GLU B O 1
ATOM 9132 N N . ILE B 1 439 ? 3.658 22.203 8.891 1 98.19 439 ILE B N 1
ATOM 9133 C CA . ILE B 1 439 ? 2.428 22.781 8.359 1 98.19 439 ILE B CA 1
ATOM 9134 C C . ILE B 1 439 ? 1.566 23.297 9.508 1 98.19 439 ILE B C 1
ATOM 9136 O O . ILE B 1 439 ? 1.343 22.594 10.492 1 98.19 439 ILE B O 1
ATOM 9140 N N . MET B 1 440 ? 1.09 24.516 9.398 1 95.56 440 MET B N 1
ATOM 9141 C CA . MET B 1 440 ? 0.282 25.141 10.438 1 95.56 440 MET B CA 1
ATOM 9142 C C . MET B 1 440 ? -1.152 24.625 10.398 1 95.56 440 MET B C 1
ATOM 9144 O O . MET B 1 440 ? -1.811 24.688 9.359 1 95.56 440 MET B O 1
ATOM 9148 N N . THR B 1 441 ? -1.564 24.016 11.438 1 93.06 441 THR B N 1
ATOM 9149 C CA . THR B 1 441 ? -2.938 23.547 11.602 1 93.06 441 THR B CA 1
ATOM 9150 C C . THR B 1 441 ? -3.561 24.125 12.867 1 93.06 441 THR B C 1
ATOM 9152 O O . THR B 1 441 ? -2.938 24.938 13.555 1 93.06 441 THR B O 1
ATOM 9155 N N . SER B 1 442 ? -4.789 23.766 13.156 1 89.5 442 SER B N 1
ATOM 9156 C CA . SER B 1 442 ? -5.469 24.203 14.375 1 89.5 442 SER B CA 1
ATOM 9157 C C . SER B 1 442 ? -4.77 23.672 15.617 1 89.5 442 SER B C 1
ATOM 9159 O O . SER B 1 442 ? -4.941 24.203 16.719 1 89.5 442 SER B O 1
ATOM 9161 N N . TYR B 1 443 ? -3.91 22.641 15.422 1 86.69 443 TYR B N 1
ATOM 9162 C CA . TYR B 1 443 ? -3.131 22.078 16.516 1 86.69 443 TYR B CA 1
ATOM 9163 C C . TYR B 1 443 ? -1.757 22.734 16.594 1 86.69 443 TYR B C 1
ATOM 9165 O O . TYR B 1 443 ? -0.932 22.375 17.438 1 86.69 443 TYR B O 1
ATOM 9173 N N . GLY B 1 444 ? -1.567 23.734 15.75 1 88.94 444 GLY B N 1
ATOM 9174 C CA . GLY B 1 444 ? -0.263 24.375 15.672 1 88.94 444 GLY B CA 1
ATOM 9175 C C . GLY B 1 444 ? 0.594 23.844 14.539 1 88.94 444 GLY B C 1
ATOM 9176 O O . GLY B 1 444 ? 0.079 23.266 13.578 1 88.94 444 GLY B O 1
ATOM 9177 N N . TRP B 1 445 ? 1.903 24.234 14.609 1 90.69 445 TRP B N 1
ATOM 9178 C CA . TRP B 1 445 ? 2.848 23.734 13.617 1 90.69 445 TRP B CA 1
ATOM 9179 C C . TRP B 1 445 ? 3.127 22.25 13.82 1 90.69 445 TRP B C 1
ATOM 9181 O O . TRP B 1 445 ? 3.564 21.828 14.898 1 90.69 445 TRP B O 1
ATOM 9191 N N . ILE B 1 446 ? 2.836 21.484 12.82 1 94.25 446 ILE B N 1
ATOM 9192 C CA . ILE B 1 446 ? 3.018 20.047 12.898 1 94.25 446 ILE B CA 1
ATOM 9193 C C . ILE B 1 446 ? 4.105 19.594 11.922 1 94.25 446 ILE B C 1
ATOM 9195 O O . ILE B 1 446 ? 4.066 19.953 10.742 1 94.25 446 ILE B O 1
ATOM 9199 N N . GLU B 1 447 ? 5.066 18.875 12.453 1 96.06 447 GLU B N 1
ATOM 9200 C CA . GLU B 1 447 ? 6.074 18.281 11.578 1 96.06 447 GLU B CA 1
ATOM 9201 C C . GLU B 1 447 ? 5.465 17.203 10.688 1 96.06 447 GLU B C 1
ATOM 9203 O O . GLU B 1 447 ? 4.918 16.203 11.188 1 96.06 447 GLU B O 1
ATOM 9208 N N . CYS B 1 448 ? 5.594 17.391 9.414 1 98.31 448 CYS B N 1
ATOM 9209 C CA . CYS B 1 448 ? 4.957 16.453 8.5 1 98.31 448 CYS B CA 1
ATOM 9210 C C . CYS B 1 448 ? 5.996 15.734 7.645 1 98.31 448 CYS B C 1
ATOM 9212 O O . CYS B 1 448 ? 5.754 14.625 7.168 1 98.31 448 CYS B O 1
ATOM 9214 N N . VAL B 1 449 ? 7.109 16.391 7.402 1 98.69 449 VAL B N 1
ATOM 9215 C CA . VAL B 1 449 ? 8.188 15.789 6.629 1 98.69 449 VAL B CA 1
ATOM 9216 C C . VAL B 1 449 ? 9.531 16.109 7.285 1 98.69 449 VAL B C 1
ATOM 9218 O O . VAL B 1 449 ? 9.828 17.266 7.578 1 98.69 449 VAL B O 1
ATOM 9221 N N . GLY B 1 450 ? 10.328 15.078 7.512 1 97.56 450 GLY B N 1
ATOM 9222 C CA . GLY B 1 450 ? 11.68 15.266 8.016 1 97.56 450 GLY B CA 1
ATOM 9223 C C . GLY B 1 450 ? 12.734 15.188 6.934 1 97.56 450 GLY B C 1
ATOM 9224 O O . GLY B 1 450 ? 12.641 14.359 6.027 1 97.56 450 GLY B O 1
ATOM 9225 N N . HIS B 1 451 ? 13.688 16.125 6.953 1 97.81 451 HIS B N 1
ATOM 9226 C CA . HIS B 1 451 ? 14.852 16.141 6.074 1 97.81 451 HIS B CA 1
ATOM 9227 C C . HIS B 1 451 ? 16.141 16.062 6.871 1 97.81 451 HIS B C 1
ATOM 9229 O O . HIS B 1 451 ? 16.359 16.859 7.789 1 97.81 451 HIS B O 1
ATOM 9235 N N . ALA B 1 452 ? 16.969 15.102 6.547 1 95.62 452 ALA B N 1
ATOM 9236 C CA . ALA B 1 452 ? 18.203 14.961 7.316 1 95.62 452 ALA B CA 1
ATOM 9237 C C . ALA B 1 452 ? 19.359 14.555 6.418 1 95.62 452 ALA B C 1
ATOM 9239 O O . ALA B 1 452 ? 19.188 13.766 5.484 1 95.62 452 ALA B O 1
ATOM 9240 N N . ASP B 1 453 ? 20.453 15.172 6.613 1 94.56 453 ASP B N 1
ATOM 9241 C CA . ASP B 1 453 ? 21.719 14.578 6.203 1 94.56 453 ASP B CA 1
ATOM 9242 C C . ASP B 1 453 ? 22.234 13.602 7.258 1 94.56 453 ASP B C 1
ATOM 9244 O O . ASP B 1 453 ? 22.859 14.008 8.227 1 94.56 453 ASP B O 1
ATOM 9248 N N . ARG B 1 454 ? 22.031 12.32 6.992 1 88.5 454 ARG B N 1
ATOM 9249 C CA . ARG B 1 454 ? 22.281 11.273 7.98 1 88.5 454 ARG B CA 1
ATOM 9250 C C . ARG B 1 454 ? 23.734 10.828 7.953 1 88.5 454 ARG B C 1
ATOM 9252 O O . ARG B 1 454 ? 24.094 9.797 8.539 1 88.5 454 ARG B O 1
ATOM 9259 N N . SER B 1 455 ? 24.469 11.43 7.227 1 88 455 SER B N 1
ATOM 9260 C CA . SER B 1 455 ? 25.844 11 7.027 1 88 455 SER B CA 1
ATOM 9261 C C . SER B 1 455 ? 25.922 9.516 6.676 1 88 455 SER B C 1
ATOM 9263 O O . SER B 1 455 ? 25.109 9.023 5.891 1 88 455 SER B O 1
ATOM 9265 N N . CYS B 1 456 ? 26.859 8.797 7.215 1 84.94 456 CYS B N 1
ATOM 9266 C CA . CYS B 1 456 ? 27.047 7.398 6.855 1 84.94 456 CYS B CA 1
ATOM 9267 C C . CYS B 1 456 ? 26.672 6.484 8.016 1 84.94 456 CYS B C 1
ATOM 9269 O O . CYS B 1 456 ? 27.047 5.312 8.039 1 84.94 456 CYS B O 1
ATOM 9271 N N . TYR B 1 457 ? 25.922 6.91 8.891 1 87.56 457 TYR B N 1
ATOM 9272 C CA . TYR B 1 457 ? 25.719 6.254 10.18 1 87.56 457 TYR B CA 1
ATOM 9273 C C . TYR B 1 457 ? 25.047 4.895 9.992 1 87.56 457 TYR B C 1
ATOM 9275 O O . TYR B 1 457 ? 25.562 3.879 10.469 1 87.56 457 TYR B O 1
ATOM 9283 N N . ASP B 1 458 ? 23.984 4.812 9.336 1 91.19 458 ASP B N 1
ATOM 9284 C CA . ASP B 1 458 ? 23.188 3.598 9.211 1 91.19 458 ASP B CA 1
ATOM 9285 C C . ASP B 1 458 ? 23.953 2.5 8.492 1 91.19 458 ASP B C 1
ATOM 9287 O O . ASP B 1 458 ? 23.969 1.348 8.93 1 91.19 458 ASP B O 1
ATOM 9291 N N . LEU B 1 459 ? 24.609 2.885 7.414 1 95.38 459 LEU B N 1
ATOM 9292 C CA . LEU B 1 459 ? 25.391 1.91 6.664 1 95.38 459 LEU B CA 1
ATOM 9293 C C . LEU B 1 459 ? 26.531 1.362 7.512 1 95.38 459 LEU B C 1
ATOM 9295 O O . LEU B 1 459 ? 26.797 0.159 7.496 1 95.38 459 LEU B O 1
ATOM 9299 N N . GLN B 1 460 ? 27.156 2.223 8.258 1 93.31 460 GLN B N 1
ATOM 9300 C CA . GLN B 1 460 ? 28.281 1.811 9.102 1 93.31 460 GLN B CA 1
ATOM 9301 C C . GLN B 1 460 ? 27.812 0.88 10.211 1 93.31 460 GLN B C 1
ATOM 9303 O O . GLN B 1 460 ? 28.484 -0.108 10.523 1 93.31 460 GLN B O 1
ATOM 9308 N N . GLN B 1 461 ? 26.719 1.207 10.805 1 92.88 461 GLN B N 1
ATOM 9309 C CA . GLN B 1 461 ? 26.188 0.382 11.883 1 92.88 461 GLN B CA 1
ATOM 9310 C C . GLN B 1 461 ? 25.844 -1.017 11.391 1 92.88 461 GLN B C 1
ATOM 9312 O O . GLN B 1 461 ? 26.172 -2.014 12.031 1 92.88 461 GLN B O 1
ATOM 9317 N N . HIS B 1 462 ? 25.172 -1.135 10.266 1 95.81 462 HIS B N 1
ATOM 9318 C CA . HIS B 1 462 ? 24.797 -2.434 9.727 1 95.81 462 HIS B CA 1
ATOM 9319 C C . HIS B 1 462 ? 26.016 -3.213 9.25 1 95.81 462 HIS B C 1
ATOM 9321 O O . HIS B 1 462 ? 26.062 -4.438 9.398 1 95.81 462 HIS B O 1
ATOM 9327 N N . ALA B 1 463 ? 26.953 -2.469 8.656 1 95.44 463 ALA B N 1
ATOM 9328 C CA . ALA B 1 463 ? 28.188 -3.121 8.227 1 95.44 463 ALA B CA 1
ATOM 9329 C C . ALA B 1 463 ? 28.938 -3.721 9.422 1 95.44 463 ALA B C 1
ATOM 9331 O O . ALA B 1 463 ? 29.438 -4.844 9.344 1 95.44 463 ALA B O 1
ATOM 9332 N N . LYS B 1 464 ? 28.984 -3.012 10.445 1 93.19 464 LYS B N 1
ATOM 9333 C CA . LYS B 1 464 ? 29.672 -3.463 11.656 1 93.19 464 LYS B CA 1
ATOM 9334 C C . LYS B 1 464 ? 28.953 -4.664 12.273 1 93.19 464 LYS B C 1
ATOM 9336 O O . LYS B 1 464 ? 29.609 -5.625 12.703 1 93.19 464 LYS B O 1
ATOM 9341 N N . ALA B 1 465 ? 27.688 -4.625 12.297 1 93.88 465 ALA B N 1
ATOM 9342 C CA . ALA B 1 465 ? 26.906 -5.672 12.945 1 93.88 465 ALA B CA 1
ATOM 9343 C C . ALA B 1 465 ? 26.922 -6.961 12.133 1 93.88 465 ALA B C 1
ATOM 9345 O O . ALA B 1 465 ? 26.844 -8.055 12.695 1 93.88 465 ALA B O 1
ATOM 9346 N N . THR B 1 466 ? 27.062 -6.914 10.836 1 94.81 466 THR B N 1
ATOM 9347 C CA . THR B 1 466 ? 26.906 -8.078 9.977 1 94.81 466 THR B CA 1
ATOM 9348 C C . THR B 1 466 ? 28.266 -8.5 9.398 1 94.81 466 THR B C 1
ATOM 9350 O O . THR B 1 466 ? 28.391 -9.594 8.844 1 94.81 466 THR B O 1
ATOM 9353 N N . ASN B 1 467 ? 29.234 -7.625 9.391 1 90.94 467 ASN B N 1
ATOM 9354 C CA . ASN B 1 467 ? 30.547 -7.82 8.781 1 90.94 467 ASN B CA 1
ATOM 9355 C C . ASN B 1 467 ? 30.453 -7.891 7.258 1 90.94 467 ASN B C 1
ATOM 9357 O O . ASN B 1 467 ? 31.203 -8.633 6.617 1 90.94 467 ASN B O 1
ATOM 9361 N N . VAL B 1 468 ? 29.375 -7.297 6.766 1 92.56 468 VAL B N 1
ATOM 9362 C CA . VAL B 1 468 ? 29.219 -7.137 5.324 1 92.56 468 VAL B CA 1
ATOM 9363 C C . VAL B 1 468 ? 29.562 -5.707 4.918 1 92.56 468 VAL B C 1
ATOM 9365 O O . VAL B 1 468 ? 29.078 -4.75 5.523 1 92.56 468 VAL B O 1
ATOM 9368 N N . LYS B 1 469 ? 30.375 -5.559 3.916 1 91.44 469 LYS B N 1
ATOM 9369 C CA . LYS B 1 469 ? 30.797 -4.234 3.475 1 91.44 469 LYS B CA 1
ATOM 9370 C C . LYS B 1 469 ? 29.688 -3.516 2.729 1 91.44 469 LYS B C 1
ATOM 9372 O O . LYS B 1 469 ? 29.172 -4.02 1.726 1 91.44 469 LYS B O 1
ATOM 9377 N N . LEU B 1 470 ? 29.281 -2.465 3.217 1 95.81 470 LEU B N 1
ATOM 9378 C CA . LEU B 1 470 ? 28.312 -1.593 2.564 1 95.81 470 LEU B CA 1
ATOM 9379 C C . LEU B 1 470 ? 28.984 -0.302 2.092 1 95.81 470 LEU B C 1
ATOM 9381 O O . LEU B 1 470 ? 28.781 0.757 2.691 1 95.81 470 LEU B O 1
ATOM 9385 N N . VAL B 1 471 ? 29.797 -0.423 1.007 1 95.38 471 VAL B N 1
ATOM 9386 C CA . VAL B 1 471 ? 30.609 0.688 0.521 1 95.38 471 VAL B CA 1
ATOM 9387 C C . VAL B 1 471 ? 30.406 0.858 -0.982 1 95.38 471 VAL B C 1
ATOM 9389 O O . VAL B 1 471 ? 29.891 -0.041 -1.652 1 95.38 471 VAL B O 1
ATOM 9392 N N . ALA B 1 472 ? 30.641 2.018 -1.453 1 95.81 472 ALA B N 1
ATOM 9393 C CA . ALA B 1 472 ? 30.688 2.332 -2.879 1 95.81 472 ALA B CA 1
ATOM 9394 C C . ALA B 1 472 ? 32.125 2.564 -3.342 1 95.81 472 ALA B C 1
ATOM 9396 O O . ALA B 1 472 ? 33.031 2.705 -2.52 1 95.81 472 ALA B O 1
ATOM 9397 N N . THR B 1 473 ? 32.281 2.453 -4.648 1 92.75 473 THR B N 1
ATOM 9398 C CA . THR B 1 473 ? 33.625 2.664 -5.207 1 92.75 473 THR B CA 1
ATOM 9399 C C . THR B 1 473 ? 33.656 3.924 -6.07 1 92.75 473 THR B C 1
ATOM 9401 O O . THR B 1 473 ? 32.656 4.27 -6.707 1 92.75 473 THR B O 1
ATOM 9404 N N . LYS B 1 474 ? 34.719 4.609 -5.945 1 89.38 474 LYS B N 1
ATOM 9405 C CA . LYS B 1 474 ? 34.938 5.809 -6.742 1 89.38 474 LYS B CA 1
ATOM 9406 C C . LYS B 1 474 ? 36.25 5.707 -7.504 1 89.38 474 LYS B C 1
ATOM 9408 O O . LYS B 1 474 ? 37.281 5.301 -6.945 1 89.38 474 LYS B O 1
ATOM 9413 N N . PRO B 1 475 ? 36.219 5.969 -8.82 1 86.31 475 PRO B N 1
ATOM 9414 C CA . PRO B 1 475 ? 37.469 5.926 -9.578 1 86.31 475 PRO B CA 1
ATOM 9415 C C . PRO B 1 475 ? 38.469 6.984 -9.117 1 86.31 475 PRO B C 1
ATOM 9417 O O . PRO B 1 475 ? 38.062 8.109 -8.805 1 86.31 475 PRO B O 1
ATOM 9420 N N . LEU B 1 476 ? 39.688 6.535 -9.016 1 86.62 476 LEU B N 1
ATOM 9421 C CA . LEU B 1 476 ? 40.75 7.465 -8.648 1 86.62 476 LEU B CA 1
ATOM 9422 C C . LEU B 1 476 ? 41.281 8.203 -9.875 1 86.62 476 LEU B C 1
ATOM 9424 O O . LEU B 1 476 ? 41.375 7.625 -10.961 1 86.62 476 LEU B O 1
ATOM 9428 N N . ALA B 1 477 ? 41.438 9.523 -9.695 1 82.56 477 ALA B N 1
ATOM 9429 C CA . ALA B 1 477 ? 42 10.305 -10.789 1 82.56 477 ALA B CA 1
ATOM 9430 C C . ALA B 1 477 ? 43.375 9.758 -11.211 1 82.56 477 ALA B C 1
ATOM 9432 O O . ALA B 1 477 ? 43.688 9.68 -12.406 1 82.56 477 ALA B O 1
ATOM 9433 N N . GLN B 1 478 ? 44.219 9.367 -10.195 1 82.69 478 GLN B N 1
ATOM 9434 C CA . GLN B 1 478 ? 45.5 8.734 -10.43 1 82.69 478 GLN B CA 1
ATOM 9435 C C . GLN B 1 478 ? 45.656 7.449 -9.625 1 82.69 478 GLN B C 1
ATOM 9437 O O . GLN B 1 478 ? 45.312 7.418 -8.438 1 82.69 478 GLN B O 1
ATOM 9442 N N . PRO B 1 479 ? 45.875 6.391 -10.422 1 84.25 479 PRO B N 1
ATOM 9443 C CA . PRO B 1 479 ? 46.062 5.129 -9.703 1 84.25 479 PRO B CA 1
ATOM 9444 C C . PRO B 1 479 ? 47.031 5.25 -8.531 1 84.25 479 PRO B C 1
ATOM 9446 O O . PRO B 1 479 ? 48.031 5.969 -8.633 1 84.25 479 PRO B O 1
ATOM 9449 N N . LYS B 1 480 ? 46.625 4.859 -7.391 1 81.56 480 LYS B N 1
ATOM 9450 C CA . LYS B 1 480 ? 47.469 4.891 -6.199 1 81.56 480 LYS B CA 1
ATOM 9451 C C . LYS B 1 480 ? 48.156 3.543 -5.965 1 81.56 480 LYS B C 1
ATOM 9453 O O . LYS B 1 480 ? 47.5 2.498 -6.039 1 81.56 480 LYS B O 1
ATOM 9458 N N . LYS B 1 481 ? 49.406 3.572 -5.906 1 76.81 481 LYS B N 1
ATOM 9459 C CA . LYS B 1 481 ? 50.156 2.363 -5.605 1 76.81 481 LYS B CA 1
ATOM 9460 C C . LYS B 1 481 ? 50.188 2.088 -4.102 1 76.81 481 LYS B C 1
ATOM 9462 O O . LYS B 1 481 ? 50.625 2.928 -3.318 1 76.81 481 LYS B O 1
ATOM 9467 N N . VAL B 1 482 ? 49.344 1.276 -3.689 1 76.69 482 VAL B N 1
ATOM 9468 C CA . VAL B 1 482 ? 49.312 0.951 -2.266 1 76.69 482 VAL B CA 1
ATOM 9469 C C . VAL B 1 482 ? 50.125 -0.317 -2.008 1 76.69 482 VAL B C 1
ATOM 9471 O O . VAL B 1 482 ? 50.031 -1.272 -2.785 1 76.69 482 VAL B O 1
ATOM 9474 N N . THR B 1 483 ? 50.969 -0.209 -1.027 1 74.06 483 THR B N 1
ATOM 9475 C CA . THR B 1 483 ? 51.75 -1.36 -0.623 1 74.06 483 THR B CA 1
ATOM 9476 C C . THR B 1 483 ? 50.969 -2.27 0.311 1 74.06 483 THR B C 1
ATOM 9478 O O . THR B 1 483 ? 50.469 -1.818 1.341 1 74.06 483 THR B O 1
ATOM 9481 N N . GLN B 1 484 ? 50.406 -3.246 -0.156 1 71.25 484 GLN B N 1
ATOM 9482 C CA . GLN B 1 484 ? 49.688 -4.18 0.719 1 71.25 484 GLN B CA 1
ATOM 9483 C C . GLN B 1 484 ? 50.594 -5.371 1.078 1 71.25 484 GLN B C 1
ATOM 9485 O O . GLN B 1 484 ? 51.406 -5.793 0.278 1 71.25 484 GLN B O 1
ATOM 9490 N N . VAL B 1 485 ? 50.469 -5.77 2.363 1 74.62 485 VAL B N 1
ATOM 9491 C CA . VAL B 1 485 ? 51.219 -6.938 2.844 1 74.62 485 VAL B CA 1
ATOM 9492 C C . VAL B 1 485 ? 50.375 -8.195 2.639 1 74.62 485 VAL B C 1
ATOM 9494 O O . VAL B 1 485 ? 49.219 -8.258 3.074 1 74.62 485 VAL B O 1
ATOM 9497 N N . VAL B 1 486 ? 50.719 -9.008 1.785 1 80.38 486 VAL B N 1
ATOM 9498 C CA . VAL B 1 486 ? 49.969 -10.234 1.51 1 80.38 486 VAL B CA 1
ATOM 9499 C C . VAL B 1 486 ? 50.719 -11.43 2.059 1 80.38 486 VAL B C 1
ATOM 9501 O O . VAL B 1 486 ? 51.969 -11.492 1.969 1 80.38 486 VAL B O 1
ATOM 9504 N N . PRO B 1 487 ? 49.969 -12.352 2.711 1 84.31 487 PRO B N 1
ATOM 9505 C CA . PRO B 1 487 ? 50.625 -13.578 3.166 1 84.31 487 PRO B CA 1
ATOM 9506 C C . PRO B 1 487 ? 51 -14.516 2.018 1 84.31 487 PRO B C 1
ATOM 9508 O O . PRO B 1 487 ? 50.188 -14.703 1.093 1 84.31 487 PRO B O 1
ATOM 9511 N N . VAL B 1 488 ? 52.125 -14.914 1.917 1 86.06 488 VAL B N 1
ATOM 9512 C CA . VAL B 1 488 ? 52.594 -15.891 0.939 1 86.06 488 VAL B CA 1
ATOM 9513 C C . VAL B 1 488 ? 52.844 -17.234 1.626 1 86.06 488 VAL B C 1
ATOM 9515 O O . VAL B 1 488 ? 53.875 -17.422 2.27 1 86.06 488 VAL B O 1
ATOM 9518 N N . PRO B 1 489 ? 51.844 -18.109 1.438 1 87.19 489 PRO B N 1
ATOM 9519 C CA . PRO B 1 489 ? 52 -19.422 2.08 1 87.19 489 PRO B CA 1
ATOM 9520 C C . PRO B 1 489 ? 53.031 -20.312 1.356 1 87.19 489 PRO B C 1
ATOM 9522 O O . PRO B 1 489 ? 53.094 -20.281 0.126 1 87.19 489 PRO B O 1
ATOM 9525 N N . ASN B 1 490 ? 53.906 -20.953 2.074 1 86.38 490 ASN B N 1
ATOM 9526 C CA . ASN B 1 490 ? 54.75 -22.031 1.593 1 86.38 490 ASN B CA 1
ATOM 9527 C C . ASN B 1 490 ? 54.062 -23.391 1.673 1 86.38 490 ASN B C 1
ATOM 9529 O O . ASN B 1 490 ? 54.094 -24.047 2.709 1 86.38 490 ASN B O 1
ATOM 9533 N N . MET B 1 491 ? 53.438 -23.703 0.619 1 86.69 491 MET B N 1
ATOM 9534 C CA . MET B 1 491 ? 52.531 -24.844 0.616 1 86.69 491 MET B CA 1
ATOM 9535 C C . MET B 1 491 ? 53.312 -26.156 0.838 1 86.69 491 MET B C 1
ATOM 9537 O O . MET B 1 491 ? 52.75 -27.125 1.336 1 86.69 491 MET B O 1
ATOM 9541 N N . ALA B 1 492 ? 54.594 -26.188 0.518 1 84.75 492 ALA B N 1
ATOM 9542 C CA . ALA B 1 492 ? 55.406 -27.375 0.765 1 84.75 492 ALA B CA 1
ATOM 9543 C C . ALA B 1 492 ? 55.531 -27.656 2.26 1 84.75 492 ALA B C 1
ATOM 9545 O O . ALA B 1 492 ? 55.375 -28.797 2.701 1 84.75 492 ALA B O 1
ATOM 9546 N N . VAL B 1 493 ? 55.719 -26.594 3.018 1 89.12 493 VAL B N 1
ATOM 9547 C CA . VAL B 1 493 ? 55.875 -26.719 4.461 1 89.12 493 VAL B CA 1
ATOM 9548 C C . VAL B 1 493 ? 54.531 -26.906 5.129 1 89.12 493 VAL B C 1
ATOM 9550 O O . VAL B 1 493 ? 54.375 -27.75 6.023 1 89.12 493 VAL B O 1
ATOM 9553 N N . ILE B 1 494 ? 53.5 -26.203 4.656 1 90.44 494 ILE B N 1
ATOM 9554 C CA . ILE B 1 494 ? 52.156 -26.266 5.227 1 90.44 494 ILE B CA 1
ATOM 9555 C C . ILE B 1 494 ? 51.562 -27.641 4.957 1 90.44 494 ILE B C 1
ATOM 9557 O O . ILE B 1 494 ? 50.938 -28.234 5.844 1 90.44 494 ILE B O 1
ATOM 9561 N N . GLY B 1 495 ? 51.75 -28.172 3.807 1 85.5 495 GLY B N 1
ATOM 9562 C CA . GLY B 1 495 ? 51.25 -29.5 3.449 1 85.5 495 GLY B CA 1
ATOM 9563 C C . GLY B 1 495 ? 51.844 -30.609 4.285 1 85.5 495 GLY B C 1
ATOM 9564 O O . GLY B 1 495 ? 51.156 -31.562 4.652 1 85.5 495 GLY B O 1
ATOM 9565 N N . LYS B 1 496 ? 53.188 -30.531 4.566 1 85.06 496 LYS B N 1
ATOM 9566 C CA . LYS B 1 496 ? 53.875 -31.531 5.375 1 85.06 496 LYS B CA 1
ATOM 9567 C C . LYS B 1 496 ? 53.406 -31.469 6.828 1 85.06 496 LYS B C 1
ATOM 9569 O O . LYS B 1 496 ? 53.281 -32.5 7.48 1 85.06 496 LYS B O 1
ATOM 9574 N N . ALA B 1 497 ? 53.094 -30.25 7.207 1 87.06 497 ALA B N 1
ATOM 9575 C CA . ALA B 1 497 ? 52.781 -30.062 8.617 1 87.06 497 ALA B CA 1
ATOM 9576 C C . ALA B 1 497 ? 51.312 -30.359 8.891 1 87.06 497 ALA B C 1
ATOM 9578 O O . ALA B 1 497 ? 50.969 -30.938 9.922 1 87.06 497 ALA B O 1
ATOM 9579 N N . PHE B 1 498 ? 50.406 -29.953 7.906 1 88.38 498 PHE B N 1
ATOM 9580 C CA . PHE B 1 498 ? 49 -29.984 8.25 1 88.38 498 PHE B CA 1
ATOM 9581 C C . PHE B 1 498 ? 48.219 -30.875 7.273 1 88.38 498 PHE B C 1
ATOM 9583 O O . PHE B 1 498 ? 47 -31.016 7.383 1 88.38 498 PHE B O 1
ATOM 9590 N N . LYS B 1 499 ? 48.875 -31.484 6.348 1 83.19 499 LYS B N 1
ATOM 9591 C CA . LYS B 1 499 ? 48.375 -32.469 5.406 1 83.19 499 LYS B CA 1
ATOM 9592 C C . LYS B 1 499 ? 47.062 -31.984 4.793 1 83.19 499 LYS B C 1
ATOM 9594 O O . LYS B 1 499 ? 47 -30.969 4.102 1 83.19 499 LYS B O 1
ATOM 9599 N N . ALA B 1 500 ? 45.906 -32.594 5.195 1 80.06 500 ALA B N 1
ATOM 9600 C CA . ALA B 1 500 ? 44.625 -32.344 4.582 1 80.06 500 ALA B CA 1
ATOM 9601 C C . ALA B 1 500 ? 44.125 -30.938 4.887 1 80.06 500 ALA B C 1
ATOM 9603 O O . ALA B 1 500 ? 43.375 -30.359 4.098 1 80.06 500 ALA B O 1
ATOM 9604 N N . ASP B 1 501 ? 44.625 -30.312 5.855 1 83 501 ASP B N 1
ATOM 9605 C CA . ASP B 1 501 ? 44.156 -29 6.254 1 83 501 ASP B CA 1
ATOM 9606 C C . ASP B 1 501 ? 44.969 -27.891 5.551 1 83 501 ASP B C 1
ATOM 9608 O O . ASP B 1 501 ? 44.719 -26.703 5.77 1 83 501 ASP B O 1
ATOM 9612 N N . GLY B 1 502 ? 45.844 -28.281 4.797 1 86.25 502 GLY B N 1
ATOM 9613 C CA . GLY B 1 502 ? 46.656 -27.328 4.086 1 86.25 502 GLY B CA 1
ATOM 9614 C C . GLY B 1 502 ? 45.875 -26.422 3.162 1 86.25 502 GLY B C 1
ATOM 9615 O O . GLY B 1 502 ? 46.125 -25.203 3.123 1 86.25 502 GLY B O 1
ATOM 9616 N N . LYS B 1 503 ? 45 -27.016 2.492 1 83 503 LYS B N 1
ATOM 9617 C CA . LYS B 1 503 ? 44.188 -26.25 1.569 1 83 503 LYS B CA 1
ATOM 9618 C C . LYS B 1 503 ? 43.281 -25.25 2.32 1 83 503 LYS B C 1
ATOM 9620 O O . LYS B 1 503 ? 43.094 -24.125 1.861 1 83 503 LYS B O 1
ATOM 9625 N N . LEU B 1 504 ? 42.812 -25.703 3.371 1 82.75 504 LEU B N 1
ATOM 9626 C CA . LEU B 1 504 ? 42 -24.844 4.207 1 82.75 504 LEU B CA 1
ATOM 9627 C C . LEU B 1 504 ? 42.812 -23.641 4.699 1 82.75 504 LEU B C 1
ATOM 9629 O O . LEU B 1 504 ? 42.312 -22.516 4.695 1 82.75 504 LEU B O 1
ATOM 9633 N N . ILE B 1 505 ? 44.031 -23.859 5.117 1 85.75 505 ILE B N 1
ATOM 9634 C CA . ILE B 1 505 ? 44.906 -22.797 5.621 1 85.75 505 ILE B CA 1
ATOM 9635 C C . ILE B 1 505 ? 45.188 -21.781 4.516 1 85.75 505 ILE B C 1
ATOM 9637 O O . ILE B 1 505 ? 45.156 -20.578 4.754 1 85.75 505 ILE B O 1
ATOM 9641 N N . LYS B 1 506 ? 45.344 -22.234 3.342 1 84.88 506 LYS B N 1
ATOM 9642 C CA . LYS B 1 506 ? 45.562 -21.344 2.203 1 84.88 506 LYS B CA 1
ATOM 9643 C C . LYS B 1 506 ? 44.344 -20.438 1.983 1 84.88 506 LYS B C 1
ATOM 9645 O O . LYS B 1 506 ? 44.5 -19.219 1.81 1 84.88 506 LYS B O 1
ATOM 9650 N N . THR B 1 507 ? 43.25 -21.031 2.061 1 81.06 507 THR B N 1
ATOM 9651 C CA . THR B 1 507 ? 42 -20.281 1.848 1 81.06 507 THR B CA 1
ATOM 9652 C C . THR B 1 507 ? 41.812 -19.25 2.949 1 81.06 507 THR B C 1
ATOM 9654 O O . THR B 1 507 ? 41.375 -18.125 2.678 1 81.06 507 THR B O 1
ATOM 9657 N N . LEU B 1 508 ? 42.156 -19.625 4.141 1 81.75 508 LEU B N 1
ATOM 9658 C CA . LEU B 1 508 ? 42 -18.734 5.273 1 81.75 508 LEU B CA 1
ATOM 9659 C C . LEU B 1 508 ? 43 -17.562 5.172 1 81.75 508 LEU B C 1
ATOM 9661 O O . LEU B 1 508 ? 42.625 -16.422 5.477 1 81.75 508 LEU B O 1
ATOM 9665 N N . LEU B 1 509 ? 44.156 -17.891 4.703 1 84.69 509 LEU B N 1
ATOM 9666 C CA . LEU B 1 509 ? 45.188 -16.859 4.578 1 84.69 509 LEU B CA 1
ATOM 9667 C C . LEU B 1 509 ? 44.812 -15.844 3.496 1 84.69 509 LEU B C 1
ATOM 9669 O O . LEU B 1 509 ? 45.062 -14.648 3.646 1 84.69 509 LEU B O 1
ATOM 9673 N N . GLU B 1 510 ? 44.062 -16.281 2.514 1 77.62 510 GLU B N 1
ATOM 9674 C CA . GLU B 1 510 ? 43.656 -15.422 1.404 1 77.62 510 GLU B CA 1
ATOM 9675 C C . GLU B 1 510 ? 42.531 -14.492 1.818 1 77.62 510 GLU B C 1
ATOM 9677 O O . GLU B 1 510 ? 42.375 -13.406 1.249 1 77.62 510 GLU B O 1
ATOM 9682 N N . LYS B 1 511 ? 41.906 -14.898 2.855 1 71.56 511 LYS B N 1
ATOM 9683 C CA . LYS B 1 511 ? 40.75 -14.148 3.277 1 71.56 511 LYS B CA 1
ATOM 9684 C C . LYS B 1 511 ? 41.094 -13.172 4.395 1 71.56 511 LYS B C 1
ATOM 9686 O O . LYS B 1 511 ? 40.219 -12.398 4.836 1 71.56 511 LYS B O 1
ATOM 9691 N N . LEU B 1 512 ? 42.406 -13.172 4.836 1 77.25 512 LEU B N 1
ATOM 9692 C CA . LEU B 1 512 ? 42.781 -12.312 5.949 1 77.25 512 LEU B CA 1
ATOM 9693 C C . LEU B 1 512 ? 42.688 -10.836 5.562 1 77.25 512 LEU B C 1
ATOM 9695 O O . LEU B 1 512 ? 43.062 -10.461 4.445 1 77.25 512 LEU B O 1
ATOM 9699 N N . GLU B 1 513 ? 42.125 -9.969 6.457 1 72.62 513 GLU B N 1
ATOM 9700 C CA . GLU B 1 513 ? 42.094 -8.523 6.301 1 72.62 513 GLU B CA 1
ATOM 9701 C C . GLU B 1 513 ? 43.469 -7.898 6.562 1 72.62 513 GLU B C 1
ATOM 9703 O O . GLU B 1 513 ? 44.312 -8.492 7.242 1 72.62 513 GLU B O 1
ATOM 9708 N N . PRO B 1 514 ? 43.75 -6.723 6.027 1 71.12 514 PRO B N 1
ATOM 9709 C CA . PRO B 1 514 ? 45.062 -6.078 6.172 1 71.12 514 PRO B CA 1
ATOM 9710 C C . PRO B 1 514 ? 45.5 -5.969 7.629 1 71.12 514 PRO B C 1
ATOM 9712 O O . PRO B 1 514 ? 46.688 -6.168 7.93 1 71.12 514 PRO B O 1
ATOM 9715 N N . SER B 1 515 ? 44.5 -5.797 8.383 1 73.81 515 SER B N 1
ATOM 9716 C CA . SER B 1 515 ? 44.844 -5.691 9.789 1 73.81 515 SER B CA 1
ATOM 9717 C C . SER B 1 515 ? 45.281 -7.039 10.352 1 73.81 515 SER B C 1
ATOM 9719 O O . SER B 1 515 ? 46.219 -7.113 11.156 1 73.81 515 SER B O 1
ATOM 9721 N N . GLU B 1 516 ? 44.688 -8.078 9.82 1 78.44 516 GLU B N 1
ATOM 9722 C CA . GLU B 1 516 ? 45.062 -9.422 10.266 1 78.44 516 GLU B CA 1
ATOM 9723 C C . GLU B 1 516 ? 46.406 -9.867 9.695 1 78.44 516 GLU B C 1
ATOM 9725 O O . GLU B 1 516 ? 47.125 -10.609 10.344 1 78.44 516 GLU B O 1
ATOM 9730 N N . VAL B 1 517 ? 46.688 -9.359 8.562 1 83.31 517 VAL B N 1
ATOM 9731 C CA . VAL B 1 517 ? 47.938 -9.703 7.941 1 83.31 517 VAL B CA 1
ATOM 9732 C C . VAL B 1 517 ? 49.094 -9.039 8.711 1 83.31 517 VAL B C 1
ATOM 9734 O O . VAL B 1 517 ? 50.156 -9.648 8.906 1 83.31 517 VAL B O 1
ATOM 9737 N N . THR B 1 518 ? 48.781 -7.848 9.195 1 79.25 518 THR B N 1
ATOM 9738 C CA . THR B 1 518 ? 49.75 -7.176 10.023 1 79.25 518 THR B CA 1
ATOM 9739 C C . THR B 1 518 ? 49.969 -7.926 11.336 1 79.25 518 THR B C 1
ATOM 9741 O O . THR B 1 518 ? 51.094 -8.086 11.789 1 79.25 518 THR B O 1
ATOM 9744 N N . ALA B 1 519 ? 48.906 -8.414 11.82 1 82.56 519 ALA B N 1
ATOM 9745 C CA . ALA B 1 519 ? 49 -9.219 13.039 1 82.56 519 ALA B CA 1
ATOM 9746 C C . ALA B 1 519 ? 49.719 -10.531 12.766 1 82.56 519 ALA B C 1
ATOM 9748 O O . ALA B 1 519 ? 50.531 -10.992 13.602 1 82.56 519 ALA B O 1
ATOM 9749 N N . LEU B 1 520 ? 49.469 -11.086 11.656 1 87.25 520 LEU B N 1
ATOM 9750 C CA . LEU B 1 520 ? 50.188 -12.289 11.234 1 87.25 520 LEU B CA 1
ATOM 9751 C C . LEU B 1 520 ? 51.688 -12.031 11.125 1 87.25 520 LEU B C 1
ATOM 9753 O O . LEU B 1 520 ? 52.5 -12.836 11.609 1 87.25 520 LEU B O 1
ATOM 9757 N N . ALA B 1 521 ? 52.031 -10.922 10.57 1 83.38 521 ALA B N 1
ATOM 9758 C CA . ALA B 1 521 ? 53.438 -10.57 10.414 1 83.38 521 ALA B CA 1
ATOM 9759 C C . ALA B 1 521 ? 54.125 -10.406 11.781 1 83.38 521 ALA B C 1
ATOM 9761 O O . ALA B 1 521 ? 55.219 -10.898 11.992 1 83.38 521 ALA B O 1
ATOM 9762 N N . GLU B 1 522 ? 53.406 -9.758 12.617 1 84.25 522 GLU B N 1
ATOM 9763 C CA . GLU B 1 522 ? 53.938 -9.547 13.961 1 84.25 522 GLU B CA 1
ATOM 9764 C C . GLU B 1 522 ? 54 -10.859 14.734 1 84.25 522 GLU B C 1
ATOM 9766 O O . GLU B 1 522 ? 54.969 -11.109 15.461 1 84.25 522 GLU B O 1
ATOM 9771 N N . GLY B 1 523 ? 53.062 -11.617 14.562 1 85.81 523 GLY B N 1
ATOM 9772 C CA . GLY B 1 523 ? 53.031 -12.914 15.219 1 85.81 523 GLY B CA 1
ATOM 9773 C C . GLY B 1 523 ? 54.156 -13.836 14.727 1 85.81 523 GLY B C 1
ATOM 9774 O O . GLY B 1 523 ? 54.781 -14.547 15.523 1 85.81 523 GLY B O 1
ATOM 9775 N N . LEU B 1 524 ? 54.406 -13.805 13.539 1 87.19 524 LEU B N 1
ATOM 9776 C CA . LEU B 1 524 ? 55.438 -14.641 12.953 1 87.19 524 LEU B CA 1
ATOM 9777 C C . LEU B 1 524 ? 56.812 -14.219 13.453 1 87.19 524 LEU B C 1
ATOM 9779 O O . LEU B 1 524 ? 57.688 -15.062 13.695 1 87.19 524 LEU B O 1
ATOM 9783 N N . LYS B 1 525 ? 56.969 -12.93 13.602 1 82.38 525 LYS B N 1
ATOM 9784 C CA . LYS B 1 525 ? 58.219 -12.422 14.164 1 82.38 525 LYS B CA 1
ATOM 9785 C C . LYS B 1 525 ? 58.406 -12.883 15.609 1 82.38 525 LYS B C 1
ATOM 9787 O O . LYS B 1 525 ? 59.531 -13.109 16.062 1 82.38 525 LYS B O 1
ATOM 9792 N N . ALA B 1 526 ? 57.281 -13.023 16.281 1 82.75 526 ALA B N 1
ATOM 9793 C CA . ALA B 1 526 ? 57.344 -13.422 17.688 1 82.75 526 ALA B CA 1
ATOM 9794 C C . ALA B 1 526 ? 57.344 -14.945 17.812 1 82.75 526 ALA B C 1
ATOM 9796 O O . ALA B 1 526 ? 57.312 -15.477 18.922 1 82.75 526 ALA B O 1
ATOM 9797 N N . GLY B 1 527 ? 57.438 -15.688 16.719 1 79.38 527 GLY B N 1
ATOM 9798 C CA . GLY B 1 527 ? 57.625 -17.125 16.781 1 79.38 527 GLY B CA 1
ATOM 9799 C C . GLY B 1 527 ? 56.469 -17.922 16.219 1 79.38 527 GLY B C 1
ATOM 9800 O O . GLY B 1 527 ? 56.594 -19.125 15.961 1 79.38 527 GLY B O 1
ATOM 9801 N N . GLY B 1 528 ? 55.344 -17.328 16.219 1 82.38 528 GLY B N 1
ATOM 9802 C CA . GLY B 1 528 ? 54.219 -18.078 15.648 1 82.38 528 GLY B CA 1
ATOM 9803 C C . GLY B 1 528 ? 52.906 -17.312 15.664 1 82.38 528 GLY B C 1
ATOM 9804 O O . GLY B 1 528 ? 52.75 -16.359 16.422 1 82.38 528 GLY B O 1
ATOM 9805 N N . TYR B 1 529 ? 51.938 -17.656 14.75 1 84.38 529 TYR B N 1
ATOM 9806 C CA . TYR B 1 529 ? 50.625 -17.047 14.633 1 84.38 529 TYR B CA 1
ATOM 9807 C C . TYR B 1 529 ? 49.531 -18.109 14.57 1 84.38 529 TYR B C 1
ATOM 9809 O O . TYR B 1 529 ? 49.656 -19.078 13.828 1 84.38 529 TYR B O 1
ATOM 9817 N N . GLU B 1 530 ? 48.625 -17.984 15.438 1 85.56 530 GLU B N 1
ATOM 9818 C CA . GLU B 1 530 ? 47.5 -18.938 15.469 1 85.56 530 GLU B CA 1
ATOM 9819 C C . GLU B 1 530 ? 46.375 -18.484 14.562 1 85.56 530 GLU B C 1
ATOM 9821 O O . GLU B 1 530 ? 45.75 -17.438 14.797 1 85.56 530 GLU B O 1
ATOM 9826 N N . LEU B 1 531 ? 46.094 -19.266 13.562 1 84 531 LEU B N 1
ATOM 9827 C CA . LEU B 1 531 ? 45.031 -19.016 12.594 1 84 531 LEU B CA 1
ATOM 9828 C C . LEU B 1 531 ? 43.781 -19.812 12.945 1 84 531 LEU B C 1
ATOM 9830 O O . LEU B 1 531 ? 43.844 -21.047 13.078 1 84 531 LEU B O 1
ATOM 9834 N N . SER B 1 532 ? 42.688 -19.172 13.195 1 80.12 532 SER B N 1
ATOM 9835 C CA . SER B 1 532 ? 41.469 -19.844 13.594 1 80.12 532 SER B CA 1
ATOM 9836 C C . SER B 1 532 ? 40.5 -19.938 12.43 1 80.12 532 SER B C 1
ATOM 9838 O O . SER B 1 532 ? 40.312 -18.984 11.672 1 80.12 532 SER B O 1
ATOM 9840 N N . ALA B 1 533 ? 40.031 -21.125 12.172 1 71.38 533 ALA B N 1
ATOM 9841 C CA . ALA B 1 533 ? 39 -21.359 11.156 1 71.38 533 ALA B CA 1
ATOM 9842 C C . ALA B 1 533 ? 37.625 -21.281 11.766 1 71.38 533 ALA B C 1
ATOM 9844 O O . ALA B 1 533 ? 37.438 -21.453 12.969 1 71.38 533 ALA B O 1
ATOM 9845 N N . ALA B 1 534 ? 36.5 -20.906 11.008 1 62.75 534 ALA B N 1
ATOM 9846 C CA . ALA B 1 534 ? 35.094 -20.797 11.422 1 62.75 534 ALA B CA 1
ATOM 9847 C C . ALA B 1 534 ? 34.594 -22.109 11.992 1 62.75 534 ALA B C 1
ATOM 9849 O O . ALA B 1 534 ? 33.656 -22.125 12.797 1 62.75 534 ALA B O 1
ATOM 9850 N N . ASN B 1 535 ? 35.188 -23.344 11.766 1 59.62 535 ASN B N 1
ATOM 9851 C CA . ASN B 1 535 ? 34.781 -24.656 12.227 1 59.62 535 ASN B CA 1
ATOM 9852 C C . ASN B 1 535 ? 35.438 -25.016 13.562 1 59.62 535 ASN B C 1
ATOM 9854 O O . ASN B 1 535 ? 35.375 -26.172 13.992 1 59.62 535 ASN B O 1
ATOM 9858 N N . GLY B 1 536 ? 36.156 -24.156 14.219 1 69 536 GLY B N 1
ATOM 9859 C CA . GLY B 1 536 ? 36.719 -24.375 15.539 1 69 536 GLY B CA 1
ATOM 9860 C C . GLY B 1 536 ? 38.156 -24.859 15.5 1 69 536 GLY B C 1
ATOM 9861 O O . GLY B 1 536 ? 38.812 -25.016 16.547 1 69 536 GLY B O 1
ATOM 9862 N N . LYS B 1 537 ? 38.812 -25.172 14.484 1 76.31 537 LYS B N 1
ATOM 9863 C CA . LYS B 1 537 ? 40.188 -25.625 14.383 1 76.31 537 LYS B CA 1
ATOM 9864 C C . LYS B 1 537 ? 41.156 -24.438 14.398 1 76.31 537 LYS B C 1
ATOM 9866 O O . LYS B 1 537 ? 40.875 -23.391 13.805 1 76.31 537 LYS B O 1
ATOM 9871 N N . SER B 1 538 ? 42.188 -24.594 15.195 1 84.56 538 SER B N 1
ATOM 9872 C CA . SER B 1 538 ? 43.25 -23.578 15.227 1 84.56 538 SER B CA 1
ATOM 9873 C C . SER B 1 538 ? 44.562 -24.125 14.695 1 84.56 538 SER B C 1
ATOM 9875 O O . SER B 1 538 ? 44.906 -25.281 14.969 1 84.56 538 SER B O 1
ATOM 9877 N N . PHE B 1 539 ? 45.281 -23.406 13.883 1 87.56 539 PHE B N 1
ATOM 9878 C CA . PHE B 1 539 ? 46.562 -23.812 13.281 1 87.56 539 PHE B CA 1
ATOM 9879 C C . PHE B 1 539 ? 47.656 -22.875 13.695 1 87.56 539 PHE B C 1
ATOM 9881 O O . PHE B 1 539 ? 47.562 -21.656 13.539 1 87.56 539 PHE B O 1
ATOM 9888 N N . LYS B 1 540 ? 48.656 -23.438 14.227 1 87.12 540 LYS B N 1
ATOM 9889 C CA . LYS B 1 540 ? 49.812 -22.625 14.562 1 87.12 540 LYS B CA 1
ATOM 9890 C C . LYS B 1 540 ? 50.781 -22.484 13.375 1 87.12 540 LYS B C 1
ATOM 9892 O O . LYS B 1 540 ? 51.344 -23.484 12.906 1 87.12 540 LYS B O 1
ATOM 9897 N N . LEU B 1 541 ? 50.906 -21.312 12.938 1 90 541 LEU B N 1
ATOM 9898 C CA . LEU B 1 541 ? 51.781 -21.062 11.789 1 90 541 LEU B CA 1
ATOM 9899 C C . LEU B 1 541 ? 53.125 -20.516 12.227 1 90 541 LEU B C 1
ATOM 9901 O O . LEU B 1 541 ? 53.188 -19.719 13.172 1 90 541 LEU B O 1
ATOM 9905 N N . THR B 1 542 ? 54.188 -21.031 11.57 1 88.06 542 THR B N 1
ATOM 9906 C CA . THR B 1 542 ? 55.562 -20.609 11.852 1 88.06 542 THR B CA 1
ATOM 9907 C C . THR B 1 542 ? 56.156 -19.828 10.672 1 88.06 542 THR B C 1
ATOM 9909 O O . THR B 1 542 ? 55.594 -19.875 9.562 1 88.06 542 THR B O 1
ATOM 9912 N N . PRO B 1 543 ? 57.156 -19.078 10.859 1 87.69 543 PRO B N 1
ATOM 9913 C CA . PRO B 1 543 ? 57.75 -18.234 9.82 1 87.69 543 PRO B CA 1
ATOM 9914 C C . PRO B 1 543 ? 58.188 -19.031 8.586 1 87.69 543 PRO B C 1
ATOM 9916 O O . PRO B 1 543 ? 58.281 -18.469 7.492 1 87.69 543 PRO B O 1
ATOM 9919 N N . ASP B 1 544 ? 58.406 -20.312 8.773 1 87.44 544 ASP B N 1
ATOM 9920 C CA . ASP B 1 544 ? 58.812 -21.156 7.645 1 87.44 544 ASP B CA 1
ATOM 9921 C C . ASP B 1 544 ? 57.594 -21.531 6.801 1 87.44 544 ASP B C 1
ATOM 9923 O O . ASP B 1 544 ? 57.719 -21.906 5.637 1 87.44 544 ASP B O 1
ATOM 9927 N N . MET B 1 545 ? 56.406 -21.359 7.285 1 90.44 545 MET B N 1
ATOM 9928 C CA . MET B 1 545 ? 55.188 -21.766 6.609 1 90.44 545 MET B CA 1
ATOM 9929 C C . MET B 1 545 ? 54.594 -20.609 5.816 1 90.44 545 MET B C 1
ATOM 9931 O O . MET B 1 545 ? 53.969 -20.828 4.766 1 90.44 545 MET B O 1
ATOM 9935 N N . VAL B 1 546 ? 54.594 -19.422 6.332 1 88.31 546 VAL B N 1
ATOM 9936 C CA . VAL B 1 546 ? 54 -18.25 5.707 1 88.31 546 VAL B CA 1
ATOM 9937 C C . VAL B 1 546 ? 54.938 -17.062 5.797 1 88.31 546 VAL B C 1
ATOM 9939 O O . VAL B 1 546 ? 55.562 -16.844 6.828 1 88.31 546 VAL B O 1
ATOM 9942 N N . SER B 1 547 ? 55.219 -16.453 4.711 1 85.81 547 SER B N 1
ATOM 9943 C CA . SER B 1 547 ? 55.938 -15.172 4.688 1 85.81 547 SER B CA 1
ATOM 9944 C C . SER B 1 547 ? 55.031 -14.039 4.227 1 85.81 547 SER B C 1
ATOM 9946 O O . SER B 1 547 ? 54 -14.289 3.596 1 85.81 547 SER B O 1
ATOM 9948 N N . VAL B 1 548 ? 55.25 -12.852 4.777 1 82.75 548 VAL B N 1
ATOM 9949 C CA . VAL B 1 548 ? 54.469 -11.688 4.395 1 82.75 548 VAL B CA 1
ATOM 9950 C C . VAL B 1 548 ? 55.281 -10.82 3.426 1 82.75 548 VAL B C 1
ATOM 9952 O O . VAL B 1 548 ? 56.438 -10.5 3.682 1 82.75 548 VAL B O 1
ATOM 9955 N N . LYS B 1 549 ? 54.781 -10.758 2.23 1 79.94 549 LYS B N 1
ATOM 9956 C CA . LYS B 1 549 ? 55.469 -9.922 1.232 1 79.94 549 LYS B CA 1
ATOM 9957 C C . LYS B 1 549 ? 54.656 -8.664 0.948 1 79.94 549 LYS B C 1
ATOM 9959 O O . LYS B 1 549 ? 53.406 -8.672 1.043 1 79.94 549 LYS B O 1
ATOM 9964 N N . GLU B 1 550 ? 55.438 -7.625 0.748 1 75.31 550 GLU B N 1
ATOM 9965 C CA . GLU B 1 550 ? 54.812 -6.363 0.355 1 75.31 550 GLU B CA 1
ATOM 9966 C C . GLU B 1 550 ? 54.531 -6.328 -1.145 1 75.31 550 GLU B C 1
ATOM 9968 O O . GLU B 1 550 ? 55.406 -6.668 -1.952 1 75.31 550 GLU B O 1
ATOM 9973 N N . GLU B 1 551 ? 53.375 -6.484 -1.482 1 75.25 551 GLU B N 1
ATOM 9974 C CA . GLU B 1 551 ? 53 -6.34 -2.885 1 75.25 551 GLU B CA 1
ATOM 9975 C C . GLU B 1 551 ? 52.344 -4.98 -3.146 1 75.25 551 GLU B C 1
ATOM 9977 O O . GLU 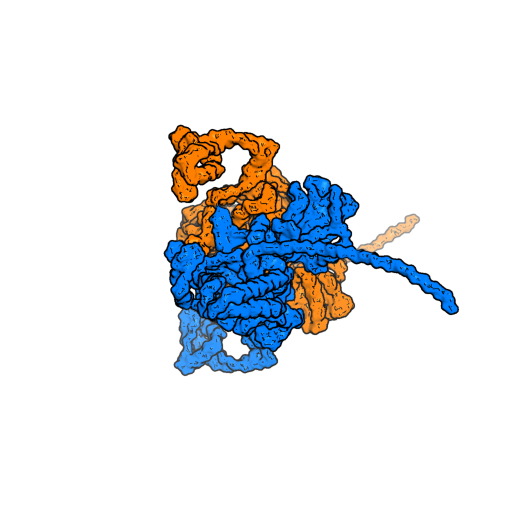B 1 551 ? 51.625 -4.457 -2.299 1 75.25 551 GLU B O 1
ATOM 9982 N N . GLN B 1 552 ? 52.906 -4.406 -4.215 1 73.88 552 GLN B N 1
ATOM 9983 C CA . GLN B 1 552 ? 52.344 -3.127 -4.633 1 73.88 552 GLN B CA 1
ATOM 9984 C C . GLN B 1 552 ? 51.094 -3.33 -5.488 1 73.88 552 GLN B C 1
ATOM 9986 O O . GLN B 1 552 ? 51.125 -4.082 -6.469 1 73.88 552 GLN B O 1
ATOM 9991 N N . LYS B 1 553 ? 50.031 -3.152 -5.004 1 76.06 553 LYS B N 1
ATOM 9992 C CA . LYS B 1 553 ? 48.781 -3.199 -5.785 1 76.06 553 LYS B CA 1
ATOM 9993 C C . LYS B 1 553 ? 48.344 -1.8 -6.203 1 76.06 553 LYS B C 1
ATOM 9995 O O . LYS B 1 553 ? 48.375 -0.865 -5.402 1 76.06 553 LYS B O 1
ATOM 10000 N N . THR B 1 554 ? 48.188 -1.694 -7.551 1 81.38 554 THR B N 1
ATOM 10001 C CA . THR B 1 554 ? 47.688 -0.428 -8.078 1 81.38 554 THR B CA 1
ATOM 10002 C C . THR B 1 554 ? 46.188 -0.334 -7.914 1 81.38 554 THR B C 1
ATOM 10004 O O . THR B 1 554 ? 45.438 -1.182 -8.422 1 81.38 554 THR B O 1
ATOM 10007 N N . LEU B 1 555 ? 45.812 0.588 -7.047 1 81.88 555 LEU B N 1
ATOM 10008 C CA . LEU B 1 555 ? 44.375 0.8 -6.84 1 81.88 555 LEU B CA 1
ATOM 10009 C C . LEU B 1 555 ? 43.844 1.829 -7.82 1 81.88 555 LEU B C 1
ATOM 10011 O O . LEU B 1 555 ? 44.406 2.916 -7.969 1 81.88 555 LEU B O 1
ATOM 10015 N N . HIS B 1 556 ? 42.844 1.332 -8.578 1 86.75 556 HIS B N 1
ATOM 10016 C CA . HIS B 1 556 ? 42.188 2.232 -9.531 1 86.75 556 HIS B CA 1
ATOM 10017 C C . HIS B 1 556 ? 40.938 2.848 -8.953 1 86.75 556 HIS B C 1
ATOM 10019 O O . HIS B 1 556 ? 40.406 3.809 -9.508 1 86.75 556 HIS B O 1
ATOM 10025 N N . VAL B 1 557 ? 40.5 2.229 -7.855 1 87.25 557 VAL B N 1
ATOM 10026 C CA . VAL B 1 557 ? 39.25 2.699 -7.254 1 87.25 557 VAL B CA 1
ATOM 10027 C C . VAL B 1 557 ? 39.438 2.836 -5.742 1 87.25 557 VAL B C 1
ATOM 10029 O O . VAL B 1 557 ? 40.281 2.186 -5.152 1 87.25 557 VAL B O 1
ATOM 10032 N N . GLU B 1 558 ? 38.75 3.801 -5.219 1 88.5 558 GLU B N 1
ATOM 10033 C CA . GLU B 1 558 ? 38.688 3.977 -3.771 1 88.5 558 GLU B CA 1
ATOM 10034 C C . GLU B 1 558 ? 37.312 3.643 -3.213 1 88.5 558 GLU B C 1
ATOM 10036 O O . GLU B 1 558 ? 36.312 3.918 -3.854 1 88.5 558 GLU B O 1
ATOM 10041 N N . GLU B 1 559 ? 37.375 2.998 -2.027 1 90.69 559 GLU B N 1
ATOM 10042 C CA . GLU B 1 559 ? 36.125 2.656 -1.357 1 90.69 559 GLU B CA 1
ATOM 10043 C C . GLU B 1 559 ? 35.688 3.781 -0.432 1 90.69 559 GLU B C 1
ATOM 10045 O O . GLU B 1 559 ? 36.5 4.445 0.201 1 90.69 559 GLU B O 1
ATOM 10050 N N . LEU B 1 560 ? 34.438 4.031 -0.459 1 94.12 560 LEU B N 1
ATOM 10051 C CA . LEU B 1 560 ? 33.875 5.016 0.456 1 94.12 560 LEU B CA 1
ATOM 10052 C C . LEU B 1 560 ? 32.5 4.578 0.957 1 94.12 560 LEU B C 1
ATOM 10054 O O . LEU B 1 560 ? 31.812 3.809 0.285 1 94.12 560 LEU B O 1
ATOM 10058 N N . VAL B 1 561 ? 32.156 5.027 2.16 1 95.56 561 VAL B N 1
ATOM 10059 C CA . VAL B 1 561 ? 30.797 4.855 2.676 1 95.56 561 VAL B CA 1
ATOM 10060 C C . VAL B 1 561 ? 29.938 6.059 2.295 1 95.56 561 VAL B C 1
ATOM 10062 O O . VAL B 1 561 ? 30.203 7.18 2.74 1 95.56 561 VAL B O 1
ATOM 10065 N N . PRO B 1 562 ? 28.938 5.832 1.478 1 96.94 562 PRO B N 1
ATOM 10066 C CA . PRO B 1 562 ? 28.125 6.969 1.039 1 96.94 562 PRO B CA 1
ATOM 10067 C C . PRO B 1 562 ? 27.406 7.668 2.195 1 96.94 562 PRO B C 1
ATOM 10069 O O . PRO B 1 562 ? 27.047 7.02 3.184 1 96.94 562 PRO B O 1
ATOM 10072 N N . SER B 1 563 ? 27.266 8.992 2.082 1 95.81 563 SER B N 1
ATOM 10073 C CA . SER B 1 563 ? 26.328 9.727 2.93 1 95.81 563 SER B CA 1
ATOM 10074 C C . SER B 1 563 ? 24.906 9.562 2.439 1 95.81 563 SER B C 1
ATOM 10076 O O . SER B 1 563 ? 24.672 9.266 1.266 1 95.81 563 SER B O 1
ATOM 10078 N N . VAL B 1 564 ? 24.016 9.727 3.369 1 97 564 VAL B N 1
ATOM 10079 C CA . VAL B 1 564 ? 22.609 9.523 3.023 1 97 564 VAL B CA 1
ATOM 10080 C C . VAL B 1 564 ? 21.812 10.797 3.322 1 97 564 VAL B C 1
ATOM 10082 O O . VAL B 1 564 ? 21.891 11.328 4.43 1 97 564 VAL B O 1
ATOM 10085 N N . ILE B 1 565 ? 21.125 11.281 2.338 1 97.62 565 ILE B N 1
ATOM 10086 C CA . ILE B 1 565 ? 20.234 12.422 2.518 1 97.62 565 ILE B CA 1
ATOM 10087 C C . ILE B 1 565 ? 18.781 11.953 2.469 1 97.62 565 ILE B C 1
ATOM 10089 O O . ILE B 1 565 ? 18.359 11.32 1.497 1 97.62 565 ILE B O 1
ATOM 10093 N N . GLU B 1 566 ? 18.094 12.062 3.582 1 95.62 566 GLU B N 1
ATOM 10094 C CA . GLU B 1 566 ? 16.672 11.781 3.729 1 95.62 566 GLU B CA 1
ATOM 10095 C C . GLU B 1 566 ? 15.828 12.992 3.346 1 95.62 566 GLU B C 1
ATOM 10097 O O . GLU B 1 566 ? 16.141 14.125 3.717 1 95.62 566 GLU B O 1
ATOM 10102 N N . PRO B 1 567 ? 14.664 12.633 2.521 1 98 567 PRO B N 1
ATOM 10103 C CA . PRO B 1 567 ? 13.5 13.039 3.303 1 98 567 PRO B CA 1
ATOM 10104 C C . PRO B 1 567 ? 12.602 11.867 3.695 1 98 567 PRO B C 1
ATOM 10106 O O . PRO B 1 567 ? 12.602 10.836 3.018 1 98 567 PRO B O 1
ATOM 10109 N N . SER B 1 568 ? 11.688 12.047 4.809 1 98.12 568 SER B N 1
ATOM 10110 C CA . SER B 1 568 ? 10.695 11.125 5.359 1 98.12 568 SER B CA 1
ATOM 10111 C C . SER B 1 568 ? 9.328 11.789 5.477 1 98.12 568 SER B C 1
ATOM 10113 O O . SER B 1 568 ? 9.156 12.734 6.254 1 98.12 568 SER B O 1
ATOM 10115 N N . PHE B 1 569 ? 8.305 11.273 4.77 1 98.81 569 PHE B N 1
ATOM 10116 C CA . PHE B 1 569 ? 6.977 11.867 4.691 1 98.81 569 PHE B CA 1
ATOM 10117 C C . PHE B 1 569 ? 5.98 11.086 5.543 1 98.81 569 PHE B C 1
ATOM 10119 O O . PHE B 1 569 ? 5.824 9.875 5.371 1 98.81 569 PHE B O 1
ATOM 10126 N N . GLY B 1 570 ? 5.344 11.734 6.465 1 98.25 570 GLY B N 1
ATOM 10127 C CA . GLY B 1 570 ? 4.176 11.172 7.125 1 98.25 570 GLY B CA 1
ATOM 10128 C C . GLY B 1 570 ? 2.877 11.477 6.398 1 98.25 570 GLY B C 1
ATOM 10129 O O . GLY B 1 570 ? 2.303 12.555 6.57 1 98.25 570 GLY B O 1
ATOM 10130 N N . ILE B 1 571 ? 2.299 10.547 5.754 1 98.38 571 ILE B N 1
ATOM 10131 C CA . ILE B 1 571 ? 1.18 10.773 4.848 1 98.38 571 ILE B CA 1
ATOM 10132 C C . ILE B 1 571 ? -0.065 11.148 5.648 1 98.38 571 ILE B C 1
ATOM 10134 O O . ILE B 1 571 ? -0.851 12 5.227 1 98.38 571 ILE B O 1
ATOM 10138 N N . GLY B 1 572 ? -0.247 10.516 6.781 1 97.81 572 GLY B N 1
ATOM 10139 C CA . GLY B 1 572 ? -1.396 10.82 7.617 1 97.81 572 GLY B CA 1
ATOM 10140 C C . GLY B 1 572 ? -1.451 12.281 8.047 1 97.81 572 GLY B C 1
ATOM 10141 O O . GLY B 1 572 ? -2.512 12.906 7.992 1 97.81 572 GLY B O 1
ATOM 10142 N N . ARG B 1 573 ? -0.356 12.82 8.492 1 98.19 573 ARG B N 1
ATOM 10143 C CA . ARG B 1 573 ? -0.283 14.211 8.93 1 98.19 573 ARG B CA 1
ATOM 10144 C C . ARG B 1 573 ? -0.529 15.164 7.758 1 98.19 573 ARG B C 1
ATOM 10146 O O . ARG B 1 573 ? -1.219 16.172 7.91 1 98.19 573 ARG B O 1
ATOM 10153 N N . ILE B 1 574 ? 0.047 14.859 6.648 1 98.75 574 ILE B N 1
ATOM 10154 C CA . ILE B 1 574 ? -0.148 15.68 5.457 1 98.75 574 ILE B CA 1
ATOM 10155 C C . ILE B 1 574 ? -1.621 15.664 5.055 1 98.75 574 ILE B C 1
ATOM 10157 O O . ILE B 1 574 ? -2.197 16.703 4.742 1 98.75 574 ILE B O 1
ATOM 10161 N N . MET B 1 575 ? -2.17 14.516 5.035 1 98.38 575 MET B N 1
ATOM 10162 C CA . MET B 1 575 ? -3.58 14.375 4.68 1 98.38 575 MET B CA 1
ATOM 10163 C C . MET B 1 575 ? -4.457 15.203 5.613 1 98.38 575 MET B C 1
ATOM 10165 O O . MET B 1 575 ? -5.387 15.875 5.164 1 98.38 575 MET B O 1
ATOM 10169 N N . TYR B 1 576 ? -4.191 15.117 6.887 1 97.88 576 TYR B N 1
ATOM 10170 C CA . TYR B 1 576 ? -4.953 15.914 7.844 1 97.88 576 TYR B CA 1
ATOM 10171 C C . TYR B 1 576 ? -4.852 17.391 7.52 1 97.88 576 TYR B C 1
ATOM 10173 O O . TYR B 1 576 ? -5.859 18.109 7.523 1 97.88 576 TYR B O 1
ATOM 10181 N N . ALA B 1 577 ? -3.639 17.859 7.301 1 98.12 577 ALA B N 1
ATOM 10182 C CA . ALA B 1 577 ? -3.418 19.266 6.988 1 98.12 577 ALA B CA 1
ATOM 10183 C C . ALA B 1 577 ? -4.184 19.688 5.734 1 98.12 577 ALA B C 1
ATOM 10185 O O . ALA B 1 577 ? -4.805 20.75 5.699 1 98.12 577 ALA B O 1
ATOM 10186 N N . VAL B 1 578 ? -4.164 18.844 4.738 1 98.5 578 VAL B N 1
ATOM 10187 C CA . VAL B 1 578 ? -4.848 19.141 3.48 1 98.5 578 VAL B CA 1
ATOM 10188 C C . VAL B 1 578 ? -6.352 19.219 3.717 1 98.5 578 VAL B C 1
ATOM 10190 O O . VAL B 1 578 ? -7.023 20.109 3.174 1 98.5 578 VAL B O 1
ATOM 10193 N N . LEU B 1 579 ? -6.875 18.312 4.5 1 98.12 579 LEU B N 1
ATOM 10194 C CA . LEU B 1 579 ? -8.305 18.328 4.809 1 98.12 579 LEU B CA 1
ATOM 10195 C C . LEU B 1 579 ? -8.68 19.594 5.582 1 98.12 579 LEU B C 1
ATOM 10197 O O . LEU B 1 579 ? -9.688 20.234 5.281 1 98.12 579 LEU B O 1
ATOM 10201 N N . GLU B 1 580 ? -7.871 19.969 6.527 1 96.88 580 GLU B N 1
ATOM 10202 C CA . GLU B 1 580 ? -8.133 21.188 7.285 1 96.88 580 GLU B CA 1
ATOM 10203 C C . GLU B 1 580 ? -8.039 22.422 6.391 1 96.88 580 GLU B C 1
ATOM 10205 O O . GLU B 1 580 ? -8.891 23.312 6.453 1 96.88 580 GLU B O 1
ATOM 10210 N N . HIS B 1 581 ? -7.016 22.469 5.59 1 97.06 581 HIS B N 1
ATOM 10211 C CA . HIS B 1 581 ? -6.785 23.625 4.727 1 97.06 581 HIS B CA 1
ATOM 10212 C C . HIS B 1 581 ? -7.867 23.734 3.658 1 97.06 581 HIS B C 1
ATOM 10214 O O . HIS B 1 581 ? -8.117 24.828 3.135 1 97.06 581 HIS B O 1
ATOM 10220 N N . SER B 1 582 ? -8.516 22.609 3.316 1 97.19 582 SER B N 1
ATOM 10221 C CA . SER B 1 582 ? -9.5 22.609 2.236 1 97.19 582 SER B CA 1
ATOM 10222 C C . SER B 1 582 ? -10.914 22.781 2.775 1 97.19 582 SER B C 1
ATOM 10224 O O . SER B 1 582 ? -11.859 22.984 2.01 1 97.19 582 SER B O 1
ATOM 10226 N N . PHE B 1 583 ? -11.062 22.719 4.098 1 96.69 583 PHE B N 1
ATOM 10227 C CA . PHE B 1 583 ? -12.391 22.812 4.699 1 96.69 583 PHE B CA 1
ATOM 10228 C C . PHE B 1 583 ? -12.961 24.219 4.535 1 96.69 583 PHE B C 1
ATOM 10230 O O . PHE B 1 583 ? -12.281 25.203 4.793 1 96.69 583 PHE B O 1
ATOM 10237 N N . ARG B 1 584 ? -14.219 24.25 4 1 94.25 584 ARG B N 1
ATOM 10238 C CA . ARG B 1 584 ? -14.906 25.516 3.77 1 94.25 584 ARG B CA 1
ATOM 10239 C C . ARG B 1 584 ? -16.359 25.438 4.223 1 94.25 584 ARG B C 1
ATOM 10241 O O . ARG B 1 584 ? -16.906 24.359 4.383 1 94.25 584 ARG B O 1
ATOM 10248 N N . GLN B 1 585 ? -16.828 26.578 4.461 1 90.88 585 GLN B N 1
ATOM 10249 C CA . GLN B 1 585 ? -18.266 26.781 4.668 1 90.88 585 GLN B CA 1
ATOM 10250 C C . GLN B 1 585 ? -18.828 27.75 3.641 1 90.88 585 GLN B C 1
ATOM 10252 O O . GLN B 1 585 ? -18.203 28.75 3.305 1 90.88 585 GLN B O 1
ATOM 10257 N N . ARG B 1 586 ? -19.922 27.359 3.086 1 90.44 586 ARG B N 1
ATOM 10258 C CA . ARG B 1 586 ? -20.516 28.25 2.1 1 90.44 586 ARG B CA 1
ATOM 10259 C C . ARG B 1 586 ? -20.938 29.578 2.738 1 90.44 586 ARG B C 1
ATOM 10261 O O . ARG B 1 586 ? -21.422 29.594 3.875 1 90.44 586 ARG B O 1
ATOM 10268 N N . GLU B 1 587 ? -20.844 30.625 1.974 1 83.69 587 GLU B N 1
ATOM 10269 C CA . GLU B 1 587 ? -21.219 31.953 2.463 1 83.69 587 GLU B CA 1
ATOM 10270 C C . GLU B 1 587 ? -22.719 32.031 2.729 1 83.69 587 GLU B C 1
ATOM 10272 O O . GLU B 1 587 ? -23.531 31.594 1.895 1 83.69 587 GLU B O 1
ATOM 10277 N N . GLY B 1 588 ? -23.141 32.469 3.824 1 78.75 588 GLY B N 1
ATOM 10278 C CA . GLY B 1 588 ? -24.547 32.656 4.168 1 78.75 588 GLY B CA 1
ATOM 10279 C C . GLY B 1 588 ? -25.188 31.422 4.766 1 78.75 588 GLY B C 1
ATOM 10280 O O . GLY B 1 588 ? -26.344 31.469 5.211 1 78.75 588 GLY B O 1
ATOM 10281 N N . ASP B 1 589 ? -24.5 30.391 4.691 1 80.81 589 ASP B N 1
ATOM 10282 C CA . ASP B 1 589 ? -25.016 29.156 5.266 1 80.81 589 ASP B CA 1
ATOM 10283 C C . ASP B 1 589 ? -23.922 28.375 5.988 1 80.81 589 ASP B C 1
ATOM 10285 O O . ASP B 1 589 ? -23.219 27.578 5.375 1 80.81 589 ASP B O 1
ATOM 10289 N N . GLU B 1 590 ? -23.906 28.516 7.258 1 77.62 590 GLU B N 1
ATOM 10290 C CA . GLU B 1 590 ? -22.859 27.922 8.078 1 77.62 590 GLU B CA 1
ATOM 10291 C C . GLU B 1 590 ? -22.984 26.406 8.133 1 77.62 590 GLU B C 1
ATOM 10293 O O . GLU B 1 590 ? -22.031 25.703 8.445 1 77.62 590 GLU B O 1
ATOM 10298 N N . GLN B 1 591 ? -24.078 25.906 7.809 1 80.75 591 GLN B N 1
ATOM 10299 C CA . GLN B 1 591 ? -24.297 24.453 7.906 1 80.75 591 GLN B CA 1
ATOM 10300 C C . GLN B 1 591 ? -23.844 23.75 6.641 1 80.75 591 GLN B C 1
ATOM 10302 O O . GLN B 1 591 ? -23.656 22.531 6.645 1 80.75 591 GLN B O 1
ATOM 10307 N N . ARG B 1 592 ? -23.641 24.547 5.648 1 90.75 592 ARG B N 1
ATOM 10308 C CA . ARG B 1 592 ? -23.156 23.938 4.406 1 90.75 592 ARG B CA 1
ATOM 10309 C C . ARG B 1 592 ? -21.641 23.922 4.355 1 90.75 592 ARG B C 1
ATOM 10311 O O . ARG B 1 592 ? -21.016 24.875 3.898 1 90.75 592 ARG B O 1
ATOM 10318 N N . THR B 1 593 ? -21.109 22.859 4.801 1 94.75 593 THR B N 1
ATOM 10319 C CA . THR B 1 593 ? -19.672 22.656 4.836 1 94.75 593 THR B CA 1
ATOM 10320 C C . THR B 1 593 ? -19.203 21.797 3.664 1 94.75 593 THR B C 1
ATOM 10322 O O . THR B 1 593 ? -20 21.031 3.109 1 94.75 593 THR B O 1
ATOM 10325 N N . TYR B 1 594 ? -18.016 22 3.164 1 96.44 594 TYR B N 1
ATOM 10326 C CA . TYR B 1 594 ? -17.469 21.188 2.086 1 96.44 594 TYR B CA 1
ATOM 10327 C C . TYR B 1 594 ? -15.953 21.219 2.092 1 96.44 594 TYR B C 1
ATOM 10329 O O . TYR B 1 594 ? -15.344 22 2.83 1 96.44 594 TYR B O 1
ATOM 10337 N N . PHE B 1 595 ? -15.336 20.297 1.388 1 97.88 595 PHE B N 1
ATOM 10338 C CA . PHE B 1 595 ? -13.898 20.266 1.174 1 97.88 595 PHE B CA 1
ATOM 10339 C C . PHE B 1 595 ? -13.547 20.734 -0.236 1 97.88 595 PHE B C 1
ATOM 10341 O O . PHE B 1 595 ? -14.008 20.141 -1.219 1 97.88 595 PHE B O 1
ATOM 10348 N N . GLU B 1 596 ? -12.789 21.781 -0.317 1 97.5 596 GLU B N 1
ATOM 10349 C CA . GLU B 1 596 ? -12.281 22.25 -1.606 1 97.5 596 GLU B CA 1
ATOM 10350 C C . GLU B 1 596 ? -10.938 21.609 -1.936 1 97.5 596 GLU B C 1
ATOM 10352 O O . GLU B 1 596 ? -9.922 22.297 -2.01 1 97.5 596 GLU B O 1
ATOM 10357 N N . LEU B 1 597 ? -10.969 20.312 -2.213 1 98.19 597 LEU B N 1
ATOM 10358 C CA . LEU B 1 597 ? -9.766 19.547 -2.516 1 98.19 597 LEU B CA 1
ATOM 10359 C C . LEU B 1 597 ? -9.281 19.844 -3.93 1 98.19 597 LEU B C 1
ATOM 10361 O O . LEU B 1 597 ? -10.086 20.094 -4.832 1 98.19 597 LEU B O 1
ATOM 10365 N N . LYS B 1 598 ? -7.957 19.859 -4.105 1 97.56 598 LYS B N 1
ATOM 10366 C CA . LYS B 1 598 ? -7.422 19.938 -5.461 1 97.56 598 LYS B CA 1
ATOM 10367 C C . LYS B 1 598 ? -7.879 18.766 -6.309 1 97.56 598 LYS B C 1
ATOM 10369 O O . LYS B 1 598 ? -7.852 17.625 -5.855 1 97.56 598 LYS B O 1
ATOM 10374 N N . PRO B 1 599 ? -8.312 19.047 -7.555 1 97.5 599 PRO B N 1
ATOM 10375 C CA . PRO B 1 599 ? -8.758 17.938 -8.414 1 97.5 599 PRO B CA 1
ATOM 10376 C C . PRO B 1 599 ? -7.703 16.859 -8.57 1 97.5 599 PRO B C 1
ATOM 10378 O O . PRO B 1 599 ? -8.039 15.68 -8.727 1 97.5 599 PRO B O 1
ATOM 10381 N N . LEU B 1 600 ? -6.508 17.203 -8.43 1 96.44 600 LEU B N 1
ATOM 10382 C CA . LEU B 1 600 ? -5.383 16.281 -8.594 1 96.44 600 LEU B CA 1
ATOM 10383 C C . LEU B 1 600 ? -5.457 15.148 -7.578 1 96.44 600 LEU B C 1
ATOM 10385 O O . LEU B 1 600 ? -5.125 14 -7.898 1 96.44 600 LEU B O 1
ATOM 10389 N N . VAL B 1 601 ? -5.934 15.422 -6.371 1 97.88 601 VAL B N 1
ATOM 10390 C CA . VAL B 1 601 ? -5.871 14.406 -5.332 1 97.88 601 VAL B CA 1
ATOM 10391 C C . VAL B 1 601 ? -7.277 14.086 -4.836 1 97.88 601 VAL B C 1
ATOM 10393 O O . VAL B 1 601 ? -7.453 13.25 -3.939 1 97.88 601 VAL B O 1
ATOM 10396 N N . ALA B 1 602 ? -8.289 14.734 -5.418 1 98.19 602 ALA B N 1
ATOM 10397 C CA . ALA B 1 602 ? -9.664 14.492 -4.98 1 98.19 602 ALA B CA 1
ATOM 10398 C C . ALA B 1 602 ? -10.008 13.008 -5.078 1 98.19 602 ALA B C 1
ATOM 10400 O O . ALA B 1 602 ? -9.617 12.336 -6.031 1 98.19 602 ALA B O 1
ATOM 10401 N N . PRO B 1 603 ? -10.734 12.477 -4.074 1 96.81 603 PRO B N 1
ATOM 10402 C CA . PRO B 1 603 ? -11.094 11.055 -4.086 1 96.81 603 PRO B CA 1
ATOM 10403 C C . PRO B 1 603 ? -11.805 10.633 -5.367 1 96.81 603 PRO B C 1
ATOM 10405 O O . PRO B 1 603 ? -11.406 9.664 -6.012 1 96.81 603 PRO B O 1
ATOM 10408 N N . TYR B 1 604 ? -12.906 11.297 -5.66 1 97 604 TYR B N 1
ATOM 10409 C CA . TYR B 1 604 ? -13.586 11.219 -6.945 1 97 604 TYR B CA 1
ATOM 10410 C C . TYR B 1 604 ? -13.375 12.5 -7.754 1 97 604 TYR B C 1
ATOM 10412 O O . TYR B 1 604 ? -13.375 13.602 -7.199 1 97 604 TYR B O 1
ATOM 10420 N N . LYS B 1 605 ? -13.219 12.242 -9.055 1 97.69 605 LYS B N 1
ATOM 10421 C CA . LYS B 1 605 ? -13 13.414 -9.906 1 97.69 605 LYS B CA 1
ATOM 10422 C C . LYS B 1 605 ? -14.328 14.078 -10.273 1 97.69 605 LYS B C 1
ATOM 10424 O O . LYS B 1 605 ? -14.391 15.289 -10.469 1 97.69 605 LYS B O 1
ATOM 10429 N N . ALA B 1 606 ? -15.344 13.227 -10.359 1 98.06 606 ALA B N 1
ATOM 10430 C CA . ALA B 1 606 ? -16.625 13.773 -10.773 1 98.06 606 ALA B CA 1
ATOM 10431 C C . ALA B 1 606 ? -17.781 12.992 -10.148 1 98.06 606 ALA B C 1
ATOM 10433 O O . ALA B 1 606 ? -17.625 11.82 -9.805 1 98.06 606 ALA B O 1
ATOM 10434 N N . SER B 1 607 ? -18.859 13.711 -9.977 1 97.62 607 SER B N 1
ATOM 10435 C CA . SER B 1 607 ? -20.125 13.086 -9.633 1 97.62 607 SER B CA 1
ATOM 10436 C C . SER B 1 607 ? -21.109 13.141 -10.805 1 97.62 607 SER B C 1
ATOM 10438 O O . SER B 1 607 ? -21.156 14.133 -11.531 1 97.62 607 SER B O 1
ATOM 10440 N N . VAL B 1 608 ? -21.812 12.062 -11.047 1 97.44 608 VAL B N 1
ATOM 10441 C CA . VAL B 1 608 ? -22.859 11.992 -12.07 1 97.44 608 VAL B CA 1
ATOM 10442 C C . VAL B 1 608 ? -24.234 12.086 -11.414 1 97.44 608 VAL B C 1
ATOM 10444 O O . VAL B 1 608 ? -24.625 11.203 -10.641 1 97.44 608 VAL B O 1
ATOM 10447 N N . LEU B 1 609 ? -24.984 13.148 -11.82 1 97.38 609 LEU B N 1
ATOM 10448 C CA . LEU B 1 609 ? -26.219 13.492 -11.125 1 97.38 609 LEU B C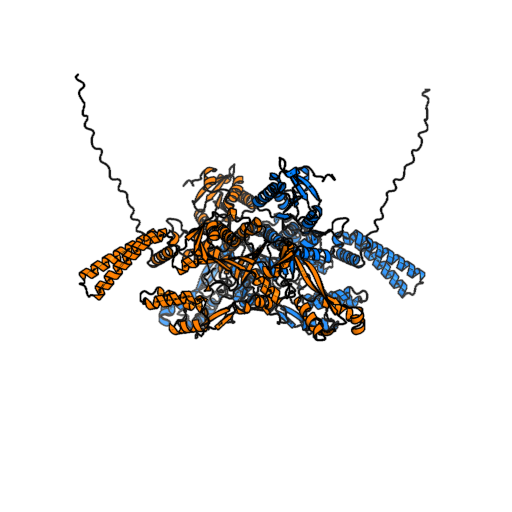A 1
ATOM 10449 C C . LEU B 1 609 ? -27.375 13.633 -12.117 1 97.38 609 LEU B C 1
ATOM 10451 O O . LEU B 1 609 ? -27.672 14.734 -12.586 1 97.38 609 LEU B O 1
ATOM 10455 N N . PRO B 1 610 ? -28.094 12.555 -12.375 1 96.38 610 PRO B N 1
ATOM 10456 C CA . PRO B 1 610 ? -29.344 12.742 -13.133 1 96.38 610 PRO B CA 1
ATOM 10457 C C . PRO B 1 610 ? -30.391 13.547 -12.367 1 96.38 610 PRO B C 1
ATOM 10459 O O . PRO B 1 610 ? -30.531 13.383 -11.148 1 96.38 610 PRO B O 1
ATOM 10462 N N . ILE B 1 611 ? -31.109 14.367 -12.984 1 93.31 611 ILE B N 1
ATOM 10463 C CA . ILE B 1 611 ? -32.031 15.273 -12.32 1 93.31 611 ILE B CA 1
ATOM 10464 C C . ILE B 1 611 ? -33.156 14.469 -11.68 1 93.31 611 ILE B C 1
ATOM 10466 O O . ILE B 1 611 ? -33.781 14.906 -10.703 1 93.31 611 ILE B O 1
ATOM 10470 N N . SER B 1 612 ? -33.5 13.344 -12.328 1 88.62 612 SER B N 1
ATOM 10471 C CA . SER B 1 612 ? -34.5 12.438 -11.789 1 88.62 612 SER B CA 1
ATOM 10472 C C . SER B 1 612 ? -34.219 10.992 -12.195 1 88.62 612 SER B C 1
ATOM 10474 O O . SER B 1 612 ? -33.438 10.75 -13.141 1 88.62 612 SER B O 1
ATOM 10476 N N . VAL B 1 613 ? -34.781 10.141 -11.328 1 85.12 613 VAL B N 1
ATOM 10477 C CA . VAL B 1 613 ? -34.688 8.727 -11.695 1 85.12 613 VAL B CA 1
ATOM 10478 C C . VAL B 1 613 ? -35.688 8.398 -12.789 1 85.12 613 VAL B C 1
ATOM 10480 O O . VAL B 1 613 ? -36.875 8.18 -12.508 1 85.12 613 VAL B O 1
ATOM 10483 N N . ASN B 1 614 ? -35.375 8.641 -14 1 87.69 614 ASN B N 1
ATOM 10484 C CA . ASN B 1 614 ? -36.219 8.422 -15.18 1 87.69 614 ASN B CA 1
ATOM 10485 C C . ASN B 1 614 ? -35.5 7.543 -16.203 1 87.69 614 ASN B C 1
ATOM 10487 O O . ASN B 1 614 ? -34.312 7.723 -16.484 1 87.69 614 ASN B O 1
ATOM 10491 N N . GLU B 1 615 ? -36.219 6.672 -16.688 1 90.94 615 GLU B N 1
ATOM 10492 C CA . GLU B 1 615 ? -35.688 5.719 -17.656 1 90.94 615 GLU B CA 1
ATOM 10493 C C . GLU B 1 615 ? -35.125 6.43 -18.891 1 90.94 615 GLU B C 1
ATOM 10495 O O . GLU B 1 615 ? -34.156 5.953 -19.516 1 90.94 615 GLU B O 1
ATOM 10500 N N . LYS B 1 616 ? -35.656 7.562 -19.172 1 92.5 616 LYS B N 1
ATOM 10501 C CA . LYS B 1 616 ? -35.25 8.312 -20.344 1 92.5 616 LYS B CA 1
ATOM 10502 C C . LYS B 1 616 ? -33.812 8.852 -20.172 1 92.5 616 LYS B C 1
ATOM 10504 O O . LYS B 1 616 ? -33.125 9.094 -21.156 1 92.5 616 LYS B O 1
ATOM 10509 N N . LEU B 1 617 ? -33.438 9.031 -19 1 95.12 617 LEU B N 1
ATOM 10510 C CA . LEU B 1 617 ? -32.125 9.625 -18.734 1 95.12 617 LEU B CA 1
ATOM 10511 C C . LEU B 1 617 ? -31.047 8.547 -18.609 1 95.12 617 LEU B C 1
ATOM 10513 O O . LEU B 1 617 ? -29.844 8.844 -18.703 1 95.12 617 LEU B O 1
ATOM 10517 N N . GLU B 1 618 ? -31.453 7.297 -18.422 1 93 618 GLU B N 1
ATOM 10518 C CA . GLU B 1 618 ? -30.547 6.195 -18.125 1 93 618 GLU B CA 1
ATOM 10519 C C . GLU B 1 618 ? -29.5 6.004 -19.219 1 93 618 GLU B C 1
ATOM 10521 O O . GLU B 1 618 ? -28.344 5.73 -18.953 1 93 618 GLU B O 1
ATOM 10526 N N . PRO B 1 619 ? -29.938 6.117 -20.469 1 93.81 619 PRO B N 1
ATOM 10527 C CA . PRO B 1 619 ? -28.938 5.953 -21.516 1 93.81 619 PRO B CA 1
ATOM 10528 C C . PRO B 1 619 ? -27.859 7.02 -21.484 1 93.81 619 PRO B C 1
ATOM 10530 O O . PRO B 1 619 ? -26.688 6.73 -21.781 1 93.81 619 PRO B O 1
ATOM 10533 N N . ILE B 1 620 ? -28.203 8.211 -21.125 1 95.75 620 ILE B N 1
ATOM 10534 C CA . ILE B 1 620 ? -27.234 9.297 -21.078 1 95.75 620 ILE B CA 1
ATOM 10535 C C . ILE B 1 620 ? -26.312 9.102 -19.875 1 95.75 620 ILE B C 1
ATOM 10537 O O . ILE B 1 620 ? -25.109 9.367 -19.953 1 95.75 620 ILE B O 1
ATOM 10541 N N . VAL B 1 621 ? -26.875 8.656 -18.781 1 95.38 621 VAL B N 1
ATOM 10542 C CA . VAL B 1 621 ? -26.078 8.359 -17.594 1 95.38 621 VAL B CA 1
ATOM 10543 C C . VAL B 1 621 ? -25.016 7.309 -17.922 1 95.38 621 VAL B C 1
ATOM 10545 O O . VAL B 1 621 ? -23.844 7.473 -17.578 1 95.38 621 VAL B O 1
ATOM 10548 N N . THR B 1 622 ? -25.438 6.332 -18.578 1 91.5 622 THR B N 1
ATOM 10549 C CA . THR B 1 622 ? -24.531 5.25 -18.969 1 91.5 622 THR B CA 1
ATOM 10550 C C . THR B 1 622 ? -23.438 5.762 -19.906 1 91.5 622 THR B C 1
ATOM 10552 O O . THR B 1 622 ? -22.281 5.383 -19.781 1 91.5 622 THR B O 1
ATOM 10555 N N . ALA B 1 623 ? -23.828 6.57 -20.812 1 94.75 623 ALA B N 1
ATOM 10556 C CA . ALA B 1 623 ? -22.859 7.133 -21.75 1 94.75 623 ALA B CA 1
ATOM 10557 C C . ALA B 1 623 ? -21.797 7.961 -21.031 1 94.75 623 ALA B C 1
ATOM 10559 O O . ALA B 1 623 ? -20.609 7.871 -21.359 1 94.75 623 ALA B O 1
ATOM 10560 N N . VAL B 1 624 ? -22.219 8.773 -20.094 1 96.62 624 VAL B N 1
ATOM 10561 C CA . VAL B 1 624 ? -21.297 9.602 -19.328 1 96.62 624 VAL B CA 1
ATOM 10562 C C . VAL B 1 624 ? -20.344 8.719 -18.516 1 96.62 624 VAL B C 1
ATOM 10564 O O . VAL B 1 624 ? -19.141 8.953 -18.5 1 96.62 624 VAL B O 1
ATOM 10567 N N . ARG B 1 625 ? -20.906 7.695 -17.875 1 92.75 625 ARG B N 1
ATOM 10568 C CA . ARG B 1 625 ? -20.109 6.758 -17.094 1 92.75 625 ARG B CA 1
ATOM 10569 C C . ARG B 1 625 ? -19.047 6.082 -17.969 1 92.75 625 ARG B C 1
ATOM 10571 O O . ARG B 1 625 ? -17.891 5.961 -17.562 1 92.75 625 ARG B O 1
ATOM 10578 N N . ASP B 1 626 ? -19.453 5.703 -19.109 1 89.56 626 ASP B N 1
ATOM 10579 C CA . ASP B 1 626 ? -18.547 5.008 -20.016 1 89.56 626 ASP B CA 1
ATOM 10580 C C . ASP B 1 626 ? -17.422 5.922 -20.469 1 89.56 626 ASP B C 1
ATOM 10582 O O . ASP B 1 626 ? -16.266 5.488 -20.562 1 89.56 626 ASP B O 1
ATOM 10586 N N . GLU B 1 627 ? -17.75 7.133 -20.75 1 93.12 627 GLU B N 1
ATOM 10587 C CA . GLU B 1 627 ? -16.734 8.102 -21.156 1 93.12 627 GLU B CA 1
ATOM 10588 C C . GLU B 1 627 ? -15.711 8.312 -20.047 1 93.12 627 GLU B C 1
ATOM 10590 O O . GLU B 1 627 ? -14.508 8.375 -20.312 1 93.12 627 GLU B O 1
ATOM 10595 N N . LEU B 1 628 ? -16.172 8.445 -18.844 1 94.5 628 LEU B N 1
ATOM 10596 C CA . LEU B 1 628 ? -15.281 8.664 -17.719 1 94.5 628 LEU B CA 1
ATOM 10597 C C . LEU B 1 628 ? -14.414 7.438 -17.453 1 94.5 628 LEU B C 1
ATOM 10599 O O . LEU B 1 628 ? -13.211 7.559 -17.219 1 94.5 628 LEU B O 1
ATOM 10603 N N . SER B 1 629 ? -15.016 6.266 -17.547 1 87.62 629 SER B N 1
ATOM 10604 C CA . SER B 1 629 ? -14.312 5.012 -17.297 1 87.62 629 SER B CA 1
ATOM 10605 C C . SER B 1 629 ? -13.25 4.758 -18.359 1 87.62 629 SER B C 1
ATOM 10607 O O . SER B 1 629 ? -12.18 4.215 -18.062 1 87.62 629 SER B O 1
ATOM 10609 N N . ALA B 1 630 ? -13.547 5.145 -19.531 1 84.81 630 ALA B N 1
ATOM 10610 C CA . ALA B 1 630 ? -12.617 4.934 -20.641 1 84.81 630 ALA B CA 1
ATOM 10611 C C . ALA B 1 630 ? -11.305 5.668 -20.406 1 84.81 630 ALA B C 1
ATOM 10613 O O . ALA B 1 630 ? -10.242 5.211 -20.844 1 84.81 630 ALA B O 1
ATOM 10614 N N . LEU B 1 631 ? -11.375 6.723 -19.688 1 88.38 631 LEU B N 1
ATOM 10615 C CA . LEU B 1 631 ? -10.164 7.484 -19.375 1 88.38 631 LEU B CA 1
ATOM 10616 C C . LEU B 1 631 ? -9.703 7.223 -17.953 1 88.38 631 LEU B C 1
ATOM 10618 O O . LEU B 1 631 ? -8.852 7.945 -17.422 1 88.38 631 LEU B O 1
ATOM 10622 N N . HIS B 1 632 ? -10.305 6.242 -17.281 1 87.31 632 HIS B N 1
ATOM 10623 C CA . HIS B 1 632 ? -9.961 5.777 -15.945 1 87.31 632 HIS B CA 1
ATOM 10624 C C . HIS B 1 632 ? -10.133 6.883 -14.914 1 87.31 632 HIS B C 1
ATOM 10626 O O . HIS B 1 632 ? -9.312 7.027 -14.008 1 87.31 632 HIS B O 1
ATOM 10632 N N . LEU B 1 633 ? -11.164 7.723 -15.164 1 94 633 LEU B N 1
ATOM 10633 C CA . LEU B 1 633 ? -11.516 8.75 -14.188 1 94 633 LEU B CA 1
ATOM 10634 C C . LEU B 1 633 ? -12.469 8.195 -13.133 1 94 633 LEU B C 1
ATOM 10636 O O . LEU B 1 633 ? -13.422 7.477 -13.469 1 94 633 LEU B O 1
ATOM 10640 N N . SER B 1 634 ? -12.148 8.5 -11.914 1 94.69 634 SER B N 1
ATOM 10641 C CA . SER B 1 634 ? -13.023 8.055 -10.844 1 94.69 634 SER B CA 1
ATOM 10642 C C . SER B 1 634 ? -14.281 8.922 -10.758 1 94.69 634 SER B C 1
ATOM 10644 O O . SER B 1 634 ? -14.211 10.133 -10.938 1 94.69 634 SER B O 1
ATOM 10646 N N . TYR B 1 635 ? -15.414 8.25 -10.523 1 95.31 635 TYR B N 1
ATOM 10647 C CA . TYR B 1 635 ? -16.672 8.984 -10.414 1 95.31 635 TYR B CA 1
ATOM 10648 C C . TYR B 1 635 ? -17.625 8.297 -9.438 1 95.31 635 TYR B C 1
ATOM 10650 O O . TYR B 1 635 ? -17.438 7.125 -9.109 1 95.31 635 TYR B O 1
ATOM 10658 N N . ARG B 1 636 ? -18.531 9.094 -8.969 1 94.06 636 ARG B N 1
ATOM 10659 C CA . ARG B 1 636 ? -19.625 8.617 -8.125 1 94.06 636 ARG B CA 1
ATOM 10660 C C . ARG B 1 636 ? -20.984 8.945 -8.734 1 94.06 636 ARG B C 1
ATOM 10662 O O . ARG B 1 636 ? -21.188 10.055 -9.227 1 94.06 636 ARG B O 1
ATOM 10669 N N . VAL B 1 637 ? -21.859 7.949 -8.789 1 92.38 637 VAL B N 1
ATOM 10670 C CA . VAL B 1 637 ? -23.219 8.172 -9.273 1 92.38 637 VAL B CA 1
ATOM 10671 C C . VAL B 1 637 ? -24.172 8.32 -8.086 1 92.38 637 VAL B C 1
ATOM 10673 O O . VAL B 1 637 ? -24.188 7.473 -7.191 1 92.38 637 VAL B O 1
ATOM 10676 N N . ASP B 1 638 ? -24.859 9.383 -8.023 1 91.81 638 ASP B N 1
ATOM 10677 C CA . ASP B 1 638 ? -25.875 9.617 -7.004 1 91.81 638 ASP B CA 1
ATOM 10678 C C . ASP B 1 638 ? -27.266 9.695 -7.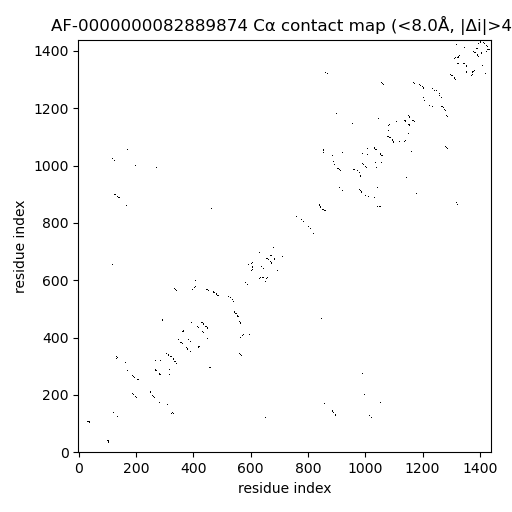625 1 91.81 638 ASP B C 1
ATOM 10680 O O . ASP B 1 638 ? -27.656 10.734 -8.172 1 91.81 638 ASP B O 1
ATOM 10684 N N . GLU B 1 639 ? -28 8.672 -7.508 1 87.75 639 GLU B N 1
ATOM 10685 C CA . GLU B 1 639 ? -29.359 8.594 -8.07 1 87.75 639 GLU B CA 1
ATOM 10686 C C . GLU B 1 639 ? -30.406 8.57 -6.965 1 87.75 639 GLU B C 1
ATOM 10688 O O . GLU B 1 639 ? -31.5 8.031 -7.152 1 87.75 639 GLU B O 1
ATOM 10693 N N . SER B 1 640 ? -30.031 9.07 -5.871 1 85.94 640 SER B N 1
ATOM 10694 C CA . SER B 1 640 ? -30.969 9.094 -4.762 1 85.94 640 SER B CA 1
ATOM 10695 C C . SER B 1 640 ? -32.188 9.961 -5.09 1 85.94 640 SER B C 1
ATOM 10697 O O . SER B 1 640 ? -32.094 10.867 -5.926 1 85.94 640 SER B O 1
ATOM 10699 N N . GLY B 1 641 ? -33.344 9.766 -4.512 1 84.19 641 GLY B N 1
ATOM 10700 C CA . GLY B 1 641 ? -34.594 10.461 -4.785 1 84.19 641 GLY B CA 1
ATOM 10701 C C . GLY B 1 641 ? -34.656 11.844 -4.156 1 84.19 641 GLY B C 1
ATOM 10702 O O . GLY B 1 641 ? -35.625 12.578 -4.355 1 84.19 641 GLY B O 1
ATOM 10703 N N . ILE B 1 642 ? -33.594 12.234 -3.529 1 87.75 642 ILE B N 1
ATOM 10704 C CA . ILE B 1 642 ? -33.625 13.539 -2.885 1 87.75 642 ILE B CA 1
ATOM 10705 C C . ILE B 1 642 ? -33.406 14.633 -3.932 1 87.75 642 ILE B C 1
ATOM 10707 O O . ILE B 1 642 ? -33.125 14.344 -5.09 1 87.75 642 ILE B O 1
ATOM 10711 N N . SER B 1 643 ? -33.625 15.875 -3.508 1 91.62 643 SER B N 1
ATOM 10712 C CA . SER B 1 643 ? -33.562 17 -4.438 1 91.62 643 SER B CA 1
ATOM 10713 C C . SER B 1 643 ? -32.156 17.172 -4.996 1 91.62 643 SER B C 1
ATOM 10715 O O . SER B 1 643 ? -31.172 16.75 -4.367 1 91.62 643 SER B O 1
ATOM 10717 N N . ILE B 1 644 ? -32.031 17.75 -6.145 1 92.44 644 ILE B N 1
ATOM 10718 C CA . ILE B 1 644 ? -30.766 17.953 -6.812 1 92.44 644 ILE B CA 1
ATOM 10719 C C . ILE B 1 644 ? -29.875 18.859 -5.965 1 92.44 644 ILE B C 1
ATOM 10721 O O . ILE B 1 644 ? -28.656 18.688 -5.934 1 92.44 644 ILE B O 1
ATOM 10725 N N . GLY B 1 645 ? -30.438 19.875 -5.301 1 92.06 645 GLY B N 1
ATOM 10726 C CA . GLY B 1 645 ? -29.688 20.75 -4.41 1 92.06 645 GLY B CA 1
ATOM 10727 C C . GLY B 1 645 ? -29 19.984 -3.283 1 92.06 645 GLY B C 1
ATOM 10728 O O . GLY B 1 645 ? -27.844 20.266 -2.959 1 92.06 645 GLY B O 1
ATOM 10729 N N . LYS B 1 646 ? -29.75 19.078 -2.754 1 93.31 646 LYS B N 1
ATOM 10730 C CA . LYS B 1 646 ? -29.188 18.266 -1.678 1 93.31 646 LYS B CA 1
ATOM 10731 C C . LYS B 1 646 ? -28.094 17.344 -2.201 1 93.31 646 LYS B C 1
ATOM 10733 O O . LYS B 1 646 ? -27.109 17.078 -1.503 1 93.31 646 LYS B O 1
ATOM 10738 N N . ARG B 1 647 ? -28.25 16.859 -3.387 1 94.88 647 ARG B N 1
ATOM 10739 C CA . ARG B 1 647 ? -27.234 16 -3.988 1 94.88 647 ARG B CA 1
ATOM 10740 C C . ARG B 1 647 ? -25.984 16.797 -4.328 1 94.88 647 ARG B C 1
ATOM 10742 O O . ARG B 1 647 ? -24.859 16.297 -4.195 1 94.88 647 ARG B O 1
ATOM 10749 N N . TYR B 1 648 ? -26.156 18.062 -4.773 1 95 648 TYR B N 1
ATOM 10750 C CA . TYR B 1 648 ? -25.016 18.953 -4.965 1 95 648 TYR B CA 1
ATOM 10751 C C . TYR B 1 648 ? -24.281 19.188 -3.652 1 95 648 TYR B C 1
ATOM 10753 O O . TYR B 1 648 ? -23.047 19.172 -3.615 1 95 648 TYR B O 1
ATOM 10761 N N . ALA B 1 649 ? -25.047 19.406 -2.598 1 94.38 649 ALA B N 1
ATOM 10762 C CA . ALA B 1 649 ? -24.438 19.641 -1.288 1 94.38 649 ALA B CA 1
ATOM 10763 C C . ALA B 1 649 ? -23.641 18.422 -0.828 1 94.38 649 ALA B C 1
ATOM 10765 O O . ALA B 1 649 ? -22.531 18.562 -0.29 1 94.38 649 ALA B O 1
ATOM 10766 N N . ARG B 1 650 ? -24.203 17.25 -1.025 1 94.69 650 ARG B N 1
ATOM 10767 C CA . ARG B 1 650 ? -23.5 16.031 -0.664 1 94.69 650 ARG B CA 1
ATOM 10768 C C . ARG B 1 650 ? -22.219 15.867 -1.473 1 94.69 650 ARG B C 1
ATOM 10770 O O . ARG B 1 650 ? -21.188 15.469 -0.935 1 94.69 650 ARG B O 1
ATOM 10777 N N . THR B 1 651 ? -22.328 16.125 -2.73 1 96.44 651 THR B N 1
ATOM 10778 C CA . THR B 1 651 ? -21.172 16.094 -3.619 1 96.44 651 THR B CA 1
ATOM 10779 C C . THR B 1 651 ? -20.078 17.031 -3.123 1 96.44 651 THR B C 1
ATOM 10781 O O . THR B 1 651 ? -18.906 16.656 -3.096 1 96.44 651 THR B O 1
ATOM 10784 N N . ASP B 1 652 ? -20.469 18.203 -2.725 1 97 652 ASP B N 1
ATOM 10785 C CA . ASP B 1 652 ? -19.531 19.188 -2.215 1 97 652 ASP B CA 1
ATOM 10786 C C . ASP B 1 652 ? -18.875 18.703 -0.921 1 97 652 ASP B C 1
ATOM 10788 O O . ASP B 1 652 ? -17.672 18.875 -0.728 1 97 652 ASP B O 1
ATOM 10792 N N . GLU B 1 653 ? -19.688 18.141 -0.055 1 97 653 GLU B N 1
ATOM 10793 C CA . GLU B 1 653 ? -19.172 17.641 1.216 1 97 653 GLU B CA 1
ATOM 10794 C C . GLU B 1 653 ? -18.109 16.562 0.994 1 97 653 GLU B C 1
ATOM 10796 O O . GLU B 1 653 ? -17.156 16.469 1.771 1 97 653 GLU B O 1
ATOM 10801 N N . LEU B 1 654 ? -18.25 15.805 -0.075 1 97.31 654 LEU B N 1
ATOM 10802 C CA . LEU B 1 654 ? -17.328 14.719 -0.389 1 97.31 654 LEU B CA 1
ATOM 10803 C C . LEU B 1 654 ? -16.062 15.25 -1.049 1 97.31 654 LEU B C 1
ATOM 10805 O O . LEU B 1 654 ? -15.094 14.508 -1.252 1 97.31 654 LEU B O 1
ATOM 10809 N N . GLY B 1 655 ? -16 16.547 -1.31 1 97.81 655 GLY B N 1
ATOM 10810 C CA . GLY B 1 655 ? -14.836 17.156 -1.926 1 97.81 655 GLY B CA 1
ATOM 10811 C C . GLY B 1 655 ? -14.672 16.797 -3.391 1 97.81 655 GLY B C 1
ATOM 10812 O O . GLY B 1 655 ? -13.562 16.797 -3.916 1 97.81 655 GLY B O 1
ATOM 10813 N N . ILE B 1 656 ? -15.773 16.375 -4.078 1 98.25 656 ILE B N 1
ATOM 10814 C CA . ILE B 1 656 ? -15.734 16.078 -5.508 1 98.25 656 ILE B CA 1
ATOM 10815 C C . ILE B 1 656 ? -15.711 17.375 -6.305 1 98.25 656 ILE B C 1
ATOM 10817 O O . ILE B 1 656 ? -16.656 18.172 -6.262 1 98.25 656 ILE B O 1
ATOM 10821 N N . PRO B 1 657 ? -14.719 17.594 -7.07 1 98.31 657 PRO B N 1
ATOM 10822 C CA . PRO B 1 657 ? -14.508 18.906 -7.66 1 98.31 657 PRO B CA 1
ATOM 10823 C C . PRO B 1 657 ? -15.523 19.234 -8.758 1 98.31 657 PRO B C 1
ATOM 10825 O O . PRO B 1 657 ? -15.852 20.406 -8.969 1 98.31 657 PRO B O 1
ATOM 10828 N N . PHE B 1 658 ? -16.031 18.156 -9.469 1 98.5 658 PHE B N 1
ATOM 10829 C CA . PHE B 1 658 ? -16.891 18.438 -10.609 1 98.5 658 PHE B CA 1
ATOM 10830 C C . PHE B 1 658 ? -18.156 17.609 -10.555 1 98.5 658 PHE B C 1
ATOM 10832 O O . PHE B 1 658 ? -18.109 16.422 -10.234 1 98.5 658 PHE B O 1
ATOM 10839 N N . ALA B 1 659 ? -19.266 18.234 -10.828 1 98.44 659 ALA B N 1
ATOM 10840 C CA . ALA B 1 659 ? -20.547 17.547 -10.859 1 98.44 659 ALA B CA 1
ATOM 10841 C C . ALA B 1 659 ? -21.172 17.594 -12.258 1 98.44 659 ALA B C 1
ATOM 10843 O O . ALA B 1 659 ? -21.234 18.656 -12.867 1 98.44 659 ALA B O 1
ATOM 10844 N N . ILE B 1 660 ? -21.516 16.484 -12.789 1 98.56 660 ILE B N 1
ATOM 10845 C CA . ILE B 1 660 ? -22.141 16.344 -14.094 1 98.56 660 ILE B CA 1
ATOM 10846 C C . ILE B 1 660 ? -23.641 16.109 -13.93 1 98.56 660 ILE B C 1
ATOM 10848 O O . ILE B 1 660 ? -24.062 15.055 -13.43 1 98.56 660 ILE B O 1
ATOM 10852 N N . THR B 1 661 ? -24.438 17.016 -14.336 1 98 661 THR B N 1
ATOM 10853 C CA . THR B 1 661 ? -25.891 16.891 -14.203 1 98 661 THR B CA 1
ATOM 10854 C C . THR B 1 661 ? -26.516 16.5 -15.539 1 98 661 THR B C 1
ATOM 10856 O O . THR B 1 661 ? -26.266 17.141 -16.562 1 98 661 THR B O 1
ATOM 10859 N N . ILE B 1 662 ? -27.266 15.508 -15.539 1 97.81 662 ILE B N 1
ATOM 10860 C CA . ILE B 1 662 ? -28 15.031 -16.703 1 97.81 662 ILE B CA 1
ATOM 10861 C C . ILE B 1 662 ? -29.484 15.398 -16.578 1 97.81 662 ILE B C 1
ATOM 10863 O O . ILE B 1 662 ? -30.156 14.961 -15.641 1 97.81 662 ILE B O 1
ATOM 10867 N N . ASP B 1 663 ? -30 16.203 -17.453 1 95.44 663 ASP B N 1
ATOM 10868 C CA . ASP B 1 663 ? -31.391 16.641 -17.438 1 95.44 663 ASP B CA 1
ATOM 10869 C C . ASP B 1 663 ? -32.125 16.219 -18.703 1 95.44 663 ASP B C 1
ATOM 10871 O O . ASP B 1 663 ? -31.594 15.445 -19.5 1 95.44 663 ASP B O 1
ATOM 10875 N N . PHE B 1 664 ? -33.344 16.688 -18.875 1 94.56 664 PHE B N 1
ATOM 10876 C CA . PHE B 1 664 ? -34.156 16.188 -19.969 1 94.56 664 PHE B CA 1
ATOM 10877 C C . PHE B 1 664 ? -33.688 16.75 -21.312 1 94.56 664 PHE B C 1
ATOM 10879 O O . PHE B 1 664 ? -33.938 16.156 -22.359 1 94.56 664 PHE B O 1
ATOM 10886 N N . GLU B 1 665 ? -33.031 17.891 -21.281 1 93.88 665 GLU B N 1
ATOM 10887 C CA . GLU B 1 665 ? -32.438 18.422 -22.5 1 93.88 665 GLU B CA 1
ATOM 10888 C C . GLU B 1 665 ? -31.312 17.531 -23.016 1 93.88 665 GLU B C 1
ATOM 10890 O O . GLU B 1 665 ? -31 17.547 -24.203 1 93.88 665 GLU B O 1
ATOM 10895 N N . SER B 1 666 ? -30.688 16.766 -22.109 1 96.19 666 SER B N 1
ATOM 10896 C CA . SER B 1 666 ? -29.578 15.898 -22.438 1 96.19 666 SER B CA 1
ATOM 10897 C C . SER B 1 666 ? -29.984 14.781 -23.391 1 96.19 666 SER B C 1
ATOM 10899 O O . SER B 1 666 ? -29.156 14.195 -24.078 1 96.19 666 SER B O 1
ATOM 10901 N N . VAL B 1 667 ? -31.297 14.484 -23.391 1 94.88 667 VAL B N 1
ATOM 10902 C CA . VAL B 1 667 ? -31.812 13.375 -24.188 1 94.88 667 VAL B CA 1
ATOM 10903 C C . VAL B 1 667 ? -31.781 13.75 -25.672 1 94.88 667 VAL B C 1
ATOM 10905 O O . VAL B 1 667 ? -31.562 12.891 -26.531 1 94.88 667 VAL B O 1
ATOM 10908 N N . ASN B 1 668 ? -31.922 15.016 -25.922 1 93.25 668 ASN B N 1
ATOM 10909 C CA . ASN B 1 668 ? -31.969 15.5 -27.297 1 93.25 668 ASN B CA 1
ATOM 10910 C C . ASN B 1 668 ? -30.578 15.727 -27.859 1 93.25 668 ASN B C 1
ATOM 10912 O O . ASN B 1 668 ? -29.672 16.141 -27.141 1 93.25 668 ASN B O 1
ATOM 10916 N N . ALA B 1 669 ? -30.438 15.445 -29.125 1 92.12 669 ALA B N 1
ATOM 10917 C CA . ALA B 1 669 ? -29.172 15.727 -29.797 1 92.12 669 ALA B CA 1
ATOM 10918 C C . ALA B 1 669 ? -28.844 17.219 -29.734 1 92.12 669 ALA B C 1
ATOM 10920 O O . ALA B 1 669 ? -29.734 18.062 -29.891 1 92.12 669 ALA B O 1
ATOM 10921 N N . PRO B 1 670 ? -27.672 17.469 -29.531 1 94.56 670 PRO B N 1
ATOM 10922 C CA . PRO B 1 670 ? -26.406 16.719 -29.594 1 94.56 670 PRO B CA 1
ATOM 10923 C C . PRO B 1 670 ? -26.016 16.125 -28.234 1 94.56 670 PRO B C 1
ATOM 10925 O O . PRO B 1 670 ? -24.828 15.891 -27.984 1 94.56 670 PRO B O 1
ATOM 10928 N N . HIS B 1 671 ? -26.922 15.828 -27.328 1 96.06 671 HIS B N 1
ATOM 10929 C CA . HIS B 1 671 ? -26.75 15.211 -26.031 1 96.06 671 HIS B CA 1
ATOM 10930 C C . HIS B 1 671 ? -25.766 15.992 -25.172 1 96.06 671 HIS B C 1
ATOM 10932 O O . HIS B 1 671 ? -24.562 15.711 -25.188 1 96.06 671 HIS B O 1
ATOM 10938 N N . THR B 1 672 ? -26.219 16.922 -24.547 1 97.12 672 THR B N 1
ATOM 10939 C CA . THR B 1 672 ? -25.391 17.781 -23.719 1 97.12 672 THR B CA 1
ATOM 10940 C C . THR B 1 672 ? -25.703 17.594 -22.25 1 97.12 672 THR B C 1
ATOM 10942 O O . THR B 1 672 ? -26.766 17.062 -21.891 1 97.12 672 THR B O 1
ATOM 10945 N N . VAL B 1 673 ? -24.719 17.859 -21.438 1 98.12 673 VAL B N 1
ATOM 10946 C CA . VAL B 1 673 ? -24.875 17.812 -20 1 98.12 673 VAL B CA 1
ATOM 10947 C C . VAL B 1 673 ? -24.281 19.078 -19.375 1 98.12 673 VAL B C 1
ATOM 10949 O O . VAL B 1 673 ? -23.625 19.859 -20.047 1 98.12 673 VAL B O 1
ATOM 10952 N N . THR B 1 674 ? -24.578 19.312 -18.156 1 97.69 674 THR B N 1
ATOM 10953 C CA . THR B 1 674 ? -24 20.453 -17.453 1 97.69 674 THR B CA 1
ATOM 10954 C C . THR B 1 674 ? -22.859 20 -16.547 1 97.69 674 THR B C 1
ATOM 10956 O O . THR B 1 674 ? -22.938 18.953 -15.898 1 97.69 674 THR B O 1
ATOM 10959 N N . LEU B 1 675 ? -21.797 20.734 -16.531 1 98.38 675 LEU B N 1
ATOM 10960 C CA . LEU B 1 675 ? -20.641 20.531 -15.664 1 98.38 675 LEU B CA 1
ATOM 10961 C C .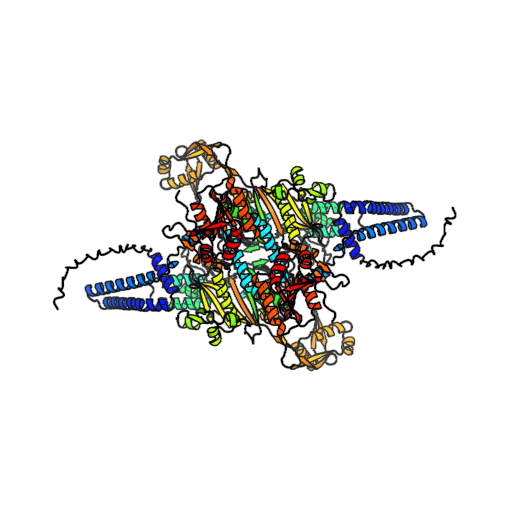 LEU B 1 675 ? -20.5 21.672 -14.672 1 98.38 675 LEU B C 1
ATOM 10963 O O . LEU B 1 675 ? -20.453 22.844 -15.07 1 98.38 675 LEU B O 1
ATOM 10967 N N . ARG B 1 676 ? -20.469 21.328 -13.422 1 98.12 676 ARG B N 1
ATOM 10968 C CA . ARG B 1 676 ? -20.438 22.328 -12.367 1 98.12 676 ARG B CA 1
ATOM 10969 C C . ARG B 1 676 ? -19.109 22.266 -11.602 1 98.12 676 ARG B C 1
ATOM 10971 O O . ARG B 1 676 ? -18.609 21.188 -11.305 1 98.12 676 ARG B O 1
ATOM 10978 N N . ASP B 1 677 ? -18.609 23.422 -11.297 1 97.81 677 ASP B N 1
ATOM 10979 C CA . ASP B 1 677 ? -17.406 23.562 -10.484 1 97.81 677 ASP B CA 1
ATOM 10980 C C . ASP B 1 677 ? -17.75 23.719 -9.008 1 97.81 677 ASP B C 1
ATOM 10982 O O . ASP B 1 677 ? -18.641 24.5 -8.656 1 97.81 677 ASP B O 1
ATOM 10986 N N . LEU B 1 678 ? -17.109 23 -8.18 1 97.06 678 LEU B N 1
ATOM 10987 C CA . LEU B 1 678 ? -17.391 22.969 -6.746 1 97.06 678 LEU B CA 1
ATOM 10988 C C . LEU B 1 678 ? -17.172 24.344 -6.125 1 97.06 678 LEU B C 1
ATOM 10990 O O . LEU B 1 678 ? -18.031 24.859 -5.41 1 97.06 678 LEU B O 1
ATOM 10994 N N . ALA B 1 679 ? -16.047 24.969 -6.363 1 93.44 679 ALA B N 1
ATOM 10995 C CA . ALA B 1 679 ? -15.641 26.188 -5.684 1 93.44 679 ALA B CA 1
ATOM 10996 C C . ALA B 1 679 ? -16.531 27.375 -6.09 1 93.44 679 ALA B C 1
ATOM 10998 O O . ALA B 1 679 ? -17.078 28.062 -5.234 1 93.44 679 ALA B O 1
ATOM 10999 N N . SER B 1 680 ? -16.734 27.578 -7.414 1 93.75 680 SER B N 1
ATOM 11000 C CA . SER B 1 680 ? -17.453 28.734 -7.918 1 93.75 680 SER B CA 1
ATOM 11001 C C . SER B 1 680 ? -18.953 28.453 -8.031 1 93.75 680 SER B C 1
ATOM 11003 O O . SER B 1 680 ? -19.766 29.375 -8.133 1 93.75 680 SER B O 1
ATOM 11005 N N . MET B 1 681 ? -19.312 27.156 -8.109 1 94.06 681 MET B N 1
ATOM 11006 C CA . MET B 1 681 ? -20.672 26.688 -8.32 1 94.06 681 MET B CA 1
ATOM 11007 C C . MET B 1 681 ? -21.172 27.047 -9.711 1 94.06 681 MET B C 1
ATOM 11009 O O . MET B 1 681 ? -22.344 26.859 -10.031 1 94.06 681 MET B O 1
ATOM 11013 N N . GLN B 1 682 ? -20.234 27.578 -10.469 1 96.12 682 GLN B N 1
ATOM 11014 C CA . GLN B 1 682 ? -20.578 27.891 -11.852 1 96.12 682 GLN B CA 1
ATOM 11015 C C . GLN B 1 682 ? -20.781 26.625 -12.68 1 96.12 682 GLN B C 1
ATOM 11017 O O . GLN B 1 682 ? -20.141 25.609 -12.406 1 96.12 682 GLN B O 1
ATOM 11022 N N . GLN B 1 683 ? -21.656 26.75 -13.68 1 97.31 683 GLN B N 1
ATOM 11023 C CA . GLN B 1 683 ? -21.953 25.594 -14.531 1 97.31 683 GLN B CA 1
ATOM 11024 C C . GLN B 1 683 ? -21.797 25.953 -16 1 97.31 683 GLN B C 1
ATOM 11026 O O . GLN B 1 683 ? -22.094 27.078 -16.406 1 97.31 683 GLN B O 1
ATOM 11031 N N . VAL B 1 684 ? -21.328 25 -16.734 1 98 684 VAL B N 1
ATOM 11032 C CA . VAL B 1 684 ? -21.25 25.125 -18.188 1 98 684 VAL B CA 1
ATOM 11033 C C . VAL B 1 684 ? -21.969 23.953 -18.844 1 98 684 VAL B C 1
ATOM 11035 O O . VAL B 1 684 ? -22.203 22.922 -18.203 1 98 684 VAL B O 1
ATOM 11038 N N . ARG B 1 685 ? -22.438 24.156 -20.016 1 97.56 685 ARG B N 1
ATOM 11039 C CA . ARG B 1 685 ? -23.062 23.078 -20.781 1 97.56 685 ARG B CA 1
ATOM 11040 C C . ARG B 1 685 ? -22.125 22.594 -21.891 1 97.56 685 ARG B C 1
ATOM 11042 O O . ARG B 1 685 ? -21.5 23.391 -22.578 1 97.56 685 ARG B O 1
ATOM 11049 N N . LEU B 1 686 ? -21.938 21.328 -22.047 1 97.56 686 LEU B N 1
ATOM 11050 C CA . LEU B 1 686 ? -21.047 20.734 -23.031 1 97.56 686 LEU B CA 1
ATOM 11051 C C . LEU B 1 686 ? -21.562 19.391 -23.5 1 97.56 686 LEU B C 1
ATOM 11053 O O . LEU B 1 686 ? -22.469 18.812 -22.875 1 97.56 686 LEU B O 1
ATOM 11057 N N . GLN B 1 687 ? -21.047 18.906 -24.547 1 97.5 687 GLN B N 1
ATOM 11058 C CA . GLN B 1 687 ? -21.453 17.625 -25.109 1 97.5 687 GLN B CA 1
ATOM 11059 C C . GLN B 1 687 ? -20.922 16.469 -24.266 1 97.5 687 GLN B C 1
ATOM 11061 O O . GLN B 1 687 ? -19.844 16.578 -23.672 1 97.5 687 GLN B O 1
ATOM 11066 N N . VAL B 1 688 ? -21.641 15.375 -24.281 1 97.69 688 VAL B N 1
ATOM 11067 C CA . VAL B 1 688 ? -21.266 14.188 -23.5 1 97.69 688 VAL B CA 1
ATOM 11068 C C . VAL B 1 688 ? -19.875 13.727 -23.906 1 97.69 688 VAL B C 1
ATOM 11070 O O . VAL B 1 688 ? -19.078 13.328 -23.047 1 97.69 688 VAL B O 1
ATOM 11073 N N . SER B 1 689 ? -19.453 13.836 -25.109 1 95.94 689 SER B N 1
ATOM 11074 C CA . SER B 1 689 ? -18.156 13.383 -25.625 1 95.94 689 SER B CA 1
ATOM 11075 C C . SER B 1 689 ? -17.031 14.258 -25.109 1 95.94 689 SER B C 1
ATOM 11077 O O . SER B 1 689 ? -15.859 13.852 -25.141 1 95.94 689 SER B O 1
ATOM 11079 N N . GLU B 1 690 ? -17.344 15.406 -24.609 1 97 690 GLU B N 1
ATOM 11080 C CA . GLU B 1 690 ? -16.328 16.359 -24.172 1 97 690 GLU B CA 1
ATOM 11081 C C . GLU B 1 690 ? -16.141 16.297 -22.656 1 97 690 GLU B C 1
ATOM 11083 O O . GLU B 1 690 ? -15.18 16.859 -22.109 1 97 690 GLU B O 1
ATOM 11088 N N . VAL B 1 691 ? -17.016 15.641 -21.984 1 97.69 691 VAL B N 1
ATOM 11089 C CA . VAL B 1 691 ? -17.047 15.664 -20.531 1 97.69 691 VAL B CA 1
ATOM 11090 C C . VAL B 1 691 ? -15.758 15.047 -19.984 1 97.69 691 VAL B C 1
ATOM 11092 O O . VAL B 1 691 ? -15.039 15.695 -19.219 1 97.69 691 VAL B O 1
ATOM 11095 N N . ALA B 1 692 ? -15.438 13.836 -20.391 1 96.94 692 ALA B N 1
ATOM 11096 C CA . ALA B 1 692 ? -14.312 13.094 -19.828 1 96.94 692 ALA B CA 1
ATOM 11097 C C . ALA B 1 692 ? -12.992 13.797 -20.125 1 96.94 692 ALA B C 1
ATOM 11099 O O . ALA B 1 692 ? -12.172 13.992 -19.219 1 96.94 692 ALA B O 1
ATOM 11100 N N . PRO B 1 693 ? -12.75 14.25 -21.359 1 95.94 693 PRO B N 1
ATOM 11101 C CA . PRO B 1 693 ? -11.508 14.977 -21.641 1 95.94 693 PRO B CA 1
ATOM 11102 C C . PRO B 1 693 ? -11.391 16.266 -20.828 1 95.94 693 PRO B C 1
ATOM 11104 O O . PRO B 1 693 ? -10.297 16.625 -20.391 1 95.94 693 PRO B O 1
ATOM 11107 N N . THR B 1 694 ? -12.492 16.938 -20.688 1 97.88 694 THR B N 1
ATOM 11108 C CA . THR B 1 694 ? -12.492 18.188 -19.938 1 97.88 694 THR B CA 1
ATOM 11109 C C . THR B 1 694 ? -12.164 17.922 -18.469 1 97.88 694 THR B C 1
ATOM 11111 O O . THR B 1 694 ? -11.32 18.609 -17.891 1 97.88 694 THR B O 1
ATOM 11114 N N . VAL B 1 695 ? -12.82 16.938 -17.859 1 97.94 695 VAL B N 1
ATOM 11115 C CA . VAL B 1 695 ? -12.586 16.594 -16.453 1 97.94 695 VAL B CA 1
ATOM 11116 C C . VAL B 1 695 ? -11.141 16.141 -16.266 1 97.94 695 VAL B C 1
ATOM 11118 O O . VAL B 1 695 ? -10.508 16.453 -15.266 1 97.94 695 VAL B O 1
ATOM 11121 N N . LEU B 1 696 ? -10.641 15.383 -17.219 1 95.5 696 LEU B N 1
ATOM 11122 C CA . LEU B 1 696 ? -9.258 14.914 -17.156 1 95.5 696 LEU B CA 1
ATOM 11123 C C . LEU B 1 696 ? -8.289 16.094 -17.141 1 95.5 696 LEU B C 1
ATOM 11125 O O . LEU B 1 696 ? -7.359 16.125 -16.344 1 95.5 696 LEU B O 1
ATOM 11129 N N . ALA B 1 697 ? -8.477 17.016 -18.062 1 94.94 697 ALA B N 1
ATOM 11130 C CA . ALA B 1 697 ? -7.602 18.172 -18.156 1 94.94 697 ALA B CA 1
ATOM 11131 C C . ALA B 1 697 ? -7.633 19 -16.875 1 94.94 697 ALA B C 1
ATOM 11133 O O . ALA B 1 697 ? -6.602 19.5 -16.422 1 94.94 697 ALA B O 1
ATOM 11134 N N . LEU B 1 698 ? -8.797 19.141 -16.359 1 96.62 698 LEU B N 1
ATOM 11135 C CA . LEU B 1 698 ? -8.953 19.875 -15.117 1 96.62 698 LEU B CA 1
ATOM 11136 C C . LEU B 1 698 ? -8.273 19.156 -13.961 1 96.62 698 LEU B C 1
ATOM 11138 O O . LEU B 1 698 ? -7.617 19.781 -13.125 1 96.62 698 LEU B O 1
ATOM 11142 N N . SER B 1 699 ? -8.422 17.844 -13.914 1 95.75 699 SER B N 1
ATOM 11143 C CA . SER B 1 699 ? -7.891 17.031 -12.82 1 95.75 699 SER B CA 1
ATOM 11144 C C . SER B 1 699 ? -6.367 17.031 -12.836 1 95.75 699 SER B C 1
ATOM 11146 O O . SER B 1 699 ? -5.73 16.938 -11.781 1 95.75 699 SER B O 1
ATOM 11148 N N . ARG B 1 700 ? -5.766 17.172 -14.031 1 90.75 700 ARG B N 1
ATOM 11149 C CA . ARG B 1 700 ? -4.316 17.109 -14.172 1 90.75 700 ARG B CA 1
ATOM 11150 C C . ARG B 1 700 ? -3.705 18.516 -14.078 1 90.75 700 ARG B C 1
ATOM 11152 O O . ARG B 1 700 ? -2.482 18.656 -14.102 1 90.75 700 ARG B O 1
ATOM 11159 N N . GLY B 1 701 ? -4.496 19.5 -14.031 1 89 701 GLY B N 1
ATOM 11160 C CA . GLY B 1 701 ? -4.012 20.859 -13.93 1 89 701 GLY B CA 1
ATOM 11161 C C . GLY B 1 701 ? -3.582 21.453 -15.258 1 89 701 GLY B C 1
ATOM 11162 O O . GLY B 1 701 ? -2.9 22.484 -15.297 1 89 701 GLY B O 1
ATOM 11163 N N . VAL B 1 702 ? -3.93 20.797 -16.297 1 88.56 702 VAL B N 1
ATOM 11164 C CA . VAL B 1 702 ? -3.59 21.266 -17.641 1 88.56 702 VAL B CA 1
ATOM 11165 C C . VAL B 1 702 ? -4.508 22.422 -18.016 1 88.56 702 VAL B C 1
ATOM 11167 O O . VAL B 1 702 ? -4.113 23.297 -18.797 1 88.56 702 VAL B O 1
ATOM 11170 N N . SER B 1 703 ? -5.766 22.328 -17.547 1 93.69 703 SER B N 1
ATOM 11171 C CA . SER B 1 703 ? -6.758 23.391 -17.75 1 93.69 703 SER B CA 1
ATOM 11172 C C . SER B 1 703 ? -7.32 23.891 -16.422 1 93.69 703 SER B C 1
ATOM 11174 O O . SER B 1 703 ? -7.254 23.188 -15.414 1 93.69 703 SER B O 1
ATOM 11176 N N . THR B 1 704 ? -7.688 25.109 -16.469 1 95.5 704 THR B N 1
ATOM 11177 C CA . THR B 1 704 ? -8.352 25.703 -15.305 1 95.5 704 THR B CA 1
ATOM 11178 C C . THR B 1 704 ? -9.844 25.859 -15.562 1 95.5 704 THR B C 1
ATOM 11180 O O . THR B 1 704 ? -10.297 25.766 -16.703 1 95.5 704 THR B O 1
ATOM 11183 N N . TRP B 1 705 ? -10.555 26.031 -14.508 1 96.31 705 TRP B N 1
ATOM 11184 C CA . TRP B 1 705 ? -11.984 26.25 -14.68 1 96.31 705 TRP B CA 1
ATOM 11185 C C . TRP B 1 705 ? -12.25 27.516 -15.508 1 96.31 705 TRP B C 1
ATOM 11187 O O . TRP B 1 705 ? -13.211 27.562 -16.281 1 96.31 705 TRP B O 1
ATOM 11197 N N . ALA B 1 706 ? -11.422 28.516 -15.312 1 96.19 706 ALA B N 1
ATOM 11198 C CA . ALA B 1 706 ? -11.555 29.719 -16.109 1 96.19 706 ALA B CA 1
ATOM 11199 C C . ALA B 1 706 ? -11.461 29.406 -17.609 1 96.19 706 ALA B C 1
ATOM 11201 O O . ALA B 1 706 ? -12.195 29.984 -18.406 1 96.19 706 ALA B O 1
ATOM 11202 N N . ASP B 1 707 ? -10.57 28.469 -18 1 97 707 ASP B N 1
ATOM 11203 C CA . ASP B 1 707 ? -10.438 28.047 -19.375 1 97 707 ASP B CA 1
ATOM 11204 C C . ASP B 1 707 ? -11.719 27.359 -19.875 1 97 707 ASP B C 1
ATOM 11206 O O . ASP B 1 707 ? -12.148 27.594 -21 1 97 707 ASP B O 1
ATOM 11210 N N . VAL B 1 708 ? -12.266 26.594 -19 1 97.38 708 VAL B N 1
ATOM 11211 C CA . VAL B 1 708 ? -13.453 25.812 -19.344 1 97.38 708 VAL B CA 1
ATOM 11212 C C . VAL B 1 708 ? -14.656 26.75 -19.484 1 97.38 708 VAL B C 1
ATOM 11214 O O . VAL B 1 708 ? -15.445 26.609 -20.406 1 97.38 708 VAL B O 1
ATOM 11217 N N . ALA B 1 709 ? -14.789 27.688 -18.578 1 96.12 709 ALA B N 1
ATOM 11218 C CA . ALA B 1 709 ? -15.883 28.656 -18.594 1 96.12 709 ALA B CA 1
ATOM 11219 C C . ALA B 1 709 ? -15.805 29.562 -19.828 1 96.12 709 ALA B C 1
ATOM 11221 O O . ALA B 1 709 ? -16.812 30.078 -20.297 1 96.12 709 ALA B O 1
ATOM 11222 N N . ALA B 1 710 ? -14.633 29.734 -20.375 1 96.56 710 ALA B N 1
ATOM 11223 C CA . ALA B 1 710 ? -14.438 30.531 -21.594 1 96.56 710 ALA B CA 1
ATOM 11224 C C . ALA B 1 710 ? -14.758 29.719 -22.844 1 96.56 710 ALA B C 1
ATOM 11226 O O . ALA B 1 710 ? -15.227 30.266 -23.844 1 96.56 710 ALA B O 1
ATOM 11227 N N . LYS B 1 711 ? -14.531 28.469 -22.766 1 96.75 711 LYS B N 1
ATOM 11228 C CA . LYS B 1 711 ? -14.672 27.594 -23.938 1 96.75 711 LYS B CA 1
ATOM 11229 C C . LYS B 1 711 ? -16.125 27.156 -24.125 1 96.75 711 LYS B C 1
ATOM 11231 O O . LYS B 1 711 ? -16.594 27.047 -25.266 1 96.75 711 LYS B O 1
ATOM 11236 N N . PHE B 1 712 ? -16.797 26.922 -23.047 1 97 712 PHE B N 1
ATOM 11237 C CA . PHE B 1 712 ? -18.156 26.391 -23.125 1 97 712 PHE B CA 1
ATOM 11238 C C . PHE B 1 712 ? -19.156 27.422 -22.625 1 97 712 PHE B C 1
ATOM 11240 O O . PHE B 1 712 ? -18.844 28.266 -21.797 1 97 712 PHE B O 1
ATOM 11247 N N . PRO B 1 713 ? -20.438 27.359 -23.125 1 95.5 713 PRO B N 1
ATOM 11248 C CA . PRO B 1 713 ? -21.453 28.312 -22.688 1 95.5 713 PRO B CA 1
ATOM 11249 C C . PRO B 1 713 ? -21.844 28.141 -21.219 1 95.5 713 PRO B C 1
ATOM 11251 O O . PRO B 1 713 ? -22.047 27.016 -20.766 1 95.5 713 PRO B O 1
ATOM 11254 N N . LEU B 1 714 ? -21.922 29.25 -20.531 1 94.5 714 LEU B N 1
ATOM 11255 C CA . LEU B 1 714 ? -22.344 29.219 -19.141 1 94.5 714 LEU B CA 1
ATOM 11256 C C . LEU B 1 714 ? -23.812 28.828 -19.031 1 94.5 714 LEU B C 1
ATOM 11258 O O . LEU B 1 714 ? -24.641 29.219 -19.875 1 94.5 714 LEU B O 1
ATOM 11262 N N . PHE B 1 715 ? -24.078 27.984 -18.094 1 91.06 715 PHE B N 1
ATOM 11263 C CA . PHE B 1 715 ? -25.438 27.516 -17.859 1 91.06 715 PHE B CA 1
ATOM 11264 C C . PHE B 1 715 ? -26.016 28.156 -16.609 1 91.06 715 PHE B C 1
ATOM 11266 O O . PHE B 1 715 ? -25.375 28.188 -15.555 1 91.06 715 PHE B O 1
ATOM 11273 N N . THR B 1 716 ? -27.156 28.891 -16.703 1 81.75 716 THR B N 1
ATOM 11274 C CA . THR B 1 716 ? -27.906 29.422 -15.562 1 81.75 716 THR B CA 1
ATOM 11275 C C . THR B 1 716 ? -29.266 28.719 -15.438 1 81.75 716 THR B C 1
ATOM 11277 O O . THR B 1 716 ? -30 28.625 -16.406 1 81.75 716 THR B O 1
ATOM 11280 N N . ALA B 1 717 ? -29.562 27.953 -14.344 1 64.44 717 ALA B N 1
ATOM 11281 C CA . ALA B 1 717 ? -30.812 27.219 -14.141 1 64.44 717 ALA B CA 1
ATOM 11282 C C . ALA B 1 717 ? -32.031 28.156 -14.227 1 64.44 717 ALA B C 1
ATOM 11284 O O . ALA B 1 717 ? -32 29.25 -13.648 1 64.44 717 ALA B O 1
ATOM 11285 N N . SER B 1 718 ? -32.844 28.078 -15.305 1 52.69 718 SER B N 1
ATOM 11286 C CA . SER B 1 718 ? -34.094 28.859 -15.352 1 52.69 718 SER B CA 1
ATOM 11287 C C . SER B 1 718 ? -35.031 28.453 -14.242 1 52.69 718 SER B C 1
ATOM 11289 O O . SER B 1 718 ? -35.125 27.281 -13.891 1 52.69 718 SER B O 1
ATOM 11291 N N . SER B 1 719 ? -35.25 29.297 -13.273 1 39.09 719 SER B N 1
ATOM 11292 C CA . SER B 1 719 ? -36.344 29.203 -12.32 1 39.09 719 SER B CA 1
ATOM 11293 C C . SER B 1 719 ? -37.625 28.719 -13 1 39.09 719 SER B C 1
ATOM 11295 O O . SER B 1 719 ? -38.688 28.703 -12.375 1 39.09 719 SER B O 1
ATOM 11297 N N . ASP B 1 720 ? -37.719 28.031 -14.094 1 33.06 720 ASP B N 1
ATOM 11298 C CA . ASP B 1 720 ? -39.094 27.688 -14.391 1 33.06 720 ASP B CA 1
ATOM 11299 C C . ASP B 1 720 ? -39.562 26.531 -13.508 1 33.06 720 ASP B C 1
ATOM 11301 O O . ASP B 1 720 ? -38.812 25.594 -13.25 1 33.06 720 ASP B O 1
#

Sequence (1440 aa):
MLLGLFCTSSRSLHSAFVRSFATNVKPAKFSKRVRHRASDFVKAMATSEIEAKLEPLRLDVKTAGDKVRELKATGAPKNDLDRAVFELKALKKKLEDTELALTPKDAFFERAKMEDLLKRRFFYDQSFAIYGGVTGLYDFGPMGCALKANMIDVWRKHFILEEGMLEVECSALTPENVLKASGHVERFIDWMVKDVKTGDCFRADHLIKNHAEALLKDKTTTPALKAELEDILIKLDGYDNNDMDAVIKKYGFKSPITKNDVSEPVSFNLMFPSQIGPTGDAKAFLRPETAQGIFINFKRLYEFNQSKLPFAAAQIGSGFRNEISPRQGLIRVREFTMCEIEHFVDPTDKDHPKFGKIANLELLLYSACDQMDGKPAKRVKVADAVASKIIDNETLAYYMARTNLFLVSVGVDPARLRFRQHMGNEMAHYAKDCWDAEIMTSYGWIECVGHADRSCYDLQQHAKATNVKLVATKPLAQPKKVTQVVPVPNMAVIGKAFKADGKLIKTLLEKLEPSEVTALAEGLKAGGYELSAANGKSFKLTPDMVSVKEEQKTLHVEELVPSVIEPSFGIGRIMYAVLEHSFRQREGDEQRTYFELKPLVAPYKASVLPISVNEKLEPIVTAVRDELSALHLSYRVDESGISIGKRYARTDELGIPFAITIDFESVNAPHTVTLRDLASMQQVRLQVSEVAPTVLALSRGVSTWADVAAKFPLFTASSDMLLGLFCTSSRSLHSAFVRSFATNVKPAKFSKRVRHRASDFVKAMATSEIEAKLEPLRLDVKTAGDKVRELKATGAPKNDLDRAVFELKALKKKLEDTELALTPKDAFFERAKMEDLLKRRFFYDQSFAIYGGVTGLYDFGPMGCALKANMIDVWRKHFILEEGMLEVECSALTPENVLKASGHVERFIDWMVKDVKTGDCFRADHLIKNHAEALLKDKTTTPALKAELEDILIKLDGYDNNDMDAVIKKYGFKSPITKNDVSEPVSFNLMFPSQIGPTGDAKAFLRPETAQGIFINFKRLYEFNQSKLPFAAAQIGSGFRNEISPRQGLIRVREFTMCEIEHFVDPTDKDHPKFGKIANLELLLYSACDQMDGKPAKRVKVADAVASKIIDNETLAYYMARTNLFLVSVGVDPARLRFRQHMGNEMAHYAKDCWDAEIMTSYGWIECVGHADRSCYDLQQHAKATNVKLVATKPLAQPKKVTQVVPVPNMAVIGKAFKADGKLIKTLLEKLEPSEVTALAEGLKAGGYELSAANGKSFKLTPDMVSVKEEQKTLHVEELVPSVIEPSFGIGRIMYAVLEHSFRQREGDEQRTYFELKPLVAPYKASVLPISVNEKLEPIVTAVRDELSALHLSYRVDESGISIGKRYARTDELGIPFAITIDFESVNAPHTVTLRDLASMQQVRLQVSEVAPTVLALSRGVSTWADVAAKFPLFTASSD

Foldseek 3Di:
DCPDDPPPDPDDPDPPPPPPPPVPPVPPPPPPVLLVLLLVVCVQLPDPVNCVVLVVLVVQLVVLVVVLVVCVVVVHDPVVNVVSVVSSVVSVVVSSVSSVVVRPPLSNFDPVLLVVLCVVLQQKDFPPVVVVGDFQHMDGDLQVVLLLVLLVVLVCCLDCVVAVAAEDEDDQKFFPLLCVLLVQQPPQKFWWKAQPPPRQIDGLLVLLVVVLVVLLPDPPRDPVSVVVSVVCNVCSVVDDQVRSQVSCVVVVRADPPPRGHIHRIDIDRFWAWDADDDVRPGIITRAQADVSRCLVCLVVSCVVVVQDDWHKYKYWDKGATNDSDHDDPLQRHGIFIKIKMKTWHAPVDQADPCLVVQQQPWAFEAALVCVVVVHGTDTDGLVVCCVVCSPPYSNLSVVVSSVLVSLVQFAADRSFWHKYWDHPSRDDPQFPTKIFIWGQDSVGTGGFKIKTFRFQSSNVSVCVSPVDDNKGKDFDPDWDWDWAKAKDFPLVVLCVVPPPCSVVVVVQSRPDDSVVSVVQQVQQVVAWDWRADPVGDIDIGHCVGIDIDTDTDTHRIDIGRTIIIMMMGGSSVSVVSSSSSQWDADPPGRSLIFGQTQLSSRSAQEEEAEQADDPLQVVLSVLLVVLQVVVPGGYHYDHDHDGPVVVLSVCRSSNHQKYWYTYPCLSDPVRKIWIAGSPVRWIFIDGSNCVNVVSVCRSVVVDDVVRVPVVTPTDDDPPD/DPPDDCPPDPDDPDPPPPPPPPVPPVPPPPPPVLLVLLLVVCVQLPDPVNCVVLVVLVVQLVVLVVVLVVCVVVVHDPVVNVVSVVSSVVSVVVSSVSSVVVRPPLSNFDPVLLVVLCVVLQQKDFPPVVVVGDFQHMDGDLQVVLLLVLLVVLVCCLDCVVAVAAEDEDDQKFFPLLCVLLVQQPPQKFWWKAQPPPRQIDGLLVLLLVVLVVLLPDPPRDPVSVVVSVVCNVCSVVDDQVRSQCSCVVVVRADPPPRGHIHRIDIDHFWAWDADDDVRPGIITRAQADVSRCLVCLVVSCVVVVQDDWHKYKYWDKGATNDSDHDDPLQRHGIFIKIKMKTWHAPVDQADPCLVVQQQPWAFEAALVCVVVVHGTDIDGLNVCCVVCSPPYSNLSVVVSSVLVSLVQFAADRSFWHKYWDHPSRDDPQFPTKIFIWGQDSVGTGGFKIKTFRFLSSNVSVCVSPVDDSKGKDFDPDWDWDWAWAKDFPLVVLCVVPPPCSVVVVVQSRPDDSVVSVVQQVQQVVAWDWGADPVGDIDIDHCVGIDIDTDTDTDRIDIDRTIIIMMMGGSSVSVVSSSSSQWDADPPGRSQIFGQTQLSSRSAQEEEAEQADDPLQVVLSVLLVVLQVVVPGGYHYDHDHDGPVVVLSVCRSSNHQKYWYTYPCLSDPVRKIWIAGSPVRWIFIDGSNCVNVVSVCRSVVVDDVVRVPVVTPTDDDPPD

Radius of gyration: 38.96 Å; Cα contacts (8 Å, |Δi|>4): 2487; chains: 2; bounding box: 109×165×140 Å

Nearest PDB structures (foldseek):
  4qei-assembly1_A-2  TM=8.384E-01  e=2.781E-71  Homo sapiens
  5e6m-assembly1_B  TM=9.042E-01  e=3.897E-67  Homo sapiens
  5e6m-assembly1_A  TM=8.970E-01  e=9.414E-67  Homo sapiens
  4kr3-assembly1_A-2  TM=9.714E-01  e=4.826E-62  Homo sapiens
  4kr2-assembly1_A-2  TM=9.798E-01  e=2.289E-61  Homo sapiens

Solvent-accessible surface area (backbone atoms only — not comparable to full-atom values): 77072 Å² total; per-residue (Å²): 135,84,79,78,79,82,79,76,86,81,80,81,80,81,80,76,79,74,75,73,76,71,72,71,66,69,71,74,78,62,52,75,63,49,49,50,49,20,45,51,45,40,65,72,61,47,43,74,66,50,40,64,62,43,46,60,41,51,49,48,33,48,53,34,48,49,49,42,51,50,36,62,74,69,64,52,58,67,68,61,46,51,50,37,47,51,51,29,50,51,38,45,47,49,40,48,48,48,43,54,69,64,28,52,80,70,44,71,66,56,63,68,61,51,52,50,50,32,48,74,62,31,24,44,44,59,26,60,50,72,77,70,42,44,88,28,37,54,23,24,23,46,43,30,33,34,26,51,52,34,47,50,52,51,49,42,49,64,44,34,61,69,65,64,37,42,39,34,39,56,64,47,73,34,51,45,68,60,36,48,45,73,40,43,73,77,58,44,51,45,46,31,22,28,28,71,84,81,57,52,60,38,40,42,65,57,53,50,47,53,53,44,51,52,45,62,69,37,86,85,53,49,70,69,56,43,53,51,44,52,50,46,61,71,47,47,86,72,51,50,53,64,54,48,39,50,52,36,63,71,71,58,60,49,33,90,85,80,63,39,58,50,45,69,46,38,84,38,67,30,54,33,51,35,49,52,42,82,83,59,73,38,50,23,25,41,30,66,56,67,61,64,54,56,56,72,40,40,61,60,51,36,53,71,54,71,59,50,80,63,49,40,34,31,32,66,48,62,23,27,32,42,48,62,62,46,46,76,68,58,66,34,40,27,59,45,47,33,42,36,36,46,31,38,28,50,75,90,50,48,72,41,94,64,38,77,81,48,29,78,44,69,43,39,38,32,43,42,66,33,57,74,69,68,44,75,63,42,78,40,37,45,46,56,33,37,74,71,52,76,36,84,36,44,43,60,47,42,52,51,52,51,47,52,54,48,46,42,67,63,36,40,54,70,91,39,45,36,34,38,37,52,39,84,87,65,47,54,94,51,42,80,44,43,36,27,38,26,38,60,47,99,89,37,77,39,78,30,30,44,31,32,33,35,38,41,47,68,44,50,34,49,21,64,71,49,75,46,88,57,62,46,66,40,78,42,95,61,66,42,75,41,75,41,64,40,72,44,70,34,60,73,50,34,34,74,74,46,46,88,48,29,65,55,51,52,55,52,55,71,66,52,49,69,69,49,40,52,49,42,49,52,22,30,73,73,62,39,30,76,48,71,48,97,86,72,52,72,44,80,39,38,57,78,29,40,42,73,39,79,39,74,43,73,36,54,58,40,80,42,62,45,20,30,36,37,44,40,36,36,50,44,39,46,50,50,46,27,52,60,65,20,53,44,56,46,87,96,34,81,83,46,48,29,32,65,43,41,46,63,30,24,46,31,48,28,33,44,34,51,71,57,94,42,78,78,46,47,63,54,52,51,51,46,50,49,47,24,49,74,69,70,49,48,64,44,78,53,74,67,90,63,55,62,68,58,51,50,48,52,40,30,47,68,14,26,37,26,39,36,38,39,50,79,70,26,67,42,87,84,26,38,32,35,45,30,38,55,90,80,63,47,32,26,43,44,40,54,86,49,46,37,62,50,52,50,32,41,30,71,64,77,39,50,68,70,56,49,57,70,72,30,56,74,50,74,88,72,86,118,142,79,79,74,83,81,80,76,85,81,81,83,78,82,81,76,79,74,77,74,76,71,73,73,66,67,70,76,77,59,51,74,64,46,50,50,49,20,46,48,45,40,66,72,62,47,43,73,65,51,42,64,62,44,46,60,42,50,48,48,34,48,52,33,47,49,50,40,52,50,35,62,74,67,66,52,57,65,69,60,46,49,50,38,47,50,52,29,51,51,39,45,47,49,40,49,48,47,42,53,69,64,27,53,80,69,44,69,64,54,64,67,60,51,52,49,50,33,48,74,63,31,23,44,44,61,28,60,50,72,76,71,42,44,88,28,37,55,23,24,23,44,44,31,35,34,26,52,52,32,46,51,52,50,49,42,50,66,45,34,62,68,65,63,38,43,38,35,38,57,63,49,73,34,50,46,67,61,37,50,45,71,39,43,73,77,58,44,52,45,46,32,22,28,27,73,83,82,58,52,60,39,40,43,66,57,52,49,48,54,52,44,52,51,44,61,70,36,86,85,52,48,69,70,57,42,52,51,44,53,50,45,62,70,46,47,88,72,52,51,55,66,53,48,39,49,52,34,61,72,71,59,60,48,34,90,85,80,61,39,58,50,46,70,46,37,84,39,68,29,54,33,51,35,49,53,43,80,84,60,74,38,50,24,26,41,30,67,56,66,61,63,54,55,56,72,41,39,61,62,50,36,52,70,54,70,59,48,80,64,49,40,34,31,32,66,48,64,23,26,33,40,47,64,64,46,45,76,67,61,65,35,43,29,58,46,47,34,43,36,34,45,33,36,27,50,75,91,51,50,73,41,94,65,37,78,81,47,30,78,45,69,42,41,38,32,41,42,66,33,57,75,69,68,45,75,64,42,77,39,38,45,48,57,33,36,75,70,52,75,35,84,36,44,44,60,48,42,52,52,53,51,46,53,53,49,46,42,66,63,37,40,53,69,92,39,45,36,35,37,36,52,39,85,86,65,45,54,95,50,41,82,45,42,37,28,39,24,38,60,48,100,89,38,76,39,78,30,29,43,31,30,34,35,38,41,47,66,44,50,35,48,19,66,70,49,73,45,88,56,61,45,68,41,78,43,98,60,67,41,75,41,76,41,61,42,72,44,71,33,62,73,50,33,32,74,73,46,47,86,48,29,63,56,50,51,54,52,56,70,65,52,48,70,69,49,38,52,48,42,50,54,23,30,75,74,62,39,29,77,47,74,47,99,87,71,53,72,44,81,40,37,57,80,28,41,42,72,42,78,40,74,43,74,36,54,57,41,80,42,61,45,17,32,37,37,43,40,35,37,50,44,38,46,50,49,47,26,52,60,65,20,52,44,59,46,86,98,35,82,84,45,48,29,31,64,43,41,45,62,30,25,45,31,48,28,31,42,33,52,70,58,96,42,79,77,46,47,64,56,53,51,51,47,52,50,46,24,50,73,70,69,48,48,64,44,77,52,74,67,91,63,56,61,68,58,51,51,46,52,39,30,47,67,12,27,37,28,38,36,38,39,48,78,69,24,69,41,86,85,27,37,31,35,44,28,37,56,89,79,62,46,32,26,42,45,40,53,86,48,46,37,62,50,52,48,32,41,29,72,62,77,39,50,68,70,56,48,57,70,72,30,54,74,50,76,88,72,88,119